Protein AF-A0A7V0U5D8-F1 (afdb_monomer)

Radius of gyration: 44.63 Å; Cα contacts (8 Å, |Δi|>4): 1004; chains: 1; bounding box: 114×101×122 Å

Mean predicted aligned error: 20.97 Å

Structure (mmCIF, N/CA/C/O backbone):
data_AF-A0A7V0U5D8-F1
#
_entry.id   AF-A0A7V0U5D8-F1
#
loop_
_atom_site.group_PDB
_atom_site.id
_atom_site.type_symbol
_atom_site.label_atom_id
_atom_site.label_alt_id
_atom_site.label_comp_id
_atom_site.label_asym_id
_atom_site.label_entity_id
_atom_site.label_seq_id
_atom_site.pdbx_PDB_ins_code
_atom_site.Cartn_x
_atom_site.Cartn_y
_atom_site.Cartn_z
_atom_site.occupancy
_atom_site.B_iso_or_equiv
_atom_site.auth_seq_id
_atom_site.auth_comp_id
_atom_site.auth_asym_id
_atom_site.auth_atom_id
_atom_site.pdbx_PDB_model_num
ATOM 1 N N . MET A 1 1 ? 9.900 -1.490 -45.254 1.00 56.00 1 MET A N 1
ATOM 2 C CA . MET A 1 1 ? 9.789 -1.718 -43.805 1.00 56.00 1 MET A CA 1
ATOM 3 C C . MET A 1 1 ? 8.366 -1.408 -43.404 1.00 56.00 1 MET A C 1
ATOM 5 O O . MET A 1 1 ? 7.928 -0.279 -43.594 1.00 56.00 1 MET A O 1
ATOM 9 N N . ASN A 1 2 ? 7.629 -2.417 -42.965 1.00 68.06 2 ASN A N 1
ATOM 10 C CA . ASN A 1 2 ? 6.234 -2.297 -42.570 1.00 68.06 2 ASN A CA 1
ATOM 11 C C . ASN A 1 2 ? 6.170 -2.057 -41.054 1.00 68.06 2 ASN A C 1
ATOM 13 O O . ASN A 1 2 ? 5.911 -2.974 -40.279 1.00 68.06 2 ASN A O 1
ATOM 17 N N . ILE A 1 3 ? 6.524 -0.835 -40.642 1.00 71.81 3 ILE A N 1
ATOM 18 C CA . ILE A 1 3 ? 6.634 -0.443 -39.225 1.00 71.81 3 ILE A CA 1
ATOM 19 C C . ILE A 1 3 ? 5.275 -0.581 -38.535 1.00 71.81 3 ILE A C 1
ATOM 21 O O . ILE A 1 3 ? 5.194 -1.201 -37.480 1.00 71.81 3 ILE A O 1
ATOM 25 N N . ASP A 1 4 ? 4.211 -0.125 -39.197 1.00 75.31 4 ASP A N 1
ATOM 26 C CA . ASP A 1 4 ? 2.831 -0.213 -38.714 1.00 75.31 4 ASP A CA 1
ATOM 27 C C . ASP A 1 4 ? 2.411 -1.662 -38.413 1.00 75.31 4 ASP A C 1
ATOM 29 O O . ASP A 1 4 ? 1.697 -1.927 -37.449 1.00 75.31 4 ASP A O 1
ATOM 33 N N . PHE A 1 5 ? 2.874 -2.626 -39.220 1.00 79.69 5 PHE A N 1
ATOM 34 C CA . PHE A 1 5 ? 2.609 -4.046 -38.987 1.00 79.69 5 PHE A CA 1
ATOM 35 C C . PHE A 1 5 ? 3.328 -4.570 -37.741 1.00 79.69 5 PHE A C 1
ATOM 37 O O . PHE A 1 5 ? 2.737 -5.327 -36.975 1.00 79.69 5 PHE A O 1
ATOM 44 N N . ILE A 1 6 ? 4.580 -4.163 -37.521 1.00 81.88 6 ILE A N 1
ATOM 45 C CA . ILE A 1 6 ? 5.348 -4.555 -36.334 1.00 81.88 6 ILE A CA 1
ATOM 46 C C . ILE A 1 6 ? 4.735 -3.942 -35.071 1.00 81.88 6 ILE A C 1
ATOM 48 O O . ILE A 1 6 ? 4.533 -4.658 -34.093 1.00 81.88 6 ILE A O 1
ATOM 52 N N . GLU A 1 7 ? 4.385 -2.657 -35.108 1.00 82.44 7 GLU A N 1
ATOM 53 C CA . GLU A 1 7 ? 3.774 -1.948 -33.980 1.00 82.44 7 GLU A CA 1
ATOM 54 C C . GLU A 1 7 ? 2.404 -2.541 -33.618 1.00 82.44 7 GLU A C 1
ATOM 56 O O . GLU A 1 7 ? 2.148 -2.845 -32.453 1.00 82.44 7 GLU A O 1
ATOM 61 N N . ALA A 1 8 ? 1.559 -2.832 -34.614 1.00 83.19 8 ALA A N 1
ATOM 62 C CA . ALA A 1 8 ? 0.272 -3.495 -34.393 1.00 83.19 8 ALA A CA 1
ATOM 63 C C . ALA A 1 8 ? 0.428 -4.908 -33.802 1.00 83.19 8 ALA A C 1
ATOM 65 O O . ALA A 1 8 ? -0.395 -5.352 -32.998 1.00 83.19 8 ALA A O 1
ATOM 66 N N . LEU A 1 9 ? 1.482 -5.630 -34.189 1.00 83.56 9 LEU A N 1
ATOM 67 C CA . LEU A 1 9 ? 1.782 -6.966 -33.676 1.00 83.56 9 LEU A CA 1
ATOM 68 C C . LEU A 1 9 ? 2.294 -6.903 -32.230 1.00 83.56 9 LEU A C 1
ATOM 70 O O . LEU A 1 9 ? 1.923 -7.748 -31.417 1.00 83.56 9 LEU A O 1
ATOM 74 N N . GLU A 1 10 ? 3.079 -5.883 -31.880 1.00 82.94 10 GLU A N 1
ATOM 75 C CA . GLU A 1 10 ? 3.510 -5.616 -30.502 1.00 82.94 10 GLU A CA 1
ATOM 76 C C . GLU A 1 10 ? 2.342 -5.205 -29.600 1.00 82.94 10 GLU A C 1
ATOM 78 O O . GLU A 1 10 ? 2.212 -5.719 -28.484 1.00 82.94 10 GLU A O 1
ATOM 83 N N . GLU A 1 11 ? 1.448 -4.346 -30.090 1.00 85.44 11 GLU A N 1
ATOM 84 C CA . GLU A 1 11 ? 0.231 -3.972 -29.373 1.00 85.44 11 GLU A CA 1
ATOM 85 C C . GLU A 1 11 ? -0.665 -5.196 -29.145 1.00 85.44 11 GLU A C 1
ATOM 87 O O . GLU A 1 11 ? -1.105 -5.445 -28.021 1.00 85.44 11 GLU A O 1
ATOM 92 N N . MET A 1 12 ? -0.852 -6.030 -30.173 1.00 83.56 12 MET A N 1
ATOM 93 C CA . MET A 1 12 ? -1.642 -7.258 -30.079 1.00 83.56 12 MET A CA 1
ATOM 94 C C . MET A 1 12 ? -1.013 -8.290 -29.135 1.00 83.56 12 MET A C 1
ATOM 96 O O . MET A 1 12 ? -1.730 -8.913 -28.348 1.00 83.56 12 MET A O 1
ATOM 100 N N . ALA A 1 13 ? 0.312 -8.459 -29.165 1.00 82.62 13 ALA A N 1
ATOM 101 C CA . ALA A 1 13 ? 1.030 -9.338 -28.243 1.00 82.62 13 ALA A CA 1
ATOM 102 C C . ALA A 1 13 ? 0.815 -8.899 -26.785 1.00 82.62 13 ALA A C 1
ATOM 104 O O . ALA A 1 13 ? 0.510 -9.724 -25.919 1.00 82.62 13 ALA A O 1
ATOM 105 N N . LYS A 1 14 ? 0.884 -7.587 -26.528 1.00 81.38 14 LYS A N 1
ATOM 106 C CA . LYS A 1 14 ? 0.659 -6.995 -25.205 1.00 81.38 14 LYS A CA 1
ATOM 107 C C . LYS A 1 14 ? -0.798 -7.093 -24.752 1.00 81.38 14 LYS A C 1
ATOM 109 O O . LYS A 1 14 ? -1.047 -7.410 -23.593 1.00 81.38 14 LYS A O 1
ATOM 114 N N . GLU A 1 15 ? -1.759 -6.847 -25.641 1.00 83.81 15 GLU A N 1
ATOM 115 C CA . GLU A 1 15 ? -3.190 -6.905 -25.321 1.00 83.81 15 GLU A CA 1
ATOM 116 C C . GLU A 1 15 ? -3.657 -8.341 -25.039 1.00 83.81 15 GLU A C 1
ATOM 118 O O . GLU A 1 15 ? -4.488 -8.570 -24.159 1.00 83.81 15 GLU A O 1
ATOM 123 N N . LYS A 1 16 ? -3.142 -9.323 -25.791 1.00 78.38 16 LYS A N 1
ATOM 124 C CA . LYS A 1 16 ? -3.556 -10.730 -25.672 1.00 78.38 16 LYS A CA 1
ATOM 125 C C . LYS A 1 16 ? -2.720 -11.544 -24.686 1.00 78.38 16 LYS A C 1
ATOM 127 O O . LYS A 1 16 ? -3.141 -12.653 -24.354 1.00 78.38 16 LYS A O 1
ATOM 132 N N . GLY A 1 17 ? -1.586 -11.014 -24.219 1.00 78.31 17 GLY A N 1
ATOM 133 C CA . GLY A 1 17 ? -0.679 -11.699 -23.294 1.00 78.31 17 GLY A CA 1
ATOM 134 C C . GLY A 1 17 ? 0.011 -12.913 -23.925 1.00 78.31 17 GLY A C 1
ATOM 135 O O . GLY A 1 17 ? 0.164 -13.941 -23.271 1.00 78.31 17 GLY A O 1
ATOM 136 N N . ILE A 1 18 ? 0.365 -12.827 -25.212 1.00 84.69 18 ILE A N 1
ATOM 137 C CA . ILE A 1 18 ? 0.967 -13.926 -25.984 1.00 84.69 18 ILE A CA 1
ATOM 138 C C . ILE A 1 18 ? 2.369 -13.498 -26.444 1.00 84.69 18 ILE A C 1
ATOM 140 O O . ILE A 1 18 ? 2.518 -12.369 -26.920 1.00 84.69 18 ILE A O 1
ATOM 144 N N . PRO A 1 19 ? 3.397 -14.363 -26.332 1.00 86.38 19 PRO A N 1
ATOM 145 C CA . PRO A 1 19 ? 4.724 -14.095 -26.871 1.00 86.38 19 PRO A CA 1
ATOM 146 C C . PRO A 1 19 ? 4.687 -13.739 -28.359 1.00 86.38 19 PRO A C 1
ATOM 148 O O . PRO A 1 19 ? 3.928 -14.305 -29.145 1.00 86.38 19 PRO A O 1
ATOM 151 N N . ARG A 1 20 ? 5.560 -12.815 -28.762 1.00 85.94 20 ARG A N 1
ATOM 152 C CA . ARG A 1 20 ? 5.641 -12.320 -30.144 1.00 85.94 20 ARG A CA 1
ATOM 153 C C . ARG A 1 20 ? 5.863 -13.445 -31.164 1.00 85.94 20 ARG A C 1
ATOM 155 O O . ARG A 1 20 ? 5.303 -13.404 -32.254 1.00 85.94 20 ARG A O 1
ATOM 162 N N . GLU A 1 21 ? 6.659 -14.448 -30.805 1.00 87.00 21 GLU A N 1
ATOM 163 C CA . GLU A 1 21 ? 6.970 -15.599 -31.662 1.00 87.00 21 GLU A CA 1
ATOM 164 C C . GLU A 1 21 ? 5.727 -16.443 -31.979 1.00 87.00 21 GLU A C 1
ATOM 166 O O . GLU A 1 21 ? 5.470 -16.741 -33.145 1.00 87.00 21 GLU A O 1
ATOM 171 N N . ASP A 1 22 ? 4.894 -16.727 -30.974 1.00 86.44 22 ASP A N 1
ATOM 172 C CA . ASP A 1 22 ? 3.644 -17.476 -31.150 1.00 86.44 22 ASP A CA 1
ATOM 173 C C . ASP A 1 22 ? 2.643 -16.727 -32.042 1.00 86.44 22 ASP A C 1
ATOM 175 O O . ASP A 1 22 ? 1.885 -17.337 -32.803 1.00 86.44 22 ASP A O 1
ATOM 179 N N . LEU A 1 23 ? 2.645 -15.391 -31.972 1.00 87.75 23 LEU A N 1
ATOM 180 C CA . LEU A 1 23 ? 1.801 -14.550 -32.815 1.00 87.75 23 LEU A CA 1
ATOM 181 C C . LEU A 1 23 ? 2.280 -14.546 -34.274 1.00 87.75 23 LEU A C 1
ATOM 183 O O . LEU A 1 23 ? 1.456 -14.617 -35.187 1.00 87.75 23 LEU A O 1
ATOM 187 N N . TYR A 1 24 ? 3.596 -14.539 -34.509 1.00 89.00 24 TYR A N 1
ATOM 188 C CA . TYR A 1 24 ? 4.146 -14.717 -35.855 1.00 89.00 24 TYR A CA 1
ATOM 189 C C . TYR A 1 24 ? 3.769 -16.071 -36.451 1.00 89.00 24 TYR A C 1
ATOM 191 O O . TYR A 1 24 ? 3.377 -16.124 -37.615 1.00 89.00 24 TYR A O 1
ATOM 199 N N . ASP A 1 25 ? 3.828 -17.151 -35.673 1.00 88.94 25 ASP A N 1
ATOM 200 C CA . ASP A 1 25 ? 3.404 -18.478 -36.127 1.00 88.94 25 ASP A CA 1
ATOM 201 C C . ASP A 1 25 ? 1.917 -18.506 -36.515 1.00 88.94 25 ASP A C 1
ATOM 203 O O . ASP A 1 25 ? 1.556 -19.053 -37.562 1.00 88.94 25 ASP A O 1
ATOM 207 N N . ALA A 1 26 ? 1.050 -17.879 -35.711 1.00 89.69 26 ALA A N 1
ATOM 208 C CA . ALA A 1 26 ? -0.376 -17.763 -36.016 1.00 89.69 26 ALA A CA 1
ATOM 209 C C . ALA A 1 26 ? -0.618 -16.988 -37.323 1.00 89.69 26 ALA A C 1
ATOM 211 O O . ALA A 1 26 ? -1.431 -17.401 -38.154 1.00 89.69 26 ALA A O 1
ATOM 212 N N . ILE A 1 27 ? 0.119 -15.893 -37.534 1.00 90.12 27 ILE A N 1
ATOM 213 C CA . ILE A 1 27 ? 0.034 -15.084 -38.754 1.00 90.12 27 ILE A CA 1
ATOM 214 C C . ILE A 1 27 ? 0.556 -15.860 -39.967 1.00 90.12 27 ILE A C 1
ATOM 216 O O . ILE A 1 27 ? -0.118 -15.861 -40.995 1.00 90.12 27 ILE A O 1
ATOM 220 N N . ARG A 1 28 ? 1.682 -16.581 -39.861 1.00 91.50 28 ARG A N 1
ATOM 221 C CA . ARG A 1 28 ? 2.192 -17.443 -40.946 1.00 91.50 28 ARG A CA 1
ATOM 222 C C . ARG A 1 28 ? 1.139 -18.455 -41.391 1.00 91.50 28 ARG A C 1
ATOM 224 O O . ARG A 1 28 ? 0.859 -18.556 -42.582 1.00 91.50 28 ARG A O 1
ATOM 231 N N . LYS A 1 29 ? 0.504 -19.149 -40.440 1.00 90.00 29 LYS A N 1
ATOM 232 C CA . LYS A 1 29 ? -0.574 -20.110 -40.728 1.00 90.00 29 LYS A CA 1
ATOM 233 C C . LYS A 1 29 ? -1.784 -19.446 -41.386 1.00 90.00 29 LYS A C 1
ATOM 235 O O . LYS A 1 29 ? -2.317 -19.969 -42.360 1.00 90.00 29 LYS A O 1
ATOM 240 N N . GLY A 1 30 ? -2.205 -18.283 -40.891 1.00 90.75 30 GLY A N 1
ATOM 241 C CA . GLY A 1 30 ? -3.299 -17.521 -41.494 1.00 90.75 30 GLY A CA 1
ATOM 242 C C . GLY A 1 30 ? -3.014 -17.100 -42.933 1.00 90.75 30 GLY A C 1
ATOM 243 O O . GLY A 1 30 ? -3.877 -17.231 -43.800 1.00 90.75 30 GLY A O 1
ATOM 244 N N . LEU A 1 31 ? -1.795 -16.631 -43.196 1.00 90.00 31 LEU A N 1
ATOM 245 C CA . LEU A 1 31 ? -1.349 -16.214 -44.524 1.00 90.00 31 LEU A CA 1
ATOM 246 C C . LEU A 1 31 ? -1.226 -17.389 -45.492 1.00 90.00 31 LEU A C 1
ATOM 248 O O . LEU A 1 31 ? -1.631 -17.247 -46.642 1.00 90.00 31 LEU A O 1
ATOM 252 N N . ALA A 1 32 ? -0.756 -18.549 -45.027 1.00 89.81 32 ALA A N 1
ATOM 253 C CA . ALA A 1 32 ? -0.743 -19.772 -45.826 1.00 89.81 32 ALA A CA 1
ATOM 254 C C . ALA A 1 32 ? -2.163 -20.138 -46.291 1.00 89.81 32 ALA A C 1
ATOM 256 O O . ALA A 1 32 ? -2.402 -20.340 -47.479 1.00 89.81 32 ALA A O 1
ATOM 257 N N . VAL A 1 33 ? -3.139 -20.092 -45.376 1.00 89.12 33 VAL A N 1
ATOM 258 C CA . VAL A 1 33 ? -4.551 -20.367 -45.689 1.00 89.12 33 VAL A CA 1
ATOM 259 C C . VAL A 1 33 ? -5.153 -19.331 -46.646 1.00 89.12 33 VAL A C 1
ATOM 261 O O . VAL A 1 33 ? -5.948 -19.696 -47.514 1.00 89.12 33 VAL A O 1
ATOM 264 N N . ALA A 1 34 ? -4.806 -18.046 -46.511 1.00 89.38 34 ALA A N 1
ATOM 265 C CA . ALA A 1 34 ? -5.228 -17.022 -47.473 1.00 89.38 34 ALA A CA 1
ATOM 266 C C . ALA A 1 34 ? -4.639 -17.267 -48.865 1.00 89.38 34 ALA A C 1
ATOM 268 O O . ALA A 1 34 ? -5.347 -17.125 -49.861 1.00 89.38 34 ALA A O 1
ATOM 269 N N . TYR A 1 35 ? -3.366 -17.650 -48.933 1.00 87.69 35 TYR A N 1
ATOM 270 C CA . TYR A 1 35 ? -2.677 -17.912 -50.188 1.00 87.69 35 TYR A CA 1
ATOM 271 C C . TYR A 1 35 ? -3.266 -19.113 -50.933 1.00 87.69 35 TYR A C 1
ATOM 273 O O . TYR A 1 35 ? -3.569 -19.001 -52.123 1.00 87.69 35 TYR A O 1
ATOM 281 N N . GLU A 1 36 ? -3.531 -20.210 -50.224 1.00 87.56 36 GLU A N 1
ATOM 282 C CA . GLU A 1 36 ? -4.184 -21.410 -50.767 1.00 87.56 36 GLU A CA 1
ATOM 283 C C . GLU A 1 36 ? -5.621 -21.150 -51.235 1.00 87.56 36 GLU A C 1
ATOM 285 O O . GLU A 1 36 ? -6.076 -21.736 -52.218 1.00 87.56 36 GLU A O 1
ATOM 290 N N . GLU A 1 37 ? -6.352 -20.258 -50.562 1.00 86.75 37 GLU A N 1
ATOM 291 C CA . GLU A 1 37 ? -7.708 -19.883 -50.976 1.00 86.75 37 GLU A CA 1
ATOM 292 C C . GLU A 1 37 ? -7.715 -19.115 -52.309 1.00 86.75 37 GLU A C 1
ATOM 294 O O . GLU A 1 37 ? -8.671 -19.218 -53.076 1.00 86.75 37 GLU A O 1
ATOM 299 N N . GLU A 1 38 ? -6.659 -18.352 -52.599 1.00 84.38 38 GLU A N 1
ATOM 300 C CA . GLU A 1 38 ? -6.561 -17.525 -53.805 1.00 84.38 38 GLU A CA 1
ATOM 301 C C . GLU A 1 38 ? -5.903 -18.254 -54.988 1.00 84.38 38 GLU A C 1
ATOM 303 O O . GLU A 1 38 ? -6.324 -18.072 -56.131 1.00 84.38 38 GLU A O 1
ATOM 308 N N . HIS A 1 39 ? -4.918 -19.119 -54.725 1.00 83.75 39 HIS A N 1
ATOM 309 C CA . HIS A 1 39 ? -4.123 -19.804 -55.756 1.00 83.75 39 HIS A CA 1
ATOM 310 C C . HIS A 1 39 ? -4.467 -21.296 -55.912 1.00 83.75 39 HIS A C 1
ATOM 312 O O . HIS A 1 39 ? -3.958 -21.956 -56.821 1.00 83.75 39 HIS A O 1
ATOM 318 N N . GLY A 1 40 ? -5.368 -21.820 -55.075 1.00 79.12 40 GLY A N 1
ATOM 319 C CA . GLY A 1 40 ? -5.719 -23.237 -55.010 1.00 79.12 40 GLY A CA 1
ATOM 320 C C . GLY A 1 40 ? -4.793 -24.037 -54.079 1.00 79.12 40 GLY A C 1
ATOM 321 O O . GLY A 1 40 ? -3.744 -23.545 -53.665 1.00 79.12 40 GLY A O 1
ATOM 322 N N . PRO A 1 41 ? -5.173 -25.279 -53.729 1.00 77.25 41 PRO A N 1
ATOM 323 C CA . PRO A 1 41 ? -4.410 -26.105 -52.795 1.00 77.25 41 PRO A CA 1
ATOM 324 C C . PRO A 1 41 ? -3.017 -26.452 -53.350 1.00 77.25 41 PRO A C 1
ATOM 326 O O . PRO A 1 41 ? -2.908 -26.985 -54.456 1.00 77.25 41 PRO A O 1
ATOM 329 N N . GLN A 1 42 ? -1.970 -26.178 -52.566 1.00 74.81 42 GLN A N 1
ATOM 330 C CA . GLN A 1 42 ? -0.574 -26.558 -52.831 1.00 74.81 42 GLN A CA 1
ATOM 331 C C . GLN A 1 42 ? -0.108 -27.633 -51.830 1.00 74.81 42 GLN A C 1
ATOM 333 O O . GLN A 1 42 ? -0.726 -27.806 -50.782 1.00 74.81 42 GLN A O 1
ATOM 338 N N . GLU A 1 43 ? 0.948 -28.390 -52.160 1.00 67.00 43 GLU A N 1
ATOM 339 C CA . GLU A 1 43 ? 1.470 -29.453 -51.276 1.00 67.00 43 GLU A CA 1
ATOM 340 C C . GLU A 1 43 ? 2.156 -28.901 -50.016 1.00 67.00 43 GLU A C 1
ATOM 342 O O . GLU A 1 43 ? 2.042 -29.513 -48.956 1.00 67.00 43 GLU A O 1
ATOM 347 N N . GLU A 1 44 ? 2.825 -27.747 -50.104 1.00 77.19 44 GLU A N 1
ATOM 348 C CA . GLU A 1 44 ? 3.462 -27.090 -48.960 1.00 77.19 44 GLU A CA 1
ATOM 349 C C . GLU A 1 44 ? 3.567 -25.576 -49.210 1.00 77.19 44 GLU A C 1
ATOM 351 O O . GLU A 1 44 ? 4.194 -25.143 -50.177 1.00 77.19 44 GLU A O 1
ATOM 356 N N . THR A 1 45 ? 2.932 -24.769 -48.354 1.00 84.69 45 THR A N 1
ATOM 357 C CA . THR A 1 45 ? 2.978 -23.300 -48.424 1.00 84.69 45 THR A CA 1
ATOM 358 C C . THR A 1 45 ? 3.937 -22.781 -47.353 1.00 84.69 45 THR A C 1
ATOM 360 O O . THR A 1 45 ? 3.589 -22.738 -46.170 1.00 84.69 45 THR A O 1
ATOM 363 N N . LEU A 1 46 ? 5.150 -22.380 -47.744 1.00 87.12 46 LEU A N 1
ATOM 364 C CA . LEU A 1 46 ? 6.142 -21.830 -46.818 1.00 87.12 46 LEU A CA 1
ATOM 365 C C . LEU A 1 46 ? 5.956 -20.316 -46.698 1.00 87.12 46 LEU A C 1
ATOM 367 O O . LEU A 1 46 ? 6.165 -19.586 -47.665 1.00 87.12 46 LEU A O 1
ATOM 371 N N . VAL A 1 47 ? 5.589 -19.845 -45.507 1.00 89.25 47 VAL A N 1
ATOM 372 C CA . VAL A 1 47 ? 5.457 -18.413 -45.206 1.00 89.25 47 VAL A CA 1
ATOM 373 C C . VAL A 1 47 ? 6.590 -17.984 -44.286 1.00 89.25 47 VAL A C 1
ATOM 375 O O . VAL A 1 47 ? 6.697 -18.472 -43.163 1.00 89.25 47 VAL A O 1
ATOM 378 N N . GLU A 1 48 ? 7.397 -17.029 -44.732 1.00 88.44 48 GLU A N 1
ATOM 379 C CA . GLU A 1 48 ? 8.462 -16.402 -43.954 1.00 88.44 48 GLU A CA 1
ATOM 380 C C . GLU A 1 48 ? 8.115 -14.935 -43.693 1.00 88.44 48 GLU A C 1
ATOM 382 O O . GLU A 1 48 ? 7.657 -14.211 -44.578 1.00 88.44 48 GLU A O 1
ATOM 387 N N . ILE A 1 49 ? 8.318 -14.495 -42.453 1.00 88.06 49 ILE A N 1
ATOM 388 C CA . ILE A 1 49 ? 8.092 -13.111 -42.035 1.00 88.06 49 ILE A CA 1
ATOM 389 C C . ILE A 1 49 ? 9.413 -12.606 -41.474 1.00 88.06 49 ILE A C 1
ATOM 391 O O . ILE A 1 49 ? 9.913 -13.156 -40.491 1.00 88.06 49 ILE A O 1
ATOM 395 N N . ASP A 1 50 ? 9.969 -11.570 -42.089 1.00 85.00 50 ASP A N 1
ATOM 396 C CA . ASP A 1 50 ? 11.154 -10.897 -41.570 1.00 85.00 50 ASP A CA 1
ATOM 397 C C . ASP A 1 50 ? 10.767 -10.085 -40.325 1.00 85.00 50 ASP A C 1
ATOM 399 O O . ASP A 1 50 ? 9.932 -9.179 -40.374 1.00 85.00 50 ASP A O 1
ATOM 403 N N . THR A 1 51 ? 11.368 -10.430 -39.188 1.00 78.94 51 THR A N 1
ATOM 404 C CA . THR A 1 51 ? 11.059 -9.855 -37.875 1.00 78.94 51 THR A CA 1
ATOM 405 C C . THR A 1 51 ? 11.521 -8.408 -37.711 1.00 78.94 51 THR A C 1
ATOM 407 O O . THR A 1 51 ? 11.012 -7.722 -36.822 1.00 78.94 51 THR A O 1
ATOM 410 N N . HIS A 1 52 ? 12.450 -7.941 -38.550 1.00 78.56 52 HIS A N 1
ATOM 411 C CA . HIS A 1 52 ? 12.991 -6.584 -38.529 1.00 78.56 52 HIS A CA 1
ATOM 412 C C . HIS A 1 52 ? 12.318 -5.689 -39.565 1.00 78.56 52 HIS A C 1
ATOM 414 O O . HIS A 1 52 ? 11.976 -4.547 -39.265 1.00 78.56 52 HIS A O 1
ATOM 420 N N . SER A 1 53 ? 12.124 -6.192 -40.787 1.00 79.62 53 SER A N 1
ATOM 421 C CA . SER A 1 53 ? 11.550 -5.391 -41.870 1.00 79.62 53 SER A CA 1
ATOM 422 C C . SER A 1 53 ? 10.022 -5.470 -41.949 1.00 79.62 53 SER A C 1
ATOM 424 O O . SER A 1 53 ? 9.404 -4.565 -42.519 1.00 79.62 53 SER A O 1
ATOM 426 N N . GLY A 1 54 ? 9.407 -6.512 -41.376 1.00 77.44 54 GLY A N 1
ATOM 427 C CA . GLY A 1 54 ? 7.973 -6.796 -41.485 1.00 77.44 54 GLY A CA 1
ATOM 428 C C . GLY A 1 54 ? 7.553 -7.287 -42.875 1.00 77.44 54 GLY A C 1
ATOM 429 O O . GLY A 1 54 ? 6.358 -7.339 -43.170 1.00 77.44 54 GLY A O 1
ATOM 430 N N . ASP A 1 55 ? 8.518 -7.604 -43.745 1.00 84.62 55 ASP A N 1
ATOM 431 C CA . ASP A 1 55 ? 8.257 -8.084 -45.097 1.00 84.62 55 ASP A CA 1
ATOM 432 C C . ASP A 1 55 ? 7.887 -9.574 -45.083 1.00 84.62 55 ASP A C 1
ATOM 434 O O . ASP A 1 55 ? 8.509 -10.395 -44.406 1.00 84.62 55 ASP A O 1
ATOM 438 N N . ILE A 1 56 ? 6.851 -9.915 -45.850 1.00 87.06 56 ILE A N 1
ATOM 439 C CA . ILE A 1 56 ? 6.265 -11.255 -45.904 1.00 87.06 56 ILE A CA 1
ATOM 440 C C . ILE A 1 56 ? 6.642 -11.902 -47.235 1.00 87.06 56 ILE A C 1
ATOM 442 O O . ILE A 1 56 ? 6.375 -11.344 -48.306 1.00 87.06 56 ILE A O 1
ATOM 446 N N . HIS A 1 57 ? 7.221 -13.094 -47.156 1.00 88.19 57 HIS A N 1
ATOM 447 C CA . HIS A 1 57 ? 7.563 -13.929 -48.298 1.00 88.19 57 HIS A CA 1
ATOM 448 C C . HIS A 1 57 ? 6.747 -15.220 -48.244 1.00 88.19 57 HIS A C 1
ATOM 450 O O . HIS A 1 57 ? 6.677 -15.868 -47.203 1.00 88.19 57 HIS A O 1
ATOM 456 N N . ILE A 1 58 ? 6.126 -15.599 -49.358 1.00 87.44 58 ILE A N 1
ATOM 457 C CA . ILE A 1 58 ? 5.450 -16.893 -49.500 1.00 87.44 58 ILE A CA 1
ATOM 458 C C . ILE A 1 58 ? 6.131 -17.635 -50.645 1.00 87.44 58 ILE A C 1
ATOM 460 O O . ILE A 1 58 ? 6.248 -17.099 -51.745 1.00 87.44 58 ILE A O 1
ATOM 464 N N . ASN A 1 59 ? 6.636 -18.840 -50.376 1.00 86.19 59 ASN A N 1
ATOM 465 C CA . ASN A 1 59 ? 7.416 -19.652 -51.318 1.00 86.19 59 ASN A CA 1
ATOM 466 C C . ASN A 1 59 ? 8.607 -18.892 -51.948 1.00 86.19 59 ASN A C 1
ATOM 468 O O . ASN A 1 59 ? 8.949 -19.097 -53.111 1.00 86.19 59 ASN A O 1
ATOM 472 N N . GLY A 1 60 ? 9.235 -17.997 -51.175 1.00 80.88 60 GLY A N 1
ATOM 473 C CA . GLY A 1 60 ? 10.376 -17.180 -51.606 1.00 80.88 60 GLY A CA 1
ATOM 474 C C . GLY A 1 60 ? 10.019 -15.910 -52.390 1.00 80.88 60 GLY A C 1
ATOM 475 O O . GLY A 1 60 ? 10.907 -15.105 -52.666 1.00 80.88 60 GLY A O 1
ATOM 476 N N . GLU A 1 61 ? 8.743 -15.675 -52.711 1.00 83.06 61 GLU A N 1
ATOM 477 C CA . GLU A 1 61 ? 8.289 -14.446 -53.367 1.00 83.06 61 GLU A CA 1
ATOM 478 C C . GLU A 1 61 ? 7.725 -13.448 -52.354 1.00 83.06 61 GLU A C 1
ATOM 480 O O . GLU A 1 61 ? 6.925 -13.797 -51.486 1.00 83.06 61 GLU A O 1
ATOM 485 N N . ARG A 1 62 ? 8.119 -12.175 -52.475 1.00 84.06 62 ARG A N 1
ATOM 486 C CA . ARG A 1 62 ? 7.584 -11.096 -51.636 1.00 84.06 62 ARG A CA 1
ATOM 487 C C . ARG A 1 62 ? 6.147 -10.777 -52.041 1.00 84.06 62 ARG A C 1
ATOM 489 O O . ARG A 1 62 ? 5.898 -10.396 -53.187 1.00 84.06 62 ARG A O 1
ATOM 496 N N . ILE A 1 63 ? 5.218 -10.844 -51.089 1.00 82.25 63 ILE A N 1
ATOM 497 C CA . ILE A 1 63 ? 3.791 -10.585 -51.328 1.00 82.25 63 ILE A CA 1
ATOM 498 C C . ILE A 1 63 ? 3.330 -9.333 -50.581 1.00 82.25 63 ILE A C 1
ATOM 500 O O . ILE A 1 63 ? 3.692 -9.084 -49.434 1.00 82.25 63 ILE A O 1
ATOM 504 N N . GLU A 1 64 ? 2.487 -8.538 -51.242 1.00 81.38 64 GLU A N 1
ATOM 505 C CA . GLU A 1 64 ? 1.787 -7.411 -50.625 1.00 81.38 64 GLU A CA 1
ATOM 506 C C . GLU A 1 64 ? 0.412 -7.860 -50.126 1.00 81.38 64 GLU A C 1
ATOM 508 O O . GLU A 1 64 ? -0.427 -8.291 -50.918 1.00 81.38 64 GLU A O 1
ATOM 513 N N . LEU A 1 65 ? 0.147 -7.687 -48.827 1.00 77.50 65 LEU A N 1
ATOM 514 C CA . LEU A 1 65 ? -1.114 -8.096 -48.191 1.00 77.50 65 LEU A CA 1
ATOM 515 C C . LEU A 1 65 ? -2.365 -7.482 -48.842 1.00 77.50 65 LEU A C 1
ATOM 517 O O . LEU A 1 65 ? -3.431 -8.091 -48.833 1.00 77.50 65 LEU A O 1
ATOM 521 N N . ALA A 1 66 ? -2.234 -6.293 -49.436 1.00 78.12 66 ALA A N 1
ATOM 522 C CA . ALA A 1 66 ? -3.323 -5.596 -50.120 1.00 78.12 66 ALA A CA 1
ATOM 523 C C . ALA A 1 66 ? -3.839 -6.328 -51.375 1.00 78.12 66 ALA A C 1
ATOM 525 O O . ALA A 1 66 ? -4.912 -5.987 -51.874 1.00 78.12 66 ALA A O 1
ATOM 526 N N . LYS A 1 67 ? -3.087 -7.307 -51.898 1.00 78.69 67 LYS A N 1
ATOM 527 C CA . LYS A 1 67 ? -3.469 -8.081 -53.086 1.00 78.69 67 LYS A CA 1
ATOM 528 C C . LYS A 1 67 ? -4.427 -9.231 -52.777 1.00 78.69 67 LYS A C 1
ATOM 530 O O . LYS A 1 67 ? -5.099 -9.671 -53.701 1.00 78.69 67 LYS A O 1
ATOM 535 N N . PHE A 1 68 ? -4.540 -9.655 -51.514 1.00 81.12 68 PHE A N 1
ATOM 536 C CA . PHE A 1 68 ? -5.454 -10.729 -51.129 1.00 81.12 68 PHE A CA 1
ATOM 537 C C . PHE A 1 68 ? -6.920 -10.305 -51.267 1.00 81.12 68 PHE A C 1
ATOM 539 O O . PHE A 1 68 ? -7.356 -9.280 -50.732 1.00 81.12 68 PHE A O 1
ATOM 546 N N . GLY A 1 69 ? -7.721 -11.130 -51.942 1.00 84.38 69 GLY A N 1
ATOM 547 C CA . GLY A 1 69 ? -9.167 -10.939 -52.025 1.00 84.38 69 GLY A CA 1
ATOM 548 C C . GLY A 1 69 ? -9.891 -11.035 -50.669 1.00 84.38 69 GLY A C 1
ATOM 549 O O . GLY A 1 69 ? -9.494 -11.762 -49.762 1.00 84.38 69 GLY A O 1
ATOM 550 N N . ARG A 1 70 ? -11.057 -10.376 -50.552 1.00 86.50 70 ARG A N 1
ATOM 551 C CA . ARG A 1 70 ? -11.862 -10.299 -49.305 1.00 86.50 70 ARG A CA 1
ATOM 552 C C . ARG A 1 70 ? -12.184 -11.659 -48.664 1.00 86.50 70 ARG A C 1
ATOM 554 O O . ARG A 1 70 ? -12.364 -11.736 -47.451 1.00 86.50 70 ARG A O 1
ATOM 561 N N . ILE A 1 71 ? -12.354 -12.704 -49.474 1.00 85.81 71 ILE A N 1
ATOM 562 C CA . ILE A 1 71 ? -12.683 -14.057 -48.996 1.00 85.81 71 ILE A CA 1
ATOM 563 C C . ILE A 1 71 ? -11.455 -14.683 -48.324 1.00 85.81 71 ILE A C 1
ATOM 565 O O . ILE A 1 71 ? -11.566 -15.138 -47.186 1.00 85.81 71 ILE A O 1
ATOM 569 N N . ALA A 1 72 ? -10.292 -14.607 -48.978 1.00 85.81 72 ALA A N 1
ATOM 570 C CA . ALA A 1 72 ? -9.012 -15.053 -48.436 1.00 85.81 72 ALA A CA 1
ATOM 571 C C . ALA A 1 72 ? -8.661 -14.303 -47.141 1.00 85.81 72 ALA A C 1
ATOM 573 O O . ALA A 1 72 ? -8.355 -14.939 -46.135 1.00 85.81 72 ALA A O 1
ATOM 574 N N . THR A 1 73 ? -8.831 -12.974 -47.105 1.00 87.69 73 THR A N 1
ATOM 575 C CA . THR A 1 73 ? -8.592 -12.167 -45.893 1.00 87.69 73 THR A CA 1
ATOM 576 C C . THR A 1 73 ? -9.458 -12.615 -44.716 1.00 87.69 73 THR A C 1
ATOM 578 O O . THR A 1 73 ? -8.945 -12.801 -43.618 1.00 87.69 73 THR A O 1
ATOM 581 N N . LYS A 1 74 ? -10.763 -12.843 -44.929 1.00 88.69 74 LYS A N 1
ATOM 582 C CA . LYS A 1 74 ? -11.661 -13.318 -43.860 1.00 88.69 74 LYS A CA 1
ATOM 583 C C . LYS A 1 74 ? -11.276 -14.700 -43.339 1.00 88.69 74 LYS A C 1
ATOM 585 O O . LYS A 1 74 ? -11.428 -14.972 -42.151 1.00 88.69 74 LYS A O 1
ATOM 590 N N . LYS A 1 75 ? -10.818 -15.583 -44.226 1.00 88.81 75 LYS A N 1
ATOM 591 C CA . LYS A 1 75 ? -10.388 -16.934 -43.861 1.00 88.81 75 LYS A CA 1
ATOM 592 C C . LYS A 1 75 ? -9.076 -16.904 -43.072 1.00 88.81 75 LYS A C 1
ATOM 594 O O . LYS A 1 75 ? -8.964 -17.604 -42.067 1.00 88.81 75 LYS A O 1
ATOM 599 N N . ALA A 1 76 ? -8.132 -16.051 -43.473 1.00 88.62 76 ALA A N 1
ATOM 600 C CA . ALA A 1 76 ? -6.915 -15.785 -42.711 1.00 88.62 76 ALA A CA 1
ATOM 601 C C . ALA A 1 76 ? -7.229 -15.211 -41.329 1.00 88.62 76 ALA A C 1
ATOM 603 O O . ALA A 1 76 ? -6.739 -15.741 -40.341 1.00 88.62 76 ALA A O 1
ATOM 604 N N . GLU A 1 77 ? -8.088 -14.193 -41.238 1.00 89.31 77 GLU A N 1
ATOM 605 C CA . GLU A 1 77 ? -8.500 -13.590 -39.964 1.00 89.31 77 GLU A CA 1
ATOM 606 C C . GLU A 1 77 ? -9.087 -14.635 -39.004 1.00 89.31 77 GLU A C 1
ATOM 608 O O . GLU A 1 77 ? -8.690 -14.709 -37.842 1.00 89.31 77 GLU A O 1
ATOM 613 N N . GLU A 1 78 ? -9.987 -15.492 -39.495 1.00 90.94 78 GLU A N 1
ATOM 614 C CA . GLU A 1 78 ? -10.576 -16.564 -38.690 1.00 90.94 78 GLU A CA 1
ATOM 615 C C . GLU A 1 78 ? -9.525 -17.581 -38.224 1.00 90.94 78 GLU A C 1
ATOM 617 O O . GLU A 1 78 ? -9.546 -17.989 -37.063 1.00 90.94 78 GLU A O 1
ATOM 622 N N . THR A 1 79 ? -8.586 -17.947 -39.099 1.00 92.69 79 THR A N 1
ATOM 623 C CA . THR A 1 79 ? -7.497 -18.887 -38.785 1.00 92.69 79 THR A CA 1
ATOM 624 C C . THR A 1 79 ? -6.546 -18.302 -37.742 1.00 92.69 79 THR A C 1
ATOM 626 O O . THR A 1 79 ? -6.258 -18.954 -36.741 1.00 92.69 79 THR A O 1
ATOM 629 N N . ILE A 1 80 ? -6.119 -17.046 -37.919 1.00 90.31 80 ILE A N 1
ATOM 630 C CA . ILE A 1 80 ? -5.265 -16.325 -36.964 1.00 90.31 80 ILE A CA 1
ATOM 631 C C . ILE A 1 80 ? -5.962 -16.260 -35.611 1.00 90.31 80 ILE A C 1
ATOM 633 O O . ILE A 1 80 ? -5.365 -16.590 -34.591 1.00 90.31 80 ILE A O 1
ATOM 637 N N . ARG A 1 81 ? -7.248 -15.894 -35.588 1.00 89.31 81 ARG A N 1
ATOM 638 C CA . ARG A 1 81 ? -8.038 -15.830 -34.356 1.00 89.31 81 ARG A CA 1
ATOM 639 C C . ARG A 1 81 ? -8.086 -17.178 -33.636 1.00 89.31 81 ARG A C 1
ATOM 641 O O . ARG A 1 81 ? -7.958 -17.208 -32.414 1.00 89.31 81 ARG A O 1
ATOM 648 N N . GLN A 1 82 ? -8.270 -18.278 -34.364 1.00 89.94 82 GLN A N 1
ATOM 649 C CA . GLN A 1 82 ? -8.292 -19.626 -33.789 1.00 89.94 82 GLN A CA 1
ATOM 650 C C . GLN A 1 82 ? -6.926 -20.032 -33.220 1.00 89.94 82 GLN A C 1
ATOM 652 O O . GLN A 1 82 ? -6.867 -20.501 -32.084 1.00 89.94 82 GLN A O 1
ATOM 657 N N . GLU A 1 83 ? -5.842 -19.783 -33.954 1.00 90.56 83 GLU A N 1
ATOM 658 C CA . GLU A 1 83 ? -4.470 -20.074 -33.517 1.00 90.56 83 GLU A CA 1
ATOM 659 C C . GLU A 1 83 ? -4.065 -19.242 -32.297 1.00 90.56 83 GLU A C 1
ATOM 661 O O . GLU A 1 83 ? -3.561 -19.785 -31.319 1.00 90.56 83 GLU A O 1
ATOM 666 N N . VAL A 1 84 ? -4.376 -17.944 -32.286 1.00 89.06 84 VAL A N 1
ATOM 667 C CA . VAL A 1 84 ? -4.159 -17.050 -31.135 1.00 89.06 84 VAL A CA 1
ATOM 668 C C . VAL A 1 84 ? -4.878 -17.575 -29.891 1.00 89.06 84 VAL A C 1
ATOM 670 O O . VAL A 1 84 ? -4.296 -17.640 -28.807 1.00 89.06 84 VAL A O 1
ATOM 673 N N . VAL A 1 85 ? -6.139 -17.995 -30.032 1.00 88.12 85 VAL A N 1
ATOM 674 C CA . VAL A 1 85 ? -6.905 -18.587 -28.925 1.00 88.12 85 VAL A CA 1
ATOM 675 C C . VAL A 1 85 ? -6.286 -19.912 -28.472 1.00 88.12 85 VAL A C 1
ATOM 677 O O . VAL A 1 85 ? -6.206 -20.156 -27.269 1.00 88.12 85 VAL A O 1
ATOM 680 N N . GLN A 1 86 ? -5.822 -20.757 -29.394 1.00 88.31 86 GLN A N 1
ATOM 681 C CA . GLN A 1 86 ? -5.174 -22.026 -29.065 1.00 88.31 86 GLN A CA 1
ATOM 682 C C . GLN A 1 86 ? -3.848 -21.821 -28.318 1.00 88.31 86 GLN A C 1
ATOM 684 O O . GLN A 1 86 ? -3.668 -22.394 -27.243 1.00 88.31 86 GLN A O 1
ATOM 689 N N . ARG A 1 87 ? -2.961 -20.957 -28.825 1.00 89.12 87 ARG A N 1
ATOM 690 C CA . ARG A 1 87 ? -1.678 -20.623 -28.186 1.00 89.12 87 ARG A CA 1
ATOM 691 C C . ARG A 1 87 ? -1.875 -20.062 -26.788 1.00 89.12 87 ARG A C 1
ATOM 693 O O . ARG A 1 87 ? -1.244 -20.525 -25.841 1.00 89.12 87 ARG A O 1
ATOM 700 N N . ARG A 1 88 ? -2.832 -19.146 -26.618 1.00 87.44 88 ARG A N 1
ATOM 701 C CA . ARG A 1 88 ? -3.177 -18.605 -25.298 1.00 87.44 88 ARG A CA 1
ATOM 702 C C . ARG A 1 88 ? -3.580 -19.703 -24.307 1.00 87.44 88 ARG A C 1
ATOM 704 O O . ARG A 1 88 ? -3.162 -19.662 -23.153 1.00 87.44 88 ARG A O 1
ATOM 711 N N . ARG A 1 89 ? -4.358 -20.702 -24.739 1.00 88.44 89 ARG A N 1
ATOM 712 C CA . ARG A 1 89 ? -4.756 -21.837 -23.882 1.00 88.44 89 ARG A CA 1
ATOM 713 C C . ARG A 1 89 ? -3.565 -22.698 -23.474 1.00 88.44 89 ARG A C 1
ATOM 715 O O . ARG A 1 89 ? -3.488 -23.086 -22.310 1.00 88.44 89 ARG A O 1
ATOM 722 N N . GLU A 1 90 ? -2.652 -22.976 -24.403 1.00 88.12 90 GLU A N 1
ATOM 723 C CA . GLU A 1 90 ? -1.416 -23.727 -24.142 1.00 88.12 90 GLU A CA 1
ATOM 724 C C . GLU A 1 90 ? -0.534 -22.995 -23.119 1.00 88.12 90 GLU A C 1
ATOM 726 O O . GLU A 1 90 ? -0.082 -23.602 -22.148 1.00 88.12 90 GLU A O 1
ATOM 731 N N . ILE A 1 91 ? -0.370 -21.678 -23.276 1.00 88.19 91 ILE A N 1
ATOM 732 C CA . ILE A 1 91 ? 0.395 -20.828 -22.353 1.00 88.19 91 ILE A CA 1
ATOM 733 C C . ILE A 1 91 ? -0.214 -20.858 -20.950 1.00 88.19 91 ILE A C 1
ATOM 735 O O . ILE A 1 91 ? 0.491 -21.151 -19.984 1.00 88.19 91 ILE A O 1
ATOM 739 N N . ILE A 1 92 ? -1.524 -20.611 -20.822 1.00 89.62 92 ILE A N 1
ATOM 740 C CA . ILE A 1 92 ? -2.204 -20.624 -19.518 1.00 89.62 92 ILE A CA 1
ATOM 741 C C . ILE A 1 92 ? -2.097 -22.011 -18.872 1.00 89.62 92 ILE A C 1
ATOM 743 O O . ILE A 1 92 ? -1.815 -22.116 -17.679 1.00 89.62 92 ILE A O 1
ATOM 747 N N . TYR A 1 93 ? -2.287 -23.088 -19.636 1.00 91.31 93 TYR A N 1
ATOM 748 C CA . TYR A 1 93 ? -2.153 -24.447 -19.113 1.00 91.31 93 TYR A CA 1
ATOM 749 C C . TYR A 1 93 ? -0.743 -24.697 -18.559 1.00 91.31 93 TYR A C 1
ATOM 751 O O . TYR A 1 93 ? -0.602 -25.128 -17.413 1.00 91.31 93 TYR A O 1
ATOM 759 N N . ASN A 1 94 ? 0.294 -24.358 -19.329 1.00 90.25 94 ASN A N 1
ATOM 760 C CA . ASN A 1 94 ? 1.692 -24.544 -18.938 1.00 90.25 94 ASN A CA 1
ATOM 761 C C . ASN A 1 94 ? 2.098 -23.675 -17.737 1.00 90.25 94 ASN A C 1
ATOM 763 O O . ASN A 1 94 ? 2.906 -24.108 -16.912 1.00 90.25 94 ASN A O 1
ATOM 767 N N . LEU A 1 95 ? 1.505 -22.484 -17.602 1.00 89.25 95 LEU A N 1
ATOM 768 C CA . LEU A 1 95 ? 1.746 -21.580 -16.478 1.00 89.25 95 LEU A CA 1
ATOM 769 C C . LEU A 1 95 ? 1.297 -22.183 -15.140 1.00 89.25 95 LEU A C 1
ATOM 771 O O . LEU A 1 95 ? 1.964 -21.987 -14.125 1.00 89.25 95 LEU A O 1
ATOM 775 N N . TYR A 1 96 ? 0.177 -22.912 -15.124 1.00 93.25 96 TYR A N 1
ATOM 776 C CA . TYR A 1 96 ? -0.410 -23.431 -13.885 1.00 93.25 96 TYR A CA 1
ATOM 777 C C . TYR A 1 96 ? -0.148 -24.919 -13.642 1.00 93.25 96 TYR A C 1
ATOM 779 O O . TYR A 1 96 ? -0.091 -25.325 -12.485 1.00 93.25 96 TYR A O 1
ATOM 787 N N . VAL A 1 97 ? 0.043 -25.747 -14.674 1.00 93.94 97 VAL A N 1
ATOM 788 C CA . VAL A 1 97 ? 0.251 -27.198 -14.493 1.00 93.94 97 VAL A CA 1
ATOM 789 C C . VAL A 1 97 ? 1.494 -27.506 -13.649 1.00 93.94 97 VAL A C 1
ATOM 791 O O . VAL A 1 97 ? 1.457 -28.397 -12.806 1.00 93.94 97 VAL A O 1
ATOM 794 N N . ASN A 1 98 ? 2.557 -26.712 -13.804 1.00 91.25 98 ASN A N 1
ATOM 795 C CA . ASN A 1 98 ? 3.806 -26.862 -13.050 1.00 91.25 98 ASN A CA 1
ATOM 796 C C . ASN A 1 98 ? 3.726 -26.311 -11.619 1.00 91.25 98 ASN A C 1
ATOM 798 O O . ASN A 1 98 ? 4.654 -26.498 -10.842 1.00 91.25 98 ASN A O 1
ATOM 802 N N . ARG A 1 99 ? 2.624 -25.636 -11.283 1.00 93.88 99 ARG A N 1
ATOM 803 C CA . ARG A 1 99 ? 2.378 -25.000 -9.983 1.00 93.88 99 ARG A CA 1
ATOM 804 C C . ARG A 1 99 ? 1.320 -25.737 -9.165 1.00 93.88 99 ARG A C 1
ATOM 806 O O . ARG A 1 99 ? 0.893 -25.256 -8.116 1.00 93.88 99 ARG A O 1
ATOM 813 N N . VAL A 1 100 ? 0.834 -26.879 -9.661 1.00 95.31 100 VAL A N 1
ATOM 814 C CA . VAL A 1 100 ? -0.107 -27.727 -8.922 1.00 95.31 100 VAL A CA 1
ATOM 815 C C . VAL A 1 100 ? 0.544 -28.128 -7.605 1.00 95.31 100 VAL A C 1
ATOM 817 O O . VAL A 1 100 ? 1.659 -28.642 -7.587 1.00 95.31 100 VAL A O 1
ATOM 820 N N . GLY A 1 101 ? -0.158 -27.876 -6.505 1.00 93.81 101 GLY A N 1
ATOM 821 C CA . GLY A 1 101 ? 0.385 -28.044 -5.165 1.00 93.81 101 GLY A CA 1
ATOM 822 C C . GLY A 1 101 ? 0.817 -26.757 -4.465 1.00 93.81 101 GLY A C 1
ATOM 823 O O . GLY A 1 101 ? 1.124 -26.804 -3.280 1.00 93.81 101 GLY A O 1
ATOM 824 N N . GLU A 1 102 ? 0.798 -25.611 -5.144 1.00 95.06 102 GLU A N 1
ATOM 825 C CA . GLU A 1 102 ? 1.112 -24.314 -4.540 1.00 95.06 102 GLU A CA 1
ATOM 826 C C . GLU A 1 102 ? -0.134 -23.575 -4.029 1.00 95.06 102 GLU A C 1
ATOM 828 O O . GLU A 1 102 ? -1.273 -23.831 -4.438 1.00 95.06 102 GLU A O 1
ATOM 833 N N . ILE A 1 103 ? 0.092 -22.574 -3.172 1.00 96.31 103 ILE A N 1
ATOM 834 C CA . ILE A 1 103 ? -0.928 -21.588 -2.808 1.00 96.31 103 ILE A CA 1
ATOM 835 C C . ILE A 1 103 ? -0.949 -20.463 -3.843 1.00 96.31 103 ILE A C 1
ATOM 837 O O . ILE A 1 103 ? 0.033 -19.750 -4.043 1.00 96.31 103 ILE A O 1
ATOM 841 N N . ILE A 1 104 ? -2.117 -20.239 -4.438 1.00 95.38 104 ILE A N 1
ATOM 842 C CA . ILE A 1 104 ? -2.365 -19.153 -5.383 1.00 95.38 104 ILE A CA 1
ATOM 843 C C . ILE A 1 104 ? -3.341 -18.155 -4.763 1.00 95.38 104 ILE A C 1
ATOM 845 O O . ILE A 1 104 ? -4.303 -18.520 -4.087 1.00 95.38 104 ILE A O 1
ATOM 849 N N . SER A 1 105 ? -3.083 -16.868 -4.985 1.00 94.44 105 SER A N 1
ATOM 850 C CA . SER A 1 105 ? -3.956 -15.778 -4.545 1.00 94.44 105 SER A CA 1
ATOM 851 C C . SER A 1 105 ? -4.704 -15.183 -5.733 1.00 94.44 105 SER A C 1
ATOM 853 O O . SER A 1 105 ? -4.087 -14.859 -6.743 1.00 94.44 105 SER A O 1
ATOM 855 N N . GLY A 1 106 ? -6.005 -14.954 -5.585 1.00 95.12 106 GLY A N 1
ATOM 856 C CA . GLY A 1 106 ? -6.829 -14.283 -6.593 1.00 95.12 106 GLY A CA 1
ATOM 857 C C . GLY A 1 106 ? -7.959 -13.481 -5.961 1.00 95.12 106 GLY A C 1
ATOM 858 O O . GLY A 1 106 ? -8.096 -13.475 -4.739 1.00 95.12 106 GLY A O 1
ATOM 859 N N . SER A 1 107 ? -8.752 -12.775 -6.763 1.00 96.19 107 SER A N 1
ATOM 860 C CA . SER A 1 107 ? -9.954 -12.072 -6.297 1.00 96.19 107 SER A CA 1
ATOM 861 C C . SER A 1 107 ? -11.214 -12.814 -6.723 1.00 96.19 107 SER A C 1
ATOM 863 O O . SER A 1 107 ? -11.313 -13.311 -7.841 1.00 96.19 107 SER A O 1
ATOM 865 N N . ILE A 1 108 ? -12.200 -12.912 -5.838 1.00 96.12 108 ILE A N 1
ATOM 866 C CA . ILE A 1 108 ? -13.473 -13.560 -6.164 1.00 96.12 108 ILE A CA 1
ATOM 867 C C . ILE A 1 108 ? -14.188 -12.711 -7.218 1.00 96.12 108 ILE A C 1
ATOM 869 O O . ILE A 1 108 ? -14.519 -11.553 -6.969 1.00 96.12 108 ILE A O 1
ATOM 873 N N . HIS A 1 109 ? -14.430 -13.279 -8.394 1.00 93.06 109 HIS A N 1
ATOM 874 C CA . HIS A 1 109 ? -15.019 -12.568 -9.522 1.00 93.06 109 HIS A CA 1
ATOM 875 C C . HIS A 1 109 ? -16.537 -12.744 -9.562 1.00 93.06 109 HIS A C 1
ATOM 877 O O . HIS A 1 109 ? -17.283 -11.767 -9.480 1.00 93.06 109 HIS A O 1
ATOM 883 N N . ARG A 1 110 ? -17.004 -13.995 -9.655 1.00 94.00 110 ARG A N 1
ATOM 884 C CA . ARG A 1 110 ? -18.429 -14.324 -9.791 1.00 94.00 110 ARG A CA 1
ATOM 885 C C . ARG A 1 110 ? -18.794 -15.632 -9.097 1.00 94.00 110 ARG A C 1
ATOM 887 O O . ARG A 1 110 ? -17.936 -16.442 -8.765 1.00 94.00 110 ARG A O 1
ATOM 894 N N . PHE A 1 111 ? -20.094 -15.838 -8.923 1.00 93.94 111 PHE A N 1
ATOM 895 C CA . PHE A 1 111 ? -20.674 -17.075 -8.406 1.00 93.94 111 PHE A CA 1
ATOM 896 C C . PHE A 1 111 ? -21.508 -17.726 -9.504 1.00 93.94 111 PHE A C 1
ATOM 898 O O . PHE A 1 111 ? -22.329 -17.052 -10.128 1.00 93.94 111 PHE A O 1
ATOM 905 N N . GLU A 1 112 ? -21.320 -19.023 -9.729 1.00 91.94 112 GLU A N 1
ATOM 906 C CA . GLU A 1 112 ? -22.105 -19.796 -10.691 1.00 91.94 112 GLU A CA 1
ATOM 907 C C . GLU A 1 112 ? -22.713 -21.008 -9.985 1.00 91.94 112 GLU A C 1
ATOM 909 O O . GLU A 1 112 ? -22.036 -21.970 -9.624 1.00 91.94 112 GLU A O 1
ATOM 914 N N . GLY A 1 113 ? -24.014 -20.929 -9.700 1.00 90.69 113 GLY A N 1
ATOM 915 C CA . GLY A 1 113 ? -24.666 -21.893 -8.818 1.00 90.69 113 GLY A CA 1
ATOM 916 C C . GLY A 1 113 ? -24.059 -21.853 -7.412 1.00 90.69 113 GLY A C 1
ATOM 917 O O . GLY A 1 113 ? -24.276 -20.895 -6.672 1.00 90.69 113 GLY A O 1
ATOM 918 N N . LYS A 1 114 ? -23.333 -22.912 -7.038 1.00 90.25 114 LYS A N 1
ATOM 919 C CA . LYS A 1 114 ? -22.621 -23.016 -5.752 1.00 90.25 114 LYS A CA 1
ATOM 920 C C . LYS A 1 114 ? -21.103 -22.869 -5.875 1.00 90.25 114 LYS A C 1
ATOM 922 O O . LYS A 1 114 ? -20.422 -22.763 -4.851 1.00 90.25 114 LYS A O 1
ATOM 927 N N . ASP A 1 115 ? -20.592 -22.851 -7.099 1.00 95.19 115 ASP A N 1
ATOM 928 C CA . ASP A 1 115 ? -19.168 -22.744 -7.365 1.00 95.19 115 ASP A CA 1
ATOM 929 C C . ASP A 1 115 ? -18.749 -21.271 -7.358 1.00 95.19 115 ASP A C 1
ATOM 931 O O . ASP A 1 115 ? -19.512 -20.370 -7.733 1.00 95.19 115 ASP A O 1
ATOM 935 N N . VAL A 1 116 ? -17.527 -21.021 -6.892 1.00 95.88 116 VAL A N 1
ATOM 936 C CA . VAL A 1 116 ? -16.950 -19.678 -6.799 1.00 95.88 116 VAL A CA 1
ATOM 937 C C . VAL A 1 116 ? -15.879 -19.541 -7.868 1.00 95.88 116 VAL A C 1
ATOM 939 O O . VAL A 1 116 ? -14.945 -20.334 -7.914 1.00 95.88 116 VAL A O 1
ATOM 942 N N . TRP A 1 117 ? -15.991 -18.528 -8.717 1.00 96.44 117 TRP A N 1
ATOM 943 C CA . TRP A 1 117 ? -14.981 -18.221 -9.723 1.00 96.44 117 TRP A CA 1
ATOM 944 C C . TRP A 1 117 ? -14.040 -17.140 -9.201 1.00 96.44 117 TRP A C 1
ATOM 946 O O . TRP A 1 117 ? -14.477 -16.070 -8.769 1.00 96.44 117 TRP A O 1
ATOM 956 N N . VAL A 1 118 ? -12.746 -17.426 -9.252 1.00 96.81 118 VAL A N 1
ATOM 957 C CA . VAL A 1 118 ? -11.661 -16.587 -8.748 1.00 96.81 118 VAL A CA 1
ATOM 958 C C . VAL A 1 118 ? -10.819 -16.119 -9.932 1.00 96.81 118 VAL A C 1
ATOM 960 O O . VAL A 1 118 ? -10.335 -16.927 -10.720 1.00 96.81 118 VAL A O 1
ATOM 963 N N . ASN A 1 119 ? -10.644 -14.809 -10.059 1.00 95.38 119 ASN A N 1
ATOM 964 C CA . ASN A 1 119 ? -9.766 -14.198 -11.043 1.00 95.38 119 ASN A CA 1
ATOM 965 C C . ASN A 1 119 ? -8.318 -14.213 -10.526 1.00 95.38 119 ASN A C 1
ATOM 967 O O . ASN A 1 119 ? -8.029 -13.676 -9.451 1.00 95.38 119 ASN A O 1
ATOM 971 N N . LEU A 1 120 ? -7.419 -14.831 -11.292 1.00 93.19 120 LEU A N 1
ATOM 972 C CA . LEU A 1 120 ? -5.988 -14.937 -10.997 1.00 93.19 120 LEU A CA 1
ATOM 973 C C . LEU A 1 120 ? -5.137 -13.887 -11.740 1.00 93.19 120 LEU A C 1
ATOM 975 O O . LEU A 1 120 ? -3.914 -13.918 -11.640 1.00 93.19 120 LEU A O 1
ATOM 979 N N . GLY A 1 121 ? -5.765 -12.966 -12.476 1.00 87.38 121 GLY A N 1
ATOM 980 C CA . GLY A 1 121 ? -5.121 -12.006 -13.374 1.00 87.38 121 GLY A CA 1
ATOM 981 C C . GLY A 1 121 ? -5.186 -12.493 -14.818 1.00 87.38 121 GLY A C 1
ATOM 982 O O . GLY A 1 121 ? -6.025 -12.030 -15.584 1.00 87.38 121 GLY A O 1
ATOM 983 N N . GLU A 1 122 ? -4.343 -13.471 -15.155 1.00 82.31 122 GLU A N 1
ATOM 984 C CA . GLU A 1 122 ? -4.204 -14.004 -16.523 1.00 82.31 122 GLU A CA 1
ATOM 985 C C . GLU A 1 122 ? -5.267 -15.059 -16.890 1.00 82.31 122 GLU A C 1
ATOM 987 O O . GLU A 1 122 ? -5.518 -15.323 -18.069 1.00 82.31 122 GLU A O 1
ATOM 992 N N . ALA A 1 123 ? -5.905 -15.671 -15.884 1.00 89.31 123 ALA A N 1
ATOM 993 C CA . ALA A 1 123 ? -6.896 -16.734 -16.050 1.00 89.31 123 ALA A CA 1
ATOM 994 C C . ALA A 1 123 ? -7.980 -16.714 -14.958 1.00 89.31 123 ALA A C 1
ATOM 996 O O . ALA A 1 123 ? -7.784 -16.181 -13.861 1.00 89.31 123 ALA A O 1
ATOM 997 N N . GLU A 1 124 ? -9.122 -17.344 -15.245 1.00 91.88 124 GLU A N 1
ATOM 998 C CA . GLU A 1 124 ? -10.163 -17.628 -14.254 1.00 91.88 124 GLU A CA 1
ATOM 999 C C . GLU A 1 124 ? -10.016 -19.058 -13.723 1.00 91.88 124 GLU A C 1
ATOM 1001 O O . GLU A 1 124 ? -9.845 -20.012 -14.483 1.00 91.88 124 GLU A O 1
ATOM 1006 N N . ALA A 1 125 ? -10.128 -19.213 -12.409 1.00 96.38 125 ALA A N 1
ATOM 1007 C CA . ALA A 1 125 ? -10.106 -20.499 -11.736 1.00 96.38 125 ALA A CA 1
ATOM 1008 C C . ALA A 1 125 ? -11.417 -20.742 -10.989 1.00 96.38 125 ALA A C 1
ATOM 1010 O O . ALA A 1 125 ? -12.078 -19.806 -10.537 1.00 96.38 125 ALA A O 1
ATOM 1011 N N . VAL A 1 126 ? -11.797 -22.006 -10.842 1.00 96.69 126 VAL A N 1
ATOM 1012 C CA . VAL A 1 126 ? -13.011 -22.407 -10.132 1.00 96.69 126 VAL A CA 1
ATOM 1013 C C . VAL A 1 126 ? -12.649 -23.010 -8.782 1.00 96.69 126 VAL A C 1
ATOM 1015 O O . VAL A 1 126 ? -11.767 -23.857 -8.688 1.00 96.69 126 VAL A O 1
ATOM 1018 N N . LEU A 1 127 ? -13.355 -22.591 -7.738 1.00 97.69 127 LEU A N 1
ATOM 1019 C CA . LEU A 1 127 ? -13.385 -23.198 -6.413 1.00 97.69 127 LEU A CA 1
ATOM 1020 C C . LEU A 1 127 ? -14.743 -23.916 -6.262 1.00 97.69 127 LEU A C 1
ATOM 1022 O O . LEU A 1 127 ? -15.754 -23.257 -5.979 1.00 97.69 127 LEU A O 1
ATOM 1026 N N . PRO A 1 128 ? -14.796 -25.240 -6.512 1.00 96.94 128 PRO A N 1
ATOM 1027 C CA . PRO A 1 128 ? -16.034 -26.015 -6.468 1.00 96.94 128 PRO A CA 1
ATOM 1028 C C . PRO A 1 128 ? -16.650 -26.081 -5.070 1.00 96.94 128 PRO A C 1
ATOM 1030 O O . PRO A 1 128 ? -15.929 -26.026 -4.075 1.00 96.94 128 PRO A O 1
ATOM 1033 N N . ASP A 1 129 ? -17.965 -26.306 -4.976 1.00 95.31 129 ASP A N 1
ATOM 1034 C CA . ASP A 1 129 ? -18.662 -26.380 -3.679 1.00 95.31 129 ASP A CA 1
ATOM 1035 C C . ASP A 1 129 ? -18.061 -27.410 -2.707 1.00 95.31 129 ASP A C 1
ATOM 1037 O O . ASP A 1 129 ? -17.933 -27.143 -1.514 1.00 95.31 129 ASP A O 1
ATOM 1041 N N . ALA A 1 130 ? -17.638 -28.563 -3.232 1.00 94.38 130 ALA A N 1
ATOM 1042 C CA . ALA A 1 130 ? -17.022 -29.640 -2.454 1.00 94.38 130 ALA A CA 1
ATOM 1043 C C . ALA A 1 130 ? -15.639 -29.279 -1.880 1.00 94.38 130 ALA A C 1
ATOM 1045 O O . ALA A 1 130 ? -15.220 -29.864 -0.886 1.00 94.38 130 ALA A O 1
ATOM 1046 N N . GLU A 1 131 ? -14.953 -28.310 -2.486 1.00 96.88 131 GLU A N 1
ATOM 1047 C CA . GLU A 1 131 ? -13.592 -27.901 -2.132 1.00 96.88 131 GLU A CA 1
ATOM 1048 C C . GLU A 1 131 ? -13.559 -26.609 -1.297 1.00 96.88 131 GLU A C 1
ATOM 1050 O O . GLU A 1 131 ? -12.491 -26.075 -0.982 1.00 96.88 131 GLU A O 1
ATOM 1055 N N . ARG A 1 132 ? -14.732 -26.089 -0.916 1.00 95.19 132 ARG A N 1
ATOM 1056 C CA . ARG A 1 132 ? -14.887 -24.915 -0.048 1.00 95.19 132 ARG A CA 1
ATOM 1057 C C . ARG A 1 132 ? -14.860 -25.309 1.419 1.00 95.19 132 ARG A C 1
ATOM 1059 O O . ARG A 1 132 ? -15.267 -26.403 1.801 1.00 95.19 132 ARG A O 1
ATOM 1066 N N . ILE A 1 133 ? -14.468 -24.361 2.264 1.00 95.19 133 ILE A N 1
ATOM 1067 C CA . ILE A 1 133 ? -14.615 -24.515 3.709 1.00 95.19 133 ILE A CA 1
ATOM 1068 C C . ILE A 1 133 ? -16.102 -24.328 4.071 1.00 95.19 133 ILE A C 1
ATOM 1070 O O . ILE A 1 133 ? -16.671 -23.264 3.799 1.00 95.19 133 ILE A O 1
ATOM 1074 N N . PRO A 1 134 ? -16.768 -25.320 4.693 1.00 90.19 134 PRO A N 1
ATOM 1075 C CA . PRO A 1 134 ? -18.170 -25.187 5.076 1.00 90.19 134 PRO A CA 1
ATOM 1076 C C . PRO A 1 134 ? -18.391 -24.021 6.049 1.00 90.19 134 PRO A C 1
ATOM 1078 O O . PRO A 1 134 ? -17.778 -23.957 7.110 1.00 90.19 134 PRO A O 1
ATOM 1081 N N . GLY A 1 135 ? -19.305 -23.109 5.708 1.00 85.19 135 GLY A N 1
ATOM 1082 C CA . GLY A 1 135 ? -19.643 -21.947 6.542 1.00 85.19 135 GLY A CA 1
ATOM 1083 C C . GLY A 1 135 ? -18.755 -20.713 6.339 1.00 85.19 135 GLY A C 1
ATOM 1084 O O . GLY A 1 135 ? -19.092 -19.650 6.866 1.00 85.19 135 GLY A O 1
ATOM 1085 N N . GLU A 1 136 ? -17.687 -20.812 5.542 1.00 91.44 136 GLU A N 1
ATOM 1086 C CA . GLU A 1 136 ? -16.898 -19.659 5.103 1.00 91.44 136 GLU A CA 1
ATOM 1087 C C . GLU A 1 136 ? -17.727 -18.758 4.173 1.00 91.44 136 GLU A C 1
ATOM 1089 O O . GLU A 1 136 ? -18.477 -19.229 3.309 1.00 91.44 136 GLU A O 1
ATOM 1094 N N . ARG A 1 137 ? -17.630 -17.440 4.379 1.00 89.75 137 ARG A N 1
ATOM 1095 C CA . ARG A 1 137 ? -18.349 -16.443 3.579 1.00 89.75 137 ARG A CA 1
ATOM 1096 C C . ARG A 1 137 ? -17.424 -15.890 2.508 1.00 89.75 137 ARG A C 1
ATOM 1098 O O . ARG A 1 137 ? -16.332 -15.445 2.822 1.00 89.75 137 ARG A O 1
ATOM 1105 N N . TYR A 1 138 ? -17.912 -15.874 1.276 1.00 91.69 138 TYR A N 1
ATOM 1106 C CA . TYR A 1 138 ? -17.185 -15.389 0.109 1.00 91.69 138 TYR A CA 1
ATOM 1107 C C . TYR A 1 138 ? -17.896 -14.145 -0.426 1.00 91.69 138 TYR A C 1
ATOM 1109 O O . TYR A 1 138 ? -19.108 -14.194 -0.656 1.00 91.69 138 TYR A O 1
ATOM 1117 N N . HIS A 1 139 ? -17.167 -13.049 -0.640 1.00 91.81 139 HIS A N 1
ATOM 1118 C CA . HIS A 1 139 ? -17.709 -11.820 -1.224 1.00 91.81 139 HIS A CA 1
ATOM 1119 C C . HIS A 1 139 ? -17.013 -11.498 -2.544 1.00 91.81 139 HIS A C 1
ATOM 1121 O O . HIS A 1 139 ? -15.805 -11.664 -2.678 1.00 91.81 139 HIS A O 1
ATOM 1127 N N . ALA A 1 140 ? -17.771 -11.011 -3.527 1.00 92.31 140 ALA A N 1
ATOM 1128 C CA . ALA A 1 140 ? -17.188 -10.558 -4.786 1.00 92.31 140 ALA A CA 1
ATOM 1129 C C . ALA A 1 140 ? -16.194 -9.404 -4.544 1.00 92.31 140 ALA A C 1
ATOM 1131 O O . ALA A 1 140 ? -16.464 -8.498 -3.756 1.00 92.31 140 ALA A O 1
ATOM 1132 N N . GLY A 1 141 ? -15.049 -9.450 -5.223 1.00 89.81 141 GLY A N 1
ATOM 1133 C CA . GLY A 1 141 ? -13.939 -8.503 -5.099 1.00 89.81 141 GLY A CA 1
ATOM 1134 C C . GLY A 1 141 ? -12.954 -8.799 -3.963 1.00 89.81 141 GLY A C 1
ATOM 1135 O O . GLY A 1 141 ? -11.860 -8.237 -3.954 1.00 89.81 141 GLY A O 1
ATOM 1136 N N . GLU A 1 142 ? -13.290 -9.687 -3.025 1.00 93.56 142 GLU A N 1
ATOM 1137 C CA . GLU A 1 142 ? -12.402 -10.063 -1.922 1.00 93.56 142 GLU A CA 1
ATOM 1138 C C . GLU A 1 142 ? -11.244 -10.938 -2.427 1.00 93.56 142 GLU A C 1
ATOM 1140 O O . GLU A 1 142 ? -11.435 -11.800 -3.291 1.00 93.56 142 GLU A O 1
ATOM 1145 N N . ARG A 1 143 ? -10.027 -10.709 -1.909 1.00 93.81 143 ARG A N 1
ATOM 1146 C CA . ARG A 1 143 ? -8.874 -11.563 -2.222 1.00 93.81 143 ARG A CA 1
ATOM 1147 C C . ARG A 1 143 ? -8.927 -12.836 -1.390 1.00 93.81 143 ARG A C 1
ATOM 1149 O O . ARG A 1 143 ? -9.135 -12.785 -0.185 1.00 93.81 143 ARG A O 1
ATOM 1156 N N . LEU A 1 144 ? -8.672 -13.959 -2.044 1.00 93.62 144 LEU A N 1
ATOM 1157 C CA . LEU A 1 144 ? -8.747 -15.290 -1.472 1.00 93.62 144 LEU A CA 1
ATOM 1158 C C . LEU A 1 144 ? -7.485 -16.076 -1.838 1.00 93.62 144 LEU A C 1
ATOM 1160 O O . LEU A 1 144 ? -7.099 -16.126 -3.009 1.00 93.62 144 LEU A O 1
ATOM 1164 N N . ARG A 1 145 ? -6.853 -16.702 -0.842 1.00 96.12 145 ARG A N 1
ATOM 1165 C CA . ARG A 1 145 ? -5.781 -17.685 -1.053 1.00 96.12 145 ARG A CA 1
ATOM 1166 C C . ARG A 1 145 ? -6.394 -19.067 -1.206 1.00 96.12 145 ARG A C 1
ATOM 1168 O O . ARG A 1 145 ? -7.271 -19.433 -0.435 1.00 96.12 145 ARG A O 1
ATOM 1175 N N . CYS A 1 146 ? -5.962 -19.844 -2.181 1.00 96.44 146 CYS A N 1
ATOM 1176 C CA . CYS A 1 146 ? -6.424 -21.216 -2.349 1.00 96.44 146 CYS A CA 1
ATOM 1177 C C . CYS A 1 146 ? -5.249 -22.115 -2.700 1.00 96.44 146 CYS A C 1
ATOM 1179 O O . CYS A 1 146 ? -4.282 -21.671 -3.311 1.00 96.44 146 CYS A O 1
ATOM 1181 N N . TYR A 1 147 ? -5.370 -23.388 -2.360 1.00 97.81 147 TYR A N 1
ATOM 1182 C CA . TYR A 1 147 ? -4.497 -24.429 -2.869 1.00 97.81 147 TYR A CA 1
ATOM 1183 C C . TYR A 1 147 ? -4.861 -24.744 -4.323 1.00 97.81 147 TYR A C 1
ATOM 1185 O O . TYR A 1 147 ? -6.043 -24.932 -4.635 1.00 97.81 147 TYR A O 1
ATOM 1193 N N . LEU A 1 148 ? -3.875 -24.796 -5.217 1.00 97.56 148 LEU A N 1
ATOM 1194 C CA . LEU A 1 148 ? -4.088 -25.241 -6.590 1.00 97.56 148 LEU A CA 1
ATOM 1195 C C . LEU A 1 148 ? -4.185 -26.769 -6.621 1.00 97.56 148 LEU A C 1
ATOM 1197 O O . LEU A 1 148 ? -3.172 -27.465 -6.592 1.00 97.56 148 LEU A O 1
ATOM 1201 N N . LEU A 1 149 ? -5.418 -27.276 -6.690 1.00 96.81 149 LEU A N 1
ATOM 1202 C CA . LEU A 1 149 ? -5.716 -28.704 -6.598 1.00 96.81 149 LEU A CA 1
ATOM 1203 C C . LEU A 1 149 ? -5.403 -29.445 -7.901 1.00 96.81 149 LEU A C 1
ATOM 1205 O O . LEU A 1 149 ? -4.819 -30.524 -7.875 1.00 96.81 149 LEU A O 1
ATOM 1209 N N . ALA A 1 150 ? -5.830 -28.898 -9.040 1.00 96.25 150 ALA A N 1
ATOM 1210 C CA . ALA A 1 150 ? -5.621 -29.524 -10.340 1.00 96.25 150 ALA A CA 1
ATOM 1211 C C . ALA A 1 150 ? -5.764 -28.521 -11.488 1.00 96.25 150 ALA A C 1
ATOM 1213 O O . ALA A 1 150 ? -6.505 -27.543 -11.392 1.00 96.25 150 ALA A O 1
ATOM 1214 N N . VAL A 1 151 ? -5.124 -28.825 -12.616 1.00 95.94 151 VAL A N 1
ATOM 1215 C CA . VAL A 1 151 ? -5.323 -28.131 -13.893 1.00 95.94 151 VAL A CA 1
ATOM 1216 C C . VAL A 1 151 ? -5.724 -29.170 -14.934 1.00 95.94 151 VAL A C 1
ATOM 1218 O O . VAL A 1 151 ? -5.017 -30.155 -15.135 1.00 95.94 151 VAL A O 1
ATOM 1221 N N . GLN A 1 152 ? -6.879 -28.986 -15.571 1.00 93.62 152 GLN A N 1
ATOM 1222 C CA . GLN A 1 152 ? -7.415 -29.917 -16.567 1.00 93.62 152 GLN A CA 1
ATOM 1223 C C . GLN A 1 152 ? -7.463 -29.252 -17.942 1.00 93.62 152 GLN A C 1
ATOM 1225 O O . GLN A 1 152 ? -8.033 -28.170 -18.095 1.00 93.62 152 GLN A O 1
ATOM 1230 N N . ALA A 1 153 ? -6.917 -29.920 -18.957 1.00 88.75 153 ALA A N 1
ATOM 1231 C CA . ALA A 1 153 ? -7.100 -29.502 -20.341 1.00 88.75 153 ALA A CA 1
ATOM 1232 C C . ALA A 1 153 ? -8.571 -29.694 -20.750 1.00 88.75 153 ALA A C 1
ATOM 1234 O O . ALA A 1 153 ? -9.155 -30.755 -20.516 1.00 88.75 153 ALA A O 1
ATOM 1235 N N . THR A 1 154 ? -9.183 -28.674 -21.352 1.00 88.50 154 THR A N 1
ATOM 1236 C CA . THR A 1 154 ? -10.551 -28.753 -21.887 1.00 88.50 154 THR A CA 1
ATOM 1237 C C . THR A 1 154 ? -10.580 -28.322 -23.355 1.00 88.50 154 THR A C 1
ATOM 1239 O O . THR A 1 154 ? -9.575 -27.871 -23.895 1.00 88.50 154 THR A O 1
ATOM 1242 N N . GLN A 1 155 ? -11.733 -28.465 -24.022 1.00 78.44 155 GLN A N 1
ATOM 1243 C CA . GLN A 1 155 ? -11.926 -27.926 -25.379 1.00 78.44 155 GLN A CA 1
ATOM 1244 C C . GLN A 1 155 ? -11.948 -26.384 -25.413 1.00 78.44 155 GLN A C 1
ATOM 1246 O O . GLN A 1 155 ? -11.831 -25.788 -26.487 1.00 78.44 155 GLN A O 1
ATOM 1251 N N . GLY A 1 156 ? -12.128 -25.743 -24.256 1.00 83.56 156 GLY A N 1
ATOM 1252 C CA . GLY A 1 156 ? -12.072 -24.298 -24.063 1.00 83.56 156 GLY A CA 1
ATOM 1253 C C . GLY A 1 156 ? -10.815 -23.893 -23.298 1.00 83.56 156 GLY A C 1
ATOM 1254 O O . GLY A 1 156 ? -9.745 -24.464 -23.495 1.00 83.56 156 GLY A O 1
ATOM 1255 N N . ASP A 1 157 ? -10.957 -22.910 -22.415 1.00 84.38 157 ASP A N 1
ATOM 1256 C CA . ASP A 1 157 ? -9.880 -22.526 -21.505 1.00 84.38 157 ASP A CA 1
ATOM 1257 C C . ASP A 1 157 ? -9.560 -23.668 -20.521 1.00 84.38 157 ASP A C 1
ATOM 1259 O O . ASP A 1 157 ? -10.458 -24.434 -20.134 1.00 84.38 157 ASP A O 1
ATOM 1263 N N . PRO A 1 158 ? -8.286 -23.840 -20.124 1.00 90.69 158 PRO A N 1
ATOM 1264 C CA . PRO A 1 158 ? -7.914 -24.870 -19.164 1.00 90.69 158 PRO A CA 1
ATOM 1265 C C . PRO A 1 158 ? -8.666 -24.653 -17.849 1.00 90.69 158 PRO A C 1
ATOM 1267 O O . PRO A 1 158 ? -8.745 -23.544 -17.321 1.00 90.69 158 PRO A O 1
ATOM 1270 N N . ARG A 1 159 ? -9.234 -25.729 -17.304 1.00 94.19 159 ARG A N 1
ATOM 1271 C CA . ARG A 1 159 ? -9.996 -25.665 -16.059 1.00 94.19 159 ARG A CA 1
ATOM 1272 C C . ARG A 1 159 ? -9.035 -25.748 -14.881 1.00 94.19 159 ARG A C 1
ATOM 1274 O O . ARG A 1 159 ? -8.546 -26.827 -14.549 1.00 94.19 159 ARG A O 1
ATOM 1281 N N . ILE A 1 160 ? -8.794 -24.604 -14.252 1.00 96.56 160 ILE A N 1
ATOM 1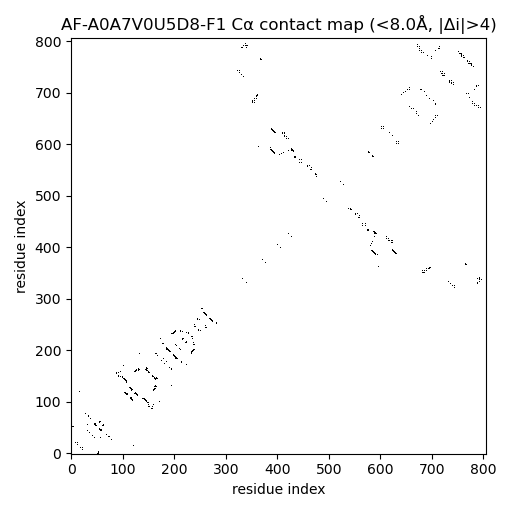282 C CA . ILE A 1 160 ? -7.976 -24.472 -13.045 1.00 96.56 160 ILE A CA 1
ATOM 1283 C C . ILE A 1 160 ? -8.886 -24.685 -11.833 1.00 96.56 160 ILE A C 1
ATOM 1285 O O . ILE A 1 160 ? -9.820 -23.913 -11.614 1.00 96.56 160 ILE A O 1
ATOM 1289 N N . VAL A 1 161 ? -8.644 -25.747 -11.068 1.00 97.50 161 VAL A N 1
ATOM 1290 C CA . VAL A 1 161 ? -9.446 -26.128 -9.900 1.00 97.50 161 VAL A CA 1
ATOM 1291 C C . VAL A 1 161 ? -8.693 -25.770 -8.628 1.00 97.50 161 VAL A C 1
ATOM 1293 O O . VAL A 1 161 ? -7.586 -26.246 -8.383 1.00 97.50 161 VAL A O 1
ATOM 1296 N N . LEU A 1 162 ? -9.323 -24.942 -7.806 1.00 97.94 162 LEU A N 1
ATOM 1297 C CA . LEU A 1 162 ? -8.822 -24.498 -6.515 1.00 97.94 162 LEU A CA 1
ATOM 1298 C C . LEU A 1 162 ? -9.490 -25.272 -5.380 1.00 97.94 162 LEU A C 1
ATOM 1300 O O . LEU A 1 162 ? -10.630 -25.721 -5.507 1.00 97.94 162 LEU A O 1
ATOM 1304 N N . SER A 1 163 ? -8.802 -25.358 -4.246 1.00 97.62 163 SER A N 1
ATOM 1305 C CA . SER A 1 163 ? -9.353 -25.887 -3.006 1.00 97.62 163 SER A CA 1
ATOM 1306 C C . SER A 1 163 ? -8.953 -25.057 -1.796 1.00 97.62 163 SER A C 1
ATOM 1308 O O . SER A 1 163 ? -7.833 -24.565 -1.683 1.00 97.62 163 SER A O 1
ATOM 1310 N N . ARG A 1 164 ? -9.888 -24.918 -0.859 1.00 96.19 164 ARG A N 1
ATOM 1311 C CA . ARG A 1 164 ? -9.620 -24.470 0.513 1.00 96.19 164 ARG A CA 1
ATOM 1312 C C . ARG A 1 164 ? -9.884 -25.575 1.536 1.00 96.19 164 ARG A C 1
ATOM 1314 O O . ARG A 1 164 ? -9.477 -25.434 2.690 1.00 96.19 164 ARG A O 1
ATOM 1321 N N . ALA A 1 165 ? -10.515 -26.679 1.135 1.00 95.94 165 ALA A N 1
ATOM 1322 C CA . ALA A 1 165 ? -10.821 -27.831 1.983 1.00 95.94 165 ALA A CA 1
ATOM 1323 C C . ALA A 1 165 ? -9.719 -28.910 1.995 1.00 95.94 165 ALA A C 1
ATOM 1325 O O . ALA A 1 165 ? -9.643 -29.678 2.956 1.00 95.94 165 ALA A O 1
ATOM 1326 N N . ALA A 1 166 ? -8.842 -28.941 0.987 1.00 96.12 166 ALA A N 1
ATOM 1327 C CA . ALA A 1 166 ? -7.765 -29.923 0.853 1.00 96.12 166 ALA A CA 1
ATOM 1328 C C . ALA A 1 166 ? -6.808 -29.924 2.069 1.00 96.12 166 ALA A C 1
ATOM 1330 O O . ALA A 1 166 ? -6.387 -28.848 2.506 1.00 96.12 166 ALA A O 1
ATOM 1331 N N . PRO A 1 167 ? -6.444 -31.083 2.653 1.00 96.25 167 PRO A N 1
ATOM 1332 C CA . PRO A 1 167 ? -5.469 -31.165 3.749 1.00 96.25 167 PRO A CA 1
ATOM 1333 C C . PRO A 1 167 ? -4.127 -30.490 3.437 1.00 96.25 167 PRO A C 1
ATOM 1335 O O . PRO A 1 167 ? -3.532 -29.860 4.310 1.00 96.25 167 PRO A O 1
ATOM 1338 N N . GLU A 1 168 ? -3.690 -30.568 2.184 1.00 96.50 168 GLU A N 1
ATOM 1339 C CA . GLU A 1 168 ? -2.453 -29.994 1.659 1.00 96.50 168 GLU A CA 1
ATOM 1340 C C . GLU A 1 168 ? -2.435 -28.466 1.776 1.00 96.50 168 GLU A C 1
ATOM 1342 O O . GLU A 1 168 ? -1.380 -27.880 1.996 1.00 96.50 168 GLU A O 1
ATOM 1347 N N . PHE A 1 169 ? -3.602 -27.812 1.753 1.00 97.06 169 PHE A N 1
ATOM 1348 C CA . PHE A 1 169 ? -3.682 -26.369 1.980 1.00 97.06 169 PHE A CA 1
ATOM 1349 C C . PHE A 1 169 ? -3.172 -25.978 3.373 1.00 97.06 169 PHE A C 1
ATOM 1351 O O . PHE A 1 169 ? -2.503 -24.961 3.528 1.00 97.06 169 PHE A O 1
ATOM 1358 N N . VAL A 1 170 ? -3.442 -26.804 4.391 1.00 96.44 170 VAL A N 1
ATOM 1359 C CA . VAL A 1 170 ? -2.930 -26.580 5.753 1.00 96.44 170 VAL A CA 1
ATOM 1360 C C . VAL A 1 170 ? -1.418 -26.785 5.799 1.00 96.44 170 VAL A C 1
ATOM 1362 O O . VAL A 1 170 ? -0.733 -26.034 6.488 1.00 96.44 170 VAL A O 1
ATOM 1365 N N . ALA A 1 171 ? -0.899 -27.772 5.061 1.00 95.38 171 ALA A N 1
ATOM 1366 C CA . ALA A 1 171 ? 0.536 -28.034 4.978 1.00 95.38 171 ALA A CA 1
ATOM 1367 C C . ALA A 1 171 ? 1.290 -26.833 4.396 1.00 95.38 171 ALA A C 1
ATOM 1369 O O . ALA A 1 171 ? 2.235 -26.348 5.013 1.00 95.38 171 ALA A O 1
ATOM 1370 N N . GLU A 1 172 ? 0.825 -26.311 3.261 1.00 96.25 172 GLU A N 1
ATOM 1371 C CA . GLU A 1 172 ? 1.470 -25.181 2.588 1.00 96.25 172 GLU A CA 1
ATOM 1372 C C . GLU A 1 172 ? 1.330 -23.875 3.381 1.00 96.25 172 GLU A C 1
ATOM 1374 O O . GLU A 1 172 ? 2.273 -23.092 3.458 1.00 96.25 172 GLU A O 1
ATOM 1379 N N . LEU A 1 173 ? 0.198 -23.648 4.061 1.00 96.06 173 LEU A N 1
ATOM 1380 C CA . LEU A 1 173 ? 0.070 -22.495 4.958 1.00 96.06 173 LEU A CA 1
ATOM 1381 C C . LEU A 1 173 ? 1.023 -22.581 6.156 1.00 96.06 173 LEU A C 1
ATOM 1383 O O . LEU A 1 173 ? 1.559 -21.560 6.579 1.00 96.06 173 LEU A O 1
ATOM 1387 N N . LEU A 1 174 ? 1.235 -23.780 6.707 1.00 95.19 174 LEU A N 1
ATOM 1388 C CA . LEU A 1 174 ? 2.214 -23.988 7.774 1.00 95.19 174 LEU A CA 1
ATOM 1389 C C . LEU A 1 174 ? 3.645 -23.815 7.269 1.00 95.19 174 LEU A C 1
ATOM 1391 O O . LEU A 1 174 ? 4.442 -23.219 7.984 1.00 95.19 174 LEU A O 1
ATOM 1395 N N . ARG A 1 175 ? 3.963 -24.275 6.054 1.00 94.81 175 ARG A N 1
ATOM 1396 C CA . ARG A 1 175 ? 5.274 -24.059 5.427 1.00 94.81 175 ARG A CA 1
ATOM 1397 C C . ARG A 1 175 ? 5.584 -22.570 5.258 1.00 94.81 175 ARG A C 1
ATOM 1399 O O . ARG A 1 175 ? 6.673 -22.143 5.614 1.00 94.81 175 ARG A O 1
ATOM 1406 N N . LEU A 1 176 ? 4.614 -21.770 4.807 1.00 94.12 176 LEU A N 1
ATOM 1407 C CA . LEU A 1 176 ? 4.778 -20.314 4.685 1.00 94.12 176 LEU A CA 1
ATOM 1408 C C . LEU A 1 176 ? 4.990 -19.603 6.034 1.00 94.12 176 LEU A C 1
ATOM 1410 O O . LEU A 1 176 ? 5.624 -18.553 6.077 1.00 94.12 176 LEU A O 1
ATOM 1414 N N . GLU A 1 177 ? 4.430 -20.134 7.122 1.00 94.88 177 GLU A N 1
ATOM 1415 C CA . GLU A 1 177 ? 4.458 -19.500 8.448 1.00 94.88 177 GLU A CA 1
ATOM 1416 C C . GLU A 1 177 ? 5.610 -20.003 9.344 1.00 94.88 177 GLU A C 1
ATOM 1418 O O . GLU A 1 177 ? 6.027 -19.316 10.281 1.00 94.88 177 GLU A O 1
ATOM 1423 N N . VAL A 1 178 ? 6.119 -21.211 9.092 1.00 95.12 178 VAL A N 1
ATOM 1424 C CA . VAL A 1 178 ? 7.144 -21.890 9.897 1.00 95.12 178 VAL A CA 1
ATOM 1425 C C . VAL A 1 178 ? 8.380 -22.133 9.016 1.00 95.12 178 VAL A C 1
ATOM 1427 O O . VAL A 1 178 ? 8.403 -23.127 8.288 1.00 95.12 178 VAL A O 1
ATOM 1430 N N . PRO A 1 179 ? 9.419 -21.276 9.095 1.00 92.44 179 PRO A N 1
ATOM 1431 C CA . PRO A 1 179 ? 10.630 -21.391 8.272 1.00 92.44 179 PRO A CA 1
ATOM 1432 C C . PRO A 1 179 ? 11.305 -22.761 8.360 1.00 92.44 179 PRO A C 1
ATOM 1434 O O . PRO A 1 179 ? 11.826 -23.267 7.376 1.00 92.44 179 PRO A O 1
ATOM 1437 N N . GLU A 1 180 ? 11.232 -23.397 9.527 1.00 94.81 180 GLU A N 1
ATOM 1438 C CA . GLU A 1 180 ? 11.830 -24.704 9.772 1.00 94.81 180 GLU A CA 1
ATOM 1439 C C . GLU A 1 180 ? 11.127 -25.841 8.997 1.00 94.81 180 GLU A C 1
ATOM 1441 O O . GLU A 1 180 ? 11.697 -26.912 8.812 1.00 94.81 180 GLU A O 1
ATOM 1446 N N . ILE A 1 181 ? 9.876 -25.649 8.553 1.00 94.31 181 ILE A N 1
ATOM 1447 C CA . ILE A 1 181 ? 9.190 -26.583 7.637 1.00 94.31 181 ILE A CA 1
ATOM 1448 C C . ILE A 1 181 ? 9.630 -26.340 6.186 1.00 94.31 181 ILE A C 1
ATOM 1450 O O . ILE A 1 181 ? 9.644 -27.270 5.375 1.00 94.31 181 ILE A O 1
ATOM 1454 N N . ASP A 1 182 ? 9.977 -25.099 5.850 1.00 92.00 182 ASP A N 1
ATOM 1455 C CA . ASP A 1 182 ? 10.437 -24.708 4.518 1.00 92.00 182 ASP A CA 1
ATOM 1456 C C . ASP A 1 182 ? 11.877 -25.174 4.252 1.00 92.00 182 ASP A C 1
ATOM 1458 O O . ASP A 1 182 ? 12.145 -25.791 3.222 1.00 92.00 182 ASP A O 1
ATOM 1462 N N . ASP A 1 183 ? 12.781 -24.999 5.224 1.00 91.44 183 ASP A N 1
ATOM 1463 C CA . ASP A 1 183 ? 14.182 -25.442 5.132 1.00 91.44 183 ASP A CA 1
ATOM 1464 C C . ASP A 1 183 ? 14.382 -26.963 5.311 1.00 91.44 183 ASP A C 1
ATOM 1466 O O . ASP A 1 183 ? 15.475 -27.490 5.085 1.00 91.44 183 ASP A O 1
ATOM 1470 N N . GLY A 1 184 ? 13.316 -27.683 5.676 1.00 91.00 184 GLY A N 1
ATOM 1471 C CA . GLY A 1 184 ? 13.297 -29.136 5.826 1.00 91.00 184 GLY A CA 1
ATOM 1472 C C . GLY A 1 184 ? 13.775 -29.663 7.183 1.00 91.00 184 GLY A C 1
ATOM 1473 O O . GLY A 1 184 ? 13.849 -30.881 7.355 1.00 91.00 184 GLY A O 1
ATOM 1474 N N . THR A 1 185 ? 14.064 -28.801 8.162 1.00 92.62 185 THR A N 1
ATOM 1475 C CA . THR A 1 185 ? 14.399 -29.207 9.542 1.00 92.62 185 THR A CA 1
ATOM 1476 C C . THR A 1 185 ? 13.219 -29.906 10.223 1.00 92.62 185 THR A C 1
ATOM 1478 O O . THR A 1 185 ? 13.392 -30.882 10.961 1.00 92.62 185 THR A O 1
ATOM 1481 N N . LEU A 1 186 ? 12.007 -29.423 9.952 1.00 94.69 186 LEU A N 1
ATOM 1482 C CA . LEU A 1 186 ? 10.728 -29.964 10.390 1.00 94.69 186 LEU A CA 1
ATOM 1483 C C . LEU A 1 186 ? 9.967 -30.557 9.207 1.00 94.69 186 LEU A C 1
ATOM 1485 O O . LEU A 1 186 ? 9.816 -29.943 8.157 1.00 94.69 186 LEU A O 1
ATOM 1489 N N . VAL A 1 187 ? 9.420 -31.755 9.397 1.00 95.19 187 VAL A N 1
ATOM 1490 C CA . VAL A 1 187 ? 8.672 -32.474 8.364 1.00 95.19 187 VAL A CA 1
ATOM 1491 C C . VAL A 1 187 ? 7.256 -32.748 8.853 1.00 95.19 187 VAL A C 1
ATOM 1493 O O . VAL A 1 187 ? 7.039 -33.341 9.914 1.00 95.19 187 VAL A O 1
ATOM 1496 N N . ILE A 1 188 ? 6.265 -32.354 8.051 1.00 96.19 188 ILE A N 1
ATOM 1497 C CA . ILE A 1 188 ? 4.870 -32.748 8.261 1.00 96.19 188 ILE A CA 1
ATOM 1498 C C . ILE A 1 188 ? 4.706 -34.189 7.771 1.00 96.19 188 ILE A C 1
ATOM 1500 O O . ILE A 1 188 ? 4.840 -34.475 6.583 1.00 96.19 188 ILE A O 1
ATOM 1504 N N . ARG A 1 189 ? 4.395 -35.112 8.682 1.00 94.81 189 ARG A N 1
ATOM 1505 C CA . ARG A 1 189 ? 4.238 -36.540 8.363 1.00 94.81 189 ARG A CA 1
ATOM 1506 C C . ARG A 1 189 ? 2.826 -36.896 7.936 1.00 94.81 189 ARG A C 1
ATOM 1508 O O . ARG A 1 189 ? 2.638 -37.737 7.058 1.00 94.81 189 ARG A O 1
ATOM 1515 N N . ARG A 1 190 ? 1.820 -36.301 8.583 1.00 93.62 190 ARG A N 1
ATOM 1516 C CA . ARG A 1 190 ? 0.414 -36.611 8.307 1.00 93.62 190 ARG A CA 1
ATOM 1517 C C . ARG A 1 190 ? -0.517 -35.489 8.739 1.00 93.62 190 ARG A C 1
ATOM 1519 O O . ARG A 1 190 ? -0.306 -34.877 9.782 1.00 93.62 190 ARG A O 1
ATOM 1526 N N . ILE A 1 191 ? -1.589 -35.296 7.977 1.00 95.06 191 ILE A N 1
ATOM 1527 C CA . ILE A 1 191 ? -2.678 -34.374 8.303 1.00 95.06 191 ILE A CA 1
ATOM 1528 C C . ILE A 1 191 ? -3.996 -35.146 8.299 1.00 95.06 191 ILE A C 1
ATOM 1530 O O . ILE A 1 191 ? -4.280 -35.908 7.375 1.00 95.06 191 ILE A O 1
ATOM 1534 N N . ALA A 1 192 ? -4.797 -34.953 9.342 1.00 93.25 192 ALA A N 1
ATOM 1535 C CA . ALA A 1 192 ? -6.188 -35.380 9.403 1.00 93.25 192 ALA A CA 1
ATOM 1536 C C . ALA A 1 192 ? -7.058 -34.132 9.575 1.00 93.25 192 ALA A C 1
ATOM 1538 O O . ALA A 1 192 ? -6.975 -33.460 10.605 1.00 93.25 192 ALA A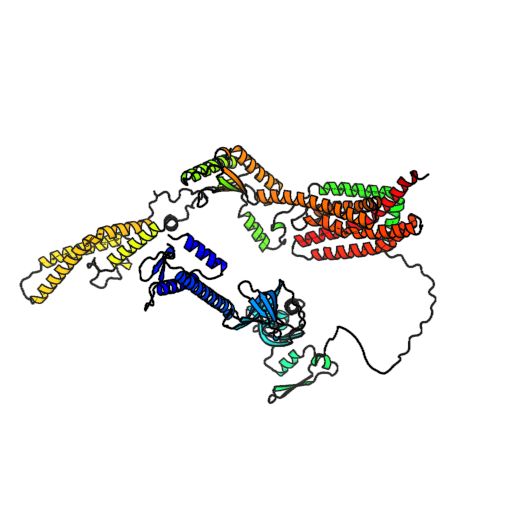 O 1
ATOM 1539 N N . ARG A 1 193 ? -7.860 -33.807 8.557 1.00 94.31 193 ARG A N 1
ATOM 1540 C CA . ARG A 1 193 ? -8.572 -32.530 8.454 1.00 94.31 193 ARG A CA 1
ATOM 1541 C C . ARG A 1 193 ? -10.079 -32.717 8.336 1.00 94.31 193 ARG A C 1
ATOM 1543 O O . ARG A 1 193 ? -10.557 -33.433 7.463 1.00 94.31 193 ARG A O 1
ATOM 1550 N N . GLU A 1 194 ? -10.811 -31.987 9.168 1.00 92.56 194 GLU A N 1
ATOM 1551 C CA . GLU A 1 194 ? -12.212 -31.624 8.971 1.00 92.56 194 GLU A CA 1
ATOM 1552 C C . GLU A 1 194 ? -12.271 -30.124 8.654 1.00 92.56 194 GLU A C 1
ATOM 1554 O O . GLU A 1 194 ? -12.208 -29.285 9.561 1.00 92.56 194 GLU A O 1
ATOM 1559 N N . ALA A 1 195 ? -12.362 -29.785 7.366 1.00 93.06 195 ALA A N 1
ATOM 1560 C CA . ALA A 1 195 ? -12.271 -28.405 6.892 1.00 93.06 195 ALA A CA 1
ATOM 1561 C C . ALA A 1 195 ? -13.259 -27.467 7.615 1.00 93.06 195 ALA A C 1
ATOM 1563 O O . ALA A 1 195 ? -14.442 -27.779 7.772 1.00 93.06 195 ALA A O 1
ATOM 1564 N N . GLY A 1 196 ? -12.765 -26.315 8.076 1.00 89.75 196 GLY A N 1
ATOM 1565 C CA . GLY A 1 196 ? -13.534 -25.300 8.810 1.00 89.75 196 GLY A CA 1
ATOM 1566 C C . GLY A 1 196 ? -13.842 -25.644 10.264 1.00 89.75 196 GLY A C 1
ATOM 1567 O O . GLY A 1 196 ? -14.450 -24.840 10.968 1.00 89.75 196 GLY A O 1
ATOM 1568 N N . ARG A 1 197 ? -13.445 -26.830 10.736 1.00 90.56 197 ARG A N 1
ATOM 1569 C CA . ARG A 1 197 ? -13.681 -27.281 12.111 1.00 90.56 197 ARG A CA 1
ATOM 1570 C C . ARG A 1 197 ? -12.371 -27.521 12.838 1.00 90.56 197 ARG A C 1
ATOM 1572 O O . ARG A 1 197 ? -12.048 -26.782 13.772 1.00 90.56 197 ARG A O 1
ATOM 1579 N N . ARG A 1 198 ? -11.641 -28.566 12.443 1.00 90.88 198 ARG A N 1
ATOM 1580 C CA . ARG A 1 198 ? -10.442 -29.014 13.149 1.00 90.88 198 ARG A CA 1
ATOM 1581 C C . ARG A 1 198 ? -9.485 -29.765 12.230 1.00 90.88 198 ARG A C 1
ATOM 1583 O O . ARG A 1 198 ? -9.903 -30.662 11.505 1.00 90.88 198 ARG A O 1
ATOM 1590 N N . SER A 1 199 ? -8.200 -29.463 12.351 1.00 94.94 199 SER A N 1
ATOM 1591 C CA . SER A 1 199 ? -7.109 -30.201 11.721 1.00 94.94 199 SER A CA 1
ATOM 1592 C C . SER A 1 199 ? -6.128 -30.693 12.769 1.00 94.94 199 SER A C 1
ATOM 1594 O O . SER A 1 199 ? -5.673 -29.916 13.605 1.00 94.94 199 SER A O 1
ATOM 1596 N N . LYS A 1 200 ? -5.779 -31.978 12.712 1.00 93.44 200 LYS A N 1
ATOM 1597 C CA . LYS A 1 200 ? -4.657 -32.550 13.459 1.00 93.44 200 LYS A CA 1
ATOM 1598 C C . LYS A 1 200 ? -3.481 -32.747 12.514 1.00 93.44 200 LYS A C 1
ATOM 1600 O O . LYS A 1 200 ? -3.609 -33.439 11.503 1.00 93.44 200 LYS A O 1
ATOM 1605 N N . VAL A 1 201 ? -2.350 -32.143 12.854 1.00 95.69 201 VAL A N 1
ATOM 1606 C CA . VAL A 1 201 ? -1.135 -32.133 12.036 1.00 95.69 201 VAL A CA 1
ATOM 1607 C C . VAL A 1 201 ? -0.011 -32.783 12.831 1.00 95.69 201 VAL A C 1
ATOM 1609 O O . VAL A 1 201 ? 0.362 -32.299 13.898 1.00 95.69 201 VAL A O 1
ATOM 1612 N N . ALA A 1 202 ? 0.513 -33.897 12.326 1.00 95.25 202 ALA A N 1
ATOM 1613 C CA . ALA A 1 202 ? 1.613 -34.615 12.951 1.00 95.25 202 ALA A CA 1
ATOM 1614 C C . ALA A 1 202 ? 2.953 -34.174 12.358 1.00 95.25 202 ALA A C 1
ATOM 1616 O O . ALA A 1 202 ? 3.178 -34.321 11.153 1.00 95.25 202 ALA A O 1
ATOM 1617 N N . VAL A 1 203 ? 3.831 -33.657 13.215 1.00 95.69 203 VAL A N 1
ATOM 1618 C CA . VAL A 1 203 ? 5.127 -33.071 12.844 1.00 95.69 203 VAL A CA 1
ATOM 1619 C C . VAL A 1 203 ? 6.287 -33.808 13.507 1.00 95.69 203 VAL A C 1
ATOM 1621 O O . VAL A 1 203 ? 6.196 -34.235 14.662 1.00 95.69 203 VAL A O 1
ATOM 1624 N N . GLU A 1 204 ? 7.385 -33.947 12.773 1.00 95.12 204 GLU A N 1
ATOM 1625 C CA . GLU A 1 204 ? 8.642 -34.541 13.231 1.00 95.12 204 GLU A CA 1
ATOM 1626 C C . GLU A 1 204 ? 9.800 -33.582 12.969 1.00 95.12 204 GLU A C 1
ATOM 1628 O O . GLU A 1 204 ? 9.871 -32.993 11.895 1.00 95.12 204 GLU A O 1
ATOM 1633 N N . SER A 1 205 ? 10.716 -33.455 13.927 1.00 94.94 205 SER A N 1
ATOM 1634 C CA . SER A 1 205 ? 11.971 -32.729 13.732 1.00 94.94 205 SER A CA 1
ATOM 1635 C C . SER A 1 205 ? 13.084 -33.702 13.354 1.00 94.94 205 SER A C 1
ATOM 1637 O O . SER A 1 205 ? 13.268 -34.710 14.041 1.00 94.94 205 SER A O 1
ATOM 1639 N N . LEU A 1 206 ? 13.851 -33.388 12.308 1.00 91.81 206 LEU A N 1
ATOM 1640 C CA . LEU A 1 206 ? 15.073 -34.120 11.960 1.00 91.81 206 LEU A CA 1
ATOM 1641 C C . LEU A 1 206 ? 16.244 -33.753 12.887 1.00 91.81 206 LEU A C 1
ATOM 1643 O O . LEU A 1 206 ? 17.148 -34.566 13.089 1.00 91.81 206 LEU A O 1
ATOM 1647 N N . ASP A 1 207 ? 16.207 -32.564 13.498 1.00 90.81 207 ASP A N 1
ATOM 1648 C CA . ASP A 1 207 ? 17.150 -32.155 14.540 1.00 90.81 207 ASP A CA 1
ATOM 1649 C C . ASP A 1 207 ? 16.595 -32.477 15.936 1.00 90.81 207 ASP A C 1
ATOM 1651 O O . ASP A 1 207 ? 15.500 -32.056 16.320 1.00 90.81 207 ASP A O 1
ATOM 1655 N N . ARG A 1 208 ? 17.389 -33.195 16.736 1.00 87.88 208 ARG A N 1
ATOM 1656 C CA . ARG A 1 208 ? 17.056 -33.561 18.121 1.00 87.88 208 ARG A CA 1
ATOM 1657 C C . ARG A 1 208 ? 17.001 -32.362 19.068 1.00 87.88 208 ARG A C 1
ATOM 1659 O O . ARG A 1 208 ? 16.406 -32.483 20.136 1.00 87.88 208 ARG A O 1
ATOM 1666 N N . ASN A 1 209 ? 17.629 -31.244 18.710 1.00 90.12 209 ASN A N 1
ATOM 1667 C CA . ASN A 1 209 ? 17.648 -30.026 19.519 1.00 90.12 209 ASN A CA 1
ATOM 1668 C C . ASN A 1 209 ? 16.440 -29.113 19.264 1.00 90.12 209 ASN A C 1
ATOM 1670 O O . ASN A 1 209 ? 16.258 -28.137 19.990 1.00 90.12 209 ASN A O 1
ATOM 1674 N N . VAL A 1 210 ? 15.613 -29.421 18.262 1.00 90.31 210 VAL A N 1
ATOM 1675 C CA . VAL A 1 210 ? 14.449 -28.617 17.878 1.00 90.31 210 VAL A CA 1
ATOM 1676 C C . VAL A 1 210 ? 13.172 -29.325 18.326 1.00 90.31 210 VAL A C 1
ATOM 1678 O O . VAL A 1 210 ? 12.938 -30.489 18.003 1.00 90.31 210 VAL A O 1
ATOM 1681 N N . ASP A 1 211 ? 12.328 -28.625 19.089 1.00 92.62 211 ASP A N 1
ATOM 1682 C CA . ASP A 1 211 ? 11.022 -29.153 19.485 1.00 92.62 211 ASP A CA 1
ATOM 1683 C C . ASP A 1 211 ? 10.000 -28.972 18.351 1.00 92.62 211 ASP A C 1
ATOM 1685 O O . ASP A 1 211 ? 9.641 -27.835 18.038 1.00 92.62 211 ASP A O 1
ATOM 1689 N N . PRO A 1 212 ? 9.466 -30.056 17.759 1.00 92.62 212 PRO A N 1
ATOM 1690 C CA . PRO A 1 212 ? 8.602 -29.941 16.592 1.00 92.62 212 PRO A CA 1
ATOM 1691 C C . PRO A 1 212 ? 7.287 -29.210 16.863 1.00 92.62 212 PRO A C 1
ATOM 1693 O O . PRO A 1 212 ? 6.788 -28.495 16.001 1.00 92.62 212 PRO A O 1
ATOM 1696 N N . VAL A 1 213 ? 6.716 -29.358 18.060 1.00 92.69 213 VAL A N 1
ATOM 1697 C CA . VAL A 1 213 ? 5.428 -28.729 18.378 1.00 92.69 213 VAL A CA 1
ATOM 1698 C C . VAL A 1 213 ? 5.635 -27.266 18.764 1.00 92.69 213 VAL A C 1
ATOM 1700 O O . VAL A 1 213 ? 4.986 -26.390 18.194 1.00 92.69 213 VAL A O 1
ATOM 1703 N N . GLY A 1 214 ? 6.556 -26.977 19.687 1.00 91.31 214 GLY A N 1
ATOM 1704 C CA . GLY A 1 214 ? 6.836 -25.620 20.153 1.00 91.31 214 GLY A CA 1
ATOM 1705 C C . GLY A 1 214 ? 7.255 -24.670 19.032 1.00 91.31 214 GLY A C 1
ATOM 1706 O O . GLY A 1 214 ? 6.760 -23.542 18.976 1.00 91.31 214 GLY A O 1
ATOM 1707 N N . THR A 1 215 ? 8.084 -25.138 18.099 1.00 92.62 215 THR A N 1
ATOM 1708 C CA . THR A 1 215 ? 8.541 -24.347 16.947 1.00 92.62 215 THR A CA 1
ATOM 1709 C C . THR A 1 215 ? 7.400 -23.999 15.990 1.00 92.62 215 THR A C 1
ATOM 1711 O O . THR A 1 215 ? 7.274 -22.850 15.559 1.00 92.62 215 THR A O 1
ATOM 1714 N N . CYS A 1 216 ? 6.504 -24.950 15.710 1.00 92.31 216 CYS A N 1
ATOM 1715 C CA . CYS A 1 216 ? 5.333 -24.695 14.873 1.00 92.31 216 CYS A CA 1
ATOM 1716 C C . CYS A 1 216 ? 4.301 -23.786 15.567 1.00 92.31 216 CYS A C 1
ATOM 1718 O O . CYS A 1 216 ? 3.661 -22.970 14.909 1.00 92.31 216 CYS A O 1
ATOM 1720 N N . VAL A 1 217 ? 4.144 -23.879 16.894 1.00 91.69 217 VAL A N 1
ATOM 1721 C CA . VAL A 1 217 ? 3.230 -23.027 17.682 1.00 91.69 217 VAL A CA 1
ATOM 1722 C C . VAL A 1 217 ? 3.740 -21.580 17.754 1.00 91.69 217 VAL A C 1
ATOM 1724 O O . VAL A 1 217 ? 2.958 -20.633 17.601 1.00 91.69 217 VAL A O 1
ATOM 1727 N N . GLY A 1 218 ? 5.047 -21.395 17.952 1.00 87.38 218 GLY A N 1
ATOM 1728 C CA . GLY A 1 218 ? 5.679 -20.091 18.142 1.00 87.38 218 GLY A CA 1
ATOM 1729 C C . GLY A 1 218 ? 5.311 -19.425 19.476 1.00 87.38 218 GLY A C 1
ATOM 1730 O O . GLY A 1 218 ? 4.513 -19.938 20.268 1.00 87.38 218 GLY A O 1
ATOM 1731 N N . ALA A 1 219 ? 5.876 -18.243 19.737 1.00 84.62 219 ALA A N 1
ATOM 1732 C CA . ALA A 1 219 ? 5.664 -17.519 20.992 1.00 84.62 219 ALA A CA 1
ATOM 1733 C C . ALA A 1 219 ? 4.166 -17.269 21.260 1.00 84.62 219 ALA A C 1
ATOM 1735 O O . ALA A 1 219 ? 3.476 -16.560 20.523 1.00 84.62 219 ALA A O 1
ATOM 1736 N N . GLY A 1 220 ? 3.644 -17.907 22.311 1.00 84.94 220 GLY A N 1
ATOM 1737 C CA . GLY A 1 220 ? 2.241 -17.818 22.705 1.00 84.94 220 GLY A CA 1
ATOM 1738 C C . GLY A 1 220 ? 1.243 -18.297 21.645 1.00 84.94 220 GLY A C 1
ATOM 1739 O O . GLY A 1 220 ? 0.099 -17.861 21.707 1.00 84.94 220 GLY A O 1
ATOM 1740 N N . GLY A 1 221 ? 1.634 -19.122 20.667 1.00 88.12 221 GLY A N 1
ATOM 1741 C CA . GLY A 1 221 ? 0.744 -19.599 19.598 1.00 88.12 221 GLY A CA 1
ATOM 1742 C C . GLY A 1 221 ? 0.585 -18.650 18.411 1.00 88.12 221 GLY A C 1
ATOM 1743 O O . GLY A 1 221 ? -0.423 -18.728 17.712 1.00 88.12 221 GLY A O 1
ATOM 1744 N N . ALA A 1 222 ? 1.509 -17.703 18.217 1.00 91.31 222 ALA A N 1
ATOM 1745 C CA . ALA A 1 222 ? 1.414 -16.697 17.159 1.00 91.31 222 ALA A CA 1
ATOM 1746 C C . ALA A 1 222 ? 1.291 -17.303 15.755 1.00 91.31 222 ALA A C 1
ATOM 1748 O O . ALA A 1 222 ? 0.341 -16.952 15.057 1.00 91.31 222 ALA A O 1
ATOM 1749 N N . ARG A 1 223 ? 2.163 -18.255 15.405 1.00 92.56 223 ARG A N 1
ATOM 1750 C CA . ARG A 1 223 ? 2.247 -18.855 14.065 1.00 92.56 223 ARG A CA 1
ATOM 1751 C C . ARG A 1 223 ? 0.971 -19.626 13.707 1.00 92.56 223 ARG A C 1
ATOM 1753 O O . ARG A 1 223 ? 0.261 -19.304 12.759 1.00 92.56 223 ARG A O 1
ATOM 1760 N N . VAL A 1 224 ? 0.556 -20.556 14.569 1.00 92.38 224 VAL A N 1
ATOM 1761 C CA . VAL A 1 224 ? -0.670 -21.356 14.355 1.00 92.38 224 VAL A CA 1
ATOM 1762 C C . VAL A 1 224 ? -1.936 -20.499 14.283 1.00 92.38 224 VAL A C 1
ATOM 1764 O O . VAL A 1 224 ? -2.872 -20.833 13.552 1.00 92.38 224 VAL A O 1
ATOM 1767 N N . ARG A 1 225 ? -1.994 -19.375 15.009 1.00 93.31 225 ARG A N 1
ATOM 1768 C CA . ARG A 1 225 ? -3.137 -18.453 14.929 1.00 93.31 225 ARG A CA 1
ATOM 1769 C C . ARG A 1 225 ? -3.252 -17.760 13.576 1.00 93.31 225 ARG A C 1
ATOM 1771 O O . ARG A 1 225 ? -4.379 -17.435 13.201 1.00 93.31 225 ARG A O 1
ATOM 1778 N N . VAL A 1 226 ? -2.145 -17.506 12.876 1.00 93.88 226 VAL A N 1
ATOM 1779 C CA . VAL A 1 226 ? -2.176 -16.934 11.521 1.00 93.88 226 VAL A CA 1
ATOM 1780 C C . VAL A 1 226 ? -2.853 -17.923 10.578 1.00 93.88 226 VAL A C 1
ATOM 1782 O O . VAL A 1 226 ? -3.846 -17.570 9.945 1.00 93.88 226 VAL A O 1
ATOM 1785 N N . VAL A 1 227 ? -2.426 -19.188 10.602 1.00 94.88 227 VAL A N 1
ATOM 1786 C CA . VAL A 1 227 ? -3.037 -20.256 9.793 1.00 94.88 227 VAL A CA 1
ATOM 1787 C C . VAL A 1 227 ? -4.502 -20.494 10.183 1.00 94.88 227 VAL A C 1
ATOM 1789 O O . VAL A 1 227 ? -5.373 -20.569 9.323 1.00 94.88 227 VAL A O 1
ATOM 1792 N N . THR A 1 228 ? -4.819 -20.517 11.482 1.00 94.69 228 THR A N 1
ATOM 1793 C CA . THR A 1 228 ? -6.205 -20.637 11.983 1.00 94.69 228 THR A CA 1
ATOM 1794 C C . THR A 1 228 ? -7.099 -19.509 11.460 1.00 94.69 228 THR A C 1
ATOM 1796 O O . THR A 1 228 ? -8.257 -19.735 11.110 1.00 94.69 228 THR A O 1
ATOM 1799 N N . ARG A 1 229 ? -6.580 -18.275 11.412 1.00 92.56 229 ARG A N 1
ATOM 1800 C CA . ARG A 1 229 ? -7.313 -17.111 10.898 1.00 92.56 229 ARG A CA 1
ATOM 1801 C C . ARG A 1 229 ? -7.535 -17.213 9.394 1.00 92.56 229 ARG A C 1
ATOM 1803 O O . ARG A 1 229 ? -8.638 -16.916 8.947 1.00 92.56 229 ARG A O 1
ATOM 1810 N N . GLU A 1 230 ? -6.521 -17.649 8.650 1.00 94.44 230 GLU A N 1
ATOM 1811 C CA . GLU A 1 230 ? -6.627 -17.880 7.207 1.00 94.44 230 GLU A CA 1
ATOM 1812 C C . GLU A 1 230 ? -7.679 -18.948 6.887 1.00 94.44 230 GLU A C 1
ATOM 1814 O O . GLU A 1 230 ? -8.411 -18.803 5.918 1.00 94.44 230 GLU A O 1
ATOM 1819 N N . LEU A 1 231 ? -7.831 -19.972 7.730 1.00 94.06 231 LEU A N 1
ATOM 1820 C CA . LEU A 1 231 ? -8.821 -21.048 7.580 1.00 94.06 231 LEU A CA 1
ATOM 1821 C C . LEU A 1 231 ? -10.178 -20.740 8.239 1.00 94.06 231 LEU A C 1
ATOM 1823 O O . LEU A 1 231 ? -10.890 -21.652 8.665 1.00 94.06 231 LEU A O 1
ATOM 1827 N N . SER A 1 232 ? -10.544 -19.461 8.367 1.00 90.25 232 SER A N 1
ATOM 1828 C CA . SER A 1 232 ? -11.837 -19.027 8.921 1.00 90.25 232 SER A CA 1
ATOM 1829 C C . SER A 1 232 ? -12.149 -19.571 10.330 1.00 90.25 232 SER A C 1
ATOM 1831 O O . SER A 1 232 ? -13.307 -19.781 10.694 1.00 90.25 232 SER A O 1
ATOM 1833 N N . GLY A 1 233 ? -11.120 -19.765 11.163 1.00 89.62 233 GLY A N 1
ATOM 1834 C CA . GLY A 1 233 ? -11.256 -20.204 12.556 1.00 89.62 233 GLY A CA 1
ATOM 1835 C C . GLY A 1 233 ? -11.154 -21.716 12.780 1.00 89.62 233 GLY A C 1
ATOM 1836 O O . GLY A 1 233 ? -11.434 -22.173 13.890 1.00 89.62 233 GLY A O 1
ATOM 1837 N N . GLU A 1 234 ? -10.743 -22.488 11.771 1.00 93.75 234 GLU A N 1
ATOM 1838 C CA . GLU A 1 234 ? -10.438 -23.917 11.908 1.00 93.75 234 GLU A CA 1
ATOM 1839 C C . GLU A 1 234 ? -9.367 -24.159 12.987 1.00 93.75 234 GLU A C 1
ATOM 1841 O O . GLU A 1 234 ? -8.265 -23.618 12.915 1.00 93.75 234 GLU A O 1
ATOM 1846 N N . LYS A 1 235 ? -9.668 -24.987 13.996 1.00 91.81 235 LYS A N 1
ATOM 1847 C CA . LYS A 1 235 ? -8.718 -25.273 15.084 1.00 91.81 235 LYS A CA 1
ATOM 1848 C C . LYS A 1 235 ? -7.615 -26.215 14.609 1.00 91.81 235 LYS A C 1
ATOM 1850 O O . LYS A 1 235 ? -7.904 -27.344 14.223 1.00 91.81 235 LYS A O 1
ATOM 1855 N N . ILE A 1 236 ? -6.361 -25.791 14.710 1.00 94.12 236 ILE A N 1
ATOM 1856 C CA . ILE A 1 236 ? -5.205 -26.612 14.336 1.00 94.12 236 ILE A CA 1
ATOM 1857 C C . ILE A 1 236 ? -4.546 -27.152 15.604 1.00 94.12 236 ILE A C 1
ATOM 1859 O O . ILE A 1 236 ? -4.028 -26.378 16.409 1.00 94.12 236 ILE A O 1
ATOM 1863 N N . ASP A 1 237 ? -4.552 -28.474 15.773 1.00 92.12 237 ASP A N 1
ATOM 1864 C CA . ASP A 1 237 ? -3.746 -29.143 16.790 1.00 92.12 237 ASP A CA 1
ATOM 1865 C C . ASP A 1 237 ? -2.480 -29.707 16.142 1.00 92.12 237 ASP A C 1
ATOM 1867 O O . ASP A 1 237 ? -2.547 -30.514 15.210 1.00 92.12 237 ASP A O 1
ATOM 1871 N N . LEU A 1 238 ? -1.327 -29.327 16.678 1.00 93.88 238 LEU A N 1
ATOM 1872 C CA . LEU A 1 238 ? -0.043 -29.911 16.314 1.00 93.88 238 LEU A CA 1
ATOM 1873 C C . LEU A 1 238 ? 0.290 -31.026 17.297 1.00 93.88 238 LEU A C 1
ATOM 1875 O O . LEU A 1 238 ? 0.256 -30.813 18.507 1.00 93.88 238 LEU A O 1
ATOM 1879 N N . ILE A 1 239 ? 0.622 -32.201 16.773 1.00 94.12 239 ILE A N 1
ATOM 1880 C CA . ILE A 1 239 ? 1.007 -33.365 17.570 1.00 94.12 239 ILE A CA 1
ATOM 1881 C C . ILE A 1 239 ? 2.389 -33.847 17.148 1.00 94.12 239 ILE A C 1
ATOM 1883 O O . ILE A 1 239 ? 2.769 -33.768 15.978 1.00 94.12 239 ILE A O 1
ATOM 1887 N N . ARG A 1 240 ? 3.150 -34.377 18.103 1.00 94.12 240 ARG A N 1
ATOM 1888 C CA . ARG A 1 240 ? 4.456 -34.966 17.808 1.00 94.12 240 ARG A CA 1
ATOM 1889 C C . ARG A 1 240 ? 4.268 -36.307 17.098 1.00 94.12 240 ARG A C 1
ATOM 1891 O O . ARG A 1 240 ? 3.566 -37.182 17.612 1.00 94.12 240 ARG A O 1
ATOM 1898 N N . TRP A 1 241 ? 4.900 -36.471 15.939 1.00 94.94 241 TRP A N 1
ATOM 1899 C CA . TRP A 1 241 ? 4.947 -37.754 15.242 1.00 94.94 241 TRP A CA 1
ATOM 1900 C C . TRP A 1 241 ? 5.731 -38.793 16.053 1.00 94.94 241 TRP A C 1
ATOM 1902 O O . TRP A 1 241 ? 6.687 -38.469 16.758 1.00 94.94 241 TRP A O 1
ATOM 1912 N N . SER A 1 242 ? 5.318 -40.051 15.946 1.00 92.88 242 SER A N 1
ATOM 1913 C CA . SER A 1 242 ? 6.057 -41.201 16.450 1.00 92.88 242 SER A CA 1
ATOM 1914 C C . SER A 1 242 ? 5.826 -42.375 15.512 1.00 92.88 242 SER A C 1
ATOM 1916 O O . SER A 1 242 ? 4.697 -42.596 15.073 1.00 92.88 242 SER A O 1
ATOM 1918 N N . ASP A 1 243 ? 6.884 -43.134 15.234 1.00 91.19 243 ASP A N 1
ATOM 1919 C CA . ASP A 1 243 ? 6.776 -44.378 14.467 1.00 91.19 243 ASP A CA 1
ATOM 1920 C C . ASP A 1 243 ? 6.088 -45.494 15.272 1.00 91.19 243 ASP A C 1
ATOM 1922 O O . ASP A 1 243 ? 5.571 -46.453 14.697 1.00 91.19 243 ASP A O 1
ATOM 1926 N N . ASP A 1 244 ? 6.033 -45.357 16.602 1.00 91.81 244 ASP A N 1
ATOM 1927 C CA . ASP A 1 244 ? 5.212 -46.209 17.455 1.00 91.81 244 ASP A CA 1
ATOM 1928 C C . ASP A 1 244 ? 3.746 -45.755 17.398 1.00 91.81 244 ASP A C 1
ATOM 1930 O O . ASP A 1 244 ? 3.375 -44.680 17.878 1.00 91.81 244 ASP A O 1
ATOM 1934 N N . VAL A 1 245 ? 2.897 -46.609 16.822 1.00 88.31 245 VAL A N 1
ATOM 1935 C CA . VAL A 1 245 ? 1.460 -46.366 16.644 1.00 88.31 245 VAL A CA 1
ATOM 1936 C C . VAL A 1 245 ? 0.754 -46.135 17.979 1.00 88.31 245 VAL A C 1
ATOM 1938 O O . VAL A 1 245 ? -0.152 -45.302 18.044 1.00 88.31 245 VAL A O 1
ATOM 1941 N N . GLU A 1 246 ? 1.149 -46.833 19.048 1.00 87.94 246 GLU A N 1
ATOM 1942 C CA . GLU A 1 246 ? 0.558 -46.619 20.371 1.00 87.94 246 GLU A CA 1
ATOM 1943 C C . GLU A 1 246 ? 0.862 -45.201 20.868 1.00 87.94 246 GLU A C 1
ATOM 1945 O O . GLU A 1 246 ? -0.047 -44.480 21.288 1.00 87.94 246 GLU A O 1
ATOM 1950 N N . GLN A 1 247 ? 2.123 -44.775 20.773 1.00 89.94 247 GLN A N 1
ATOM 1951 C CA . GLN A 1 247 ? 2.539 -43.438 21.186 1.00 89.94 247 GLN A CA 1
ATOM 1952 C C . GLN A 1 247 ? 1.915 -42.345 20.308 1.00 89.94 247 GLN A C 1
ATOM 1954 O O . GLN A 1 247 ? 1.469 -41.321 20.826 1.00 89.94 247 GLN A O 1
ATOM 1959 N N . LEU A 1 248 ? 1.818 -42.564 18.995 1.00 90.31 248 LEU A N 1
ATOM 1960 C CA . LEU A 1 248 ? 1.166 -41.637 18.072 1.00 90.31 248 LEU A CA 1
ATOM 1961 C C . LEU A 1 248 ? -0.321 -41.449 18.407 1.00 90.31 248 LEU A C 1
ATOM 1963 O O . LEU A 1 248 ? -0.821 -40.325 18.366 1.00 90.31 248 LEU A O 1
ATOM 1967 N N . LEU A 1 249 ? -1.030 -42.523 18.774 1.00 88.38 249 LEU A N 1
ATOM 1968 C CA . LEU A 1 249 ? -2.431 -42.448 19.203 1.00 88.38 249 LEU A CA 1
ATOM 1969 C C . LEU A 1 249 ? -2.589 -41.694 20.526 1.00 88.38 249 LEU A C 1
ATOM 1971 O O . LEU A 1 249 ? -3.526 -40.905 20.654 1.00 88.38 249 LEU A O 1
ATOM 1975 N N . LYS A 1 250 ? -1.669 -41.892 21.481 1.00 88.25 250 LYS A N 1
ATOM 1976 C CA . LYS A 1 250 ? -1.636 -41.118 22.733 1.00 88.25 250 LYS A CA 1
ATOM 1977 C C . LYS A 1 250 ? -1.474 -39.625 22.447 1.00 88.25 250 LYS A C 1
ATOM 1979 O O . LYS A 1 250 ? -2.318 -38.844 22.872 1.00 88.25 250 LYS A O 1
ATOM 1984 N N . ASN A 1 251 ? -0.475 -39.251 21.643 1.00 90.25 251 ASN A N 1
ATOM 1985 C CA . ASN A 1 251 ? -0.239 -37.859 21.243 1.00 90.25 251 ASN A CA 1
ATOM 1986 C C . ASN A 1 251 ? -1.445 -37.277 20.474 1.00 90.25 251 ASN A C 1
ATOM 1988 O O . ASN A 1 251 ? -1.812 -36.120 20.647 1.00 90.25 251 ASN A O 1
ATOM 1992 N N . GLY A 1 252 ? -2.092 -38.078 19.621 1.00 87.69 252 GLY A N 1
ATOM 1993 C CA . GLY A 1 252 ? -3.237 -37.656 18.812 1.00 87.69 252 GLY A CA 1
ATOM 1994 C C . GLY A 1 252 ? -4.498 -37.323 19.614 1.00 87.69 252 GLY A C 1
ATOM 1995 O O . GLY A 1 252 ? -5.294 -36.487 19.174 1.00 87.69 252 GLY A O 1
ATOM 1996 N N . LEU A 1 253 ? -4.679 -37.955 20.776 1.00 87.56 253 LEU A N 1
ATOM 1997 C CA . LEU A 1 253 ? -5.835 -37.763 21.655 1.00 87.56 253 LEU A CA 1
ATOM 1998 C C . LEU A 1 253 ? -5.651 -36.636 22.674 1.00 87.56 253 LEU A C 1
ATOM 2000 O O . LEU A 1 253 ? -6.625 -36.275 23.339 1.00 87.56 253 LEU A O 1
ATOM 2004 N N . GLU A 1 254 ? -4.467 -36.021 22.746 1.00 82.19 254 GLU A N 1
ATOM 2005 C CA . GLU A 1 254 ? -4.259 -34.825 23.560 1.00 82.19 254 GLU A CA 1
ATOM 2006 C C . GLU A 1 254 ? -5.295 -33.737 23.190 1.00 82.19 254 GLU A C 1
ATOM 2008 O O . GLU A 1 254 ? -5.568 -33.490 22.002 1.00 82.19 254 GLU A O 1
ATOM 2013 N N . PRO A 1 255 ? -5.945 -33.111 24.194 1.00 78.75 255 PRO A N 1
ATOM 2014 C CA . PRO A 1 255 ? -5.574 -33.067 25.617 1.00 78.75 255 PRO A CA 1
ATOM 2015 C C . PRO A 1 255 ? -6.134 -34.192 26.518 1.00 78.75 255 PRO A C 1
ATOM 2017 O O . PRO A 1 255 ? -5.952 -34.111 27.728 1.00 78.75 255 PRO A O 1
ATOM 2020 N N . ALA A 1 256 ? -6.842 -35.199 25.993 1.00 85.12 256 ALA A N 1
ATOM 2021 C CA . ALA A 1 256 ? -7.367 -36.297 26.812 1.00 85.12 256 ALA A CA 1
ATOM 2022 C C . ALA A 1 256 ? -6.262 -37.300 27.195 1.00 85.12 256 ALA A C 1
ATOM 2024 O O . ALA A 1 256 ? -5.473 -37.730 26.353 1.00 85.12 256 ALA A O 1
ATOM 2025 N N . SER A 1 257 ? -6.237 -37.713 28.460 1.00 84.44 257 SER A N 1
ATOM 2026 C CA . SER A 1 257 ? -5.261 -38.641 29.028 1.00 84.44 257 SER A CA 1
ATOM 2027 C C . SER A 1 257 ? -5.615 -40.085 28.685 1.00 84.44 257 SER A C 1
ATOM 2029 O O . SER A 1 257 ? -6.656 -40.602 29.088 1.00 84.44 257 SER A O 1
ATOM 2031 N N . VAL A 1 258 ? -4.727 -40.777 27.978 1.00 86.31 258 VAL A N 1
ATOM 2032 C CA . VAL A 1 258 ? -4.935 -42.172 27.568 1.00 86.31 258 VAL A CA 1
ATOM 2033 C C . VAL A 1 258 ? -4.374 -43.143 28.614 1.00 86.31 258 VAL A C 1
ATOM 2035 O O . VAL A 1 258 ? -3.183 -43.104 28.916 1.00 86.31 258 VAL A O 1
ATOM 2038 N N . LEU A 1 259 ? -5.215 -44.046 29.139 1.00 86.31 259 LEU A N 1
ATOM 2039 C CA . LEU A 1 259 ? -4.826 -45.070 30.122 1.00 86.31 259 LEU A CA 1
ATOM 2040 C C . LEU A 1 259 ? -4.164 -46.286 29.463 1.00 86.31 259 LEU A C 1
ATOM 2042 O O . LEU A 1 259 ? -3.131 -46.759 29.931 1.00 86.31 259 LEU A O 1
ATOM 2046 N N . SER A 1 260 ? -4.756 -46.801 28.385 1.00 86.00 260 SER A N 1
ATOM 2047 C CA . SER A 1 260 ? -4.207 -47.917 27.609 1.00 86.00 260 SER A CA 1
ATOM 2048 C C . SER A 1 260 ? -4.705 -47.888 26.166 1.00 86.00 260 SER A C 1
ATOM 2050 O O . SER A 1 260 ? -5.782 -47.360 25.876 1.00 86.00 260 SER A O 1
ATOM 2052 N N . VAL A 1 261 ? -3.915 -48.462 25.259 1.00 87.00 261 VAL A N 1
ATOM 2053 C CA . VAL A 1 261 ? -4.264 -48.645 23.848 1.00 87.00 261 VAL A CA 1
ATOM 2054 C C . VAL A 1 261 ? -4.097 -50.123 23.509 1.00 87.00 261 VAL A C 1
ATOM 2056 O O . VAL A 1 261 ? -3.020 -50.681 23.679 1.00 87.00 261 VAL A O 1
ATOM 2059 N N . GLU A 1 262 ? -5.154 -50.761 23.020 1.00 87.19 262 GLU A N 1
ATOM 2060 C CA . GLU A 1 262 ? -5.109 -52.114 22.466 1.00 87.19 262 GLU A CA 1
ATOM 2061 C C . GLU A 1 262 ? -5.237 -52.026 20.944 1.00 87.19 262 GLU A C 1
ATOM 2063 O O . GLU A 1 262 ? -6.258 -51.574 20.416 1.00 87.19 262 GLU A O 1
ATOM 2068 N N . LEU A 1 263 ? -4.190 -52.442 20.233 1.00 87.06 263 LEU A N 1
ATOM 2069 C CA . LEU A 1 263 ? -4.140 -52.410 18.774 1.00 87.06 263 LEU A CA 1
ATOM 2070 C C . LEU A 1 263 ? -4.615 -53.743 18.191 1.00 87.06 263 LEU A C 1
ATOM 2072 O O . LEU A 1 263 ? -4.060 -54.795 18.499 1.00 87.06 263 LEU A O 1
ATOM 2076 N N . ASP A 1 264 ? -5.590 -53.691 17.286 1.00 86.81 264 ASP A N 1
ATOM 2077 C CA . ASP A 1 264 ? -5.932 -54.804 16.403 1.00 86.81 264 ASP A CA 1
ATOM 2078 C C . ASP A 1 264 ? -5.352 -54.533 15.010 1.00 86.81 264 ASP A C 1
ATOM 2080 O O . ASP A 1 264 ? -5.913 -53.799 14.187 1.00 86.81 264 ASP A O 1
ATOM 2084 N N . THR A 1 265 ? -4.192 -55.134 14.745 1.00 80.38 265 THR A N 1
ATOM 2085 C CA . THR A 1 265 ? -3.459 -54.971 13.483 1.00 80.38 265 THR A CA 1
ATOM 2086 C C . THR A 1 265 ? -4.185 -55.610 12.297 1.00 80.38 265 THR A C 1
ATOM 2088 O O . THR A 1 265 ? -3.955 -55.203 11.158 1.00 80.38 265 THR A O 1
ATOM 2091 N N . SER A 1 266 ? -5.076 -56.579 12.539 1.00 81.44 266 SER A N 1
ATOM 2092 C CA . SER A 1 266 ? -5.819 -57.271 11.482 1.00 81.44 266 SER A CA 1
ATOM 2093 C C . SER A 1 266 ? -6.956 -56.413 10.925 1.00 81.44 266 SER A C 1
ATOM 2095 O O . SER A 1 266 ? -7.158 -56.375 9.712 1.00 81.44 266 SER A O 1
ATOM 2097 N N . GLN A 1 267 ? -7.645 -55.663 11.792 1.00 83.00 267 GLN A N 1
ATOM 2098 C CA . GLN A 1 267 ? -8.747 -54.773 11.407 1.00 83.00 267 GLN A CA 1
ATOM 2099 C C . GLN A 1 267 ? -8.336 -53.302 11.253 1.00 83.00 267 GLN A C 1
ATOM 2101 O O . GLN A 1 267 ? -9.152 -52.486 10.831 1.00 83.00 267 GLN A O 1
ATOM 2106 N N . ARG A 1 268 ? -7.076 -52.952 11.558 1.00 82.31 268 ARG A N 1
ATOM 2107 C CA . ARG A 1 268 ? -6.577 -51.561 11.611 1.00 82.31 268 ARG A CA 1
ATOM 2108 C C . ARG A 1 268 ? -7.415 -50.678 12.543 1.00 82.31 268 ARG A C 1
ATOM 2110 O O . ARG A 1 268 ? -7.677 -49.513 12.247 1.00 82.31 268 ARG A O 1
ATOM 2117 N N . THR A 1 269 ? -7.821 -51.235 13.680 1.00 83.88 269 THR A N 1
ATOM 2118 C CA . THR A 1 269 ? -8.601 -50.540 14.711 1.00 83.88 269 THR A CA 1
ATOM 2119 C C . THR A 1 269 ? -7.837 -50.508 16.026 1.00 83.88 269 THR A C 1
ATOM 2121 O O . THR A 1 269 ? -7.125 -51.454 16.351 1.00 83.88 269 THR A O 1
ATOM 2124 N N . ALA A 1 270 ? -8.018 -49.447 16.807 1.00 85.56 270 ALA A N 1
ATOM 2125 C CA . ALA A 1 270 ? -7.456 -49.330 18.147 1.00 85.56 270 ALA A CA 1
ATOM 2126 C C . ALA A 1 270 ? -8.582 -49.138 19.169 1.00 85.56 270 ALA A C 1
ATOM 2128 O O . ALA A 1 270 ? -9.477 -48.318 18.957 1.00 85.56 270 ALA A O 1
ATOM 2129 N N . LYS A 1 271 ? -8.538 -49.876 20.280 1.00 87.81 271 LYS A N 1
ATOM 2130 C CA . LYS A 1 271 ? -9.372 -49.607 21.456 1.00 87.81 271 LYS A CA 1
ATOM 2131 C C . LYS A 1 271 ? -8.562 -48.777 22.431 1.00 87.81 271 LYS A C 1
ATOM 2133 O O . LYS A 1 271 ? -7.497 -49.200 22.864 1.00 87.81 271 LYS A O 1
ATOM 2138 N N . VAL A 1 272 ? -9.077 -47.604 22.773 1.00 87.19 272 VAL A N 1
ATOM 2139 C CA . VAL A 1 272 ? -8.405 -46.687 23.690 1.00 87.19 272 VAL A CA 1
ATOM 2140 C C . VAL A 1 272 ? -9.225 -46.559 24.963 1.00 87.19 272 VAL A C 1
ATOM 2142 O O . VAL A 1 272 ? -10.410 -46.228 24.910 1.00 87.19 272 VAL A O 1
ATOM 2145 N N . LEU A 1 273 ? -8.597 -46.832 26.105 1.00 87.94 273 LEU A N 1
ATOM 2146 C CA . LEU A 1 273 ? -9.191 -46.624 27.417 1.00 87.94 273 LEU A CA 1
ATOM 2147 C C . LEU A 1 273 ? -8.860 -45.208 27.894 1.00 87.94 273 LEU A C 1
ATOM 2149 O O . LEU A 1 273 ? -7.694 -44.844 28.035 1.00 87.94 273 LEU A O 1
ATOM 2153 N N . VAL A 1 274 ? -9.898 -44.425 28.159 1.00 89.38 274 VAL A N 1
ATOM 2154 C CA . VAL A 1 274 ? -9.819 -43.049 28.668 1.00 89.38 274 VAL A CA 1
ATOM 2155 C C . VAL A 1 274 ? -10.654 -42.932 29.946 1.00 89.38 274 VAL A C 1
ATOM 2157 O O . VAL A 1 274 ? -11.663 -43.637 30.073 1.00 89.38 274 VAL A O 1
ATOM 2160 N N . PRO A 1 275 ? -10.268 -42.067 30.901 1.00 88.12 275 PRO A N 1
ATOM 2161 C CA . PRO A 1 275 ? -11.085 -41.756 32.067 1.00 88.12 275 PRO A CA 1
ATOM 2162 C C . PRO A 1 275 ? -12.490 -41.289 31.660 1.00 88.12 275 PRO A C 1
ATOM 2164 O O . PRO A 1 275 ? -12.671 -40.591 30.662 1.00 88.12 275 PRO A O 1
ATOM 2167 N N . HIS A 1 276 ? -13.511 -41.684 32.423 1.00 84.62 276 HIS A N 1
ATOM 2168 C CA . HIS A 1 276 ? -14.911 -41.411 32.068 1.00 84.62 276 HIS A CA 1
ATOM 2169 C C . HIS A 1 276 ? -15.231 -39.903 32.030 1.00 84.62 276 HIS A C 1
ATOM 2171 O O . HIS A 1 276 ? -16.084 -39.459 31.263 1.00 84.62 276 HIS A O 1
ATOM 2177 N N . ASP A 1 277 ? -14.562 -39.114 32.862 1.00 86.25 277 ASP A N 1
ATOM 2178 C CA . ASP A 1 277 ? -14.641 -37.655 32.926 1.00 86.25 277 ASP A CA 1
ATOM 2179 C C . ASP A 1 277 ? -13.975 -36.954 31.732 1.00 86.25 277 ASP A C 1
ATOM 2181 O O . ASP A 1 277 ? -14.406 -35.867 31.350 1.00 86.25 277 ASP A O 1
ATOM 2185 N N . GLU A 1 278 ? -13.006 -37.600 31.082 1.00 84.50 278 GLU A N 1
ATOM 2186 C CA . GLU A 1 278 ? -12.320 -37.084 29.890 1.00 84.50 278 GLU A CA 1
ATOM 2187 C C . GLU A 1 278 ? -12.850 -37.686 28.578 1.00 84.50 278 GLU A C 1
ATOM 2189 O O . GLU A 1 278 ? -12.452 -37.272 27.487 1.00 84.50 278 GLU A O 1
ATOM 2194 N N . LEU A 1 279 ? -13.818 -38.609 28.646 1.00 78.25 279 LEU A N 1
ATOM 2195 C CA . LEU A 1 279 ? -14.411 -39.251 27.470 1.00 78.25 279 LEU A CA 1
ATOM 2196 C C . LEU A 1 279 ? -14.968 -38.224 26.472 1.00 78.25 279 LEU A C 1
ATOM 2198 O O . LEU A 1 279 ? -14.837 -38.407 25.262 1.00 78.25 279 LEU A O 1
ATOM 2202 N N . SER A 1 280 ? -15.548 -37.119 26.952 1.00 79.69 280 SER A N 1
ATOM 2203 C CA . SER A 1 280 ? -16.045 -36.034 26.093 1.00 79.69 280 SER A CA 1
ATOM 2204 C C . SER A 1 280 ? -14.935 -35.265 25.373 1.00 79.69 280 SER A C 1
ATOM 2206 O O . SER A 1 280 ? -15.167 -34.775 24.269 1.00 79.69 280 SER A O 1
ATOM 2208 N N . LEU A 1 281 ? -13.741 -35.170 25.971 1.00 77.44 281 LEU A N 1
ATOM 2209 C CA . LEU A 1 281 ? -12.562 -34.574 25.334 1.00 77.44 281 LEU A CA 1
ATOM 2210 C C . LEU A 1 281 ? -12.022 -35.497 24.235 1.00 77.44 281 LEU A C 1
ATOM 2212 O O . LEU A 1 281 ? -11.648 -35.016 23.169 1.00 77.44 281 LEU A O 1
ATOM 2216 N N . ALA A 1 282 ? -12.061 -36.812 24.471 1.00 72.56 282 ALA A N 1
ATOM 2217 C CA . ALA A 1 282 ? -11.601 -37.829 23.529 1.00 72.56 282 ALA A CA 1
ATOM 2218 C C . ALA A 1 282 ? -12.569 -38.088 22.352 1.00 72.56 282 ALA A C 1
ATOM 2220 O O . ALA A 1 282 ? -12.120 -38.465 21.274 1.00 72.56 282 ALA A O 1
ATOM 2221 N N . THR A 1 283 ? -13.886 -37.899 22.531 1.00 68.25 283 THR A N 1
ATOM 2222 C CA . THR A 1 283 ? -14.915 -38.273 21.528 1.00 68.25 283 THR A CA 1
ATOM 2223 C C . THR A 1 283 ? -15.598 -37.109 20.797 1.00 68.25 283 THR A C 1
ATOM 2225 O O . THR A 1 283 ? -16.405 -37.379 19.916 1.00 68.25 283 THR A O 1
ATOM 2228 N N . ALA A 1 284 ? -15.279 -35.848 21.122 1.00 54.09 284 ALA A N 1
ATOM 2229 C CA . ALA A 1 284 ? -15.725 -34.607 20.458 1.00 54.09 284 ALA A CA 1
ATOM 2230 C C . ALA A 1 284 ? -17.211 -34.560 19.992 1.00 54.09 284 ALA A C 1
ATOM 2232 O O . ALA A 1 284 ? -17.564 -35.050 18.921 1.00 54.09 284 ALA A O 1
ATOM 2233 N N . ARG A 1 285 ? -18.096 -33.865 20.735 1.00 40.97 285 ARG A N 1
ATOM 2234 C CA . ARG A 1 285 ? -19.507 -33.619 20.342 1.00 40.97 285 ARG A CA 1
ATOM 2235 C C . ARG A 1 285 ? -19.821 -32.117 20.184 1.00 40.97 285 ARG A C 1
ATOM 2237 O O . ARG A 1 285 ? -19.385 -31.314 20.995 1.00 40.97 285 ARG A O 1
ATOM 2244 N N . GLU A 1 286 ? -20.574 -31.802 19.123 1.00 39.25 286 GLU A N 1
ATOM 2245 C CA . GLU A 1 286 ? -21.011 -30.502 18.560 1.00 39.25 286 GLU A CA 1
ATOM 2246 C C . GLU A 1 286 ? -21.146 -29.274 19.493 1.00 39.25 286 GLU A C 1
ATOM 2248 O O . GLU A 1 286 ? -22.025 -29.239 20.354 1.00 39.25 286 GLU A O 1
ATOM 2253 N N . ASP A 1 287 ? -20.434 -28.185 19.165 1.00 31.59 287 ASP A N 1
ATOM 2254 C CA . ASP A 1 287 ? -20.833 -26.821 19.540 1.00 31.59 287 ASP A CA 1
ATOM 2255 C C . ASP A 1 287 ? -21.892 -26.299 18.548 1.00 31.59 287 ASP A C 1
ATOM 2257 O O . ASP A 1 287 ? -21.618 -26.067 17.368 1.00 31.59 287 ASP A O 1
ATOM 2261 N N . ARG A 1 288 ? -23.129 -26.126 19.031 1.00 30.22 288 ARG A N 1
ATOM 2262 C CA . ARG A 1 288 ? -24.240 -25.455 18.337 1.00 30.22 288 ARG A CA 1
ATOM 2263 C C . ARG A 1 288 ? -24.475 -24.074 18.938 1.00 30.22 288 ARG A C 1
ATOM 2265 O O . ARG A 1 288 ? -24.837 -23.989 20.107 1.00 30.22 288 ARG A O 1
ATOM 2272 N N . THR A 1 289 ? -24.479 -23.031 18.111 1.00 26.20 289 THR A N 1
ATOM 2273 C CA . THR A 1 289 ? -25.231 -21.793 18.385 1.00 26.20 289 THR A CA 1
ATOM 2274 C C . THR A 1 289 ? -25.598 -21.079 17.084 1.00 26.20 289 THR A C 1
ATOM 2276 O O . THR A 1 289 ? -24.756 -20.414 16.511 1.00 26.20 289 THR A O 1
ATOM 2279 N N . PHE A 1 290 ? -26.862 -21.191 16.645 1.00 24.50 290 PHE A N 1
ATOM 2280 C CA . PHE A 1 290 ? -27.675 -20.130 16.011 1.00 24.50 290 PHE A CA 1
ATOM 2281 C C . PHE A 1 290 ? -29.141 -20.616 15.853 1.00 24.50 290 PHE A C 1
ATOM 2283 O O . PHE A 1 290 ? -29.387 -21.616 15.191 1.00 24.50 290 PHE A O 1
ATOM 2290 N N . GLY A 1 291 ? -30.107 -19.885 16.441 1.00 25.05 291 GLY A N 1
ATOM 2291 C CA . GLY A 1 291 ? -31.519 -19.802 15.993 1.00 25.05 291 GLY A CA 1
ATOM 2292 C C . GLY A 1 291 ? -32.563 -20.836 16.485 1.00 25.05 291 GLY A C 1
ATOM 2293 O O . GLY A 1 291 ? -32.536 -21.993 16.104 1.00 25.05 291 GLY A O 1
ATOM 2294 N N . CYS A 1 292 ? -33.544 -20.369 17.273 1.00 25.23 292 CYS A N 1
ATOM 2295 C CA . CYS A 1 292 ? -34.782 -21.028 17.785 1.00 25.23 292 CYS A CA 1
ATOM 2296 C C . CYS A 1 292 ? -35.847 -21.298 16.661 1.00 25.23 292 CYS A C 1
ATOM 2298 O O . CYS A 1 292 ? -35.598 -20.796 15.566 1.00 25.23 292 CYS A O 1
ATOM 2300 N N . PRO A 1 293 ? -37.070 -21.899 16.861 1.00 39.56 293 PRO A N 1
ATOM 2301 C CA . PRO A 1 293 ? -37.737 -22.378 18.096 1.00 39.56 293 PRO A CA 1
ATOM 2302 C C . PRO A 1 293 ? -38.584 -23.697 18.044 1.00 39.56 293 PRO A C 1
ATOM 2304 O O . PRO A 1 293 ? -39.009 -24.143 16.986 1.00 39.56 293 PRO A O 1
ATOM 2307 N N . ARG A 1 294 ? -38.990 -24.172 19.249 1.00 26.45 294 ARG A N 1
ATOM 2308 C CA . ARG A 1 294 ? -40.085 -25.142 19.593 1.00 26.45 294 ARG A CA 1
ATOM 2309 C C . ARG A 1 294 ? -39.857 -26.610 19.143 1.00 26.45 294 ARG A C 1
ATOM 2311 O O . ARG A 1 294 ? -39.280 -26.853 18.105 1.00 26.45 294 ARG A O 1
ATOM 2318 N N . SER A 1 295 ? -40.263 -27.668 19.856 1.00 25.56 295 SER A N 1
ATOM 2319 C CA . SER A 1 295 ? -41.379 -27.882 20.789 1.00 25.56 295 SER A CA 1
ATOM 2320 C C . SER A 1 295 ? -41.152 -29.119 21.698 1.00 25.56 295 SER A C 1
ATOM 2322 O O . SER A 1 295 ? -40.191 -29.852 21.513 1.00 25.56 295 SER A O 1
ATOM 2324 N N . SER A 1 296 ? -42.109 -29.325 22.616 1.00 25.08 296 SER A N 1
ATOM 2325 C CA . SER A 1 296 ? -42.506 -30.559 23.327 1.00 25.08 296 SER A CA 1
ATOM 2326 C C . SER A 1 296 ? -41.754 -31.032 24.592 1.00 25.08 296 SER A C 1
ATOM 2328 O O . SER A 1 296 ? -40.715 -31.676 24.538 1.00 25.08 296 SER A O 1
ATOM 2330 N N . SER A 1 297 ? -42.453 -30.793 25.716 1.00 26.17 297 SER A N 1
ATOM 2331 C CA . SER A 1 297 ? -42.881 -31.754 26.762 1.00 26.17 297 SER A CA 1
ATOM 2332 C C . SER A 1 297 ? -41.928 -32.255 27.865 1.00 26.17 297 SER A C 1
ATOM 2334 O O . SER A 1 297 ? -41.080 -33.099 27.617 1.00 26.17 297 SER A O 1
ATOM 2336 N N . GLY A 1 298 ? -42.272 -31.855 29.109 1.00 25.53 298 GLY A N 1
ATOM 2337 C CA . GLY A 1 298 ? -42.114 -32.591 30.387 1.00 25.53 298 GLY A CA 1
ATOM 2338 C C . GLY A 1 298 ? -40.698 -32.610 30.984 1.00 25.53 298 GLY A C 1
ATOM 2339 O O . GLY A 1 298 ? -39.749 -32.909 30.290 1.00 25.53 298 GLY A O 1
ATOM 2340 N N . THR A 1 299 ? -40.414 -32.344 32.262 1.00 27.17 299 THR A N 1
ATOM 2341 C CA . THR A 1 299 ? -41.219 -32.358 33.491 1.00 27.17 299 THR A CA 1
ATOM 2342 C C . THR A 1 299 ? -40.492 -31.506 34.547 1.00 27.17 299 THR A C 1
ATOM 2344 O O . THR A 1 299 ? -39.265 -31.455 34.579 1.00 27.17 299 THR A O 1
ATOM 2347 N N . MET A 1 300 ? -41.254 -30.810 35.396 1.00 25.33 300 MET A N 1
ATOM 2348 C CA . MET A 1 300 ? -40.769 -29.930 36.467 1.00 25.33 300 MET A CA 1
ATOM 2349 C C . MET A 1 300 ? -39.908 -30.652 37.516 1.00 25.33 300 MET A C 1
ATOM 2351 O O . MET A 1 300 ? -40.358 -31.622 38.117 1.00 25.33 300 MET A O 1
ATOM 2355 N N . LEU A 1 301 ? -38.769 -30.052 37.871 1.00 26.88 301 LEU A N 1
ATOM 2356 C CA . LEU A 1 301 ? -38.111 -30.223 39.170 1.00 26.88 301 LEU A CA 1
ATOM 2357 C C . LEU A 1 301 ? -37.874 -28.835 39.784 1.00 26.88 301 LEU A C 1
ATOM 2359 O O . LEU A 1 301 ? -37.032 -28.058 39.339 1.00 26.88 301 LEU A O 1
ATOM 2363 N N . ARG A 1 302 ? -38.697 -28.502 40.787 1.00 25.03 302 ARG A N 1
ATOM 2364 C CA . ARG A 1 302 ? -38.580 -27.300 41.627 1.00 25.03 302 ARG A CA 1
ATOM 2365 C C . ARG A 1 302 ? -37.448 -27.499 42.638 1.00 25.03 302 ARG A C 1
ATOM 2367 O O . ARG A 1 302 ? -37.539 -28.386 43.478 1.00 25.03 302 ARG A O 1
ATOM 2374 N N . SER A 1 303 ? -36.454 -26.614 42.612 1.00 26.02 303 SER A N 1
ATOM 2375 C CA . SER A 1 303 ? -35.507 -26.392 43.714 1.00 26.02 303 SER A CA 1
ATOM 2376 C C . SER A 1 303 ? -35.925 -25.133 44.498 1.00 26.02 303 SER A C 1
ATOM 2378 O O . SER A 1 303 ? -36.420 -24.181 43.882 1.00 26.02 303 SER A O 1
ATOM 2380 N N . PRO A 1 304 ? -35.830 -25.113 45.842 1.00 31.05 304 PRO A N 1
ATOM 2381 C CA . PRO A 1 304 ? -36.432 -24.069 46.661 1.00 31.05 304 PRO A CA 1
ATOM 2382 C C . PRO A 1 304 ? -35.660 -22.746 46.590 1.00 31.05 304 PRO A C 1
ATOM 2384 O O . PRO A 1 304 ? -34.438 -22.686 46.697 1.00 31.05 304 PRO A O 1
ATOM 2387 N N . ALA A 1 305 ? -36.421 -21.660 46.460 1.00 26.78 305 ALA A N 1
ATOM 2388 C CA . ALA A 1 305 ? -35.933 -20.289 46.487 1.00 26.78 305 ALA A CA 1
ATOM 2389 C C . ALA A 1 305 ? -35.328 -19.918 47.858 1.00 26.78 305 ALA A C 1
ATOM 2391 O O . ALA A 1 305 ? -35.925 -20.234 48.895 1.00 26.78 305 ALA A O 1
ATOM 2392 N N . PRO A 1 306 ? -34.213 -19.164 47.912 1.00 29.83 306 PRO A N 1
ATOM 2393 C CA . PRO A 1 306 ? -33.737 -18.611 49.166 1.00 29.83 306 PRO A CA 1
ATOM 2394 C C . PRO A 1 306 ? -34.614 -17.418 49.569 1.00 29.83 306 PRO A C 1
ATOM 2396 O O . PRO A 1 306 ? -34.822 -16.464 48.815 1.00 29.83 306 PRO A O 1
ATOM 2399 N N . ARG A 1 307 ? -35.133 -17.481 50.799 1.00 27.88 307 ARG A N 1
ATOM 2400 C CA . ARG A 1 307 ? -35.875 -16.411 51.477 1.00 27.88 307 ARG A CA 1
ATOM 2401 C C . ARG A 1 307 ? -35.082 -15.096 51.447 1.00 27.88 307 ARG A C 1
ATOM 2403 O O . ARG A 1 307 ? -34.060 -14.970 52.120 1.00 27.88 307 ARG A O 1
ATOM 2410 N N . LYS A 1 308 ? -35.604 -14.080 50.751 1.00 29.28 308 LYS A N 1
ATOM 2411 C CA . LYS A 1 308 ? -35.198 -12.681 50.946 1.00 29.28 308 LYS A CA 1
ATOM 2412 C C . LYS A 1 308 ? -35.639 -12.233 52.342 1.00 29.28 308 LYS A C 1
ATOM 2414 O O . LYS A 1 308 ? -36.810 -11.948 52.566 1.00 29.28 308 LYS A O 1
ATOM 2419 N N . LYS A 1 309 ? -34.690 -12.172 53.280 1.00 31.59 309 LYS A N 1
ATOM 2420 C CA . LYS A 1 309 ? -34.826 -11.369 54.500 1.00 31.59 309 LYS A CA 1
ATOM 2421 C C . LYS A 1 309 ? -34.825 -9.896 54.096 1.00 31.59 309 LYS A C 1
ATOM 2423 O O . LYS A 1 309 ? -33.823 -9.390 53.593 1.00 31.59 309 LYS A O 1
ATOM 2428 N N . THR A 1 310 ? -35.943 -9.225 54.332 1.00 35.31 310 THR A N 1
ATOM 2429 C CA . THR A 1 310 ? -36.024 -7.775 54.483 1.00 35.31 310 THR A CA 1
ATOM 2430 C C . THR A 1 310 ? -35.054 -7.355 55.584 1.00 35.31 310 THR A C 1
ATOM 2432 O O . THR A 1 310 ? -35.230 -7.672 56.759 1.00 35.31 310 THR A O 1
ATOM 2435 N N . ARG A 1 311 ? -33.967 -6.698 55.184 1.00 33.25 311 ARG A N 1
ATOM 2436 C CA . ARG A 1 311 ? -33.094 -5.951 56.084 1.00 33.25 311 ARG A CA 1
ATOM 2437 C C . ARG A 1 311 ? -33.216 -4.501 55.653 1.00 33.25 311 ARG A C 1
ATOM 2439 O O . ARG A 1 311 ? -32.685 -4.136 54.605 1.00 33.25 311 ARG A O 1
ATOM 2446 N N . ASP A 1 312 ? -33.935 -3.719 56.450 1.00 35.75 312 ASP A N 1
ATOM 2447 C CA . ASP A 1 312 ? -33.854 -2.266 56.425 1.00 35.75 312 ASP A CA 1
ATOM 2448 C C . ASP A 1 312 ? -32.382 -1.876 56.557 1.00 35.75 312 ASP A C 1
ATOM 2450 O O . ASP A 1 312 ? -31.752 -2.056 57.602 1.00 35.75 312 ASP A O 1
ATOM 2454 N N . LYS A 1 313 ? -31.795 -1.409 55.453 1.00 34.16 313 LYS A N 1
ATOM 2455 C CA . LYS A 1 313 ? -30.510 -0.723 55.480 1.00 34.16 313 LYS A CA 1
ATOM 2456 C C . LYS A 1 313 ? -30.806 0.752 55.673 1.00 34.16 313 LYS A C 1
ATOM 2458 O O . LYS A 1 313 ? -31.222 1.439 54.745 1.00 34.16 313 LYS A O 1
ATOM 2463 N N . ALA A 1 314 ? -30.551 1.209 56.893 1.00 36.00 314 ALA A N 1
ATOM 2464 C CA . ALA A 1 314 ? -30.275 2.601 57.181 1.00 36.00 314 ALA A CA 1
ATOM 2465 C C . ALA A 1 314 ? -29.300 3.170 56.132 1.00 36.00 314 ALA A C 1
ATOM 2467 O O . ALA A 1 314 ? -28.284 2.555 55.792 1.00 36.00 314 ALA A O 1
ATOM 2468 N N . SER A 1 315 ? -29.650 4.335 55.598 1.00 36.47 315 SER A N 1
ATOM 2469 C CA . SER A 1 315 ? -28.882 5.106 54.630 1.00 36.47 315 SER A CA 1
ATOM 2470 C C . SER A 1 315 ? -27.546 5.555 55.225 1.00 36.47 315 SER A C 1
ATOM 2472 O O . SER A 1 315 ? -27.490 6.529 55.974 1.00 36.47 315 SER A O 1
ATOM 2474 N N . PHE A 1 316 ? -26.461 4.871 54.864 1.00 36.19 316 PHE A N 1
ATOM 2475 C CA . PHE A 1 316 ? -25.118 5.440 54.955 1.00 36.19 316 PHE A CA 1
ATOM 2476 C C . PHE A 1 316 ? -24.902 6.399 53.772 1.00 36.19 316 PHE A C 1
ATOM 2478 O O . PHE A 1 316 ? -25.330 6.077 52.659 1.00 36.19 316 PHE A O 1
ATOM 2485 N N . PRO A 1 317 ? -24.252 7.563 53.960 1.00 44.38 317 PRO A N 1
ATOM 2486 C CA . PRO A 1 317 ? -23.953 8.468 52.859 1.00 44.38 317 PRO A CA 1
ATOM 2487 C C . PRO A 1 317 ? -22.969 7.781 51.905 1.00 44.38 317 PRO A C 1
ATOM 2489 O O . PRO A 1 317 ? -21.807 7.555 52.238 1.00 44.38 317 PRO A O 1
ATOM 2492 N N . THR A 1 318 ? -23.433 7.423 50.710 1.00 48.38 318 THR A N 1
ATOM 2493 C CA . THR A 1 318 ? -22.576 6.909 49.640 1.00 48.38 318 THR A CA 1
ATOM 2494 C C . THR A 1 318 ? -21.560 7.982 49.266 1.00 48.38 318 THR A C 1
ATOM 2496 O O . THR A 1 318 ? -21.936 9.064 48.809 1.00 48.38 318 THR A O 1
ATOM 2499 N N . MET A 1 319 ? -20.269 7.704 49.474 1.00 56.34 319 MET A N 1
ATOM 2500 C CA . MET A 1 319 ? -19.202 8.583 49.003 1.00 56.34 319 MET A CA 1
ATOM 2501 C C . MET A 1 319 ? -19.341 8.773 47.488 1.00 56.34 319 MET A C 1
ATOM 2503 O O . MET A 1 319 ? -19.314 7.800 46.740 1.00 56.34 319 MET A O 1
ATOM 2507 N N . LYS A 1 320 ? -19.497 10.030 47.047 1.00 68.94 320 LYS A N 1
ATOM 2508 C CA . LYS A 1 320 ? -19.565 10.399 45.623 1.00 68.94 320 LYS A CA 1
ATOM 2509 C C . LYS A 1 320 ? -18.371 9.826 44.864 1.00 68.94 320 LYS A C 1
ATOM 2511 O O . LYS A 1 320 ? -17.236 9.973 45.340 1.00 68.94 320 LYS A O 1
ATOM 2516 N N . SER A 1 321 ? -18.625 9.236 43.695 1.00 81.88 321 SER A N 1
ATOM 2517 C CA . SER A 1 321 ? -17.568 8.682 42.842 1.00 81.88 321 SER A CA 1
ATOM 2518 C C . SER A 1 321 ? -16.600 9.782 42.382 1.00 81.88 321 SER A C 1
ATOM 2520 O O . SER A 1 321 ? -16.961 10.959 42.322 1.00 81.88 321 SER A O 1
ATOM 2522 N N . LEU A 1 322 ? -15.354 9.425 42.054 1.00 82.69 322 LEU A N 1
ATOM 2523 C CA . LEU A 1 322 ? -14.340 10.404 41.632 1.00 82.69 322 LEU A CA 1
ATOM 2524 C C . LEU A 1 322 ? -14.799 11.200 40.393 1.00 82.69 322 LEU A C 1
ATOM 2526 O O . LEU A 1 322 ? -14.643 12.420 40.353 1.00 82.69 322 LEU A O 1
ATOM 2530 N N . SER A 1 323 ? -15.484 10.531 39.456 1.00 84.94 323 SER A N 1
ATOM 2531 C CA . SER A 1 323 ? -16.121 11.166 38.292 1.00 84.94 323 SER A CA 1
ATOM 2532 C C . SER A 1 323 ? -17.198 12.193 38.673 1.00 84.94 323 SER A C 1
ATOM 2534 O O . SER A 1 323 ? -17.228 13.288 38.118 1.00 84.94 323 SER A O 1
ATOM 2536 N N . GLU A 1 324 ? -18.035 11.906 39.675 1.00 85.75 324 GLU A N 1
ATOM 2537 C CA . GLU A 1 324 ? -19.076 12.833 40.144 1.00 85.75 324 GLU A CA 1
ATOM 2538 C C . GLU A 1 324 ? -18.482 14.071 40.813 1.00 85.75 324 GLU A C 1
ATOM 2540 O O . GLU A 1 324 ? -19.000 15.173 40.628 1.00 85.75 324 GLU A O 1
ATOM 2545 N N . ARG A 1 325 ? -17.384 13.910 41.566 1.00 88.50 325 ARG A N 1
ATOM 2546 C CA . ARG A 1 325 ? -16.662 15.035 42.182 1.00 88.50 325 ARG A CA 1
ATOM 2547 C C . ARG A 1 325 ? -16.043 15.943 41.123 1.00 88.50 325 ARG A C 1
ATOM 2549 O O . ARG A 1 325 ? -16.141 17.163 41.250 1.00 88.50 325 ARG A O 1
ATOM 2556 N N . PHE A 1 326 ? -15.442 15.357 40.087 1.00 91.81 326 PHE A N 1
ATOM 2557 C CA . PHE A 1 326 ? -14.870 16.095 38.962 1.00 91.81 326 PHE A CA 1
ATOM 2558 C C . PHE A 1 326 ? -15.945 16.879 38.196 1.00 91.81 326 PHE A C 1
ATOM 2560 O O . PHE A 1 326 ? -15.825 18.094 38.053 1.00 91.81 326 PHE A O 1
ATOM 2567 N N . LEU A 1 327 ? -17.044 16.225 37.802 1.00 92.31 327 LEU A N 1
ATOM 2568 C CA . LEU A 1 327 ? -18.160 16.863 37.089 1.00 92.31 327 LEU A CA 1
ATOM 2569 C C . LEU A 1 327 ? -18.849 17.951 37.929 1.00 92.31 327 LEU A C 1
ATOM 2571 O O . LEU A 1 327 ? -19.215 19.007 37.414 1.00 92.31 327 LEU A O 1
ATOM 2575 N N . GLU A 1 328 ? -18.988 17.742 39.240 1.00 90.62 328 GLU A N 1
ATOM 2576 C CA . GLU A 1 328 ? -19.514 18.756 40.159 1.00 90.62 328 GLU A CA 1
ATOM 2577 C C . GLU A 1 328 ? -18.550 19.939 40.337 1.00 90.62 328 GLU A C 1
ATOM 2579 O O . GLU A 1 328 ? -18.983 21.083 40.500 1.00 90.62 328 GLU A O 1
ATOM 2584 N N . GLY A 1 329 ? -17.241 19.682 40.302 1.00 90.19 329 GLY A N 1
ATOM 2585 C CA . GLY A 1 329 ? -16.204 20.709 40.235 1.00 90.19 329 GLY A CA 1
ATOM 2586 C C . GLY A 1 329 ? -16.309 21.537 38.956 1.00 90.19 329 GLY A C 1
ATOM 2587 O O . GLY A 1 329 ? -16.393 22.764 39.039 1.00 90.19 329 GLY A O 1
ATOM 2588 N N . ALA A 1 330 ? -16.400 20.873 37.801 1.00 91.19 330 ALA A N 1
ATOM 2589 C CA . ALA A 1 330 ? -16.556 21.511 36.497 1.00 91.19 330 ALA A CA 1
ATOM 2590 C C . ALA A 1 330 ? -17.823 22.377 36.435 1.00 91.19 330 ALA A C 1
ATOM 2592 O O . ALA A 1 330 ? -17.742 23.561 36.115 1.00 91.19 330 ALA A O 1
ATOM 2593 N N . PHE A 1 331 ? -18.976 21.852 36.872 1.00 93.94 331 PHE A N 1
ATOM 2594 C CA . PHE A 1 331 ? -20.213 22.633 36.972 1.00 93.94 331 PHE A CA 1
ATOM 2595 C C . PHE A 1 331 ? -20.041 23.884 37.844 1.00 93.94 331 PHE A C 1
ATOM 2597 O O . PHE A 1 331 ? -20.440 24.977 37.441 1.00 93.94 331 PHE A O 1
ATOM 2604 N N . ARG A 1 332 ? -19.448 23.749 39.041 1.00 91.19 332 ARG A N 1
ATOM 2605 C CA . ARG A 1 332 ? -19.250 24.890 39.949 1.00 91.19 332 ARG A CA 1
ATOM 2606 C C . ARG A 1 332 ? -18.332 25.945 39.337 1.00 91.19 332 ARG A C 1
ATOM 2608 O O . ARG A 1 332 ? -18.647 27.132 39.432 1.00 91.19 332 ARG A O 1
ATOM 2615 N N . ALA A 1 333 ? -17.242 25.528 38.696 1.00 90.88 333 ALA A N 1
ATOM 2616 C CA . ALA A 1 333 ? -16.318 26.424 38.012 1.00 90.88 333 ALA A CA 1
ATOM 2617 C C . ALA A 1 333 ? -17.020 27.178 36.873 1.00 90.88 333 ALA A C 1
ATOM 2619 O O . ALA A 1 333 ? -17.086 28.408 36.908 1.00 90.88 333 ALA A O 1
ATOM 2620 N N . SER A 1 334 ? -17.638 26.460 35.934 1.00 91.56 334 SER A N 1
ATOM 2621 C CA . SER A 1 334 ? -18.305 27.054 34.771 1.00 91.56 334 SER A CA 1
ATOM 2622 C C . SER A 1 334 ? -19.512 27.919 35.139 1.00 91.56 334 SER A C 1
ATOM 2624 O O . SER A 1 334 ? -19.830 28.871 34.429 1.00 91.56 334 SER A O 1
ATOM 2626 N N . ARG A 1 335 ? -20.194 27.635 36.259 1.00 89.94 335 ARG A N 1
ATOM 2627 C CA . ARG A 1 335 ? -21.383 28.390 36.682 1.00 89.94 335 ARG A CA 1
ATOM 2628 C C . ARG A 1 335 ? -21.074 29.612 37.543 1.00 89.94 335 ARG A C 1
ATOM 2630 O O . ARG A 1 335 ? -21.696 30.657 37.341 1.00 89.94 335 ARG A O 1
ATOM 2637 N N . TYR A 1 336 ? -20.206 29.475 38.545 1.00 90.56 336 TYR A N 1
ATOM 2638 C CA . TYR A 1 336 ? -19.946 30.533 39.532 1.00 90.56 336 TYR A CA 1
ATOM 2639 C C . TYR A 1 336 ? -18.695 31.353 39.213 1.00 90.56 336 TYR A C 1
ATOM 2641 O O . TYR A 1 336 ? -18.579 32.483 39.676 1.00 90.56 336 TYR A O 1
ATOM 2649 N N . ARG A 1 337 ? -17.777 30.814 38.404 1.00 93.38 337 ARG A N 1
ATOM 2650 C CA . ARG A 1 337 ? -16.542 31.479 37.967 1.00 93.38 337 ARG A CA 1
ATOM 2651 C C . ARG A 1 337 ? -16.447 31.545 36.439 1.00 93.38 337 ARG A C 1
ATOM 2653 O O . ARG A 1 337 ? -15.357 31.490 35.886 1.00 93.38 337 ARG A O 1
ATOM 2660 N N . ALA A 1 338 ? -17.591 31.698 35.768 1.00 91.75 338 ALA A N 1
ATOM 2661 C CA . ALA A 1 338 ? -17.720 31.675 34.310 1.00 91.75 338 ALA A CA 1
ATOM 2662 C C . ALA A 1 338 ? -16.715 32.599 33.586 1.00 91.75 338 ALA A C 1
ATOM 2664 O O . ALA A 1 338 ? -16.029 32.164 32.668 1.00 91.75 338 ALA A O 1
ATOM 2665 N N . TRP A 1 339 ? -16.564 33.849 34.040 1.00 92.50 339 TRP A N 1
ATOM 2666 C CA . TRP A 1 339 ? -15.602 34.799 33.464 1.00 92.50 339 TRP A CA 1
ATOM 2667 C C . TRP A 1 339 ? -14.144 34.336 33.577 1.00 92.50 339 TRP A C 1
ATOM 2669 O O . TRP A 1 339 ? -13.387 34.484 32.624 1.00 92.50 339 TRP A O 1
ATOM 2679 N N . TRP A 1 340 ? -13.761 33.727 34.703 1.00 94.81 340 TRP A N 1
ATOM 2680 C CA . TRP A 1 340 ? -12.414 33.179 34.887 1.00 94.81 340 TRP A CA 1
ATOM 2681 C C . TRP A 1 340 ? -12.175 31.948 34.017 1.00 94.81 340 TRP A C 1
ATOM 2683 O O . TRP A 1 340 ? -11.105 31.824 33.434 1.00 94.81 340 TRP A O 1
ATOM 2693 N N . VAL A 1 341 ? -13.169 31.063 33.888 1.00 94.44 341 VAL A N 1
ATOM 2694 C CA . VAL A 1 341 ? -13.077 29.906 32.985 1.00 94.44 341 VAL A CA 1
ATOM 2695 C C . VAL A 1 341 ? -12.906 30.375 31.540 1.00 94.44 341 VAL A C 1
ATOM 2697 O O . VAL A 1 341 ? -12.026 29.875 30.846 1.00 94.44 341 VAL A O 1
ATOM 2700 N N . LEU A 1 342 ? -13.686 31.370 31.103 1.00 95.19 342 LEU A N 1
ATOM 2701 C CA . LEU A 1 342 ? -13.554 31.944 29.764 1.00 95.19 342 LEU A CA 1
ATOM 2702 C C . LEU A 1 342 ? -12.171 32.576 29.547 1.00 95.19 342 LEU A C 1
ATOM 2704 O O . LEU A 1 342 ? -11.554 32.320 28.520 1.00 95.19 342 LEU A O 1
ATOM 2708 N N . LEU A 1 343 ? -11.669 33.353 30.514 1.00 95.62 343 LEU A N 1
ATOM 2709 C CA . LEU A 1 343 ? -10.346 33.981 30.436 1.00 95.62 343 LEU A CA 1
ATOM 2710 C C . LEU A 1 343 ? -9.225 32.941 30.317 1.00 95.62 343 LEU A C 1
ATOM 2712 O O . LEU A 1 343 ? -8.363 33.076 29.455 1.00 95.62 343 LEU A O 1
ATOM 2716 N N . VAL A 1 344 ? -9.253 31.891 31.146 1.00 95.88 344 VAL A N 1
ATOM 2717 C CA . VAL A 1 344 ? -8.259 30.805 31.101 1.00 95.88 344 VAL A CA 1
ATOM 2718 C C . VAL A 1 344 ? -8.255 30.140 29.731 1.00 95.88 344 VAL A C 1
ATOM 2720 O O . VAL A 1 344 ? -7.196 29.988 29.132 1.00 95.88 344 VAL A O 1
ATOM 2723 N N . TRP A 1 345 ? -9.426 29.792 29.200 1.00 96.06 345 TRP A N 1
ATOM 2724 C CA . TRP A 1 345 ? -9.517 29.162 27.886 1.00 96.06 345 TRP A CA 1
ATOM 2725 C C . TRP A 1 345 ? -9.146 30.102 26.737 1.00 96.06 345 TRP A C 1
ATOM 2727 O O . TRP A 1 345 ? -8.611 29.631 25.739 1.00 96.06 345 TRP A O 1
ATOM 2737 N N . LEU A 1 346 ? -9.361 31.413 26.869 1.00 95.50 346 LEU A N 1
ATOM 2738 C CA . LEU A 1 346 ? -8.908 32.401 25.888 1.00 95.50 346 LEU A CA 1
ATOM 2739 C C . LEU A 1 346 ? -7.378 32.512 25.874 1.00 95.50 346 LEU A C 1
ATOM 2741 O O . LEU A 1 346 ? -6.787 32.517 24.800 1.00 95.50 346 LEU A O 1
ATOM 2745 N N . ILE A 1 347 ? -6.734 32.513 27.047 1.00 95.75 347 ILE A N 1
ATOM 2746 C CA . ILE A 1 347 ? -5.266 32.472 27.167 1.00 95.75 347 ILE A CA 1
ATOM 2747 C C . ILE A 1 347 ? -4.722 31.169 26.575 1.00 95.75 347 ILE A C 1
ATOM 2749 O O . ILE A 1 347 ? -3.824 31.202 25.742 1.00 95.75 347 ILE A O 1
ATOM 2753 N N . VAL A 1 348 ? -5.297 30.028 26.962 1.00 94.75 348 VAL A N 1
ATOM 2754 C CA . VAL A 1 348 ? -4.896 28.701 26.473 1.00 94.75 348 VAL A CA 1
ATOM 2755 C C . VAL A 1 348 ? -5.067 28.594 24.954 1.00 94.75 348 VAL A C 1
ATOM 2757 O O . VAL A 1 348 ? -4.176 28.091 24.278 1.00 94.75 348 VAL A O 1
ATOM 2760 N N . SER A 1 349 ? -6.151 29.142 24.398 1.00 94.56 349 SER A N 1
ATOM 2761 C CA . SER A 1 349 ? -6.353 29.205 22.944 1.00 94.56 349 SER A CA 1
ATOM 2762 C C . SER A 1 349 ? -5.357 30.146 22.268 1.00 94.56 349 SER A C 1
ATOM 2764 O O . SER A 1 349 ? -4.847 29.810 21.210 1.00 94.56 349 SER A O 1
ATOM 2766 N N . GLY A 1 350 ? -5.040 31.299 22.868 1.00 93.69 350 GLY A N 1
ATOM 2767 C CA . GLY A 1 350 ? -4.041 32.233 22.338 1.00 93.69 350 GLY A CA 1
ATOM 2768 C C . GLY A 1 350 ? -2.639 31.622 22.280 1.00 93.69 350 GLY A C 1
ATOM 2769 O O . GLY A 1 350 ? -1.968 31.720 21.256 1.00 93.69 350 GLY A O 1
ATOM 2770 N N . VAL A 1 351 ? -2.233 30.917 23.340 1.00 92.75 351 VAL A N 1
ATOM 2771 C CA . VAL A 1 351 ? -0.988 30.131 23.361 1.00 92.75 351 VAL A CA 1
ATOM 2772 C C . VAL A 1 351 ? -1.046 29.009 22.321 1.00 92.75 351 VAL A C 1
ATOM 2774 O O . VAL A 1 351 ? -0.087 28.810 21.583 1.00 92.75 351 VAL A O 1
ATOM 2777 N N . GLY A 1 352 ? -2.180 28.315 22.205 1.00 92.12 352 GLY A N 1
ATOM 2778 C CA . GLY A 1 352 ? -2.374 27.279 21.192 1.00 92.12 352 GLY A CA 1
ATOM 2779 C C . GLY A 1 352 ? -2.242 27.806 19.759 1.00 92.12 352 GLY A C 1
ATOM 2780 O O . GLY A 1 352 ? -1.573 27.179 18.943 1.00 92.12 352 GLY A O 1
ATOM 2781 N N . ILE A 1 353 ? -2.804 28.983 19.460 1.00 91.69 353 ILE A N 1
ATOM 2782 C CA . ILE A 1 353 ? -2.658 29.650 18.156 1.00 91.69 353 ILE A CA 1
ATOM 2783 C C . ILE A 1 353 ? -1.190 29.972 17.893 1.00 91.69 353 ILE A C 1
ATOM 2785 O O . ILE A 1 353 ? -0.707 29.657 16.814 1.00 91.69 353 ILE A O 1
ATOM 2789 N N . TYR A 1 354 ? -0.471 30.529 18.873 1.00 90.94 354 TYR A N 1
ATOM 2790 C CA . TYR A 1 354 ? 0.954 30.837 18.729 1.00 90.94 354 TYR A CA 1
ATOM 2791 C C . TYR A 1 354 ? 1.771 29.606 18.308 1.00 90.94 354 TYR A C 1
ATOM 2793 O O . TYR A 1 354 ? 2.529 29.672 17.345 1.00 90.94 354 TYR A O 1
ATOM 2801 N N . PHE A 1 355 ? 1.552 28.455 18.951 1.00 86.62 355 PHE A N 1
ATOM 2802 C CA . PHE A 1 355 ? 2.210 27.204 18.556 1.00 86.62 355 PHE A CA 1
ATOM 2803 C C . PHE A 1 355 ? 1.684 26.614 17.240 1.00 86.62 355 PHE A C 1
ATOM 2805 O O . PHE A 1 355 ? 2.368 25.797 16.631 1.00 86.62 355 PHE A O 1
ATOM 2812 N N . SER A 1 356 ? 0.500 27.017 16.778 1.00 84.94 356 SER A N 1
ATOM 2813 C CA . SER A 1 356 ? -0.107 26.490 15.552 1.00 84.94 356 SER A CA 1
ATOM 2814 C C . SER A 1 356 ? 0.264 27.262 14.280 1.00 84.94 356 SER A C 1
ATOM 2816 O O . SER A 1 356 ? -0.084 26.803 13.196 1.00 84.94 356 SER A O 1
ATOM 2818 N N . LEU A 1 357 ? 0.932 28.418 14.380 1.00 77.81 357 LEU A N 1
ATOM 2819 C CA . LEU A 1 357 ? 1.229 29.266 13.215 1.00 77.81 357 LEU A CA 1
ATOM 2820 C C . LEU A 1 357 ? 2.305 28.678 12.288 1.00 77.81 357 LEU A C 1
ATOM 2822 O O . LEU A 1 357 ? 2.128 28.728 11.078 1.00 77.81 357 LEU A O 1
ATOM 2826 N N . ASP A 1 358 ? 3.356 28.063 12.840 1.00 70.31 358 ASP A N 1
ATOM 2827 C CA . ASP A 1 358 ? 4.515 27.592 12.060 1.00 70.31 358 ASP A CA 1
ATOM 2828 C C . ASP A 1 358 ? 4.716 26.075 12.141 1.00 70.31 358 ASP A C 1
ATOM 2830 O O . ASP A 1 358 ? 5.836 25.608 12.352 1.00 70.31 358 ASP A O 1
ATOM 2834 N N . ILE A 1 359 ? 3.648 25.276 12.089 1.00 73.75 359 ILE A N 1
ATOM 2835 C CA . ILE A 1 359 ? 3.782 23.824 12.281 1.00 73.75 359 ILE A CA 1
ATOM 2836 C C . ILE A 1 359 ? 4.641 23.222 11.154 1.00 73.75 359 ILE A C 1
ATOM 2838 O O . ILE A 1 359 ? 4.242 23.309 9.990 1.00 73.75 359 ILE A O 1
ATOM 2842 N N . PRO A 1 360 ? 5.794 22.601 11.475 1.00 71.94 360 PRO A N 1
ATOM 2843 C CA . PRO A 1 360 ? 6.607 21.944 10.465 1.00 71.94 360 PRO A CA 1
ATOM 2844 C C . PRO A 1 360 ? 5.848 20.754 9.868 1.00 71.94 360 PRO A C 1
ATOM 2846 O O . PRO A 1 360 ? 5.153 20.010 10.567 1.00 71.94 360 PRO A O 1
ATOM 2849 N N . PHE A 1 361 ? 5.974 20.594 8.552 1.00 74.69 361 PHE A N 1
ATOM 2850 C CA . PHE A 1 361 ? 5.452 19.440 7.834 1.00 74.69 361 PHE A CA 1
ATOM 2851 C C . PHE A 1 361 ? 6.602 18.501 7.483 1.00 74.69 361 PHE A C 1
ATOM 2853 O O . PHE A 1 361 ? 7.545 18.893 6.793 1.00 74.69 361 PHE A O 1
ATOM 2860 N N . ARG A 1 362 ? 6.507 17.257 7.952 1.00 74.12 362 ARG A N 1
ATOM 2861 C CA . ARG A 1 362 ? 7.448 16.180 7.642 1.00 74.12 362 ARG A CA 1
ATOM 2862 C C . ARG A 1 362 ? 6.938 15.416 6.427 1.00 74.12 362 ARG A C 1
ATOM 2864 O O . ARG A 1 362 ? 6.085 14.534 6.533 1.00 74.12 362 ARG A O 1
ATOM 2871 N N . GLY A 1 363 ? 7.410 15.851 5.259 1.00 65.81 363 GLY A N 1
ATOM 2872 C CA . GLY A 1 363 ? 7.027 15.307 3.955 1.00 65.81 363 GLY A CA 1
ATOM 2873 C C . GLY A 1 363 ? 7.900 14.154 3.462 1.00 65.81 363 GLY A C 1
ATOM 2874 O O . GLY A 1 363 ? 7.545 13.533 2.465 1.00 65.81 363 GLY A O 1
ATOM 2875 N N . SER A 1 364 ? 9.017 13.860 4.136 1.00 67.19 364 SER A N 1
ATOM 2876 C CA . SER A 1 364 ? 9.910 12.777 3.724 1.00 67.19 364 SER A CA 1
ATOM 2877 C C . SER A 1 364 ? 9.284 11.418 4.018 1.00 67.19 364 SER A C 1
ATOM 2879 O O . SER A 1 364 ? 8.797 11.169 5.121 1.00 67.19 364 SER A O 1
ATOM 2881 N N . PHE A 1 365 ? 9.346 10.498 3.056 1.00 66.75 365 PHE A N 1
ATOM 2882 C CA . PHE A 1 365 ? 8.941 9.111 3.286 1.00 66.75 365 PHE A CA 1
ATOM 2883 C C . PHE A 1 365 ? 9.795 8.444 4.379 1.00 66.75 365 PHE A C 1
ATOM 2885 O O . PHE A 1 365 ? 9.278 7.657 5.168 1.00 66.75 365 PHE A O 1
ATOM 2892 N N . LEU A 1 366 ? 11.070 8.835 4.507 1.00 68.50 366 LEU A N 1
ATOM 2893 C CA . LEU A 1 366 ? 11.981 8.349 5.552 1.00 68.50 366 LEU A CA 1
ATOM 2894 C C . LEU A 1 366 ? 11.511 8.696 6.971 1.00 68.50 366 LEU A C 1
ATOM 2896 O O . LEU A 1 366 ? 11.852 7.984 7.919 1.00 68.50 366 LEU A O 1
ATOM 2900 N N . ASP A 1 367 ? 10.722 9.767 7.121 1.00 68.75 367 ASP A N 1
ATOM 2901 C CA . ASP A 1 367 ? 10.130 10.155 8.404 1.00 68.75 367 ASP A CA 1
ATOM 2902 C C . ASP A 1 367 ? 8.974 9.235 8.816 1.00 68.75 367 ASP A C 1
ATOM 2904 O O . ASP A 1 367 ? 8.600 9.224 9.989 1.00 68.75 367 ASP A O 1
ATOM 2908 N N . LEU A 1 368 ? 8.411 8.468 7.875 1.00 71.56 368 LEU A N 1
ATOM 2909 C CA . LEU A 1 368 ? 7.339 7.499 8.120 1.00 71.56 368 LEU A CA 1
ATOM 2910 C C . LEU A 1 368 ? 7.877 6.117 8.508 1.00 71.56 368 LEU A C 1
ATOM 2912 O O . LEU A 1 368 ? 7.128 5.309 9.068 1.00 71.56 368 LEU A O 1
ATOM 2916 N N . LEU A 1 369 ? 9.149 5.854 8.205 1.00 74.75 369 LEU A N 1
ATOM 2917 C CA . LEU A 1 369 ? 9.817 4.601 8.521 1.00 74.75 369 LEU A CA 1
ATOM 2918 C C . LEU A 1 369 ? 10.121 4.492 10.028 1.00 74.75 369 LEU A C 1
ATOM 2920 O O . LEU A 1 369 ? 10.284 5.521 10.699 1.00 74.75 369 LEU A O 1
ATOM 2924 N N . PRO A 1 370 ? 10.203 3.260 10.564 1.00 75.19 370 PRO A N 1
ATOM 2925 C CA . PRO A 1 370 ? 10.682 2.999 11.917 1.00 75.19 370 PRO A CA 1
ATOM 2926 C C . PRO A 1 370 ? 11.977 3.753 12.276 1.00 75.19 370 PRO A C 1
ATOM 2928 O O . PRO A 1 370 ? 12.812 4.083 11.427 1.00 75.19 370 PRO A O 1
ATOM 2931 N N . GLN A 1 371 ? 12.114 4.069 13.562 1.00 67.88 371 GLN A N 1
ATOM 2932 C CA . GLN A 1 371 ? 13.359 4.553 14.161 1.00 67.88 371 GLN A CA 1
ATOM 2933 C C . GLN A 1 371 ? 14.048 3.369 14.847 1.00 67.88 371 GLN A C 1
ATOM 2935 O O . GLN A 1 371 ? 13.355 2.456 15.290 1.00 67.88 371 GLN A O 1
ATOM 2940 N N . ASP A 1 372 ? 15.380 3.388 14.917 1.00 72.88 372 ASP A N 1
ATOM 2941 C CA . ASP A 1 372 ? 16.202 2.334 15.531 1.00 72.88 372 ASP A CA 1
ATOM 2942 C C . ASP A 1 372 ? 16.196 0.982 14.785 1.00 72.88 372 ASP A C 1
ATOM 2944 O O . ASP A 1 372 ? 16.457 -0.066 15.379 1.00 72.88 372 ASP A O 1
ATOM 2948 N N . ASP A 1 373 ? 15.919 0.999 13.476 1.00 78.12 373 ASP A N 1
ATOM 2949 C CA . ASP A 1 373 ? 16.093 -0.165 12.604 1.00 78.12 373 ASP A CA 1
ATOM 2950 C C . ASP A 1 373 ? 17.404 -0.014 11.809 1.00 78.12 373 ASP A C 1
ATOM 2952 O O . ASP A 1 373 ? 17.528 0.929 11.016 1.00 78.12 373 ASP A O 1
ATOM 2956 N N . PRO A 1 374 ? 18.375 -0.930 11.984 1.00 84.12 374 PRO A N 1
ATOM 2957 C CA . PRO A 1 374 ? 19.688 -0.817 11.360 1.00 84.12 374 PRO A CA 1
ATOM 2958 C C . PRO A 1 374 ? 19.630 -0.809 9.827 1.00 84.12 374 PRO A C 1
ATOM 2960 O O . PRO A 1 374 ? 20.449 -0.138 9.208 1.00 84.12 374 PRO A O 1
ATOM 2963 N N . LEU A 1 375 ? 18.655 -1.486 9.206 1.00 82.75 375 LEU A N 1
ATOM 2964 C CA . LEU A 1 375 ? 18.501 -1.489 7.746 1.00 82.75 375 LEU A CA 1
ATOM 2965 C C . LEU A 1 375 ? 17.970 -0.151 7.234 1.00 82.75 375 LEU A C 1
ATOM 2967 O O . LEU A 1 375 ? 18.351 0.311 6.160 1.00 82.75 375 LEU A O 1
ATOM 2971 N N . ILE A 1 376 ? 17.082 0.485 7.998 1.00 78.25 376 ILE A N 1
ATOM 2972 C CA . ILE A 1 376 ? 16.549 1.804 7.650 1.00 78.25 376 ILE A CA 1
ATOM 2973 C C . ILE A 1 376 ? 17.617 2.873 7.861 1.00 78.25 376 ILE A C 1
ATOM 2975 O O . ILE A 1 376 ? 17.697 3.808 7.066 1.00 78.25 376 ILE A O 1
ATOM 2979 N N . ASP A 1 377 ? 18.441 2.748 8.896 1.00 78.81 377 ASP A N 1
ATOM 2980 C CA . ASP A 1 377 ? 19.547 3.672 9.129 1.00 78.81 377 ASP A CA 1
ATOM 2981 C C . ASP A 1 377 ? 20.643 3.523 8.064 1.00 78.81 377 ASP A C 1
ATOM 2983 O O . ASP A 1 377 ? 21.104 4.534 7.537 1.00 78.81 377 ASP A O 1
ATOM 2987 N N . GLU A 1 378 ? 20.958 2.297 7.637 1.00 81.25 378 GLU A N 1
ATOM 2988 C CA . GLU A 1 378 ? 21.823 2.044 6.477 1.00 81.25 378 GLU A CA 1
ATOM 2989 C C . GLU A 1 378 ? 21.218 2.618 5.184 1.00 81.25 378 GLU A C 1
ATOM 2991 O O . GLU A 1 378 ? 21.906 3.292 4.418 1.00 81.25 378 GLU A O 1
ATOM 2996 N N . TYR A 1 379 ? 19.912 2.442 4.954 1.00 76.50 379 TYR A N 1
ATOM 2997 C CA . TYR A 1 379 ? 19.224 3.051 3.812 1.00 76.50 379 TYR A CA 1
ATOM 2998 C C . TYR A 1 379 ? 19.268 4.585 3.864 1.00 76.50 379 TYR A C 1
ATOM 3000 O O . TYR A 1 379 ? 19.526 5.221 2.845 1.00 76.50 379 TYR A O 1
ATOM 3008 N N . ARG A 1 380 ? 19.087 5.197 5.043 1.00 71.81 380 ARG A N 1
ATOM 3009 C CA . ARG A 1 380 ? 19.219 6.651 5.242 1.00 71.81 380 ARG A CA 1
ATOM 3010 C C . ARG A 1 380 ? 20.637 7.138 4.957 1.00 71.81 380 ARG A C 1
ATOM 3012 O O . ARG A 1 380 ? 20.796 8.230 4.416 1.00 71.81 380 ARG A O 1
ATOM 3019 N N . GLU A 1 381 ? 21.660 6.377 5.334 1.00 71.88 381 GLU A N 1
ATOM 3020 C CA . GLU A 1 381 ? 23.054 6.708 5.022 1.00 71.88 381 GLU A CA 1
ATOM 3021 C C . GLU A 1 381 ? 23.357 6.565 3.528 1.00 71.88 381 GLU A C 1
ATOM 3023 O O . GLU A 1 381 ? 23.967 7.465 2.950 1.00 71.88 381 GLU A O 1
ATOM 3028 N N . ASN A 1 382 ? 22.853 5.514 2.880 1.00 69.94 382 ASN A N 1
ATOM 3029 C CA . ASN A 1 382 ? 22.991 5.318 1.438 1.00 69.94 382 ASN A CA 1
ATOM 3030 C C . ASN A 1 382 ? 22.270 6.414 0.640 1.00 69.94 382 ASN A C 1
ATOM 3032 O O . ASN A 1 382 ? 22.858 6.992 -0.269 1.00 69.94 382 ASN A O 1
ATOM 3036 N N . GLU A 1 383 ? 21.044 6.779 1.015 1.00 65.19 383 GLU A N 1
ATOM 3037 C CA . GLU A 1 383 ? 20.307 7.911 0.427 1.00 65.19 383 GLU A CA 1
ATOM 3038 C C . GLU A 1 383 ? 21.035 9.249 0.607 1.00 65.19 383 GLU A C 1
ATOM 3040 O O . GLU A 1 383 ? 20.994 10.101 -0.272 1.00 65.19 383 GLU A O 1
ATOM 3045 N N . ARG A 1 384 ? 21.757 9.459 1.716 1.00 62.06 384 ARG A N 1
ATOM 3046 C CA . ARG A 1 384 ? 22.611 10.653 1.863 1.00 62.06 384 ARG A CA 1
ATOM 3047 C C . ARG A 1 384 ? 23.796 10.650 0.898 1.00 62.06 384 ARG A C 1
ATOM 3049 O O . ARG A 1 384 ? 24.310 11.725 0.590 1.00 62.06 384 ARG A O 1
ATOM 3056 N N . TYR A 1 385 ? 24.245 9.470 0.473 1.00 52.38 385 TYR A N 1
ATOM 3057 C CA . TYR A 1 385 ? 25.374 9.286 -0.437 1.00 52.38 385 TYR A CA 1
ATOM 3058 C C . TYR A 1 385 ? 24.958 9.448 -1.906 1.00 52.38 385 TYR A C 1
ATOM 3060 O O . TYR A 1 385 ? 25.662 10.096 -2.683 1.00 52.38 385 TYR A O 1
ATOM 3068 N N . PHE A 1 386 ? 23.782 8.935 -2.277 1.00 55.25 386 PHE A N 1
ATOM 3069 C CA . PHE A 1 386 ? 23.131 9.202 -3.561 1.00 55.25 386 PHE A CA 1
ATOM 3070 C C . PHE A 1 386 ? 22.458 10.579 -3.511 1.00 55.25 386 PHE A C 1
ATOM 3072 O O . PHE A 1 386 ? 21.255 10.696 -3.315 1.00 55.25 386 PHE A O 1
ATOM 3079 N N . GLY A 1 387 ? 23.268 11.636 -3.611 1.00 57.81 387 GLY A N 1
ATOM 3080 C CA . GLY A 1 387 ? 22.827 13.015 -3.413 1.00 57.81 387 GLY A CA 1
ATOM 3081 C C . GLY A 1 387 ? 21.559 13.391 -4.190 1.00 57.81 387 GLY A C 1
ATOM 3082 O O . GLY A 1 387 ? 21.425 13.107 -5.379 1.00 57.81 387 GLY A O 1
ATOM 3083 N N . ASP A 1 388 ? 20.657 14.092 -3.504 1.00 77.50 388 ASP A N 1
ATOM 3084 C CA . ASP A 1 388 ? 19.495 14.737 -4.107 1.00 77.50 388 ASP A CA 1
ATOM 3085 C C . ASP A 1 388 ? 19.926 15.736 -5.194 1.00 77.50 388 ASP A C 1
ATOM 3087 O O . ASP A 1 388 ? 20.875 16.505 -5.015 1.00 77.50 388 ASP A O 1
ATOM 3091 N N . ALA A 1 389 ? 19.184 15.794 -6.300 1.00 86.75 389 ALA A N 1
ATOM 3092 C CA . ALA A 1 389 ? 19.427 16.756 -7.368 1.00 86.75 389 ALA A CA 1
ATOM 3093 C C . ALA A 1 389 ? 18.137 17.434 -7.839 1.00 86.75 389 ALA A C 1
ATOM 3095 O O . ALA A 1 389 ? 17.022 16.935 -7.648 1.00 86.75 389 ALA A O 1
ATOM 3096 N N . VAL A 1 390 ? 18.300 18.593 -8.471 1.00 92.12 390 VAL A N 1
ATOM 3097 C CA . VAL A 1 390 ? 17.233 19.290 -9.188 1.00 92.12 390 VAL A CA 1
ATOM 3098 C C . VAL A 1 390 ? 17.343 18.922 -10.661 1.00 92.12 390 VAL A C 1
ATOM 3100 O O . VAL A 1 390 ? 18.338 19.226 -11.315 1.00 92.12 390 VAL A O 1
ATOM 3103 N N . GLY A 1 391 ? 16.317 18.256 -11.181 1.00 92.69 391 GLY A N 1
ATOM 3104 C CA . GLY A 1 391 ? 16.193 17.973 -12.604 1.00 92.69 391 GLY A CA 1
ATOM 3105 C C . GLY A 1 391 ? 15.560 19.156 -13.329 1.00 92.69 391 GLY A C 1
ATOM 3106 O O . GLY A 1 391 ? 14.551 19.702 -12.887 1.00 92.69 391 GLY A O 1
ATOM 3107 N N . LEU A 1 392 ? 16.133 19.529 -14.461 1.00 95.69 392 LEU A N 1
ATOM 3108 C CA . LEU A 1 392 ? 15.672 20.572 -15.361 1.00 95.69 392 LEU A CA 1
ATOM 3109 C C . LEU A 1 392 ? 15.395 19.938 -16.717 1.00 95.69 392 LEU A C 1
ATOM 3111 O O . LEU A 1 392 ? 16.296 19.433 -17.380 1.00 95.69 392 LEU A O 1
ATOM 3115 N N . LEU A 1 393 ? 14.131 19.951 -17.117 1.00 95.69 393 LEU A N 1
ATOM 3116 C CA . LEU A 1 393 ? 13.688 19.441 -18.403 1.00 95.69 393 LEU A CA 1
ATOM 3117 C C . LEU A 1 393 ? 13.464 20.617 -19.345 1.00 95.69 393 LEU A C 1
ATOM 3119 O O . LEU A 1 393 ? 12.562 21.429 -19.119 1.00 95.69 393 LEU A O 1
ATOM 3123 N N . LEU A 1 394 ? 14.308 20.719 -20.364 1.00 96.88 394 LEU A N 1
ATOM 3124 C CA . LEU A 1 394 ? 14.239 21.740 -21.398 1.00 96.88 394 LEU A CA 1
ATOM 3125 C C . LEU A 1 394 ? 13.442 21.174 -22.574 1.00 96.88 394 LEU A C 1
ATOM 3127 O O . LEU A 1 394 ? 13.817 20.147 -23.125 1.00 96.88 394 LEU A O 1
ATOM 3131 N N . GLU A 1 395 ? 12.354 21.841 -22.942 1.00 96.44 395 GLU A N 1
ATOM 3132 C CA . GLU A 1 395 ? 11.405 21.451 -23.989 1.00 96.44 395 GLU A CA 1
ATOM 3133 C C . GLU A 1 395 ? 11.378 22.528 -25.081 1.00 96.44 395 GLU A C 1
ATOM 3135 O O . GLU A 1 395 ? 11.239 23.717 -24.774 1.00 96.44 395 GLU A O 1
ATOM 3140 N N . LEU A 1 396 ? 11.468 22.135 -26.354 1.00 95.06 396 LE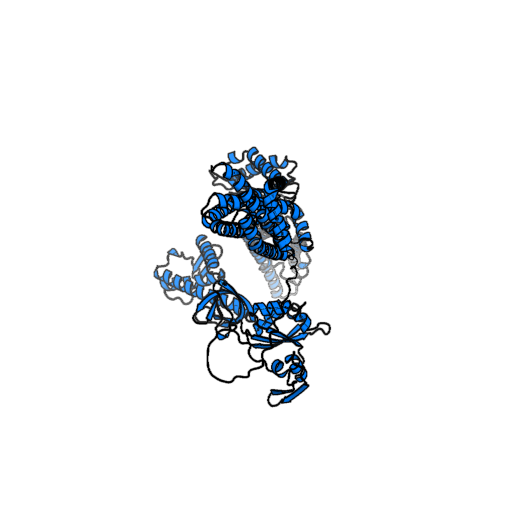U A N 1
ATOM 3141 C CA . LEU A 1 396 ? 11.243 23.053 -27.475 1.00 95.06 396 LEU A CA 1
ATOM 3142 C C . LEU A 1 396 ? 9.755 23.402 -27.608 1.00 95.06 396 LEU A C 1
ATOM 3144 O O . LEU A 1 396 ? 8.889 22.532 -27.632 1.00 95.06 396 LEU A O 1
ATOM 3148 N N . VAL A 1 397 ? 9.448 24.692 -27.740 1.00 92.00 397 VAL A N 1
ATOM 3149 C CA . VAL A 1 397 ? 8.081 25.215 -27.840 1.00 92.00 397 VAL A CA 1
ATOM 3150 C C . VAL A 1 397 ? 7.988 26.244 -28.968 1.00 92.00 397 VAL A C 1
ATOM 3152 O O . VAL A 1 397 ? 8.855 27.100 -29.121 1.00 92.00 397 VAL A O 1
ATOM 3155 N N . GLY A 1 398 ? 6.888 26.209 -29.727 1.00 87.00 398 GLY A N 1
ATOM 3156 C CA . GLY A 1 398 ? 6.646 27.117 -30.853 1.00 87.00 398 GLY A CA 1
ATOM 3157 C C . GLY A 1 398 ? 7.016 26.473 -32.188 1.00 87.00 398 GLY A C 1
ATOM 3158 O O . GLY A 1 398 ? 6.599 25.349 -32.455 1.00 87.00 398 GLY A O 1
ATOM 3159 N N . GLU A 1 399 ? 7.770 27.182 -33.032 1.00 85.50 399 GLU A N 1
ATOM 3160 C CA . GLU A 1 399 ? 8.273 26.645 -34.304 1.00 85.50 399 GLU A CA 1
ATOM 3161 C C . GLU A 1 399 ? 9.495 25.746 -34.067 1.00 85.50 399 GLU A C 1
ATOM 3163 O O . GLU A 1 399 ? 10.624 26.215 -33.866 1.00 85.50 399 GLU A O 1
ATOM 3168 N N . ILE A 1 400 ? 9.247 24.435 -34.079 1.00 88.94 400 ILE A N 1
ATOM 3169 C CA . ILE A 1 400 ? 10.264 23.395 -33.914 1.00 88.94 400 ILE A CA 1
ATOM 3170 C C . ILE A 1 400 ? 10.951 23.164 -35.273 1.00 88.94 400 ILE A C 1
ATOM 3172 O O . ILE A 1 400 ? 10.254 22.858 -36.242 1.00 88.94 400 ILE A O 1
ATOM 3176 N N . PRO A 1 401 ? 12.289 23.297 -35.378 1.00 89.56 401 PRO A N 1
ATOM 3177 C CA . PRO A 1 401 ? 13.021 23.016 -36.615 1.00 89.56 401 PRO A CA 1
ATOM 3178 C C . PRO A 1 401 ? 12.774 21.587 -37.111 1.00 89.56 401 PRO A C 1
ATOM 3180 O O . PRO A 1 401 ? 12.669 20.668 -36.303 1.00 89.56 401 PRO A O 1
ATOM 3183 N N . GLU A 1 402 ? 12.705 21.362 -38.422 1.00 87.81 402 GLU A N 1
ATOM 3184 C CA . GLU A 1 402 ? 12.614 19.996 -38.969 1.00 87.81 402 GLU A CA 1
ATOM 3185 C C . GLU A 1 402 ? 13.924 19.219 -38.783 1.00 87.81 402 GLU A C 1
ATOM 3187 O O . GLU A 1 402 ? 13.893 18.016 -38.538 1.00 87.81 402 GLU A O 1
ATOM 3192 N N . ASP A 1 403 ? 15.051 19.931 -38.822 1.00 91.94 403 ASP A N 1
ATOM 3193 C CA . ASP A 1 403 ? 16.397 19.390 -38.666 1.00 91.94 403 ASP A CA 1
ATOM 3194 C C . ASP A 1 403 ? 16.736 19.090 -37.185 1.00 91.94 403 ASP A C 1
ATOM 3196 O O . ASP A 1 403 ? 16.728 20.014 -36.359 1.00 91.94 403 ASP A O 1
ATOM 3200 N N . PRO A 1 404 ? 17.043 17.826 -36.830 1.00 87.81 404 PRO A N 1
ATOM 3201 C CA . PRO A 1 404 ? 17.445 17.432 -35.481 1.00 87.81 404 PRO A CA 1
ATOM 3202 C C . PRO A 1 404 ? 18.703 18.134 -34.957 1.00 87.81 404 PRO A C 1
ATOM 3204 O O . PRO A 1 404 ? 18.811 18.322 -33.744 1.00 87.81 404 PRO A O 1
ATOM 3207 N N . GLU A 1 405 ? 19.639 18.545 -35.818 1.00 89.31 405 GLU A N 1
ATOM 3208 C CA . GLU A 1 405 ? 20.864 19.236 -35.381 1.00 89.31 405 GLU A CA 1
ATOM 3209 C C . GLU A 1 405 ? 20.548 20.646 -34.870 1.00 89.31 405 GLU A C 1
ATOM 3211 O O . GLU A 1 405 ? 20.962 21.030 -33.774 1.00 89.31 405 GLU A O 1
ATOM 3216 N N . LEU A 1 406 ? 19.701 21.378 -35.601 1.00 91.19 406 LEU A N 1
ATOM 3217 C CA . LEU A 1 406 ? 19.196 22.693 -35.194 1.00 91.19 406 LEU A CA 1
ATOM 3218 C C . LEU A 1 406 ? 18.356 22.630 -33.907 1.00 91.19 406 LEU A C 1
ATOM 3220 O O . LEU A 1 406 ? 18.328 23.594 -33.135 1.00 91.19 406 LEU A O 1
ATOM 3224 N N . ARG A 1 407 ? 17.662 21.511 -33.650 1.00 93.19 407 ARG A N 1
ATOM 3225 C CA . ARG A 1 407 ? 16.965 21.286 -32.370 1.00 93.19 407 ARG A CA 1
ATOM 3226 C C . ARG A 1 407 ? 17.956 21.137 -31.218 1.00 93.19 407 ARG A C 1
ATOM 3228 O O . ARG A 1 407 ? 17.805 21.819 -30.201 1.00 93.19 407 ARG A O 1
ATOM 3235 N N . SER A 1 408 ? 18.976 20.296 -31.401 1.00 92.56 408 SER A N 1
ATOM 3236 C CA . SER A 1 408 ? 20.040 20.083 -30.417 1.00 92.56 408 SER A CA 1
ATOM 3237 C C . SER A 1 408 ? 20.774 21.375 -30.090 1.00 92.56 408 SER A C 1
ATOM 3239 O O . SER A 1 408 ? 20.964 21.679 -28.916 1.00 92.56 408 SER A O 1
ATOM 3241 N N . GLU A 1 409 ? 21.130 22.171 -31.100 1.00 93.06 409 GLU A N 1
ATOM 3242 C CA . GLU A 1 409 ? 21.839 23.442 -30.921 1.00 93.06 409 GLU A CA 1
ATOM 3243 C C . GLU A 1 409 ? 21.035 24.423 -30.052 1.00 93.06 409 GLU A C 1
ATOM 3245 O O . GLU A 1 409 ? 21.573 25.008 -29.110 1.00 93.06 409 GLU A O 1
ATOM 3250 N N . ARG A 1 410 ? 19.722 24.556 -30.296 1.00 93.75 410 ARG A N 1
ATOM 3251 C CA . ARG A 1 410 ? 18.844 25.418 -29.483 1.00 93.75 410 ARG A CA 1
ATOM 3252 C C . ARG A 1 410 ? 18.758 24.960 -28.028 1.00 93.75 410 ARG A C 1
ATOM 3254 O O . ARG A 1 410 ? 18.832 25.792 -27.122 1.00 93.75 410 ARG A O 1
ATOM 3261 N N . LEU A 1 411 ? 18.592 23.656 -27.802 1.00 95.50 411 LEU A N 1
ATOM 3262 C CA . LEU A 1 411 ? 18.504 23.079 -26.458 1.00 95.50 411 LEU A CA 1
ATOM 3263 C C . LEU A 1 411 ? 19.829 23.204 -25.697 1.00 95.50 411 LEU A C 1
ATOM 3265 O O . LEU A 1 411 ? 19.822 23.576 -24.525 1.00 95.50 411 LEU A O 1
ATOM 3269 N N . LEU A 1 412 ? 20.956 22.959 -26.368 1.00 94.88 412 LEU A N 1
ATOM 3270 C CA . LEU A 1 412 ? 22.299 23.114 -25.810 1.00 94.88 412 LEU A CA 1
ATOM 3271 C C . LEU A 1 412 ? 22.603 24.570 -25.457 1.00 94.88 412 LEU A C 1
ATOM 3273 O O . LEU A 1 412 ? 23.055 24.838 -24.348 1.00 94.88 412 LEU A O 1
ATOM 3277 N N . ALA A 1 413 ? 22.276 25.518 -26.338 1.00 94.88 413 ALA A N 1
ATOM 3278 C CA . ALA A 1 413 ? 22.451 26.942 -26.061 1.00 94.88 413 ALA A CA 1
ATOM 3279 C C . ALA A 1 413 ? 21.623 27.397 -24.846 1.00 94.88 413 ALA A C 1
ATOM 3281 O O . ALA A 1 413 ? 22.086 28.198 -24.031 1.00 94.88 413 ALA A O 1
ATOM 3282 N N . ALA A 1 414 ? 20.402 26.876 -24.693 1.00 95.69 414 ALA A N 1
ATOM 3283 C CA . ALA A 1 414 ? 19.573 27.149 -23.524 1.00 95.69 414 ALA A CA 1
ATOM 3284 C C . ALA A 1 414 ? 20.153 26.524 -22.243 1.00 95.69 414 ALA A C 1
ATOM 3286 O O . ALA A 1 414 ? 20.231 27.200 -21.215 1.00 95.69 414 ALA A O 1
ATOM 3287 N N . ALA A 1 415 ? 20.605 25.268 -22.311 1.00 95.81 415 ALA A N 1
ATOM 3288 C CA . ALA A 1 415 ? 21.265 24.582 -21.204 1.00 95.81 415 ALA A CA 1
ATOM 3289 C C . ALA A 1 415 ? 22.532 25.328 -20.761 1.00 95.81 415 ALA A C 1
ATOM 3291 O O . ALA A 1 415 ? 22.727 25.559 -19.571 1.00 95.81 415 ALA A O 1
ATOM 3292 N N . GLU A 1 416 ? 23.361 25.782 -21.698 1.00 95.19 416 GLU A N 1
ATOM 3293 C CA . GLU A 1 416 ? 24.597 26.500 -21.396 1.00 95.19 416 GLU A CA 1
ATOM 3294 C C . GLU A 1 416 ? 24.331 27.840 -20.696 1.00 95.19 416 GLU A C 1
ATOM 3296 O O . GLU A 1 416 ? 24.961 28.133 -19.678 1.00 95.19 416 GLU A O 1
ATOM 3301 N N . ARG A 1 417 ? 23.336 28.618 -21.153 1.00 96.19 417 ARG A N 1
ATOM 3302 C CA . ARG A 1 417 ? 22.934 29.871 -20.483 1.00 96.19 417 ARG A CA 1
ATOM 3303 C C . ARG A 1 417 ? 22.522 29.646 -19.031 1.00 96.19 417 ARG A C 1
ATOM 3305 O O . ARG A 1 417 ? 22.928 30.409 -18.157 1.00 96.19 417 ARG A O 1
ATOM 3312 N N . ILE A 1 418 ? 21.738 28.600 -18.768 1.00 96.19 418 ILE A N 1
ATOM 3313 C CA . ILE A 1 418 ? 21.317 28.241 -17.408 1.00 96.19 418 ILE A CA 1
ATOM 3314 C C . ILE A 1 418 ? 22.522 27.760 -16.587 1.00 96.19 418 ILE A C 1
ATOM 3316 O O . ILE A 1 418 ? 22.688 28.174 -15.440 1.00 96.19 418 ILE A O 1
ATOM 3320 N N . ALA A 1 419 ? 23.392 26.928 -17.171 1.00 95.19 419 ALA A N 1
ATOM 3321 C CA . ALA A 1 419 ? 24.561 26.372 -16.495 1.00 95.19 419 ALA A CA 1
ATOM 3322 C C . ALA A 1 419 ? 25.535 27.456 -16.028 1.00 95.19 419 ALA A C 1
ATOM 3324 O O . ALA A 1 419 ? 26.067 27.348 -14.927 1.00 95.19 419 ALA A O 1
ATOM 3325 N N . VAL A 1 420 ? 25.767 28.495 -16.837 1.00 95.88 420 VAL A N 1
ATOM 3326 C CA . VAL A 1 420 ? 26.653 29.614 -16.477 1.00 95.88 420 VAL A CA 1
ATOM 3327 C C . VAL A 1 420 ? 26.160 30.327 -15.219 1.00 95.88 420 VAL A C 1
ATOM 3329 O O . VAL A 1 420 ? 26.966 30.627 -14.341 1.00 95.88 420 VAL A O 1
ATOM 3332 N N . ILE A 1 421 ? 24.851 30.562 -15.112 1.00 96.00 421 ILE A N 1
ATOM 3333 C CA . ILE A 1 421 ? 24.255 31.235 -13.952 1.00 96.00 421 ILE A CA 1
ATOM 3334 C C . ILE A 1 421 ? 24.289 30.308 -12.734 1.00 96.00 421 ILE A C 1
ATOM 3336 O O . ILE A 1 421 ? 24.813 30.689 -11.693 1.00 96.00 421 ILE A O 1
ATOM 3340 N N . LEU A 1 422 ? 23.827 29.061 -12.875 1.00 95.31 422 LEU A N 1
ATOM 3341 C CA . LEU A 1 422 ? 23.786 28.106 -11.763 1.00 95.31 422 LEU A CA 1
ATOM 3342 C C . LEU A 1 422 ? 25.175 27.763 -11.212 1.00 95.31 422 LEU A C 1
ATOM 3344 O O . LEU A 1 422 ? 25.317 27.591 -10.009 1.00 95.31 422 LEU A O 1
ATOM 3348 N N . ARG A 1 423 ? 26.213 27.682 -12.054 1.00 94.44 423 ARG A N 1
ATOM 3349 C CA . ARG A 1 423 ? 27.595 27.428 -11.602 1.00 94.44 423 ARG A CA 1
ATOM 3350 C C . ARG A 1 423 ? 28.203 28.602 -10.827 1.00 94.44 423 ARG A C 1
ATOM 3352 O O . ARG A 1 423 ? 29.220 28.409 -10.169 1.00 94.44 423 ARG A O 1
ATOM 3359 N N . ALA A 1 424 ? 27.625 29.801 -10.919 1.00 94.31 424 ALA A N 1
ATOM 3360 C CA . ALA A 1 424 ? 28.065 30.961 -10.146 1.00 94.31 424 ALA A CA 1
ATOM 3361 C C . ALA A 1 424 ? 27.483 30.987 -8.719 1.00 94.31 424 ALA A C 1
ATOM 3363 O O . ALA A 1 424 ? 27.973 31.739 -7.878 1.00 94.31 424 ALA A O 1
ATOM 3364 N N . GLU A 1 425 ? 26.461 30.175 -8.441 1.00 94.56 425 GLU A N 1
ATOM 3365 C CA . GLU A 1 425 ? 25.768 30.132 -7.155 1.00 94.56 425 GLU A CA 1
ATOM 3366 C C . GLU A 1 425 ? 26.505 29.247 -6.138 1.00 94.56 425 GLU A C 1
ATOM 3368 O O . GLU A 1 425 ? 26.777 28.077 -6.398 1.00 94.56 425 GLU A O 1
ATOM 3373 N N . GLU A 1 426 ? 26.771 29.762 -4.930 1.00 92.00 426 GLU A N 1
ATOM 3374 C CA . GLU A 1 426 ? 27.523 29.034 -3.883 1.00 92.00 426 GLU A CA 1
ATOM 3375 C C . GLU A 1 426 ? 26.819 27.759 -3.379 1.00 92.00 426 GLU A C 1
ATOM 3377 O O . GLU A 1 426 ? 27.440 26.875 -2.779 1.00 92.00 426 GLU A O 1
ATOM 3382 N N . GLU A 1 427 ? 25.505 27.680 -3.582 1.00 92.25 427 GLU A N 1
ATOM 3383 C CA . GLU A 1 427 ? 24.668 26.562 -3.154 1.00 92.25 427 GLU A CA 1
ATOM 3384 C C . GLU A 1 427 ? 24.592 25.432 -4.191 1.00 92.25 427 GLU A C 1
ATOM 3386 O O . GLU A 1 427 ? 24.069 24.366 -3.867 1.00 92.25 427 GLU A O 1
ATOM 3391 N N . ILE A 1 428 ? 25.125 25.617 -5.405 1.00 93.25 428 ILE A N 1
ATOM 3392 C CA . ILE A 1 428 ? 25.166 24.602 -6.466 1.00 93.25 428 ILE A CA 1
ATOM 3393 C C . ILE A 1 428 ? 26.609 24.130 -6.658 1.00 93.25 428 ILE A C 1
ATOM 3395 O O . ILE A 1 428 ? 27.527 24.920 -6.837 1.00 93.25 428 ILE A O 1
ATOM 3399 N N . THR A 1 429 ? 26.821 22.816 -6.620 1.00 90.69 429 THR A N 1
ATOM 3400 C CA . THR A 1 429 ? 28.162 22.217 -6.738 1.00 90.69 429 THR A CA 1
ATOM 3401 C C . THR A 1 429 ? 28.478 21.784 -8.162 1.00 90.69 429 THR A C 1
ATOM 3403 O O . THR A 1 429 ? 29.572 22.038 -8.656 1.00 90.69 429 THR A O 1
ATOM 3406 N N . HIS A 1 430 ? 27.513 21.154 -8.832 1.00 89.75 430 HIS A N 1
ATOM 3407 C CA . HIS A 1 430 ? 27.678 20.608 -10.174 1.00 89.75 430 HIS A CA 1
ATOM 3408 C C . HIS A 1 430 ? 26.430 20.879 -11.005 1.00 89.75 430 HIS A C 1
ATOM 3410 O O . HIS A 1 430 ? 25.309 20.872 -10.496 1.00 89.75 430 HIS A O 1
ATOM 3416 N N . VAL A 1 431 ? 26.634 21.097 -12.302 1.00 92.88 431 VAL A N 1
ATOM 3417 C CA . VAL A 1 431 ? 25.558 21.189 -13.291 1.00 92.88 431 VAL A CA 1
ATOM 3418 C C . VAL A 1 431 ? 25.938 20.306 -14.468 1.00 92.88 431 VAL A C 1
ATOM 3420 O O . VAL A 1 431 ? 26.922 20.589 -15.161 1.00 92.88 431 VAL A O 1
ATOM 3423 N N . ILE A 1 432 ? 25.155 19.251 -14.663 1.00 91.31 432 ILE A N 1
ATOM 3424 C CA . ILE A 1 432 ? 25.409 18.145 -15.579 1.00 91.31 432 ILE A CA 1
ATOM 3425 C C . ILE A 1 432 ? 24.299 18.129 -16.626 1.00 91.31 432 ILE A C 1
ATOM 3427 O O . ILE A 1 432 ? 23.124 18.005 -16.303 1.00 91.31 432 ILE A O 1
ATOM 3431 N N . TYR A 1 433 ? 24.670 18.263 -17.889 1.00 92.50 433 TYR A N 1
ATOM 3432 C CA . TYR A 1 433 ? 23.762 18.108 -19.034 1.00 92.50 433 TYR A CA 1
ATOM 3433 C C . TYR A 1 433 ? 24.442 17.405 -20.217 1.00 92.50 433 TYR A C 1
ATOM 3435 O O . TYR A 1 433 ? 23.804 17.144 -21.235 1.00 92.50 433 TYR A O 1
ATOM 3443 N N . LEU A 1 434 ? 25.725 17.075 -20.045 1.00 90.31 434 LEU A N 1
ATOM 3444 C CA . LEU A 1 434 ? 26.535 16.262 -20.934 1.00 90.31 434 LEU A CA 1
ATOM 3445 C C . LEU A 1 434 ? 26.958 15.008 -20.160 1.00 90.31 434 LEU A C 1
ATOM 3447 O O . LEU A 1 434 ? 27.260 15.073 -18.966 1.00 90.31 434 LEU A O 1
ATOM 3451 N N . GLN A 1 435 ? 26.935 13.874 -20.837 1.00 81.31 435 GLN A N 1
ATOM 3452 C CA . GLN A 1 435 ? 27.395 12.585 -20.373 1.00 81.31 435 GLN A CA 1
ATOM 3453 C C . GLN A 1 435 ? 28.882 12.468 -20.691 1.00 81.31 435 GLN A C 1
ATOM 3455 O O . GLN A 1 435 ? 29.275 12.373 -21.852 1.00 81.31 435 GLN A O 1
ATOM 3460 N N . GLU A 1 436 ? 29.699 12.467 -19.645 1.00 78.81 436 GLU A N 1
ATOM 3461 C CA . GLU A 1 436 ? 31.129 12.192 -19.739 1.00 78.81 436 GLU A CA 1
ATOM 3462 C C . GLU A 1 436 ? 31.364 10.691 -19.533 1.00 78.81 436 GLU A C 1
ATOM 3464 O O . GLU A 1 436 ? 30.779 10.076 -18.639 1.00 78.81 436 GLU A O 1
ATOM 3469 N N . ILE A 1 437 ? 32.200 10.085 -20.377 1.00 76.00 437 ILE A N 1
ATOM 3470 C CA . ILE A 1 437 ? 32.575 8.672 -20.256 1.00 76.00 437 ILE A CA 1
ATOM 3471 C C . ILE A 1 437 ? 33.843 8.593 -19.392 1.00 76.00 437 ILE A C 1
ATOM 3473 O O . ILE A 1 437 ? 34.875 9.116 -19.825 1.00 76.00 437 ILE A O 1
ATOM 3477 N N . PRO A 1 438 ? 33.810 7.933 -18.213 1.00 77.25 438 PRO A N 1
ATOM 3478 C CA . PRO A 1 438 ? 34.973 7.824 -17.335 1.00 77.25 438 PRO A CA 1
ATOM 3479 C C . PRO A 1 438 ? 36.210 7.276 -18.056 1.00 77.25 438 PRO A C 1
ATOM 3481 O O . PRO A 1 438 ? 36.114 6.349 -18.867 1.00 77.25 438 PRO A O 1
ATOM 3484 N N . GLU A 1 439 ? 37.390 7.815 -17.734 1.00 77.56 439 GLU A N 1
ATOM 3485 C CA . GLU A 1 439 ? 38.674 7.358 -18.299 1.00 77.56 439 GLU A CA 1
ATOM 3486 C C . GLU A 1 439 ? 38.955 5.877 -18.000 1.00 77.56 439 GLU A C 1
ATOM 3488 O O . GLU A 1 439 ? 39.643 5.204 -18.763 1.00 77.56 439 GLU A O 1
ATOM 3493 N N . GLU A 1 440 ? 38.366 5.344 -16.928 1.00 80.75 440 GLU A N 1
ATOM 3494 C CA . GLU A 1 440 ? 38.511 3.949 -16.505 1.00 80.75 440 GLU A CA 1
ATOM 3495 C C . GLU A 1 440 ? 37.885 2.948 -17.482 1.00 80.75 440 GLU A C 1
ATOM 3497 O O . GLU A 1 440 ? 38.293 1.787 -17.493 1.00 80.75 440 GLU A O 1
ATOM 3502 N N . ILE A 1 441 ? 36.902 3.367 -18.291 1.00 78.00 441 ILE A N 1
ATOM 3503 C CA . ILE A 1 441 ? 36.270 2.510 -19.300 1.00 78.00 441 ILE A CA 1
ATOM 3504 C C . ILE A 1 441 ? 37.188 2.468 -20.525 1.00 78.00 441 ILE A C 1
ATOM 3506 O O . ILE A 1 441 ? 37.350 3.505 -21.160 1.00 78.00 441 ILE A O 1
ATOM 3510 N N . PRO A 1 442 ? 37.768 1.318 -20.915 1.00 79.94 442 PRO A N 1
ATOM 3511 C CA . PRO A 1 442 ? 38.643 1.258 -22.086 1.00 79.94 442 PRO A CA 1
ATOM 3512 C C . PRO A 1 442 ? 37.906 1.600 -23.391 1.00 79.94 442 PRO A C 1
ATOM 3514 O O . PRO A 1 442 ? 36.769 1.169 -23.594 1.00 79.94 442 PRO A O 1
ATOM 3517 N N . ASP A 1 443 ? 38.576 2.300 -24.314 1.00 75.56 443 ASP A N 1
ATOM 3518 C CA . ASP A 1 443 ? 37.987 2.795 -25.577 1.00 75.56 443 ASP A CA 1
ATOM 3519 C C . ASP A 1 443 ? 37.376 1.688 -26.448 1.00 75.56 443 ASP A C 1
ATOM 3521 O O . ASP A 1 443 ? 36.376 1.902 -27.130 1.00 75.56 443 ASP A O 1
ATOM 3525 N N . GLN A 1 444 ? 37.936 0.479 -26.370 1.00 74.19 444 GLN A N 1
ATOM 3526 C CA . GLN A 1 444 ? 37.427 -0.715 -27.050 1.00 74.19 444 GLN A CA 1
ATOM 3527 C C . GLN A 1 444 ? 35.961 -0.992 -26.690 1.00 74.19 444 GLN A C 1
ATOM 3529 O O . GLN A 1 444 ? 35.147 -1.287 -27.563 1.00 74.19 444 GLN A O 1
ATOM 3534 N N . TYR A 1 445 ? 35.597 -0.858 -25.409 1.00 75.75 445 TYR A N 1
ATOM 3535 C CA . TYR A 1 445 ? 34.223 -1.075 -24.964 1.00 75.75 445 TYR A CA 1
ATOM 3536 C C . TYR A 1 445 ? 33.301 0.033 -25.467 1.00 75.75 445 TYR A C 1
ATOM 3538 O O . TYR A 1 445 ? 32.217 -0.265 -25.960 1.00 75.75 445 TYR A O 1
ATOM 3546 N N . VAL A 1 446 ? 33.743 1.293 -25.422 1.00 75.62 446 VAL A N 1
ATOM 3547 C CA . VAL A 1 446 ? 32.981 2.434 -25.959 1.00 75.62 446 VAL A CA 1
ATOM 3548 C C . VAL A 1 446 ? 32.687 2.239 -27.450 1.00 75.62 446 VAL A C 1
ATOM 3550 O O . VAL A 1 446 ? 31.567 2.466 -27.906 1.00 75.62 446 VAL A O 1
ATOM 3553 N N . GLN A 1 447 ? 33.667 1.753 -28.210 1.00 73.75 447 GLN A N 1
ATOM 3554 C CA . GLN A 1 447 ? 33.514 1.472 -29.632 1.00 73.75 447 GLN A CA 1
ATOM 3555 C C . GLN A 1 447 ? 32.566 0.298 -29.909 1.00 73.75 447 GLN A C 1
ATOM 3557 O O . GLN A 1 447 ? 31.779 0.361 -30.846 1.00 73.75 447 GLN A O 1
ATOM 3562 N N . LEU A 1 448 ? 32.605 -0.753 -29.087 1.00 72.81 448 LEU A N 1
ATOM 3563 C CA . LEU A 1 448 ? 31.673 -1.884 -29.160 1.00 72.81 448 LEU A CA 1
ATOM 3564 C C . LEU A 1 448 ? 30.223 -1.453 -28.900 1.00 72.81 448 LEU A C 1
ATOM 3566 O O . LEU A 1 448 ? 29.322 -1.885 -29.617 1.00 72.81 448 LEU A O 1
ATOM 3570 N N . PHE A 1 449 ? 30.003 -0.580 -27.914 1.00 71.00 449 PHE A N 1
ATOM 3571 C CA . PHE A 1 449 ? 28.677 -0.043 -27.596 1.00 71.00 449 PHE A CA 1
ATOM 3572 C C . PHE A 1 449 ? 28.180 1.008 -28.604 1.00 71.00 449 PHE A C 1
ATOM 3574 O O . PHE A 1 449 ? 26.983 1.279 -28.633 1.00 71.00 449 PHE A O 1
ATOM 3581 N N . SER A 1 450 ? 29.057 1.565 -29.449 1.00 68.12 450 SER A N 1
ATOM 3582 C CA . SER A 1 450 ? 28.693 2.513 -30.515 1.00 68.12 450 SER A CA 1
ATOM 3583 C C . SER A 1 450 ? 28.503 1.868 -31.896 1.00 68.12 450 SER A C 1
ATOM 3585 O O . SER A 1 450 ? 28.289 2.574 -32.884 1.00 68.12 450 SER A O 1
ATOM 3587 N N . LEU A 1 451 ? 28.561 0.534 -32.000 1.00 72.62 451 LEU A N 1
ATOM 3588 C CA . LEU A 1 451 ? 28.328 -0.167 -33.262 1.00 72.62 451 LEU A CA 1
ATOM 3589 C C . LEU A 1 451 ? 26.849 -0.103 -33.671 1.00 72.62 451 LEU A C 1
ATOM 3591 O O . LEU A 1 451 ? 25.978 -0.660 -33.006 1.00 72.62 451 LEU A O 1
ATOM 3595 N N . ASP A 1 452 ? 26.576 0.517 -34.818 1.00 75.31 452 ASP A N 1
ATOM 3596 C CA . ASP A 1 452 ? 25.260 0.485 -35.454 1.00 75.31 452 ASP A CA 1
ATOM 3597 C C . ASP A 1 452 ? 25.042 -0.806 -36.271 1.00 75.31 452 ASP A C 1
ATOM 3599 O O . ASP A 1 452 ? 25.966 -1.582 -36.544 1.00 75.31 452 ASP A O 1
ATOM 3603 N N . ALA A 1 453 ? 23.795 -1.049 -36.687 1.00 73.50 453 ALA A N 1
ATOM 3604 C CA . ALA A 1 453 ? 23.429 -2.244 -37.450 1.00 73.50 453 ALA A CA 1
ATOM 3605 C C . ALA A 1 453 ? 24.215 -2.369 -38.772 1.00 73.50 453 ALA A C 1
ATOM 3607 O O . ALA A 1 453 ? 24.606 -3.470 -39.161 1.00 73.50 453 ALA A O 1
ATOM 3608 N N . ALA A 1 454 ? 24.505 -1.246 -39.437 1.00 73.06 454 ALA A N 1
ATOM 3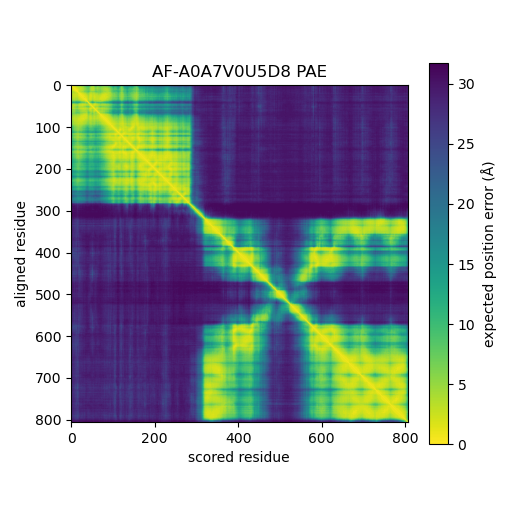609 C CA . ALA A 1 454 ? 25.248 -1.222 -40.696 1.00 73.06 454 ALA A CA 1
ATOM 3610 C C . ALA A 1 454 ? 26.732 -1.583 -40.507 1.00 73.06 454 ALA A C 1
ATOM 3612 O O . ALA A 1 454 ? 27.344 -2.242 -41.354 1.00 73.06 454 ALA A O 1
ATOM 3613 N N . ARG A 1 455 ? 27.346 -1.155 -39.404 1.00 73.25 455 ARG A N 1
ATOM 3614 C CA . ARG A 1 455 ? 28.728 -1.476 -39.038 1.00 73.25 455 ARG A CA 1
ATOM 3615 C C . ARG A 1 455 ? 28.833 -2.908 -38.526 1.00 73.25 455 ARG A C 1
ATOM 3617 O O . ARG A 1 455 ? 29.748 -3.606 -38.948 1.00 73.25 455 ARG A O 1
ATOM 3624 N N . LEU A 1 456 ? 27.863 -3.390 -37.746 1.00 75.88 456 LEU A N 1
ATOM 3625 C CA . LEU A 1 456 ? 27.762 -4.803 -37.354 1.00 75.88 456 LEU A CA 1
ATOM 3626 C C . LEU A 1 456 ? 27.646 -5.732 -38.566 1.00 75.88 456 LEU A C 1
ATOM 3628 O O . LEU A 1 456 ? 28.366 -6.725 -38.645 1.00 75.88 456 LEU A O 1
ATOM 3632 N N . GLN A 1 457 ? 26.798 -5.390 -39.538 1.00 76.19 457 GLN A N 1
ATOM 3633 C CA . GLN A 1 457 ? 26.640 -6.176 -40.761 1.00 76.19 457 GLN A CA 1
ATOM 3634 C C . GLN A 1 457 ? 27.932 -6.202 -41.591 1.00 76.19 457 GLN A C 1
ATOM 3636 O O . GLN A 1 457 ? 28.322 -7.260 -42.090 1.00 76.19 457 GLN A O 1
ATOM 3641 N N . ARG A 1 458 ? 28.642 -5.067 -41.684 1.00 75.81 458 ARG A N 1
ATOM 3642 C CA . ARG A 1 458 ? 29.975 -5.005 -42.307 1.00 75.81 458 ARG A CA 1
ATOM 3643 C C . ARG A 1 458 ? 30.968 -5.920 -41.597 1.00 75.81 458 ARG A C 1
ATOM 3645 O O . ARG A 1 458 ? 31.560 -6.771 -42.248 1.00 75.81 458 ARG A O 1
ATOM 3652 N N . ILE A 1 459 ? 31.065 -5.838 -40.272 1.00 73.31 459 ILE A N 1
ATOM 3653 C CA . ILE A 1 459 ? 31.949 -6.685 -39.457 1.00 73.31 459 ILE A CA 1
ATOM 3654 C C . ILE A 1 459 ? 31.634 -8.176 -39.651 1.00 73.31 459 ILE A C 1
ATOM 3656 O O . ILE A 1 459 ? 32.546 -8.981 -39.834 1.00 73.31 459 ILE A O 1
ATOM 3660 N N . GLN A 1 460 ? 30.354 -8.557 -39.670 1.00 72.94 460 GLN A N 1
ATOM 3661 C CA . GLN A 1 460 ? 29.932 -9.935 -39.938 1.00 72.94 460 GLN A CA 1
ATOM 3662 C C . GLN A 1 460 ? 30.332 -10.396 -41.342 1.00 72.94 460 GLN A C 1
ATOM 3664 O O . GLN A 1 460 ? 30.849 -11.502 -41.498 1.00 72.94 460 GLN A O 1
ATOM 3669 N N . SER A 1 461 ? 30.145 -9.550 -42.358 1.00 70.31 461 SER A N 1
ATOM 3670 C CA . SER A 1 461 ? 30.567 -9.864 -43.726 1.00 70.31 461 SER A CA 1
ATOM 3671 C C . SER A 1 461 ? 32.089 -10.020 -43.837 1.00 70.31 461 SER A C 1
ATOM 3673 O O . SER A 1 461 ? 32.561 -10.985 -44.438 1.00 70.31 461 SER A O 1
ATOM 3675 N N . SER A 1 462 ? 32.853 -9.162 -43.156 1.00 70.44 462 SER A N 1
ATOM 3676 C CA . SER A 1 462 ? 34.313 -9.228 -43.062 1.00 70.44 462 SER A CA 1
ATOM 3677 C C . SER A 1 462 ? 34.783 -10.497 -42.337 1.00 70.44 462 SER A C 1
ATOM 3679 O O . SER A 1 462 ? 35.727 -11.144 -42.788 1.00 70.44 462 SER A O 1
ATOM 3681 N N . LEU A 1 463 ? 34.085 -10.937 -41.280 1.00 63.34 463 LEU A N 1
ATOM 3682 C CA . LEU A 1 463 ? 34.347 -12.213 -40.595 1.00 63.34 463 LEU A CA 1
ATOM 3683 C C . LEU A 1 463 ? 34.083 -13.425 -41.489 1.00 63.34 463 LEU A C 1
ATOM 3685 O O . LEU A 1 463 ? 34.870 -14.371 -41.482 1.00 63.34 463 LEU A O 1
ATOM 3689 N N . VAL A 1 464 ? 32.990 -13.416 -42.256 1.00 66.12 464 VAL A N 1
ATOM 3690 C CA . VAL A 1 464 ? 32.669 -14.490 -43.208 1.00 66.12 464 VAL A CA 1
ATOM 3691 C C . VAL A 1 464 ? 33.732 -14.561 -44.302 1.00 66.12 464 VAL A C 1
ATOM 3693 O O . VAL A 1 464 ? 34.224 -15.651 -44.593 1.00 66.12 464 VAL A O 1
ATOM 3696 N N . LEU A 1 465 ? 34.147 -13.415 -44.848 1.00 65.31 465 LEU A N 1
ATOM 3697 C CA . LEU A 1 465 ? 35.211 -13.330 -45.848 1.00 65.31 465 LEU A CA 1
ATOM 3698 C C . LEU A 1 465 ? 36.547 -13.839 -45.295 1.00 65.31 465 LEU A C 1
ATOM 3700 O O . LEU A 1 465 ? 37.134 -14.747 -45.884 1.00 65.31 465 LEU A O 1
ATOM 3704 N N . ALA A 1 466 ? 36.979 -13.358 -44.127 1.00 61.53 466 ALA A N 1
ATOM 3705 C CA . ALA A 1 466 ? 38.211 -13.808 -43.481 1.00 61.53 466 ALA A CA 1
ATOM 3706 C C . ALA A 1 466 ? 38.180 -15.314 -43.162 1.00 61.53 466 ALA A C 1
ATOM 3708 O O . ALA A 1 466 ? 39.125 -16.040 -43.469 1.00 61.53 466 ALA A O 1
ATOM 3709 N N . ARG A 1 467 ? 37.067 -15.824 -42.618 1.00 55.84 467 ARG A N 1
ATOM 3710 C CA . ARG A 1 467 ? 36.896 -17.253 -42.313 1.00 55.84 467 ARG A CA 1
ATOM 3711 C C . ARG A 1 467 ? 36.863 -18.113 -43.571 1.00 55.84 467 ARG A C 1
ATOM 3713 O O . ARG A 1 467 ? 37.395 -19.217 -43.546 1.00 55.84 467 ARG A O 1
ATOM 3720 N N . SER A 1 468 ? 36.260 -17.632 -44.655 1.00 56.31 468 SER A N 1
ATOM 3721 C CA . SER A 1 468 ? 36.245 -18.344 -45.934 1.00 56.31 468 SER A CA 1
ATOM 3722 C C . SER A 1 468 ? 37.638 -18.408 -46.563 1.00 56.31 468 SER A C 1
ATOM 3724 O O . SER A 1 468 ? 38.034 -19.470 -47.029 1.00 56.31 468 SER A O 1
ATOM 3726 N N . ALA A 1 469 ? 38.432 -17.338 -46.473 1.00 56.59 469 ALA A N 1
ATOM 3727 C CA . ALA A 1 469 ? 39.809 -17.318 -46.964 1.00 56.59 469 ALA A CA 1
ATOM 3728 C C . ALA A 1 469 ? 40.751 -18.215 -46.141 1.00 56.59 469 ALA A C 1
ATOM 3730 O O . ALA A 1 469 ? 41.620 -18.878 -46.702 1.00 56.59 469 ALA A O 1
ATOM 3731 N N . ILE A 1 470 ? 40.555 -18.277 -44.819 1.00 53.03 470 ILE A N 1
ATOM 3732 C CA . ILE A 1 470 ? 41.336 -19.139 -43.915 1.00 53.03 470 ILE A CA 1
ATOM 3733 C C . ILE A 1 470 ? 40.872 -20.607 -43.998 1.00 53.03 470 ILE A C 1
ATOM 3735 O O . ILE A 1 470 ? 41.689 -21.521 -43.942 1.00 53.03 470 ILE A O 1
ATOM 3739 N N . GLY A 1 471 ? 39.565 -20.852 -44.131 1.00 44.28 471 GLY A N 1
ATOM 3740 C CA . GLY A 1 471 ? 38.955 -22.184 -44.071 1.00 44.28 471 GLY A CA 1
ATOM 3741 C C . GLY A 1 471 ? 38.840 -22.927 -45.406 1.00 44.28 471 GLY A C 1
ATOM 3742 O O . GLY A 1 471 ? 38.742 -24.151 -45.389 1.00 44.28 471 GLY A O 1
ATOM 3743 N N . ALA A 1 472 ? 38.854 -22.236 -46.552 1.00 42.59 472 ALA A N 1
ATOM 3744 C CA . ALA A 1 472 ? 38.642 -22.850 -47.870 1.00 42.59 472 ALA A CA 1
ATOM 3745 C C . ALA A 1 472 ? 39.932 -23.198 -48.637 1.00 42.59 472 ALA A C 1
ATOM 3747 O O . ALA A 1 472 ? 39.873 -23.468 -49.833 1.00 42.59 472 ALA A O 1
ATOM 3748 N N . GLY A 1 473 ? 41.100 -23.213 -47.989 1.00 47.28 473 GLY A N 1
ATOM 3749 C CA . GLY A 1 473 ? 42.322 -23.746 -48.607 1.00 47.28 473 GLY A CA 1
ATOM 3750 C C . GLY A 1 473 ? 42.870 -22.954 -49.805 1.00 47.28 473 GLY A C 1
ATOM 3751 O O . GLY A 1 473 ? 43.788 -23.431 -50.462 1.00 47.28 473 GLY A O 1
ATOM 3752 N N . SER A 1 474 ? 42.394 -21.731 -50.079 1.00 42.56 474 SER A N 1
ATOM 3753 C CA . SER A 1 474 ? 42.931 -20.873 -51.155 1.00 42.56 474 SER A CA 1
ATOM 3754 C C . SER A 1 474 ? 44.308 -20.264 -50.839 1.00 42.56 474 SER A C 1
ATOM 3756 O O . SER A 1 474 ? 44.886 -19.559 -51.663 1.00 42.56 474 SER A O 1
ATOM 3758 N N . LEU A 1 475 ? 44.847 -20.560 -49.656 1.00 46.31 475 LEU A N 1
ATOM 3759 C CA . LEU A 1 475 ? 46.254 -20.432 -49.283 1.00 46.31 475 LEU A CA 1
ATOM 3760 C C . LEU A 1 475 ? 46.769 -21.830 -48.900 1.00 46.31 475 LEU A C 1
ATOM 3762 O O . LEU A 1 475 ? 47.090 -22.097 -47.744 1.00 46.31 475 LEU A O 1
ATOM 3766 N N . GLY A 1 476 ? 46.832 -22.746 -49.872 1.00 45.09 476 GLY A N 1
ATOM 3767 C CA . GLY A 1 476 ? 47.318 -24.131 -49.720 1.00 45.09 476 GLY A CA 1
ATOM 3768 C C . GLY A 1 476 ? 48.776 -24.285 -49.247 1.00 45.09 476 GLY A C 1
ATOM 3769 O O . GLY A 1 476 ? 49.301 -25.391 -49.214 1.00 45.09 476 GLY A O 1
ATOM 3770 N N . LEU A 1 477 ? 49.432 -23.195 -48.842 1.00 42.06 477 LEU A N 1
ATOM 3771 C CA . LEU A 1 477 ? 50.736 -23.184 -48.175 1.00 42.06 477 LEU A CA 1
ATOM 3772 C C . LEU A 1 477 ? 50.687 -23.687 -46.721 1.00 42.06 477 LEU A C 1
ATOM 3774 O O . LEU A 1 477 ? 51.734 -23.979 -46.158 1.00 42.06 477 LEU A O 1
ATOM 3778 N N . PHE A 1 478 ? 49.501 -23.818 -46.115 1.00 44.03 478 PHE A N 1
ATOM 3779 C CA . PHE A 1 478 ? 49.361 -24.143 -44.686 1.00 44.03 478 PHE A CA 1
ATOM 3780 C C . PHE A 1 478 ? 48.751 -25.522 -44.391 1.00 44.03 478 PHE A C 1
ATOM 3782 O O . PHE A 1 478 ? 48.525 -25.851 -43.227 1.00 44.03 478 PHE A O 1
ATOM 3789 N N . SER A 1 479 ? 48.464 -26.340 -45.411 1.00 40.75 479 SER A N 1
ATOM 3790 C CA . SER A 1 479 ? 47.730 -27.605 -45.234 1.00 40.75 479 SER A CA 1
ATOM 3791 C C . SER A 1 479 ? 48.589 -28.871 -45.221 1.00 40.75 479 SER A C 1
ATOM 3793 O O . SER A 1 479 ? 48.052 -29.944 -44.948 1.00 40.75 479 SER A O 1
ATOM 3795 N N . SER A 1 480 ? 49.900 -28.801 -45.478 1.00 39.44 480 SER A N 1
ATOM 3796 C CA . SER A 1 480 ? 50.762 -29.989 -45.410 1.00 39.44 480 SER A CA 1
ATOM 3797 C C . SER A 1 480 ? 51.632 -30.009 -44.149 1.00 39.44 480 SER A C 1
ATOM 3799 O O . SER A 1 480 ? 52.569 -29.225 -44.031 1.00 39.44 480 SER A O 1
ATOM 3801 N N . LEU A 1 481 ? 51.354 -31.007 -43.298 1.00 35.84 481 LEU A N 1
ATOM 3802 C CA . LEU A 1 481 ? 52.165 -31.554 -42.195 1.00 35.84 481 LEU A CA 1
ATOM 3803 C C . LEU A 1 481 ? 52.039 -30.864 -40.817 1.00 35.84 481 LEU A C 1
ATOM 3805 O O . LEU A 1 481 ? 52.801 -29.979 -40.449 1.00 35.84 481 LEU A O 1
ATOM 3809 N N . ASP A 1 482 ? 51.097 -31.383 -40.023 1.00 41.56 482 ASP A N 1
ATOM 3810 C CA . ASP A 1 482 ? 51.251 -31.715 -38.591 1.00 41.56 482 ASP A CA 1
ATOM 3811 C C . ASP A 1 482 ? 51.819 -30.639 -37.634 1.00 41.56 482 ASP A C 1
ATOM 3813 O O . ASP A 1 482 ? 52.551 -30.942 -36.691 1.00 41.56 482 ASP A O 1
ATOM 3817 N N . ARG A 1 483 ? 51.479 -29.360 -37.846 1.00 47.53 483 ARG A N 1
ATOM 3818 C CA . ARG A 1 483 ? 51.903 -28.238 -36.978 1.00 47.53 483 ARG A CA 1
ATOM 3819 C C . ARG A 1 483 ? 50.775 -27.289 -36.567 1.00 47.53 483 ARG A C 1
ATOM 3821 O O . ARG A 1 483 ? 50.985 -26.092 -36.411 1.00 47.53 483 ARG A O 1
ATOM 3828 N N . GLN A 1 484 ? 49.573 -27.806 -36.305 1.00 46.59 484 GLN A N 1
ATOM 3829 C CA . GLN A 1 484 ? 48.496 -27.002 -35.692 1.00 46.59 484 GLN A CA 1
ATOM 3830 C C . GLN A 1 484 ? 48.862 -26.443 -34.298 1.00 46.59 484 GLN A C 1
ATOM 3832 O O . GLN A 1 484 ? 48.243 -25.491 -33.832 1.00 46.59 484 GLN A O 1
ATOM 3837 N N . THR A 1 485 ? 49.883 -26.992 -33.638 1.00 43.12 485 THR A N 1
ATOM 3838 C CA . THR A 1 485 ? 50.316 -26.606 -32.288 1.00 43.12 485 THR A CA 1
ATOM 3839 C C . THR A 1 485 ? 51.284 -25.418 -32.231 1.00 43.12 485 THR A C 1
ATOM 3841 O O . THR A 1 485 ? 51.336 -24.762 -31.195 1.00 43.12 485 THR A O 1
ATOM 3844 N N . GLU A 1 486 ? 52.008 -25.081 -33.305 1.00 43.50 486 GLU A N 1
ATOM 3845 C CA . GLU A 1 486 ? 52.941 -23.932 -33.311 1.00 43.50 486 GLU A CA 1
ATOM 3846 C C . GLU A 1 486 ? 52.236 -22.594 -33.591 1.00 43.50 486 GLU A C 1
ATOM 3848 O O . GLU A 1 486 ? 52.605 -21.569 -33.020 1.00 43.50 486 GLU A O 1
ATOM 3853 N N . TYR A 1 487 ? 51.161 -22.594 -34.385 1.00 46.56 487 TYR A N 1
ATOM 3854 C CA . TYR A 1 487 ? 50.405 -21.373 -34.701 1.00 46.56 487 TYR A CA 1
ATOM 3855 C C . TYR A 1 487 ? 49.570 -20.854 -33.524 1.00 46.56 487 TYR A C 1
ATOM 3857 O O . TYR A 1 487 ? 49.361 -19.651 -33.402 1.00 46.56 487 TYR A O 1
ATOM 3865 N N . ALA A 1 488 ? 49.158 -21.738 -32.610 1.00 40.84 488 ALA A N 1
ATOM 3866 C CA . ALA A 1 488 ? 48.475 -21.357 -31.374 1.00 40.84 488 ALA A CA 1
ATOM 3867 C C . ALA A 1 488 ? 49.390 -20.615 -30.372 1.00 40.84 488 ALA A C 1
ATOM 3869 O O . ALA A 1 488 ? 48.891 -20.020 -29.420 1.00 40.84 488 ALA A O 1
ATOM 3870 N N . ALA A 1 489 ? 50.715 -20.638 -30.574 1.00 41.19 489 ALA A N 1
ATOM 3871 C CA . ALA A 1 489 ? 51.700 -19.989 -29.707 1.00 41.19 489 ALA A CA 1
ATOM 3872 C C . ALA A 1 489 ? 52.155 -18.599 -30.201 1.00 41.19 489 ALA A C 1
ATOM 3874 O O . ALA A 1 489 ? 52.856 -17.896 -29.470 1.00 41.19 489 ALA A O 1
ATOM 3875 N N . ALA A 1 490 ? 51.764 -18.179 -31.411 1.00 45.19 490 ALA A N 1
ATOM 3876 C CA . ALA A 1 490 ? 52.071 -16.851 -31.941 1.00 45.19 490 ALA A CA 1
ATOM 3877 C C . ALA A 1 490 ? 51.124 -15.812 -31.317 1.00 45.19 490 ALA A C 1
ATOM 3879 O O . ALA A 1 490 ? 50.016 -15.574 -31.792 1.00 45.19 490 ALA A O 1
ATOM 3880 N N . GLY A 1 491 ? 51.554 -15.213 -30.207 1.00 40.06 491 GLY A N 1
ATOM 3881 C CA . GLY A 1 491 ? 50.748 -14.300 -29.392 1.00 40.06 491 GLY A CA 1
ATOM 3882 C C . GLY A 1 491 ? 50.535 -12.899 -29.981 1.00 40.06 491 GLY A C 1
ATOM 3883 O O . GLY A 1 491 ? 49.933 -12.062 -29.313 1.00 40.06 491 GLY A O 1
ATOM 3884 N N . SER A 1 492 ? 51.028 -12.604 -31.190 1.00 46.19 492 SER A N 1
ATOM 3885 C CA . SER A 1 492 ? 50.808 -11.316 -31.860 1.00 46.19 492 SER A CA 1
ATOM 3886 C C . SER A 1 492 ? 50.705 -11.431 -33.385 1.00 46.19 492 SER A C 1
ATOM 3888 O O . SER A 1 492 ? 51.264 -12.334 -34.011 1.00 46.19 492 SER A O 1
ATOM 3890 N N . LEU A 1 493 ? 49.988 -10.480 -33.992 1.00 43.47 493 LEU A N 1
ATOM 3891 C CA . LEU A 1 493 ? 49.723 -10.424 -35.435 1.00 43.47 493 LEU A CA 1
ATOM 3892 C C . LEU A 1 493 ? 51.018 -10.266 -36.260 1.00 43.47 493 LEU A C 1
ATOM 3894 O O . LEU A 1 493 ? 51.152 -10.877 -37.319 1.00 43.47 493 LEU A O 1
ATOM 3898 N N . ASP A 1 494 ? 52.011 -9.551 -35.721 1.00 44.25 494 ASP A N 1
ATOM 3899 C CA . ASP A 1 494 ? 53.352 -9.417 -36.311 1.00 44.25 494 ASP A CA 1
ATOM 3900 C C . ASP A 1 494 ? 54.116 -10.748 -36.363 1.00 44.25 494 ASP A C 1
ATOM 3902 O O . ASP A 1 494 ? 54.820 -11.028 -37.334 1.00 44.25 494 ASP A O 1
ATOM 3906 N N . GLN A 1 495 ? 53.967 -11.602 -35.343 1.00 47.62 495 GLN A N 1
ATOM 3907 C CA . GLN A 1 495 ? 54.608 -12.923 -35.317 1.00 47.62 495 GLN A CA 1
ATOM 3908 C C . GLN A 1 495 ? 53.986 -13.863 -36.351 1.00 47.62 495 GLN A C 1
ATOM 3910 O O . GLN A 1 495 ? 54.709 -14.618 -37.000 1.00 47.62 495 GLN A O 1
ATOM 3915 N N . MET A 1 496 ? 52.668 -13.775 -36.558 1.00 45.88 496 MET A N 1
ATOM 3916 C CA . MET A 1 496 ? 51.992 -14.486 -37.645 1.00 45.88 496 MET A CA 1
ATOM 3917 C C . MET A 1 496 ? 52.458 -13.997 -39.020 1.00 45.88 496 MET A C 1
ATOM 3919 O O . MET A 1 496 ? 52.799 -14.824 -39.862 1.00 45.88 496 MET A O 1
ATOM 3923 N N . TYR A 1 497 ? 52.558 -12.682 -39.241 1.00 48.94 497 TYR A N 1
ATOM 3924 C CA . TYR A 1 497 ? 53.096 -12.131 -40.492 1.00 48.94 497 TYR A CA 1
ATOM 3925 C C . TYR A 1 497 ? 54.538 -12.584 -40.761 1.00 48.94 497 TYR A C 1
ATOM 3927 O O . TYR A 1 497 ? 54.868 -12.950 -41.890 1.00 48.94 497 TYR A O 1
ATOM 3935 N N . ALA A 1 498 ? 55.390 -12.612 -39.732 1.00 52.84 498 ALA A N 1
ATOM 3936 C CA . ALA A 1 498 ? 56.766 -13.089 -39.848 1.00 52.84 498 ALA A CA 1
ATOM 3937 C C . ALA A 1 498 ? 56.839 -14.588 -40.194 1.00 52.84 498 ALA A C 1
ATOM 3939 O O . ALA A 1 498 ? 57.604 -14.968 -41.076 1.00 52.84 498 ALA A O 1
ATOM 3940 N N . LEU A 1 499 ? 56.007 -15.424 -39.563 1.00 49.41 499 LEU A N 1
ATOM 3941 C CA . LEU A 1 499 ? 55.895 -16.861 -39.855 1.00 49.41 499 LEU A CA 1
ATOM 3942 C C . LEU A 1 499 ? 55.405 -17.132 -41.284 1.00 49.41 499 LEU A C 1
ATOM 3944 O O . LEU A 1 499 ? 55.942 -18.002 -41.967 1.00 49.41 499 LEU A O 1
ATOM 3948 N N . ILE A 1 500 ? 54.413 -16.369 -41.749 1.00 48.91 500 ILE A N 1
ATOM 3949 C CA . ILE A 1 500 ? 53.886 -16.450 -43.120 1.00 48.91 500 ILE A CA 1
ATOM 3950 C C . ILE A 1 500 ? 54.968 -16.047 -44.131 1.00 48.91 500 ILE A C 1
ATOM 3952 O O . ILE A 1 500 ? 55.167 -16.735 -45.133 1.00 48.91 500 ILE A O 1
ATOM 3956 N N . SER A 1 501 ? 55.698 -14.964 -43.854 1.00 50.44 501 SER A N 1
ATOM 3957 C CA . SER A 1 501 ? 56.795 -14.480 -44.698 1.00 50.44 501 SER A CA 1
ATOM 3958 C C . SER A 1 501 ? 57.954 -15.482 -44.777 1.00 50.44 501 SER A C 1
ATOM 3960 O O . SER A 1 501 ? 58.476 -15.746 -45.863 1.00 50.44 501 SER A O 1
ATOM 3962 N N . ASP A 1 502 ? 58.323 -16.106 -43.655 1.00 51.75 502 ASP A N 1
ATOM 3963 C CA . ASP A 1 502 ? 59.393 -17.109 -43.598 1.00 51.75 502 ASP A CA 1
ATOM 3964 C C . ASP A 1 502 ? 59.019 -18.392 -44.359 1.00 51.75 502 ASP A C 1
ATOM 3966 O O . ASP A 1 502 ? 59.805 -18.895 -45.164 1.00 51.75 502 ASP A O 1
ATOM 3970 N N . GLN A 1 503 ? 57.778 -18.867 -44.211 1.00 49.72 503 GLN A N 1
ATOM 3971 C CA . GLN A 1 503 ? 57.267 -20.019 -44.960 1.00 49.72 503 GLN A CA 1
ATOM 3972 C C . GLN A 1 503 ? 57.157 -19.751 -46.461 1.00 49.72 503 GLN A C 1
ATOM 3974 O O . GLN A 1 503 ? 57.544 -20.597 -47.266 1.00 49.72 503 GLN A O 1
ATOM 3979 N N . PHE A 1 504 ? 56.696 -18.564 -46.856 1.00 48.66 504 PHE A N 1
ATOM 3980 C CA . PHE A 1 504 ? 56.674 -18.158 -48.260 1.00 48.66 504 PHE A CA 1
ATOM 3981 C C . PHE A 1 504 ? 58.092 -18.107 -48.850 1.00 48.66 504 PHE A C 1
ATOM 3983 O O . PHE A 1 504 ? 58.337 -18.583 -49.962 1.00 48.66 504 PHE A O 1
ATOM 3990 N N . THR A 1 505 ? 59.055 -17.601 -48.077 1.00 52.78 505 THR A N 1
ATOM 3991 C CA . THR A 1 505 ? 60.468 -17.546 -48.471 1.00 52.78 505 THR A CA 1
ATOM 3992 C C . THR A 1 505 ? 61.070 -18.950 -48.592 1.00 52.78 505 THR A C 1
ATOM 3994 O O . THR A 1 505 ? 61.774 -19.231 -49.563 1.00 52.78 505 THR A O 1
ATOM 3997 N N . GLN A 1 506 ? 60.747 -19.874 -47.681 1.00 50.81 506 GLN A N 1
ATOM 3998 C CA . GLN A 1 506 ? 61.157 -21.282 -47.762 1.00 50.81 506 GLN A CA 1
ATOM 3999 C C . GLN A 1 506 ? 60.493 -22.041 -48.919 1.00 50.81 506 GLN A C 1
ATOM 4001 O O . GLN A 1 506 ? 61.151 -22.851 -49.574 1.00 50.81 506 GLN A O 1
ATOM 4006 N N . ALA A 1 507 ? 59.223 -21.774 -49.222 1.00 48.09 507 ALA A N 1
ATOM 4007 C CA . ALA A 1 507 ? 58.531 -22.348 -50.376 1.00 48.09 507 ALA A CA 1
ATOM 4008 C C . ALA A 1 507 ? 59.163 -21.877 -51.700 1.00 48.09 507 ALA A C 1
ATOM 4010 O O . ALA A 1 507 ? 59.412 -22.676 -52.600 1.00 48.09 507 ALA A O 1
ATOM 4011 N N . MET A 1 508 ? 59.538 -20.599 -51.788 1.00 49.09 508 MET A N 1
ATOM 4012 C CA . MET A 1 508 ? 60.281 -20.057 -52.932 1.00 49.09 508 MET A CA 1
ATOM 4013 C C . MET A 1 508 ? 61.710 -20.618 -53.036 1.00 49.09 508 MET A C 1
ATOM 4015 O O . MET A 1 508 ? 62.174 -20.938 -54.133 1.00 49.09 508 MET A O 1
ATOM 4019 N N . LEU A 1 509 ? 62.411 -20.791 -51.911 1.00 51.09 509 LEU A N 1
ATOM 4020 C CA . LEU A 1 509 ? 63.758 -21.377 -51.874 1.00 51.09 509 LEU A CA 1
ATOM 4021 C C . LEU A 1 509 ? 63.760 -22.879 -52.200 1.00 51.09 509 LEU A C 1
ATOM 4023 O O . LEU A 1 509 ? 64.665 -23.354 -52.884 1.00 51.09 509 LEU A O 1
ATOM 4027 N N . SER A 1 510 ? 62.747 -23.632 -51.767 1.00 49.56 510 SER A N 1
ATOM 4028 C CA . SER A 1 510 ? 62.580 -25.052 -52.113 1.00 49.56 510 SER A CA 1
ATOM 4029 C C . SER A 1 510 ? 62.185 -25.249 -53.582 1.00 49.56 510 SER A C 1
ATOM 4031 O O . SER A 1 510 ? 62.696 -26.168 -54.226 1.00 49.56 510 SER A O 1
ATOM 4033 N N . ALA A 1 511 ? 61.405 -24.328 -54.160 1.00 44.09 511 ALA A N 1
ATOM 4034 C CA . ALA A 1 511 ? 61.165 -24.269 -55.602 1.00 44.09 511 ALA A CA 1
ATOM 4035 C C . ALA A 1 511 ? 62.459 -24.004 -56.406 1.00 44.09 511 ALA A C 1
ATOM 4037 O O . ALA A 1 511 ? 62.653 -24.595 -57.468 1.00 44.09 511 ALA A O 1
ATOM 4038 N N . GLN A 1 512 ? 63.394 -23.194 -55.888 1.00 45.41 512 GLN A N 1
ATOM 4039 C CA . GLN A 1 512 ? 64.734 -23.021 -56.478 1.00 45.41 512 GLN A CA 1
ATOM 4040 C C . GLN A 1 512 ? 65.663 -24.228 -56.262 1.00 45.41 512 GLN A C 1
ATOM 4042 O O . GLN A 1 512 ? 66.439 -24.567 -57.155 1.00 45.41 512 GLN A O 1
ATOM 4047 N N . GLY A 1 513 ? 65.590 -24.897 -55.108 1.00 45.47 513 GLY A N 1
ATOM 4048 C CA . GLY A 1 513 ? 66.394 -26.086 -54.798 1.00 45.47 513 GLY A CA 1
ATOM 4049 C C . GLY A 1 513 ? 66.042 -27.301 -55.665 1.00 45.47 513 GLY A C 1
ATOM 4050 O O . GLY A 1 513 ? 66.935 -28.046 -56.066 1.00 45.47 513 GLY A O 1
ATOM 4051 N N . SER A 1 514 ? 64.764 -27.449 -56.028 1.00 45.25 514 SER A N 1
ATOM 4052 C CA . SER A 1 514 ? 64.254 -28.500 -5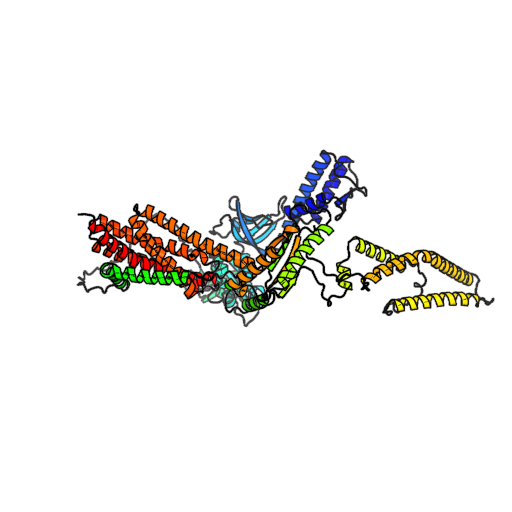6.925 1.00 45.25 514 SER A CA 1
ATOM 4053 C C . SER A 1 514 ? 64.761 -28.369 -58.374 1.00 45.25 514 SER A C 1
ATOM 4055 O O . SER A 1 514 ? 64.964 -29.364 -59.065 1.00 45.25 514 SER A O 1
ATOM 4057 N N . LEU A 1 515 ? 65.089 -27.151 -58.823 1.00 43.25 515 LEU A N 1
ATOM 4058 C CA . LEU A 1 515 ? 65.754 -26.923 -60.116 1.00 43.25 515 LEU A CA 1
ATOM 4059 C C . LEU A 1 515 ? 67.227 -27.379 -60.121 1.00 43.25 515 LEU A C 1
ATOM 4061 O O . LEU A 1 515 ? 67.779 -27.655 -61.185 1.00 43.25 515 LEU A O 1
ATOM 4065 N N . GLY A 1 516 ? 67.868 -27.470 -58.949 1.00 45.75 516 GLY A N 1
ATOM 4066 C CA . GLY A 1 516 ? 69.273 -27.865 -58.800 1.00 45.75 516 GLY A CA 1
ATOM 4067 C C . GLY A 1 516 ? 69.513 -29.371 -58.636 1.00 45.75 516 GLY A C 1
ATOM 4068 O O . GLY A 1 516 ? 70.642 -29.822 -58.823 1.00 45.75 516 GLY A O 1
ATOM 4069 N N . SER A 1 517 ? 68.481 -30.157 -58.308 1.00 45.78 517 SER A N 1
ATOM 4070 C CA . SER A 1 517 ? 68.584 -31.596 -58.014 1.00 45.78 517 SER A CA 1
ATOM 4071 C C . SER A 1 517 ? 68.112 -32.516 -59.147 1.00 45.78 517 SER A C 1
ATOM 4073 O O . SER A 1 517 ? 67.946 -33.717 -58.929 1.00 45.78 517 SER A O 1
ATOM 4075 N N . ILE A 1 518 ? 67.981 -32.012 -60.381 1.00 45.12 518 ILE A N 1
ATOM 4076 C CA . ILE A 1 518 ? 67.847 -32.862 -61.577 1.00 45.12 518 ILE A CA 1
ATOM 4077 C C . ILE A 1 518 ? 69.217 -33.491 -61.888 1.00 45.12 518 ILE A C 1
ATOM 4079 O O . ILE A 1 518 ? 69.904 -33.140 -62.847 1.00 45.12 518 ILE A O 1
ATOM 4083 N N . GLN A 1 519 ? 69.652 -34.430 -61.048 1.00 46.41 519 GLN A N 1
ATOM 4084 C CA . GLN A 1 519 ? 70.676 -35.393 -61.425 1.00 46.41 519 GLN A CA 1
ATOM 4085 C C . GLN A 1 519 ? 70.005 -36.500 -62.238 1.00 46.41 519 GLN A C 1
ATOM 4087 O O . GLN A 1 519 ? 69.199 -37.280 -61.735 1.00 46.41 519 GLN A O 1
ATOM 4092 N N . LEU A 1 520 ? 70.350 -36.549 -63.527 1.00 49.59 520 LEU A N 1
ATOM 4093 C CA . LEU A 1 520 ? 70.045 -37.656 -64.428 1.00 49.59 520 LEU A CA 1
ATOM 4094 C C . LEU A 1 520 ? 70.641 -38.958 -63.871 1.00 49.59 520 LEU A C 1
ATOM 4096 O O . LEU A 1 520 ? 71.814 -39.254 -64.091 1.00 49.59 520 LEU A O 1
ATOM 4100 N N . GLY A 1 521 ? 69.827 -39.743 -63.169 1.00 47.59 521 GLY A N 1
ATOM 4101 C CA . GLY A 1 521 ? 70.178 -41.111 -62.810 1.00 47.59 521 GLY A CA 1
ATOM 4102 C C . GLY A 1 521 ? 69.356 -41.694 -61.668 1.00 47.59 521 GLY A C 1
ATOM 4103 O O . GLY A 1 521 ? 69.780 -41.626 -60.521 1.00 47.59 521 GLY A O 1
ATOM 4104 N N . GLY A 1 522 ? 68.242 -42.361 -61.993 1.00 53.44 522 GLY A N 1
ATOM 4105 C CA . GLY A 1 522 ? 67.809 -43.537 -61.225 1.00 53.44 522 GLY A CA 1
ATOM 4106 C C . GLY A 1 522 ? 66.356 -43.623 -60.751 1.00 53.44 522 GLY A C 1
ATOM 4107 O O . GLY A 1 522 ? 65.939 -44.731 -60.432 1.00 53.44 522 GLY A O 1
ATOM 4108 N N . ALA A 1 523 ? 65.575 -42.540 -60.724 1.00 52.50 523 ALA A N 1
ATOM 4109 C CA . ALA A 1 523 ? 64.158 -42.618 -60.339 1.00 52.50 523 ALA A CA 1
ATOM 4110 C C . ALA A 1 523 ? 63.254 -42.893 -61.564 1.00 52.50 523 ALA A C 1
ATOM 4112 O O . ALA A 1 523 ? 63.525 -42.345 -62.639 1.00 52.50 523 ALA A O 1
ATOM 4113 N N . PRO A 1 524 ? 62.210 -43.739 -61.450 1.00 56.88 524 PRO A N 1
ATOM 4114 C CA . PRO A 1 524 ? 61.258 -43.974 -62.534 1.00 56.88 524 PRO A CA 1
ATOM 4115 C C . PRO A 1 524 ? 60.535 -42.670 -62.910 1.00 56.88 524 PRO A C 1
ATOM 4117 O O . PRO A 1 524 ? 60.178 -41.869 -62.051 1.00 56.88 524 PRO A O 1
ATOM 4120 N N . ALA A 1 525 ? 60.324 -42.451 -64.211 1.00 54.97 525 ALA A N 1
ATOM 4121 C CA . ALA A 1 525 ? 59.818 -41.190 -64.764 1.00 54.97 525 ALA A CA 1
ATOM 4122 C C . ALA A 1 525 ? 58.439 -40.756 -64.222 1.00 54.97 525 ALA A C 1
ATOM 4124 O O . ALA A 1 525 ? 58.132 -39.569 -64.254 1.00 54.97 525 ALA A O 1
ATOM 4125 N N . GLU A 1 526 ? 57.631 -41.690 -63.710 1.00 54.22 526 GLU A N 1
ATOM 4126 C CA . GLU A 1 526 ? 56.328 -41.406 -63.086 1.00 54.22 526 GLU A CA 1
ATOM 4127 C C . GLU A 1 526 ? 56.471 -40.594 -61.791 1.00 54.22 526 GLU A C 1
ATOM 4129 O O . GLU A 1 526 ? 55.758 -39.616 -61.601 1.00 54.22 526 GLU A O 1
ATOM 4134 N N . GLU A 1 527 ? 57.466 -40.902 -60.957 1.00 51.38 527 GLU A N 1
ATOM 4135 C CA . GLU A 1 527 ? 57.668 -40.231 -59.665 1.00 51.38 527 GLU A CA 1
ATOM 4136 C C . GLU A 1 527 ? 58.172 -38.788 -59.849 1.00 51.38 527 GLU A C 1
ATOM 4138 O O . GLU A 1 527 ? 57.813 -37.878 -59.106 1.00 51.38 527 GLU A O 1
ATOM 4143 N N . GLN A 1 528 ? 58.954 -38.545 -60.906 1.00 51.38 528 GLN A N 1
ATOM 4144 C CA . GLN A 1 528 ? 59.368 -37.194 -61.296 1.00 51.38 528 GLN A CA 1
ATOM 4145 C C . GLN A 1 528 ? 58.210 -36.385 -61.902 1.00 51.38 528 GLN A C 1
ATOM 4147 O O . GLN A 1 528 ? 58.163 -35.166 -61.734 1.00 51.38 528 GLN A O 1
ATOM 4152 N N . LEU A 1 529 ? 57.275 -37.045 -62.593 1.00 53.81 529 LEU A N 1
ATOM 4153 C CA . LEU A 1 529 ? 56.113 -36.399 -63.200 1.00 53.81 529 LEU A CA 1
ATOM 4154 C C . LEU A 1 529 ? 55.077 -35.993 -62.143 1.00 53.81 529 LEU A C 1
ATOM 4156 O O . LEU A 1 529 ? 54.541 -34.890 -62.228 1.00 53.81 529 LEU A O 1
ATOM 4160 N N . ASP A 1 530 ? 54.863 -36.824 -61.122 1.00 53.12 530 ASP A N 1
ATOM 4161 C CA . ASP A 1 530 ? 53.964 -36.524 -60.001 1.00 53.12 530 ASP A CA 1
ATOM 4162 C C . ASP A 1 530 ? 54.446 -35.319 -59.185 1.00 53.12 530 ASP A C 1
ATOM 4164 O O . ASP A 1 530 ? 53.652 -34.448 -58.829 1.00 53.12 530 ASP A O 1
ATOM 4168 N N . VAL A 1 531 ? 55.760 -35.196 -58.963 1.00 51.16 531 VAL A N 1
ATOM 4169 C CA . VAL A 1 531 ? 56.347 -34.024 -58.290 1.00 51.16 531 VAL A CA 1
ATOM 4170 C C . VAL A 1 531 ? 56.156 -32.750 -59.119 1.00 51.16 531 VAL A C 1
ATOM 4172 O O . VAL A 1 531 ? 55.847 -31.694 -58.567 1.00 51.16 531 VAL A O 1
ATOM 4175 N N . ILE A 1 532 ? 56.294 -32.831 -60.445 1.00 54.75 532 ILE A N 1
ATOM 4176 C CA . ILE A 1 532 ? 56.068 -31.687 -61.341 1.00 54.75 532 ILE A CA 1
ATOM 4177 C C . ILE A 1 532 ? 54.581 -31.309 -61.389 1.00 54.75 532 ILE A C 1
ATOM 4179 O O . ILE A 1 532 ? 54.263 -30.121 -61.384 1.00 54.75 532 ILE A O 1
ATOM 4183 N N . LEU A 1 533 ? 53.668 -32.284 -61.408 1.00 57.34 533 LEU A N 1
ATOM 4184 C CA . LEU A 1 533 ? 52.223 -32.043 -61.387 1.00 57.34 533 LEU A CA 1
ATOM 4185 C C . LEU A 1 533 ? 51.776 -31.399 -60.071 1.00 57.34 533 LEU A C 1
ATOM 4187 O O . LEU A 1 533 ? 51.058 -30.401 -60.110 1.00 57.34 533 LEU A O 1
ATOM 4191 N N . ALA A 1 534 ? 52.272 -31.891 -58.934 1.00 50.00 534 ALA A N 1
ATOM 4192 C CA . ALA A 1 534 ? 52.004 -31.307 -57.622 1.00 50.00 534 ALA A CA 1
ATOM 4193 C C . ALA A 1 534 ? 52.536 -29.867 -57.508 1.00 50.00 534 ALA A C 1
ATOM 4195 O O . ALA A 1 534 ? 51.852 -28.990 -56.983 1.00 50.00 534 ALA A O 1
ATOM 4196 N N . LEU A 1 535 ? 53.727 -29.591 -58.056 1.00 48.97 535 LEU A N 1
ATOM 4197 C CA . LEU A 1 535 ? 54.283 -28.235 -58.112 1.00 48.97 535 LEU A CA 1
ATOM 4198 C C . LEU A 1 535 ? 53.411 -27.305 -58.971 1.00 48.97 535 LEU A C 1
ATOM 4200 O O . LEU A 1 535 ? 53.184 -26.151 -58.612 1.00 48.97 535 LEU A O 1
ATOM 4204 N N . ASN A 1 536 ? 52.913 -27.801 -60.103 1.00 56.16 536 ASN A N 1
ATOM 4205 C CA . ASN A 1 536 ? 52.111 -27.011 -61.031 1.00 56.16 536 ASN A CA 1
ATOM 4206 C C . ASN A 1 536 ? 50.714 -26.707 -60.462 1.00 56.16 536 ASN A C 1
ATOM 4208 O O . ASN A 1 536 ? 50.235 -25.583 -60.603 1.00 56.16 536 ASN A O 1
ATOM 4212 N N . GLU A 1 537 ? 50.085 -27.662 -59.767 1.00 52.66 537 GLU A N 1
ATOM 4213 C CA . GLU A 1 537 ? 48.845 -27.410 -59.021 1.00 52.66 537 GLU A CA 1
ATOM 4214 C C . GLU A 1 537 ? 49.054 -26.399 -57.893 1.00 52.66 537 GLU A C 1
ATOM 4216 O O . GLU A 1 537 ? 48.300 -25.432 -57.806 1.00 52.66 537 GLU A O 1
ATOM 4221 N N . ALA A 1 538 ? 50.122 -26.540 -57.101 1.00 49.28 538 ALA A N 1
ATOM 4222 C CA . ALA A 1 538 ? 50.424 -25.604 -56.019 1.00 49.28 538 ALA A CA 1
ATOM 4223 C C . ALA A 1 538 ? 50.626 -24.165 -56.533 1.00 49.28 538 ALA A C 1
ATOM 4225 O O . ALA A 1 538 ? 50.115 -23.205 -55.949 1.00 49.28 538 ALA A O 1
ATOM 4226 N N . VAL A 1 539 ? 51.324 -23.992 -57.661 1.00 52.12 539 VAL A N 1
ATOM 4227 C CA . VAL A 1 539 ? 51.517 -22.677 -58.298 1.00 52.12 539 VAL A CA 1
ATOM 4228 C C . VAL A 1 539 ? 50.197 -22.116 -58.835 1.00 52.12 539 VAL A C 1
ATOM 4230 O O . VAL A 1 539 ? 49.918 -20.929 -58.651 1.00 52.12 539 VAL A O 1
ATOM 4233 N N . LEU A 1 540 ? 49.363 -22.945 -59.468 1.00 54.56 540 LEU A N 1
ATOM 4234 C CA . LEU A 1 540 ? 48.062 -22.523 -59.993 1.00 54.56 540 LEU A CA 1
ATOM 4235 C C . LEU A 1 540 ? 47.083 -22.127 -58.883 1.00 54.56 540 LEU A C 1
ATOM 4237 O O . LEU A 1 540 ? 46.374 -21.133 -59.039 1.00 54.56 540 LEU A O 1
ATOM 4241 N N . ASP A 1 541 ? 47.070 -22.836 -57.759 1.00 53.06 541 ASP A N 1
ATOM 4242 C CA . ASP A 1 541 ? 46.222 -22.493 -56.615 1.00 53.06 541 ASP A CA 1
ATOM 4243 C C . ASP A 1 541 ? 46.694 -21.223 -55.907 1.00 53.06 541 ASP A C 1
ATOM 4245 O O . ASP A 1 541 ? 45.875 -20.367 -55.566 1.00 53.06 541 ASP A O 1
ATOM 4249 N N . THR A 1 542 ? 48.008 -21.014 -55.807 1.00 50.78 542 THR A N 1
ATOM 4250 C CA . THR A 1 542 ? 48.563 -19.752 -55.294 1.00 50.78 542 THR A CA 1
ATOM 4251 C C . THR A 1 542 ? 48.169 -18.572 -56.194 1.00 50.78 542 THR A C 1
ATOM 4253 O O . THR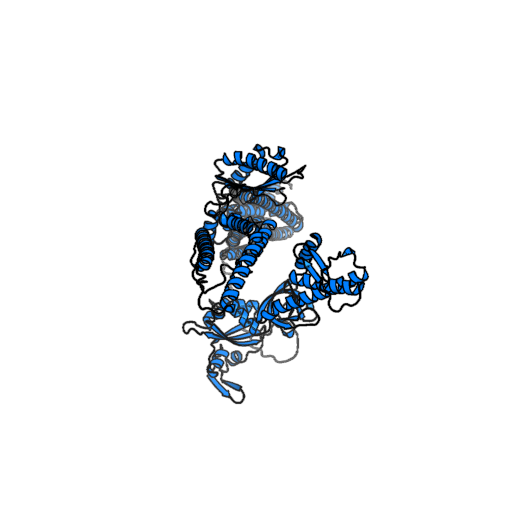 A 1 542 ? 47.745 -17.526 -55.703 1.00 50.78 542 THR A O 1
ATOM 4256 N N . LEU A 1 543 ? 48.226 -18.741 -57.522 1.00 52.88 543 LEU A N 1
ATOM 4257 C CA . LEU A 1 543 ? 47.800 -17.722 -58.490 1.00 52.88 543 LEU A CA 1
ATOM 4258 C C . LEU A 1 543 ? 46.292 -17.433 -58.429 1.00 52.88 543 LEU A C 1
ATOM 4260 O O . LEU A 1 543 ? 45.889 -16.279 -58.585 1.00 52.88 543 LEU A O 1
ATOM 4264 N N . ARG A 1 544 ? 45.457 -18.449 -58.175 1.00 57.06 544 ARG A N 1
ATOM 4265 C CA . ARG A 1 544 ? 44.007 -18.286 -57.966 1.00 57.06 544 ARG A CA 1
ATOM 4266 C C . ARG A 1 544 ? 43.693 -17.545 -56.659 1.00 57.06 544 ARG A C 1
ATOM 4268 O O . ARG A 1 544 ? 42.750 -16.758 -56.630 1.00 57.06 544 ARG A O 1
ATOM 4275 N N . GLY A 1 545 ? 44.495 -17.746 -55.611 1.00 54.56 545 GLY A N 1
ATOM 4276 C CA . GLY A 1 545 ? 44.340 -17.102 -54.301 1.00 54.56 545 GLY A CA 1
ATOM 4277 C C . GLY A 1 545 ? 44.704 -15.611 -54.266 1.00 54.56 545 GLY A C 1
ATOM 4278 O O . GLY A 1 545 ? 44.122 -14.859 -53.481 1.00 54.56 545 GLY A O 1
ATOM 4279 N N . LEU A 1 546 ? 45.597 -15.141 -55.149 1.00 56.19 546 LEU A N 1
ATOM 4280 C CA . LEU A 1 546 ? 46.072 -13.746 -55.175 1.00 56.19 546 LEU A CA 1
ATOM 4281 C C . LEU A 1 546 ? 44.947 -12.702 -55.309 1.00 56.19 546 LEU A C 1
ATOM 4283 O O . LEU A 1 546 ? 45.039 -11.628 -54.718 1.00 56.19 546 LEU A O 1
ATOM 4287 N N . GLY A 1 547 ? 43.868 -13.011 -56.038 1.00 57.78 547 GLY A N 1
ATOM 4288 C CA . GLY A 1 547 ? 42.726 -12.100 -56.218 1.00 57.78 547 GLY A CA 1
ATOM 4289 C C . GLY A 1 547 ? 41.881 -11.882 -54.956 1.00 57.78 547 GLY A C 1
ATOM 4290 O O . GLY A 1 547 ? 41.120 -10.921 -54.886 1.00 57.78 547 GLY A O 1
ATOM 4291 N N . SER A 1 548 ? 42.033 -12.747 -53.950 1.00 57.84 548 SER A N 1
ATOM 4292 C CA . SER A 1 548 ? 41.301 -12.682 -52.678 1.00 57.84 548 SER A CA 1
ATOM 4293 C C . SER A 1 548 ? 42.059 -11.947 -51.565 1.00 57.84 548 SER A C 1
ATOM 4295 O O . SER A 1 548 ? 41.477 -11.633 -50.532 1.00 57.84 548 SER A O 1
ATOM 4297 N N . LEU A 1 549 ? 43.339 -11.613 -51.771 1.00 58.00 549 LEU A N 1
ATOM 4298 C CA . LEU A 1 549 ? 44.192 -11.019 -50.733 1.00 58.00 549 LEU A CA 1
ATOM 4299 C C . LEU A 1 549 ? 43.784 -9.594 -50.348 1.00 58.00 549 LEU A C 1
ATOM 4301 O O . LEU A 1 549 ? 43.751 -9.278 -49.163 1.00 58.00 549 LEU A O 1
ATOM 4305 N N . ALA A 1 550 ? 43.451 -8.742 -51.320 1.00 62.91 550 ALA A N 1
ATOM 4306 C CA . ALA A 1 550 ? 43.021 -7.368 -51.051 1.00 62.91 550 ALA A CA 1
ATOM 4307 C C . ALA A 1 550 ? 41.757 -7.311 -50.161 1.00 62.91 550 ALA A C 1
ATOM 4309 O O . ALA A 1 550 ? 41.842 -6.749 -49.071 1.00 62.91 550 ALA A O 1
ATOM 4310 N N . PRO A 1 551 ? 40.636 -7.977 -50.515 1.00 62.44 551 PRO A N 1
ATOM 4311 C CA . PRO A 1 551 ? 39.428 -7.944 -49.686 1.00 62.44 551 PRO A CA 1
ATOM 4312 C C . PRO A 1 551 ? 39.597 -8.612 -48.312 1.00 62.44 551 PRO A C 1
ATOM 4314 O O . PRO A 1 551 ? 38.924 -8.227 -47.363 1.00 62.44 551 PRO A O 1
ATOM 4317 N N . VAL A 1 552 ? 40.501 -9.588 -48.170 1.00 63.94 552 VAL A N 1
ATOM 4318 C CA . VAL A 1 552 ? 40.825 -10.200 -46.866 1.00 63.94 552 VAL A CA 1
ATOM 4319 C C . VAL A 1 552 ? 41.651 -9.254 -45.995 1.00 63.94 552 VAL A C 1
ATOM 4321 O O . VAL A 1 552 ? 41.448 -9.201 -44.785 1.00 63.94 552 VAL A O 1
ATOM 4324 N N . THR A 1 553 ? 42.556 -8.485 -46.600 1.00 64.94 553 THR A N 1
ATOM 4325 C CA . THR A 1 553 ? 43.363 -7.485 -45.887 1.00 64.94 553 THR A CA 1
ATOM 4326 C C . THR A 1 553 ? 42.481 -6.339 -45.391 1.00 64.94 553 THR A C 1
ATOM 4328 O O . THR A 1 553 ? 42.591 -5.954 -44.229 1.00 64.94 553 THR A O 1
ATOM 4331 N N . ASP A 1 554 ? 41.548 -5.870 -46.223 1.00 65.00 554 ASP A N 1
ATOM 4332 C CA . ASP A 1 554 ? 40.561 -4.854 -45.840 1.00 65.00 554 ASP A CA 1
ATOM 4333 C C . ASP A 1 554 ? 39.632 -5.369 -44.724 1.00 65.00 554 ASP A C 1
ATOM 4335 O O . ASP A 1 554 ? 39.433 -4.696 -43.713 1.00 65.00 554 ASP A O 1
ATOM 4339 N N . ALA A 1 555 ? 39.145 -6.612 -44.837 1.00 65.25 555 ALA A N 1
ATOM 4340 C CA . ALA A 1 555 ? 38.315 -7.254 -43.816 1.00 65.25 555 ALA A CA 1
ATOM 4341 C C . ALA A 1 555 ? 39.033 -7.422 -42.462 1.00 65.25 555 ALA A C 1
ATOM 4343 O O . ALA A 1 555 ? 38.423 -7.251 -41.404 1.00 65.25 555 ALA A O 1
ATOM 4344 N N . LEU A 1 556 ? 40.329 -7.751 -42.475 1.00 64.06 556 LEU A N 1
ATOM 4345 C CA . LEU A 1 556 ? 41.160 -7.819 -41.268 1.00 64.06 556 LEU A CA 1
ATOM 4346 C C . LEU A 1 556 ? 41.443 -6.427 -40.688 1.00 64.06 556 LEU A C 1
ATOM 4348 O O . LEU A 1 556 ? 41.464 -6.279 -39.466 1.00 64.06 556 LEU A O 1
ATOM 4352 N N . GLY A 1 557 ? 41.606 -5.412 -41.539 1.00 67.62 557 GLY A N 1
ATOM 4353 C CA . GLY A 1 557 ? 41.711 -4.009 -41.136 1.00 67.62 557 GLY A CA 1
ATOM 4354 C C . GLY A 1 557 ? 40.469 -3.538 -40.376 1.00 67.62 557 GLY A C 1
ATOM 4355 O O . GLY A 1 557 ? 40.585 -3.043 -39.252 1.00 67.62 557 GLY A O 1
ATOM 4356 N N . ASP A 1 558 ? 39.281 -3.797 -40.921 1.00 66.31 558 ASP A N 1
ATOM 4357 C CA . ASP A 1 558 ? 38.002 -3.473 -40.279 1.00 66.31 558 ASP A CA 1
ATOM 4358 C C . ASP A 1 558 ? 37.861 -4.134 -38.901 1.00 66.31 558 ASP A C 1
ATOM 4360 O O . ASP A 1 558 ? 37.453 -3.485 -37.936 1.00 66.31 558 ASP A O 1
ATOM 4364 N N . LEU A 1 559 ? 38.249 -5.406 -38.775 1.00 67.50 559 LEU A N 1
ATOM 4365 C CA . LEU A 1 559 ? 38.221 -6.128 -37.500 1.00 67.50 559 LEU A CA 1
ATOM 4366 C C . LEU A 1 559 ? 39.252 -5.594 -36.504 1.00 67.50 559 LEU A C 1
ATOM 4368 O O . LEU A 1 559 ? 38.952 -5.475 -35.317 1.00 67.50 559 LEU A O 1
ATOM 4372 N N . SER A 1 560 ? 40.449 -5.236 -36.975 1.00 68.56 560 SER A N 1
ATOM 4373 C CA . SER A 1 560 ? 41.500 -4.661 -36.131 1.00 68.56 560 SER A CA 1
ATOM 4374 C C . SER A 1 560 ? 41.079 -3.324 -35.522 1.00 68.56 560 SER A C 1
ATOM 4376 O O . SER A 1 560 ? 41.399 -3.062 -34.365 1.00 68.56 560 SER A O 1
ATOM 4378 N N . SER A 1 561 ? 40.266 -2.540 -36.242 1.00 66.81 561 SER A N 1
ATOM 4379 C CA . SER A 1 561 ? 39.778 -1.241 -35.775 1.00 66.81 561 SER A CA 1
ATOM 4380 C C . SER A 1 561 ? 38.913 -1.318 -34.515 1.00 66.81 561 SER A C 1
ATOM 4382 O O . SER A 1 561 ? 38.786 -0.307 -33.841 1.00 66.81 561 SER A O 1
ATOM 4384 N N . ILE A 1 562 ? 38.337 -2.483 -34.188 1.00 68.06 562 ILE A N 1
ATOM 4385 C CA . ILE A 1 562 ? 37.516 -2.718 -32.982 1.00 68.06 562 ILE A CA 1
ATOM 4386 C C . ILE A 1 562 ? 38.398 -2.975 -31.753 1.00 68.06 562 ILE A C 1
ATOM 4388 O O . ILE A 1 562 ? 38.073 -2.581 -30.635 1.00 68.06 562 ILE A O 1
ATOM 4392 N N . PHE A 1 563 ? 39.519 -3.672 -31.952 1.00 67.25 563 PHE A N 1
ATOM 4393 C CA . PHE A 1 563 ? 40.432 -4.058 -30.873 1.00 67.25 563 PHE A CA 1
ATOM 4394 C C . PHE A 1 563 ? 41.557 -3.033 -30.667 1.00 67.25 563 PHE A C 1
ATOM 4396 O O . PHE A 1 563 ? 42.137 -2.960 -29.583 1.00 67.25 563 PHE A O 1
ATOM 4403 N N . MET A 1 564 ? 41.835 -2.215 -31.682 1.00 68.06 564 MET A N 1
ATOM 4404 C CA . MET A 1 564 ? 42.730 -1.061 -31.633 1.00 68.06 564 MET A CA 1
ATOM 4405 C C . MET A 1 564 ? 42.016 0.176 -32.207 1.00 68.06 564 MET A C 1
ATOM 4407 O O . MET A 1 564 ? 42.272 0.544 -33.355 1.00 68.06 564 MET A O 1
ATOM 4411 N N . PRO A 1 565 ? 41.096 0.795 -31.436 1.00 63.34 565 PRO A N 1
ATOM 4412 C CA . PRO A 1 565 ? 40.414 2.017 -31.846 1.00 63.34 565 PRO A CA 1
ATOM 4413 C C . PRO A 1 565 ? 41.398 3.127 -32.208 1.00 63.34 565 PRO A C 1
ATOM 4415 O O . PRO A 1 565 ? 42.405 3.330 -31.527 1.00 63.34 565 PRO A O 1
ATOM 4418 N N . ASP A 1 566 ? 41.063 3.897 -33.242 1.00 63.09 566 ASP A N 1
ATOM 4419 C CA . ASP A 1 566 ? 41.743 5.158 -33.515 1.00 63.09 566 ASP A CA 1
ATOM 4420 C C . ASP A 1 566 ? 41.401 6.173 -32.412 1.00 63.09 566 ASP A C 1
ATOM 4422 O O . ASP A 1 566 ? 40.257 6.615 -32.281 1.00 63.09 566 ASP A O 1
ATOM 4426 N N . LEU A 1 567 ? 42.408 6.544 -31.619 1.00 56.94 567 LEU A N 1
ATOM 4427 C CA . LEU A 1 567 ? 42.295 7.515 -30.527 1.00 56.94 567 LEU A CA 1
ATOM 4428 C C . LEU A 1 567 ? 41.869 8.913 -31.017 1.00 56.94 567 LEU A C 1
ATOM 4430 O O . LEU A 1 567 ? 41.413 9.725 -30.216 1.00 56.94 567 LEU A O 1
ATOM 4434 N N . ALA A 1 568 ? 41.991 9.209 -32.317 1.00 55.91 568 ALA A N 1
ATOM 4435 C CA . ALA A 1 568 ? 41.596 10.489 -32.905 1.00 55.91 568 ALA A CA 1
ATOM 4436 C C . ALA A 1 568 ? 40.091 10.607 -33.223 1.00 55.91 568 ALA A C 1
ATOM 4438 O O . ALA A 1 568 ? 39.637 11.676 -33.625 1.00 55.91 568 ALA A O 1
ATOM 4439 N N . ALA A 1 569 ? 39.304 9.540 -33.058 1.00 61.19 569 ALA A N 1
ATOM 4440 C CA . ALA A 1 569 ? 37.922 9.475 -33.539 1.00 61.19 569 ALA A CA 1
ATOM 4441 C C . ALA A 1 569 ? 36.853 10.090 -32.602 1.00 61.19 569 ALA A C 1
ATOM 4443 O O . ALA A 1 569 ? 35.664 9.948 -32.872 1.00 61.19 569 ALA A O 1
ATOM 4444 N N . GLY A 1 570 ? 37.242 10.777 -31.520 1.00 61.25 570 GLY A N 1
ATOM 4445 C CA . GLY A 1 570 ? 36.321 11.612 -30.725 1.00 61.25 570 GLY A CA 1
ATOM 4446 C C . GLY A 1 570 ? 35.252 10.863 -29.912 1.00 61.25 570 GLY A C 1
ATOM 4447 O O . GLY A 1 570 ? 34.319 11.477 -29.410 1.00 61.25 570 GLY A O 1
ATOM 4448 N N . TYR A 1 571 ? 35.367 9.543 -29.722 1.00 63.88 571 TYR A N 1
ATOM 4449 C CA . TYR A 1 571 ? 34.347 8.726 -29.032 1.00 63.88 571 TYR A CA 1
ATOM 4450 C C . TYR A 1 571 ? 34.106 9.081 -27.551 1.00 63.88 571 TYR A C 1
ATOM 4452 O O . TYR A 1 571 ? 33.175 8.559 -26.942 1.00 63.88 571 TYR A O 1
ATOM 4460 N N . ARG A 1 572 ? 34.943 9.942 -26.961 1.00 70.50 572 ARG A N 1
ATOM 4461 C CA . ARG A 1 572 ? 34.807 10.440 -25.584 1.00 70.50 572 ARG A CA 1
ATOM 4462 C C . ARG A 1 572 ? 34.224 11.848 -25.494 1.00 70.50 572 ARG A C 1
ATOM 4464 O O . ARG A 1 572 ? 34.124 12.372 -24.386 1.00 70.50 572 ARG A O 1
ATOM 4471 N N . ASP A 1 573 ? 33.850 12.454 -26.619 1.00 75.81 573 ASP A N 1
ATOM 4472 C CA . ASP A 1 573 ? 33.246 13.781 -26.611 1.00 75.81 573 ASP A CA 1
ATOM 4473 C C . ASP A 1 573 ? 31.933 13.747 -25.808 1.00 75.81 573 ASP A C 1
ATOM 4475 O O . ASP A 1 573 ? 31.082 12.888 -26.081 1.00 75.81 573 ASP A O 1
ATOM 4479 N N . PRO A 1 574 ? 31.752 14.640 -24.815 1.00 79.31 574 PRO A N 1
ATOM 4480 C CA . PRO A 1 574 ? 30.600 14.596 -23.926 1.00 79.31 574 PRO A CA 1
ATOM 4481 C C . PRO A 1 574 ? 29.282 14.706 -24.700 1.00 79.31 574 PRO A C 1
ATOM 4483 O O . PRO A 1 574 ? 29.048 15.685 -25.409 1.00 79.31 574 PRO A O 1
ATOM 4486 N N . GLN A 1 575 ? 28.405 13.715 -24.549 1.00 83.12 575 GLN A N 1
ATOM 4487 C CA . GLN A 1 575 ? 27.143 13.651 -25.295 1.00 83.12 575 GLN A CA 1
ATOM 4488 C C . GLN A 1 575 ? 25.990 14.241 -24.480 1.00 83.12 575 GLN A C 1
ATOM 4490 O O . GLN A 1 575 ? 25.862 13.917 -23.304 1.00 83.12 575 GLN A O 1
ATOM 4495 N N . PRO A 1 576 ? 25.113 15.086 -25.037 1.00 88.06 576 PRO A N 1
ATOM 4496 C CA . PRO A 1 576 ? 23.998 15.635 -24.274 1.00 88.06 576 PRO A CA 1
ATOM 4497 C C . PRO A 1 576 ? 22.920 14.597 -23.954 1.00 88.06 576 PRO A C 1
ATOM 4499 O O . PRO A 1 576 ? 22.647 13.697 -24.746 1.00 88.06 576 PRO A O 1
ATOM 4502 N N . TYR A 1 577 ? 22.228 14.776 -22.825 1.00 89.00 577 TYR A N 1
ATOM 4503 C CA . TYR A 1 577 ? 21.062 13.959 -22.463 1.00 89.00 577 TYR A CA 1
ATOM 4504 C C . TYR A 1 577 ? 19.816 14.378 -23.258 1.00 89.00 577 TYR A C 1
ATOM 4506 O O . TYR A 1 577 ? 18.891 14.997 -22.722 1.00 89.00 577 TYR A O 1
ATOM 4514 N N . LEU A 1 578 ? 19.806 14.068 -24.553 1.00 91.06 578 LEU A N 1
ATOM 4515 C CA . LEU A 1 578 ? 18.700 14.354 -25.463 1.00 91.06 578 LEU A CA 1
ATOM 4516 C C . LEU A 1 578 ? 17.696 13.199 -25.535 1.00 91.06 578 LEU A C 1
ATOM 4518 O O . LEU A 1 578 ? 18.028 12.020 -25.439 1.00 91.06 578 LEU A O 1
ATOM 4522 N N . SER A 1 579 ? 16.440 13.566 -25.752 1.00 91.88 579 SER A N 1
ATOM 4523 C CA . SER A 1 579 ? 15.399 12.655 -26.246 1.00 91.88 579 SER A CA 1
ATOM 4524 C C . SER A 1 579 ? 15.707 12.166 -27.664 1.00 91.88 579 SER A C 1
ATOM 4526 O O . SER A 1 579 ? 16.354 12.866 -28.436 1.00 91.88 579 SER A O 1
ATOM 4528 N N . SER A 1 580 ? 15.194 10.987 -28.032 1.00 85.31 580 SER A N 1
ATOM 4529 C CA . SER A 1 580 ? 15.425 10.374 -29.356 1.00 85.31 580 SER A CA 1
ATOM 4530 C C . SER A 1 580 ? 15.009 11.238 -30.558 1.00 85.31 580 SER A C 1
ATOM 4532 O O . SER A 1 580 ? 15.578 11.100 -31.634 1.00 85.31 580 SER A O 1
ATOM 4534 N N . ASP A 1 581 ? 14.047 12.145 -30.383 1.00 89.19 581 ASP A N 1
ATOM 4535 C CA . ASP A 1 581 ? 13.563 13.077 -31.410 1.00 89.19 581 ASP A CA 1
ATOM 4536 C C . ASP A 1 581 ? 14.201 14.480 -31.312 1.00 89.19 581 ASP A C 1
ATOM 4538 O O . ASP A 1 581 ? 13.849 15.390 -32.075 1.00 89.19 581 ASP A O 1
ATOM 4542 N N . HIS A 1 582 ? 15.138 14.650 -30.374 1.00 92.06 582 HIS A N 1
ATOM 4543 C CA . HIS A 1 582 ? 15.850 15.885 -30.056 1.00 92.06 582 HIS A CA 1
ATOM 4544 C C . HIS A 1 582 ? 14.917 17.043 -29.658 1.00 92.06 582 HIS A C 1
ATOM 4546 O O . HIS A 1 582 ? 15.265 18.208 -29.830 1.00 92.06 582 HIS A O 1
ATOM 4552 N N . THR A 1 583 ? 13.721 16.770 -29.129 1.00 93.12 583 THR A N 1
ATOM 4553 C CA . THR A 1 583 ? 12.780 17.831 -28.706 1.00 93.12 583 THR A CA 1
ATOM 4554 C C . THR A 1 583 ? 12.960 18.262 -27.253 1.00 93.12 583 THR A C 1
ATOM 4556 O O . THR A 1 583 ? 12.514 19.341 -26.853 1.00 93.12 583 THR A O 1
ATOM 4559 N N . MET A 1 584 ? 13.640 17.421 -26.476 1.00 95.19 584 MET A N 1
ATOM 4560 C CA . MET A 1 584 ? 13.837 17.551 -25.037 1.00 95.19 584 MET A CA 1
ATOM 4561 C C . MET A 1 584 ? 15.297 17.307 -24.653 1.00 95.19 584 MET A C 1
ATOM 4563 O O . MET A 1 584 ? 15.919 16.381 -25.182 1.00 95.19 584 MET A O 1
ATOM 4567 N N . LEU A 1 585 ? 15.797 18.080 -23.685 1.00 96.06 585 LEU A N 1
ATOM 4568 C CA . LEU A 1 585 ? 17.105 17.908 -23.046 1.00 96.06 585 LEU A CA 1
ATOM 4569 C C . LEU A 1 585 ? 16.948 17.830 -21.523 1.00 96.06 585 LEU A C 1
ATOM 4571 O O . LEU A 1 585 ? 16.245 18.647 -20.921 1.00 96.06 585 LEU A O 1
ATOM 4575 N N . LEU A 1 586 ? 17.625 16.866 -20.898 1.00 94.69 586 LEU A N 1
ATOM 4576 C CA . LEU A 1 586 ? 17.716 16.747 -19.445 1.00 94.69 586 LEU A CA 1
ATOM 4577 C C . LEU A 1 586 ? 18.997 17.414 -18.928 1.00 94.69 586 LEU A C 1
ATOM 4579 O O . LEU A 1 586 ? 20.110 17.085 -19.326 1.00 94.69 586 LEU A O 1
ATOM 4583 N N . MET A 1 587 ? 18.825 18.331 -17.988 1.00 94.88 587 MET A N 1
ATOM 4584 C CA . MET A 1 587 ? 19.890 18.946 -17.210 1.00 94.88 587 MET A CA 1
ATOM 4585 C C . MET A 1 587 ? 19.672 18.612 -15.731 1.00 94.88 587 MET A C 1
ATOM 4587 O O . MET A 1 587 ? 18.543 18.530 -15.258 1.00 94.88 587 MET A O 1
ATOM 4591 N N . VAL A 1 588 ? 20.749 18.432 -14.979 1.00 93.81 588 VAL A N 1
ATOM 4592 C CA . VAL A 1 588 ? 20.730 18.119 -13.551 1.00 93.81 588 VAL A CA 1
ATOM 4593 C C . VAL A 1 588 ? 21.626 19.113 -12.823 1.00 93.81 588 VAL A C 1
ATOM 4595 O O . VAL A 1 588 ? 22.802 19.247 -13.150 1.00 93.81 588 VAL A O 1
ATOM 4598 N N . ALA A 1 589 ? 21.082 19.814 -11.834 1.00 93.81 589 ALA A N 1
ATOM 4599 C CA . ALA A 1 589 ? 21.832 20.686 -10.938 1.00 93.81 589 ALA A CA 1
ATOM 4600 C C . ALA A 1 589 ? 21.913 20.040 -9.553 1.00 93.81 589 ALA A C 1
ATOM 4602 O O . ALA A 1 589 ? 20.891 19.627 -9.003 1.00 93.81 589 ALA A O 1
ATOM 4603 N N . GLN A 1 590 ? 23.115 19.949 -8.988 1.00 92.00 590 GLN A N 1
ATOM 4604 C CA . GLN A 1 590 ? 23.371 19.285 -7.713 1.00 92.00 590 GLN A CA 1
ATOM 4605 C C . GLN A 1 590 ? 23.631 20.313 -6.604 1.00 92.00 590 GLN A C 1
ATOM 4607 O O . GLN A 1 590 ? 24.698 20.942 -6.591 1.00 92.00 590 GLN A O 1
ATOM 4612 N N . PRO A 1 591 ? 22.691 20.497 -5.661 1.00 92.38 591 PRO A N 1
ATOM 4613 C CA . PRO A 1 591 ? 22.881 21.411 -4.544 1.00 92.38 591 PRO A CA 1
ATOM 4614 C C . PRO A 1 591 ? 23.936 20.919 -3.551 1.00 92.38 591 PRO A C 1
ATOM 4616 O O . PRO A 1 591 ? 24.258 19.734 -3.477 1.00 92.38 591 PRO A O 1
ATOM 4619 N N . ARG A 1 592 ? 24.462 21.840 -2.746 1.00 88.56 592 ARG A N 1
ATOM 4620 C CA . ARG A 1 592 ? 25.520 21.580 -1.762 1.00 88.56 592 ARG A CA 1
ATOM 4621 C C . ARG A 1 592 ? 25.078 20.686 -0.607 1.00 88.56 592 ARG A C 1
ATOM 4623 O O . ARG A 1 592 ? 25.897 19.967 -0.040 1.00 88.56 592 ARG A O 1
ATOM 4630 N N . PHE A 1 593 ? 23.808 20.762 -0.221 1.00 85.31 593 PHE A N 1
ATOM 4631 C CA . PHE A 1 593 ? 23.240 19.959 0.859 1.00 85.31 593 PHE A CA 1
ATOM 4632 C C . PHE A 1 593 ? 22.014 19.180 0.370 1.00 85.31 593 PHE A C 1
ATOM 4634 O O . PHE A 1 593 ? 21.296 19.676 -0.498 1.00 85.31 593 PHE A O 1
ATOM 4641 N N . PRO A 1 594 ? 21.714 18.003 0.947 1.00 84.00 594 PRO A N 1
ATOM 4642 C CA . PRO A 1 594 ? 20.540 17.219 0.566 1.00 84.00 594 PRO A CA 1
ATOM 4643 C C . PRO A 1 594 ? 19.231 17.948 0.905 1.00 84.00 594 PRO A C 1
ATOM 4645 O O . PRO A 1 594 ? 19.181 18.786 1.815 1.00 84.00 594 PRO A O 1
ATOM 4648 N N . SER A 1 595 ? 18.142 17.589 0.221 1.00 80.56 595 SER A N 1
ATOM 4649 C CA . SER A 1 595 ? 16.811 18.190 0.424 1.00 80.56 595 SER A CA 1
ATOM 4650 C C . SER A 1 595 ? 16.290 17.989 1.857 1.00 80.56 595 SER A C 1
ATOM 4652 O O . SER A 1 595 ? 15.557 18.819 2.403 1.00 80.56 595 SER A O 1
ATOM 4654 N N . GLN A 1 596 ? 16.778 16.937 2.516 1.00 74.00 596 GLN A N 1
ATOM 4655 C CA . GLN A 1 596 ? 16.500 16.553 3.901 1.00 74.00 596 GLN A CA 1
ATOM 4656 C C . GLN A 1 596 ? 17.000 17.570 4.944 1.00 74.00 596 GLN A C 1
ATOM 4658 O O . GLN A 1 596 ? 16.579 17.511 6.098 1.00 74.00 596 GLN A O 1
ATOM 4663 N N . LYS A 1 597 ? 17.851 18.540 4.564 1.00 76.38 597 LYS A N 1
ATOM 4664 C CA . LYS A 1 597 ? 18.259 19.657 5.443 1.00 76.38 597 LYS A CA 1
ATOM 4665 C C . LYS A 1 597 ? 17.059 20.477 5.934 1.00 76.38 597 LYS A C 1
ATOM 4667 O O . LYS A 1 597 ? 17.136 21.120 6.979 1.00 76.38 597 LYS A O 1
ATOM 4672 N N . GLY A 1 598 ? 15.952 20.444 5.194 1.00 71.88 598 GLY A N 1
ATOM 4673 C CA . GLY A 1 598 ? 14.667 20.978 5.618 1.00 71.88 598 GLY A CA 1
ATOM 4674 C C . GLY A 1 598 ? 13.937 21.715 4.503 1.00 71.88 598 GLY A C 1
ATOM 4675 O O . GLY A 1 598 ? 14.496 22.045 3.454 1.00 71.88 598 GLY A O 1
ATOM 4676 N N . LEU A 1 599 ? 12.667 22.020 4.765 1.00 77.81 599 LEU A N 1
ATOM 4677 C CA . LEU A 1 599 ? 11.796 22.712 3.817 1.00 77.81 599 LEU A CA 1
ATOM 4678 C C . LEU A 1 599 ? 12.337 24.087 3.408 1.00 77.81 599 LEU A C 1
ATOM 4680 O O . LEU A 1 599 ? 12.261 24.443 2.240 1.00 77.81 599 LEU A O 1
ATOM 4684 N N . GLU A 1 600 ? 12.882 24.859 4.349 1.00 83.38 600 GLU A N 1
ATOM 4685 C CA . GLU A 1 600 ? 13.401 26.202 4.057 1.00 83.38 600 GLU A CA 1
ATOM 4686 C C . GLU A 1 600 ? 14.592 26.156 3.099 1.00 83.38 600 GLU A C 1
ATOM 4688 O O . GLU A 1 600 ? 14.690 26.974 2.189 1.00 83.38 600 GLU A O 1
ATOM 4693 N N . TYR A 1 601 ? 15.448 25.140 3.234 1.00 86.94 601 TYR A N 1
ATOM 4694 C CA . TYR A 1 601 ? 16.528 24.915 2.283 1.00 86.94 601 TYR A CA 1
ATOM 4695 C C . TYR A 1 601 ? 15.993 24.444 0.923 1.00 86.94 601 TYR A C 1
ATOM 4697 O O . TYR A 1 601 ? 16.422 24.937 -0.115 1.00 86.94 601 TYR A O 1
ATOM 4705 N N . SER A 1 602 ? 14.991 23.559 0.915 1.00 88.06 602 SER A N 1
ATOM 4706 C CA . SER A 1 602 ? 14.334 23.132 -0.329 1.00 88.06 602 SER A CA 1
ATOM 4707 C C . SER A 1 602 ? 13.682 24.294 -1.084 1.00 88.06 602 SER A C 1
ATOM 4709 O O . SER A 1 602 ? 13.806 24.376 -2.307 1.00 88.06 602 SER A O 1
ATOM 4711 N N . LYS A 1 603 ? 13.052 25.230 -0.365 1.00 89.88 603 LYS A N 1
ATOM 4712 C CA . LYS A 1 603 ? 12.511 26.475 -0.927 1.00 89.88 603 LYS A CA 1
ATOM 4713 C C . LYS A 1 603 ? 13.612 27.365 -1.487 1.00 89.88 603 LYS A C 1
ATOM 4715 O O . LYS A 1 603 ? 13.455 27.850 -2.600 1.00 89.88 603 LYS A O 1
ATOM 4720 N N . LEU A 1 604 ? 14.701 27.559 -0.738 1.00 92.88 604 LEU A N 1
ATOM 4721 C CA . LEU A 1 604 ? 15.848 28.359 -1.174 1.00 92.88 604 LEU A CA 1
ATOM 4722 C C . LEU A 1 604 ? 16.380 27.860 -2.521 1.00 92.88 604 LEU A C 1
ATOM 4724 O O . LEU A 1 604 ? 16.468 28.644 -3.457 1.00 92.88 604 LEU A O 1
ATOM 4728 N N . ILE A 1 605 ? 16.661 26.558 -2.632 1.00 94.31 605 ILE A N 1
ATOM 4729 C CA . ILE A 1 605 ? 17.159 25.950 -3.873 1.00 94.31 605 ILE A CA 1
ATOM 4730 C C . ILE A 1 605 ? 16.142 26.082 -5.009 1.00 94.31 605 ILE A C 1
ATOM 4732 O O . ILE A 1 605 ? 16.510 26.471 -6.111 1.00 94.31 605 ILE A O 1
ATOM 4736 N N . THR A 1 606 ? 14.861 25.804 -4.747 1.00 93.06 606 THR A N 1
ATOM 4737 C CA . THR A 1 606 ? 13.811 25.909 -5.778 1.00 93.06 606 THR A CA 1
ATOM 4738 C C . THR A 1 606 ? 13.710 27.338 -6.325 1.00 93.06 606 THR A C 1
ATOM 4740 O O . THR A 1 606 ? 13.662 27.527 -7.538 1.00 93.06 606 THR A O 1
ATOM 4743 N N . HIS A 1 607 ? 13.732 28.344 -5.442 1.00 94.50 607 HIS A N 1
ATOM 4744 C CA . HIS A 1 607 ? 13.701 29.756 -5.829 1.00 94.50 607 HIS A CA 1
ATOM 4745 C C . HIS A 1 607 ? 14.957 30.182 -6.585 1.00 94.50 607 HIS A C 1
ATOM 4747 O O . HIS A 1 607 ? 14.842 30.809 -7.629 1.00 94.50 607 HIS A O 1
ATOM 4753 N N . LEU A 1 608 ? 16.137 29.784 -6.110 1.00 95.00 608 LEU A N 1
ATOM 4754 C CA . LEU A 1 608 ? 17.411 30.071 -6.769 1.00 95.00 608 LEU A CA 1
ATOM 4755 C C . LEU A 1 608 ? 17.438 29.529 -8.205 1.00 95.00 608 LEU A C 1
ATOM 4757 O O . LEU A 1 608 ? 17.863 30.222 -9.130 1.00 95.00 608 LEU A O 1
ATOM 4761 N N . VAL A 1 609 ? 16.938 28.309 -8.413 1.00 95.25 609 VAL A N 1
ATOM 4762 C CA . VAL A 1 609 ? 16.853 27.706 -9.748 1.00 95.25 609 VAL A CA 1
ATOM 4763 C C . VAL A 1 609 ? 15.805 28.410 -10.618 1.00 95.25 609 VAL A C 1
ATOM 4765 O O . VAL A 1 609 ? 16.085 28.678 -11.785 1.00 95.25 609 VAL A O 1
ATOM 4768 N N . ASP A 1 610 ? 14.635 28.763 -10.072 1.00 94.62 610 ASP A N 1
ATOM 4769 C CA . ASP A 1 610 ? 13.615 29.543 -10.796 1.00 94.62 610 ASP A CA 1
ATOM 4770 C C . ASP A 1 610 ? 14.159 30.909 -11.245 1.00 94.62 610 ASP A C 1
ATOM 4772 O O . ASP A 1 610 ? 13.988 31.294 -12.406 1.00 94.62 610 ASP A O 1
ATOM 4776 N N . ASP A 1 611 ? 14.850 31.617 -10.352 1.00 95.00 611 ASP A N 1
ATOM 4777 C CA . ASP A 1 611 ? 15.462 32.917 -10.627 1.00 95.00 611 ASP A CA 1
ATOM 4778 C C . ASP A 1 611 ? 16.561 32.788 -11.694 1.00 95.00 611 ASP A C 1
ATOM 4780 O O . ASP A 1 611 ? 16.640 33.609 -12.611 1.00 95.00 611 ASP A O 1
ATOM 4784 N N . SER A 1 612 ? 17.349 31.708 -11.649 1.00 94.69 612 SER A N 1
ATOM 4785 C CA . SER A 1 612 ? 18.378 31.406 -12.654 1.00 94.69 612 SER A CA 1
ATOM 4786 C C . SER A 1 612 ? 17.781 31.128 -14.038 1.00 94.69 612 SER A C 1
ATOM 4788 O O . SER A 1 612 ? 18.279 31.632 -15.047 1.00 94.69 612 SER A O 1
ATOM 4790 N N . ILE A 1 613 ? 16.678 30.374 -14.106 1.00 94.56 613 ILE A N 1
ATOM 4791 C CA . ILE A 1 613 ? 15.948 30.124 -15.358 1.00 94.56 613 ILE A CA 1
ATOM 4792 C C . ILE A 1 613 ? 15.404 31.441 -15.920 1.00 94.56 613 ILE A C 1
ATOM 4794 O O . ILE A 1 613 ? 15.557 31.705 -17.113 1.00 94.56 613 ILE A O 1
ATOM 4798 N N . GLN A 1 614 ? 14.808 32.294 -15.085 1.00 93.88 614 GLN A N 1
ATOM 4799 C CA . GLN A 1 614 ? 14.285 33.588 -15.532 1.00 93.88 614 GLN A CA 1
ATOM 4800 C C . GLN A 1 614 ? 15.398 34.519 -16.027 1.00 93.88 614 GLN A C 1
ATOM 4802 O O . GLN A 1 614 ? 15.248 35.143 -17.077 1.00 93.88 614 GLN A O 1
ATOM 4807 N N . ALA A 1 615 ? 16.530 34.571 -15.324 1.00 94.00 615 ALA A N 1
ATOM 4808 C CA . ALA A 1 615 ? 17.682 35.388 -15.700 1.00 94.00 615 ALA A CA 1
ATOM 4809 C C . ALA A 1 615 ? 18.361 34.922 -17.004 1.00 94.00 615 ALA A C 1
ATOM 4811 O O . ALA A 1 615 ? 18.961 35.736 -17.703 1.00 94.00 615 ALA A O 1
ATOM 4812 N N . SER A 1 616 ? 18.249 33.636 -17.354 1.00 93.25 616 SER A N 1
ATOM 4813 C CA . SER A 1 616 ? 18.856 33.057 -18.563 1.00 93.25 616 SER A CA 1
ATOM 4814 C C . SER A 1 616 ? 18.148 33.415 -19.885 1.00 93.25 616 SER A C 1
ATOM 4816 O O . SER A 1 616 ? 18.707 33.181 -20.960 1.00 93.25 616 SER A O 1
ATOM 4818 N N . ASP A 1 617 ? 16.928 33.968 -19.823 1.00 92.44 617 ASP A N 1
ATOM 4819 C CA . ASP A 1 617 ? 16.090 34.337 -20.979 1.00 92.44 617 ASP A CA 1
ATOM 4820 C C . ASP A 1 617 ? 15.991 33.235 -22.058 1.00 92.44 617 ASP A C 1
ATOM 4822 O O . ASP A 1 617 ? 16.043 33.477 -23.265 1.00 92.44 617 ASP A O 1
ATOM 4826 N N . VAL A 1 618 ? 15.863 31.975 -21.641 1.00 92.88 618 VAL A N 1
ATOM 4827 C CA . VAL A 1 618 ? 15.759 30.821 -22.560 1.00 92.88 618 VAL A CA 1
ATOM 4828 C C . VAL A 1 618 ? 14.458 30.788 -23.362 1.00 92.88 618 VAL A C 1
ATOM 4830 O O . VAL A 1 618 ? 14.398 30.160 -24.419 1.00 92.88 618 VAL A O 1
ATOM 4833 N N . ALA A 1 619 ? 13.442 31.540 -22.933 1.00 90.44 619 ALA A N 1
ATOM 4834 C CA . ALA A 1 619 ? 12.220 31.737 -23.705 1.00 90.44 619 ALA A CA 1
ATOM 4835 C C . ALA A 1 619 ? 12.498 32.410 -25.064 1.00 90.44 619 ALA A C 1
ATOM 4837 O O . ALA A 1 619 ? 11.822 32.092 -26.043 1.00 90.44 619 ALA A O 1
ATOM 4838 N N . SER A 1 620 ? 13.525 33.270 -25.156 1.00 91.62 620 SER A N 1
ATOM 4839 C CA . SER A 1 620 ? 13.979 33.870 -26.424 1.00 91.62 620 SER A CA 1
ATOM 4840 C C . SER A 1 620 ? 14.478 32.840 -27.446 1.00 91.62 620 SER A C 1
ATOM 4842 O O . SER A 1 620 ? 14.456 33.105 -28.646 1.00 91.62 620 SER A O 1
ATOM 4844 N N . LEU A 1 621 ? 14.883 31.652 -26.985 1.00 91.62 621 LEU A N 1
ATOM 4845 C CA . LEU A 1 621 ? 15.345 30.537 -27.815 1.00 91.62 621 LEU A CA 1
ATOM 4846 C C . LEU A 1 621 ? 14.213 29.565 -28.193 1.00 91.62 621 LEU A C 1
ATOM 4848 O O . LEU A 1 621 ? 14.468 28.544 -28.829 1.00 91.62 621 LEU A O 1
ATOM 4852 N N . GLY A 1 622 ? 12.967 29.856 -27.799 1.00 92.44 622 GLY A N 1
ATOM 4853 C CA . GLY A 1 622 ? 11.845 28.932 -27.968 1.00 92.44 622 GLY A CA 1
ATOM 4854 C C . GLY A 1 622 ? 11.943 27.707 -27.057 1.00 92.44 622 GLY A C 1
ATOM 4855 O O . GLY A 1 622 ? 11.430 26.649 -27.404 1.00 92.44 622 GLY A O 1
ATOM 4856 N N . VAL A 1 623 ? 12.616 27.826 -25.906 1.00 95.12 623 VAL A N 1
ATOM 4857 C CA . VAL A 1 623 ? 12.782 26.733 -24.940 1.00 95.12 623 VAL A CA 1
ATOM 4858 C C . VAL A 1 623 ? 11.992 27.035 -23.671 1.00 95.12 623 VAL A C 1
ATOM 4860 O O . VAL A 1 623 ? 12.098 28.114 -23.084 1.00 95.12 623 VAL A O 1
ATOM 4863 N N . ARG A 1 624 ? 11.199 26.064 -23.222 1.00 95.38 624 ARG A N 1
ATOM 4864 C CA . ARG A 1 624 ? 10.529 26.071 -21.921 1.00 95.38 624 ARG A CA 1
ATOM 4865 C C . ARG A 1 624 ? 11.270 25.138 -20.977 1.00 95.38 624 ARG A C 1
ATOM 4867 O O . ARG A 1 624 ? 11.557 24.005 -21.331 1.00 95.38 624 ARG A O 1
ATOM 4874 N N . VAL A 1 625 ? 11.511 25.591 -19.752 1.00 95.81 625 VAL A N 1
ATOM 4875 C CA . VAL A 1 625 ? 12.164 24.778 -18.719 1.00 95.81 625 VAL A CA 1
ATOM 4876 C C . VAL A 1 625 ? 11.144 24.366 -17.671 1.00 95.81 625 VAL A C 1
ATOM 4878 O O . VAL A 1 625 ? 10.342 25.186 -17.219 1.00 95.81 625 VAL A O 1
ATOM 4881 N N . ARG A 1 626 ? 11.166 23.096 -17.275 1.00 92.69 626 ARG A N 1
ATOM 4882 C CA . ARG A 1 626 ? 10.371 22.565 -16.164 1.00 92.69 626 ARG A CA 1
ATOM 4883 C C . ARG A 1 626 ? 11.299 21.954 -15.126 1.00 92.69 626 ARG A C 1
ATOM 4885 O O . ARG A 1 626 ? 12.215 21.220 -15.476 1.00 92.69 626 ARG A O 1
ATOM 4892 N N . GLN A 1 627 ? 11.038 22.240 -13.856 1.00 92.19 627 GLN A N 1
ATOM 4893 C CA . GLN A 1 627 ? 11.812 21.683 -12.752 1.00 92.19 627 GLN A CA 1
ATOM 4894 C C . GLN A 1 627 ? 11.182 20.391 -12.222 1.00 92.19 627 GLN A C 1
ATOM 4896 O O . GLN A 1 627 ? 9.957 20.247 -12.191 1.00 92.19 627 GLN A O 1
ATOM 4901 N N . THR A 1 628 ? 12.021 19.468 -11.770 1.00 88.06 628 THR A N 1
ATOM 4902 C CA . THR A 1 628 ? 11.654 18.216 -11.105 1.00 88.06 628 THR A CA 1
ATOM 4903 C C . THR A 1 628 ? 12.739 17.821 -10.094 1.00 88.06 628 THR A C 1
ATOM 4905 O O . THR A 1 628 ? 13.748 18.508 -9.945 1.00 88.06 628 THR A O 1
ATOM 4908 N N . GLY A 1 629 ? 12.532 16.730 -9.366 1.00 86.06 629 GLY A N 1
ATOM 4909 C CA . GLY A 1 629 ? 13.418 16.280 -8.292 1.00 86.06 629 GLY A CA 1
ATOM 4910 C C . GLY A 1 629 ? 12.878 16.600 -6.900 1.00 86.06 629 GLY A C 1
ATOM 4911 O O . GLY A 1 629 ? 11.791 17.163 -6.733 1.00 86.06 629 GLY A O 1
ATOM 4912 N N . THR A 1 630 ? 13.631 16.208 -5.879 1.00 83.12 630 THR A N 1
ATOM 4913 C CA . THR A 1 630 ? 13.156 16.164 -4.489 1.00 83.12 630 THR A CA 1
ATOM 4914 C C . THR A 1 630 ? 12.938 17.552 -3.881 1.00 83.12 630 THR A C 1
ATOM 4916 O O . THR A 1 630 ? 11.948 17.758 -3.181 1.00 83.12 630 THR A O 1
ATOM 4919 N N . TYR A 1 631 ? 13.769 18.546 -4.209 1.00 88.50 631 TYR A N 1
ATOM 4920 C CA . TYR A 1 631 ? 13.622 19.929 -3.720 1.00 88.50 631 TYR A CA 1
ATOM 4921 C C . TYR A 1 631 ? 12.310 20.610 -4.169 1.00 88.50 631 TYR A C 1
ATOM 4923 O O . TYR A 1 631 ? 11.520 21.000 -3.293 1.00 88.50 631 TYR A O 1
ATOM 4931 N N . PRO A 1 632 ? 12.011 20.738 -5.485 1.00 87.69 632 PRO A N 1
ATOM 4932 C CA . PRO A 1 632 ? 10.752 21.334 -5.928 1.00 87.69 632 PRO A CA 1
ATOM 4933 C C . PRO A 1 632 ? 9.546 20.486 -5.507 1.00 87.69 632 PRO A C 1
ATOM 4935 O O . PRO A 1 632 ? 8.508 21.044 -5.142 1.00 87.69 632 PRO A O 1
ATOM 4938 N N . PHE A 1 633 ? 9.680 19.153 -5.472 1.00 84.81 633 PHE A N 1
ATOM 4939 C CA . PHE A 1 633 ? 8.625 18.252 -5.000 1.00 84.81 633 PHE A CA 1
ATOM 4940 C C . PHE A 1 633 ? 8.265 18.488 -3.527 1.00 84.81 633 PHE A C 1
ATOM 4942 O O . PHE A 1 633 ? 7.085 18.646 -3.203 1.00 84.81 633 PHE A O 1
ATOM 4949 N N . ASN A 1 634 ? 9.256 18.568 -2.634 1.00 79.25 634 ASN A N 1
ATOM 4950 C CA . ASN A 1 634 ? 9.044 18.807 -1.204 1.00 79.25 634 ASN A CA 1
ATOM 4951 C C . ASN A 1 634 ? 8.378 20.166 -0.956 1.00 79.25 634 ASN A C 1
ATOM 4953 O O . ASN A 1 634 ? 7.437 20.275 -0.159 1.00 79.25 634 ASN A O 1
ATOM 4957 N N . THR A 1 635 ? 8.822 21.195 -1.681 1.00 83.50 635 THR A N 1
ATOM 4958 C CA . THR A 1 635 ? 8.247 22.542 -1.611 1.00 83.50 635 THR A CA 1
ATOM 4959 C C . THR A 1 635 ? 6.793 22.551 -2.089 1.00 83.50 635 THR A C 1
ATOM 4961 O O . THR A 1 635 ? 5.905 23.002 -1.357 1.00 83.50 635 THR A O 1
ATOM 4964 N N . ALA A 1 636 ? 6.519 22.002 -3.276 1.00 84.00 636 ALA A N 1
ATOM 4965 C CA . ALA A 1 636 ? 5.178 21.958 -3.856 1.00 84.00 636 ALA A CA 1
ATOM 4966 C C . ALA A 1 636 ? 4.201 21.133 -3.004 1.00 84.00 636 ALA A C 1
ATOM 4968 O O . ALA A 1 636 ? 3.090 21.590 -2.719 1.00 84.00 636 ALA A O 1
ATOM 4969 N N . THR A 1 637 ? 4.632 19.957 -2.539 1.00 80.31 637 THR A N 1
ATOM 4970 C CA . THR A 1 637 ? 3.824 19.065 -1.698 1.00 80.31 637 THR A CA 1
ATOM 4971 C C . THR A 1 637 ? 3.470 19.734 -0.378 1.00 80.31 637 THR A C 1
ATOM 4973 O O . THR A 1 637 ? 2.307 19.738 0.013 1.00 80.31 637 THR A O 1
ATOM 4976 N N . THR A 1 638 ? 4.427 20.385 0.284 1.00 77.81 638 THR A N 1
ATOM 4977 C CA . THR A 1 638 ? 4.157 21.064 1.560 1.00 77.81 638 THR A CA 1
ATOM 4978 C C . THR A 1 638 ? 3.170 22.221 1.401 1.00 77.81 638 THR A C 1
ATOM 4980 O O . THR A 1 638 ? 2.262 22.389 2.218 1.00 77.81 638 THR A O 1
ATOM 4983 N N . VAL A 1 639 ? 3.298 23.014 0.331 1.00 81.12 639 VAL A N 1
ATOM 4984 C CA . VAL A 1 639 ? 2.353 24.102 0.031 1.00 81.12 639 VAL A CA 1
ATOM 4985 C C . VAL A 1 639 ? 0.951 23.556 -0.253 1.00 81.12 639 VAL A C 1
ATOM 4987 O O . VAL A 1 639 ? -0.033 24.129 0.227 1.00 81.12 639 VAL A O 1
ATOM 4990 N N . ALA A 1 640 ? 0.844 22.461 -1.010 1.00 83.50 640 ALA A N 1
ATOM 4991 C CA . ALA A 1 640 ? -0.429 21.803 -1.295 1.00 83.50 640 ALA A CA 1
ATOM 4992 C C . ALA A 1 640 ? -1.073 21.248 -0.016 1.00 83.50 640 ALA A C 1
ATOM 4994 O O . ALA A 1 640 ? -2.218 21.577 0.289 1.00 83.50 640 ALA A O 1
ATOM 4995 N N . VAL A 1 641 ? -0.314 20.504 0.790 1.00 80.69 641 VAL A N 1
ATOM 4996 C CA . VAL A 1 641 ? -0.796 19.892 2.032 1.00 80.69 641 VAL A CA 1
ATOM 4997 C C . VAL A 1 641 ? -1.240 20.942 3.048 1.00 80.69 641 VAL A C 1
ATOM 4999 O O . VAL A 1 641 ? -2.331 20.822 3.597 1.00 80.69 641 VAL A O 1
ATOM 5002 N N . ASN A 1 642 ? -0.467 22.008 3.274 1.00 79.25 642 ASN A N 1
ATOM 5003 C CA . ASN A 1 642 ? -0.865 23.072 4.205 1.00 79.25 642 ASN A CA 1
ATOM 5004 C C . ASN A 1 642 ? -2.164 23.761 3.767 1.00 79.25 642 ASN A C 1
ATOM 5006 O O . ASN A 1 642 ? -3.047 24.040 4.585 1.00 79.25 642 ASN A O 1
ATOM 5010 N N . ARG A 1 643 ? -2.311 24.003 2.460 1.00 83.94 643 ARG A N 1
ATOM 5011 C CA . ARG A 1 643 ? -3.533 24.562 1.876 1.00 83.94 643 ARG A CA 1
ATOM 5012 C C . ARG A 1 643 ? -4.722 23.624 2.077 1.00 83.94 643 ARG A C 1
ATOM 5014 O O . ARG A 1 643 ? -5.799 24.088 2.458 1.00 83.94 643 ARG A O 1
ATOM 5021 N N . ASP A 1 644 ? -4.538 22.331 1.847 1.00 86.25 644 ASP A N 1
ATOM 5022 C CA . ASP A 1 644 ? -5.606 21.339 1.935 1.00 86.25 644 ASP A CA 1
ATOM 5023 C C . ASP A 1 644 ? -5.975 21.003 3.383 1.00 86.25 644 ASP A C 1
ATOM 5025 O O . ASP A 1 644 ? -7.160 20.892 3.695 1.00 86.25 644 ASP A O 1
ATOM 5029 N N . MET A 1 645 ? -5.016 20.969 4.308 1.00 84.12 645 MET A N 1
ATOM 5030 C CA . MET A 1 645 ? -5.261 20.842 5.749 1.00 84.12 645 MET A CA 1
ATOM 5031 C C . MET A 1 645 ? -6.131 21.997 6.268 1.00 84.12 645 MET A C 1
ATOM 5033 O O . MET A 1 645 ? -7.112 21.783 6.988 1.00 84.12 645 MET A O 1
ATOM 5037 N N . LEU A 1 646 ? -5.837 23.235 5.854 1.00 83.88 646 LEU A N 1
ATOM 5038 C CA . LEU A 1 646 ? -6.648 24.397 6.217 1.00 83.88 646 LEU A CA 1
ATOM 5039 C C . LEU A 1 646 ? -8.042 24.334 5.574 1.00 83.88 646 LEU A C 1
ATOM 5041 O O . LEU A 1 646 ? -9.048 24.544 6.256 1.00 83.88 646 LEU A O 1
ATOM 5045 N N . ARG A 1 647 ? -8.132 23.997 4.281 1.00 88.56 647 ARG A N 1
ATOM 5046 C CA . ARG A 1 647 ? -9.415 23.871 3.566 1.00 88.56 647 ARG A CA 1
ATOM 5047 C C . ARG A 1 647 ? -10.307 22.791 4.168 1.00 88.56 647 ARG A C 1
ATOM 5049 O O . ARG A 1 647 ? -11.473 23.062 4.435 1.00 88.56 647 ARG A O 1
ATOM 5056 N N . THR A 1 648 ? -9.775 21.600 4.420 1.00 89.12 648 THR A N 1
ATOM 5057 C CA . THR A 1 648 ? -10.519 20.482 5.019 1.00 89.12 648 THR A CA 1
ATOM 5058 C C . THR A 1 648 ? -10.999 20.818 6.427 1.00 89.12 648 THR A C 1
ATOM 5060 O O . THR A 1 648 ? -12.150 20.532 6.757 1.00 89.12 648 THR A O 1
ATOM 5063 N N . THR A 1 649 ? -10.184 21.508 7.230 1.00 86.81 649 THR A N 1
ATOM 5064 C CA . THR A 1 649 ? -10.580 21.970 8.570 1.00 86.81 649 THR A CA 1
ATOM 5065 C C . THR A 1 649 ? -11.706 23.006 8.504 1.00 86.81 649 THR A C 1
ATOM 5067 O O . THR A 1 649 ? -12.680 22.900 9.254 1.00 86.81 649 THR A O 1
ATOM 5070 N N . ILE A 1 650 ? -11.638 23.974 7.581 1.00 90.88 650 ILE A N 1
ATOM 5071 C CA . ILE A 1 650 ? -12.704 24.972 7.376 1.00 90.88 650 ILE A CA 1
ATOM 5072 C C . ILE A 1 650 ? -13.992 24.302 6.891 1.00 90.88 650 ILE A C 1
ATOM 5074 O O . ILE A 1 650 ? -15.054 24.530 7.469 1.00 90.88 650 ILE A O 1
ATOM 5078 N N . VAL A 1 651 ? -13.907 23.448 5.868 1.00 94.00 651 VAL A N 1
ATOM 5079 C CA . VAL A 1 651 ? -15.061 22.723 5.316 1.00 94.00 651 VAL A CA 1
ATOM 5080 C C . VAL A 1 651 ? -15.711 21.850 6.389 1.00 94.00 651 VAL A C 1
ATOM 5082 O O . VAL A 1 651 ? -16.929 21.896 6.552 1.00 94.00 651 VAL A O 1
ATOM 5085 N N . SER A 1 652 ? -14.916 21.130 7.183 1.00 92.56 652 SER A N 1
ATOM 5086 C CA . SER A 1 652 ? -15.415 20.314 8.296 1.00 92.56 652 SER A CA 1
ATOM 5087 C C . SER A 1 652 ? -16.068 21.171 9.379 1.00 92.56 652 SER A C 1
ATOM 5089 O O . SER A 1 652 ? -17.144 20.832 9.861 1.00 92.56 652 SER A O 1
ATOM 5091 N N . SER A 1 653 ? -15.482 22.324 9.716 1.00 92.56 653 SER A N 1
ATOM 5092 C CA . SER A 1 653 ? -16.055 23.264 10.690 1.00 92.56 653 SER A CA 1
ATOM 5093 C C . SER A 1 653 ? -17.409 23.814 10.233 1.00 92.56 653 SER A C 1
ATOM 5095 O O . SER A 1 653 ? -18.350 23.878 11.025 1.00 92.56 653 SER A O 1
ATOM 5097 N N . ILE A 1 654 ? -17.537 24.165 8.948 1.00 95.50 654 ILE A N 1
ATOM 5098 C CA . ILE A 1 654 ? -18.810 24.583 8.342 1.00 95.50 654 ILE A CA 1
ATOM 5099 C C . ILE A 1 654 ? -19.807 23.421 8.365 1.00 95.50 654 ILE A C 1
ATOM 5101 O O . ILE A 1 654 ? -20.952 23.610 8.772 1.00 95.50 654 ILE A O 1
ATOM 5105 N N . GLY A 1 655 ? -19.377 22.214 7.992 1.00 95.00 655 GLY A N 1
ATOM 5106 C CA . GLY A 1 655 ? -20.204 21.008 8.037 1.00 95.00 655 GLY A CA 1
ATOM 5107 C C . GLY A 1 655 ? -20.757 20.736 9.436 1.00 95.00 655 GLY A C 1
ATOM 5108 O O . GLY A 1 655 ? -21.958 20.534 9.598 1.00 95.00 655 GLY A O 1
ATOM 5109 N N . VAL A 1 656 ? -19.919 20.828 10.469 1.00 94.31 656 VAL A N 1
ATOM 5110 C CA . VAL A 1 656 ? -20.342 20.664 11.867 1.00 94.31 656 VAL A CA 1
ATOM 5111 C C . VAL A 1 656 ? -21.270 21.774 12.329 1.00 94.31 656 VAL A C 1
ATOM 5113 O O . VAL A 1 656 ? -22.258 21.499 13.010 1.00 94.31 656 VAL A O 1
ATOM 5116 N N . PHE A 1 657 ? -21.023 23.017 11.921 1.00 95.38 657 PHE A N 1
ATOM 5117 C CA . PHE A 1 657 ? -21.949 24.110 12.190 1.00 95.38 657 PHE A CA 1
ATOM 5118 C C . PHE A 1 657 ? -23.333 23.853 11.570 1.00 95.38 657 PHE A C 1
ATOM 5120 O O . PHE A 1 657 ? -24.347 24.048 12.241 1.00 95.38 657 PHE A O 1
ATOM 5127 N N . VAL A 1 658 ? -23.388 23.356 10.330 1.00 95.44 658 VAL A N 1
ATOM 5128 C CA . VAL A 1 658 ? -24.641 22.967 9.662 1.00 95.44 658 VAL A CA 1
ATOM 5129 C C . VAL A 1 658 ? -25.318 21.806 10.393 1.00 95.44 658 VAL A C 1
ATOM 5131 O O . VAL A 1 658 ? -26.520 21.877 10.646 1.00 95.44 658 VAL A O 1
ATOM 5134 N N . ILE A 1 659 ? -24.567 20.778 10.802 1.00 93.94 659 ILE A N 1
ATOM 5135 C CA . ILE A 1 659 ? -25.095 19.655 11.593 1.00 93.94 659 ILE A CA 1
ATOM 5136 C C . ILE A 1 659 ? -25.722 20.162 12.893 1.00 93.94 659 ILE A C 1
ATOM 5138 O O . ILE A 1 659 ? -26.840 19.769 13.220 1.00 93.94 659 ILE A O 1
ATOM 5142 N N . PHE A 1 660 ? -25.065 21.072 13.617 1.00 94.31 660 PHE A N 1
ATOM 5143 C CA . PHE A 1 660 ? -25.650 21.671 14.816 1.00 94.31 660 PHE A CA 1
ATOM 5144 C C . PHE A 1 660 ? -26.884 22.523 14.517 1.00 94.31 660 PHE A C 1
ATOM 5146 O O . PHE A 1 660 ? -27.853 22.473 15.278 1.00 94.31 660 PHE A O 1
ATOM 5153 N N . MET A 1 661 ? -26.888 23.260 13.405 1.00 94.94 661 MET A N 1
ATOM 5154 C CA . MET A 1 661 ? -28.042 24.056 12.990 1.00 94.94 661 MET A CA 1
ATOM 5155 C C . MET A 1 661 ? -29.262 23.171 12.728 1.00 94.94 661 MET A C 1
ATOM 5157 O O . MET A 1 661 ? -30.357 23.502 13.181 1.00 94.94 661 MET A O 1
ATOM 5161 N N . VAL A 1 662 ? -29.064 22.020 12.082 1.00 93.31 662 VAL A N 1
ATOM 5162 C CA . VAL A 1 662 ? -30.109 21.009 11.870 1.00 93.31 662 VAL A CA 1
ATOM 5163 C C . VAL A 1 662 ? -30.507 20.341 13.190 1.00 93.31 662 VAL A C 1
ATOM 5165 O O . VAL A 1 662 ? -31.695 20.214 13.474 1.00 93.31 662 VAL A O 1
ATOM 5168 N N . ALA A 1 663 ? -29.539 19.957 14.025 1.00 90.44 663 ALA A N 1
ATOM 5169 C CA . ALA A 1 663 ? -29.790 19.233 15.271 1.00 90.44 663 ALA A CA 1
ATOM 5170 C C . ALA A 1 663 ? -30.548 20.067 16.317 1.00 90.44 663 ALA A C 1
ATOM 5172 O O . ALA A 1 663 ? -31.385 19.533 17.043 1.00 90.44 663 ALA A O 1
ATOM 5173 N N . PHE A 1 664 ? -30.258 21.368 16.418 1.00 90.75 664 PHE A N 1
ATOM 5174 C CA . PHE A 1 664 ? -30.855 22.244 17.431 1.00 90.75 664 PHE A CA 1
ATOM 5175 C C . PHE A 1 664 ? -31.938 23.182 16.892 1.00 90.75 664 PHE A C 1
ATOM 5177 O O . PHE A 1 664 ? -32.666 23.769 17.695 1.00 90.75 664 PHE A O 1
ATOM 5184 N N . GLY A 1 665 ? -32.017 23.400 15.574 1.00 90.06 665 GLY A N 1
ATOM 5185 C CA . GLY A 1 665 ? -32.930 24.375 14.965 1.00 90.06 665 GLY A CA 1
ATOM 5186 C C . GLY A 1 665 ? -32.690 25.821 15.423 1.00 90.06 665 GLY A C 1
ATOM 5187 O O . GLY A 1 665 ? -33.594 26.651 15.369 1.00 90.06 665 GLY A O 1
ATOM 5188 N N . SER A 1 666 ? -31.496 26.130 15.945 1.00 90.50 666 SER A N 1
ATOM 5189 C CA . SER A 1 666 ? -31.183 27.418 16.570 1.00 90.50 666 SER A CA 1
ATOM 5190 C C . SER A 1 666 ? -29.750 27.844 16.285 1.00 90.50 666 SER A C 1
ATOM 5192 O O . SER A 1 666 ? -28.792 27.173 16.686 1.00 90.50 666 SER A O 1
ATOM 5194 N N . LEU A 1 667 ? -29.606 29.018 15.661 1.00 91.94 667 LEU A N 1
ATOM 5195 C CA . LEU A 1 667 ? -28.311 29.648 15.388 1.00 91.94 667 LEU A CA 1
ATOM 5196 C C . LEU A 1 667 ? -27.491 29.825 16.673 1.00 91.94 667 LEU A C 1
ATOM 5198 O O . LEU A 1 667 ? -26.292 29.573 16.706 1.00 91.94 667 LEU A O 1
ATOM 5202 N N . PHE A 1 668 ? -28.157 30.206 17.759 1.00 90.94 668 PHE A N 1
ATOM 5203 C CA . PHE A 1 668 ? -27.514 30.494 19.032 1.00 90.94 668 PHE A CA 1
ATOM 5204 C C . PHE A 1 668 ? -26.885 29.252 19.682 1.00 90.94 668 PHE A C 1
ATOM 5206 O O . PHE A 1 668 ? -25.721 29.293 20.081 1.00 90.94 668 PHE A O 1
ATOM 5213 N N . TYR A 1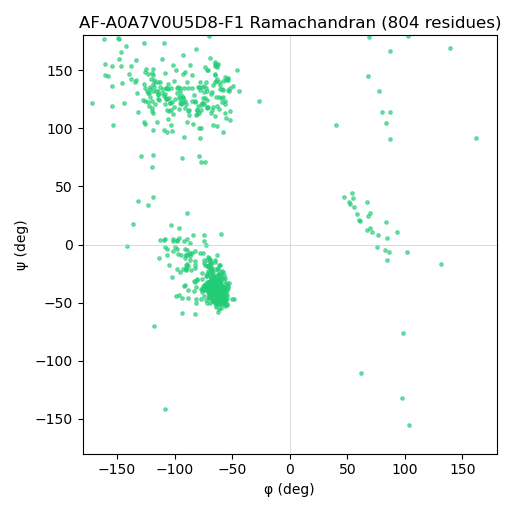 669 ? -27.626 28.139 19.764 1.00 91.00 669 TYR A N 1
ATOM 5214 C CA . TYR A 1 669 ? -27.080 26.892 20.315 1.00 91.00 669 TYR A CA 1
ATOM 5215 C C . TYR A 1 669 ? -25.975 26.318 19.427 1.00 91.00 669 TYR A C 1
ATOM 5217 O O . TYR A 1 669 ? -25.007 25.778 19.952 1.00 91.00 669 TYR A O 1
ATOM 5225 N N . SER A 1 670 ? -26.077 26.516 18.112 1.00 94.50 670 SER A N 1
ATOM 5226 C CA . SER A 1 670 ? -25.064 26.074 17.150 1.00 94.50 670 SER A CA 1
ATOM 5227 C C . SER A 1 670 ? -23.740 26.817 17.329 1.00 94.50 670 SER A C 1
ATOM 5229 O O . SER A 1 670 ? -22.699 26.182 17.458 1.00 94.50 670 SER A O 1
ATOM 5231 N N . VAL A 1 671 ? -23.762 28.150 17.443 1.00 94.31 671 VAL A N 1
ATOM 5232 C CA . VAL A 1 671 ? -22.542 28.946 17.693 1.00 94.31 671 VAL A CA 1
ATOM 5233 C C . VAL A 1 671 ? -21.888 28.555 19.021 1.00 94.31 671 VAL A C 1
ATOM 5235 O O . VAL A 1 671 ? -20.679 28.343 19.081 1.00 94.31 671 VAL A O 1
ATOM 5238 N N . ILE A 1 672 ? -22.681 28.410 20.087 1.00 94.31 672 ILE A N 1
ATOM 5239 C CA . ILE A 1 672 ? -22.171 28.015 21.407 1.00 94.31 672 ILE A CA 1
ATOM 5240 C C . ILE A 1 672 ? -21.571 26.599 21.393 1.00 94.31 672 ILE A C 1
ATOM 5242 O O . ILE A 1 672 ? -20.611 26.350 22.120 1.00 94.31 672 ILE A O 1
ATOM 5246 N N . ALA A 1 673 ? -22.106 25.690 20.574 1.00 94.31 673 ALA A N 1
ATOM 5247 C CA . ALA A 1 673 ? -21.600 24.327 20.422 1.00 94.31 673 ALA A CA 1
ATOM 5248 C C . ALA A 1 673 ? -20.284 24.252 19.628 1.00 94.31 673 ALA A C 1
ATOM 5250 O O . ALA A 1 673 ? -19.432 23.430 19.952 1.00 94.31 673 ALA A O 1
ATOM 5251 N N . VAL A 1 674 ? -20.097 25.112 18.619 1.00 95.62 674 VAL A N 1
ATOM 5252 C CA . VAL A 1 674 ? -18.890 25.113 17.771 1.00 95.62 674 VAL A CA 1
ATOM 5253 C C . VAL A 1 674 ? -17.663 25.666 18.495 1.00 95.62 674 VAL A C 1
ATOM 5255 O O . VAL A 1 674 ? -16.566 25.149 18.302 1.00 95.62 674 VAL A O 1
ATOM 5258 N N . ILE A 1 675 ? -17.820 26.688 19.344 1.00 95.69 675 ILE A N 1
ATOM 5259 C CA . ILE A 1 675 ? -16.680 27.361 19.995 1.00 95.69 675 ILE A CA 1
ATOM 5260 C C . ILE A 1 675 ? -15.760 26.376 20.754 1.00 95.69 675 ILE A C 1
ATOM 5262 O O . ILE A 1 675 ? -14.558 26.394 20.492 1.00 95.69 675 ILE A O 1
ATOM 5266 N N . PRO A 1 676 ? -16.260 25.491 21.645 1.00 95.81 676 PRO A N 1
ATOM 5267 C CA . PRO A 1 676 ? -15.410 24.514 22.328 1.00 95.81 676 PRO A CA 1
ATOM 5268 C C . PRO A 1 676 ? -14.683 23.550 21.381 1.00 95.81 676 PRO A C 1
ATOM 5270 O O . PRO A 1 676 ? -13.546 23.174 21.661 1.00 95.81 676 PRO A O 1
ATOM 5273 N N . LEU A 1 677 ? -15.308 23.177 20.258 1.00 95.00 677 LEU A N 1
ATOM 5274 C CA . LEU A 1 677 ? -14.691 22.293 19.268 1.00 95.00 677 LEU A CA 1
ATOM 5275 C C . LEU A 1 677 ? -13.545 22.985 18.533 1.00 95.00 677 LEU A C 1
ATOM 5277 O O . LEU A 1 677 ? -12.457 22.423 18.452 1.00 95.00 677 LEU A O 1
ATOM 5281 N N . LEU A 1 678 ? -13.736 24.225 18.074 1.00 95.19 678 LEU A N 1
ATOM 5282 C CA . LEU A 1 678 ? -12.658 24.993 17.438 1.00 95.19 678 LEU A CA 1
ATOM 5283 C C . LEU A 1 678 ? -11.471 25.196 18.382 1.00 95.19 678 LEU A C 1
ATOM 5285 O O . LEU A 1 678 ? -10.322 25.050 17.977 1.00 95.19 678 LEU A O 1
ATOM 5289 N N . VAL A 1 679 ? -11.749 25.464 19.659 1.00 96.12 679 VAL A N 1
ATOM 5290 C CA . VAL A 1 679 ? -10.712 25.551 20.691 1.00 96.12 679 VAL A CA 1
ATOM 5291 C C . VAL A 1 679 ? -9.952 24.228 20.820 1.00 96.12 679 VAL A C 1
ATOM 5293 O O . VAL A 1 679 ? -8.726 24.235 20.859 1.00 96.12 679 VAL A O 1
ATOM 5296 N N . SER A 1 680 ? -10.643 23.084 20.831 1.00 95.38 680 SER A N 1
ATOM 5297 C CA . SER A 1 680 ? -9.970 21.780 20.880 1.00 95.38 680 SER A CA 1
ATOM 5298 C C . SER A 1 680 ? -9.131 21.466 19.642 1.00 95.38 680 SER A C 1
ATOM 5300 O O . SER A 1 680 ? -8.064 20.875 19.778 1.00 95.38 680 SER A O 1
ATOM 5302 N N . VAL A 1 681 ? -9.543 21.915 18.452 1.00 93.88 681 VAL A N 1
ATOM 5303 C CA . VAL A 1 681 ? -8.740 21.777 17.227 1.00 93.88 681 VAL A CA 1
ATOM 5304 C C . VAL A 1 681 ? -7.432 22.552 17.349 1.00 93.88 681 VAL A C 1
ATOM 5306 O O . VAL A 1 681 ? -6.370 21.983 17.118 1.00 93.88 681 VAL A O 1
ATOM 5309 N N . VAL A 1 682 ? -7.491 23.808 17.801 1.00 94.19 682 VAL A N 1
ATOM 5310 C CA . VAL A 1 682 ? -6.293 24.625 18.054 1.00 94.19 682 VAL A CA 1
ATOM 5311 C C . VAL A 1 682 ? -5.366 23.948 19.067 1.00 94.19 682 VAL A C 1
ATOM 5313 O O . VAL A 1 682 ? -4.157 23.901 18.863 1.00 94.19 682 VAL A O 1
ATOM 5316 N N . LEU A 1 683 ? -5.912 23.381 20.147 1.00 94.56 683 LEU A N 1
ATOM 5317 C CA . LEU A 1 683 ? -5.096 22.658 21.127 1.00 94.56 683 LEU A CA 1
ATOM 5318 C C . LEU A 1 683 ? -4.511 21.359 20.586 1.00 94.56 683 LEU A C 1
ATOM 5320 O O . LEU A 1 683 ? -3.389 21.014 20.941 1.00 94.56 683 LEU A O 1
ATOM 5324 N N . THR A 1 684 ? -5.236 20.662 19.716 1.00 93.06 684 THR A N 1
ATOM 5325 C CA . THR A 1 684 ? -4.743 19.454 19.046 1.00 93.06 684 THR A CA 1
ATOM 5326 C C . THR A 1 684 ? -3.574 19.795 18.124 1.00 93.06 684 THR A C 1
ATOM 5328 O O . THR A 1 684 ? -2.559 19.107 18.146 1.00 93.06 684 THR A O 1
ATOM 5331 N N . MET A 1 685 ? -3.677 20.889 17.364 1.00 91.50 685 MET A N 1
ATOM 5332 C CA . MET A 1 685 ? -2.601 21.386 16.499 1.00 91.50 685 MET A CA 1
ATOM 5333 C C . MET A 1 685 ? -1.374 21.823 17.309 1.00 91.50 685 MET A C 1
ATOM 5335 O O . MET A 1 685 ? -0.252 21.428 16.995 1.00 91.50 685 MET A O 1
ATOM 5339 N N . ALA A 1 686 ? -1.581 22.559 18.404 1.00 92.69 686 ALA A N 1
ATOM 5340 C CA . ALA A 1 686 ? -0.505 22.943 19.313 1.00 92.69 686 ALA A CA 1
ATOM 5341 C C . ALA A 1 686 ? 0.174 21.722 19.955 1.00 92.69 686 ALA A C 1
ATOM 5343 O O . ALA A 1 686 ? 1.398 21.672 20.058 1.00 92.69 686 ALA A O 1
ATOM 5344 N N . TRP A 1 687 ? -0.608 20.716 20.357 1.00 94.25 687 TRP A N 1
ATOM 5345 C CA . TRP A 1 687 ? -0.085 19.469 20.906 1.00 94.25 687 TRP A CA 1
ATOM 5346 C C . TRP A 1 687 ? 0.717 18.673 19.874 1.00 94.25 687 TRP A C 1
ATOM 5348 O O . TRP A 1 687 ? 1.782 18.171 20.215 1.00 94.25 687 TRP A O 1
ATOM 5358 N N . ALA A 1 688 ? 0.269 18.610 18.616 1.00 91.62 688 ALA A N 1
ATOM 5359 C CA . ALA A 1 688 ? 1.006 17.938 17.544 1.00 91.62 688 ALA A CA 1
ATOM 5360 C C . ALA A 1 688 ? 2.414 18.526 17.361 1.00 91.62 688 ALA A C 1
ATOM 5362 O O . ALA A 1 688 ? 3.391 17.783 17.271 1.00 91.62 688 ALA A O 1
ATOM 5363 N N . ARG A 1 689 ? 2.548 19.857 17.417 1.00 89.19 689 ARG A N 1
ATOM 5364 C CA . ARG A 1 689 ? 3.864 20.508 17.413 1.00 89.19 689 ARG A CA 1
ATOM 5365 C C . ARG A 1 689 ? 4.723 20.104 18.614 1.00 89.19 689 ARG A C 1
ATOM 5367 O O . ARG A 1 689 ? 5.898 19.817 18.444 1.00 89.19 689 ARG A O 1
ATOM 5374 N N . LEU A 1 690 ? 4.160 20.107 19.820 1.00 89.81 690 LEU A N 1
ATOM 5375 C CA . LEU A 1 690 ? 4.921 19.849 21.049 1.00 89.81 690 LEU A CA 1
ATOM 5376 C C . LEU A 1 690 ? 5.309 18.376 21.228 1.00 89.81 690 LEU A C 1
ATOM 5378 O O . LEU A 1 690 ? 6.351 18.090 21.808 1.00 89.81 690 LEU A O 1
ATOM 5382 N N . ALA A 1 691 ? 4.455 17.455 20.785 1.00 89.00 691 ALA A N 1
ATOM 5383 C CA . ALA A 1 691 ? 4.603 16.032 21.060 1.00 89.00 691 ALA A CA 1
ATOM 5384 C C . ALA A 1 691 ? 5.383 15.287 19.975 1.00 89.00 691 ALA A C 1
ATOM 5386 O O . ALA A 1 691 ? 6.097 14.340 20.291 1.00 89.00 691 ALA A O 1
ATOM 5387 N N . VAL A 1 692 ? 5.211 15.674 18.708 1.00 85.31 692 VAL A N 1
ATOM 5388 C CA . VAL A 1 692 ? 5.753 14.929 17.560 1.00 85.31 692 VAL A CA 1
ATOM 5389 C C . VAL A 1 692 ? 6.386 15.840 16.509 1.00 85.31 692 VAL A C 1
ATOM 5391 O O . VAL A 1 692 ? 6.571 15.420 15.377 1.00 85.31 692 VAL A O 1
ATOM 5394 N N . ASP A 1 693 ? 6.714 17.085 16.857 1.00 82.75 693 ASP A N 1
ATOM 5395 C CA . ASP A 1 693 ? 7.351 18.042 15.944 1.00 82.75 693 ASP A CA 1
ATOM 5396 C C . ASP A 1 693 ? 6.571 18.231 14.626 1.00 82.75 693 ASP A C 1
ATOM 5398 O O . ASP A 1 693 ? 7.113 18.213 13.524 1.00 82.75 693 ASP A O 1
ATOM 5402 N N . GLY A 1 694 ? 5.246 18.357 14.741 1.00 83.81 694 GLY A N 1
ATOM 5403 C CA . GLY A 1 694 ? 4.360 18.759 13.649 1.00 83.81 694 GLY A CA 1
ATOM 5404 C C . GLY A 1 694 ? 3.561 17.632 12.998 1.00 83.81 694 GLY A C 1
ATOM 5405 O O . GLY A 1 694 ? 3.253 16.627 13.634 1.00 83.81 694 GLY A O 1
ATOM 5406 N N . PHE A 1 695 ? 3.153 17.831 11.744 1.00 85.25 695 PHE A N 1
ATOM 5407 C CA . PHE A 1 695 ? 2.324 16.872 11.006 1.00 85.25 695 PHE A CA 1
ATOM 5408 C C . PHE A 1 695 ? 3.136 16.168 9.920 1.00 85.25 695 PHE A C 1
ATOM 5410 O O . PHE A 1 695 ? 4.031 16.751 9.313 1.00 85.25 695 PHE A O 1
ATOM 5417 N N . ASN A 1 696 ? 2.781 14.918 9.654 1.00 83.25 696 ASN A N 1
ATOM 5418 C CA . ASN A 1 696 ? 3.266 14.140 8.522 1.00 83.25 696 ASN A CA 1
ATOM 5419 C C . ASN A 1 696 ? 2.121 13.953 7.514 1.00 83.25 696 ASN A C 1
ATOM 5421 O O . ASN A 1 696 ? 0.975 14.314 7.795 1.00 83.25 696 ASN A O 1
ATOM 5425 N N . LEU A 1 697 ? 2.402 13.373 6.345 1.00 79.69 697 LEU A N 1
ATOM 5426 C CA . LEU A 1 697 ? 1.402 13.202 5.282 1.00 79.69 697 LEU A CA 1
ATOM 5427 C C . LEU A 1 697 ? 0.123 12.489 5.765 1.00 79.69 697 LEU A C 1
ATOM 5429 O O . LEU A 1 697 ? -0.981 12.887 5.396 1.00 79.69 697 LEU A O 1
ATOM 5433 N N . VAL A 1 698 ? 0.261 11.503 6.653 1.00 84.56 698 VAL A N 1
ATOM 5434 C CA . VAL A 1 698 ? -0.841 10.687 7.182 1.00 84.56 698 VAL A CA 1
ATOM 5435 C C . VAL A 1 698 ? -1.602 11.398 8.307 1.00 84.56 698 VAL A C 1
ATOM 5437 O O . VAL A 1 698 ? -2.798 11.186 8.457 1.00 84.56 698 VAL A O 1
ATOM 5440 N N . THR A 1 699 ? -0.971 12.270 9.095 1.00 89.19 699 THR A N 1
ATOM 5441 C CA . THR A 1 699 ? -1.608 12.909 10.266 1.00 89.19 699 THR A CA 1
ATOM 5442 C C . THR A 1 699 ? -2.289 14.249 9.960 1.00 89.19 699 THR A C 1
ATOM 5444 O O . THR A 1 699 ? -2.964 14.816 10.820 1.00 89.19 699 THR A O 1
ATOM 5447 N N . THR A 1 700 ? -2.189 14.744 8.725 1.00 87.25 700 THR A N 1
ATOM 5448 C CA . THR A 1 700 ? -2.754 16.039 8.293 1.00 87.25 700 THR A CA 1
ATOM 5449 C C . THR A 1 700 ? -4.277 16.147 8.406 1.00 87.25 700 THR A C 1
ATOM 5451 O O . THR A 1 700 ? -4.799 17.243 8.605 1.00 87.25 700 THR A O 1
ATOM 5454 N N . PHE A 1 701 ? -5.017 15.036 8.338 1.00 88.62 701 PHE A N 1
ATOM 5455 C CA . PHE A 1 701 ? -6.483 15.046 8.455 1.00 88.62 701 PHE A CA 1
ATOM 5456 C C . PHE A 1 701 ? -6.993 15.010 9.910 1.00 88.62 701 PHE A C 1
ATOM 5458 O O . PHE A 1 701 ? -8.195 15.160 10.154 1.00 88.62 701 PHE A O 1
ATOM 5465 N N . LEU A 1 702 ? -6.108 14.818 10.896 1.00 91.12 702 LEU A N 1
ATOM 5466 C CA . LEU A 1 702 ? -6.497 14.632 12.299 1.00 91.12 702 LEU A CA 1
ATOM 5467 C C . LEU A 1 702 ? -7.222 15.828 12.935 1.00 91.12 702 LEU A C 1
ATOM 5469 O O . LEU A 1 702 ? -8.163 15.583 13.692 1.00 91.12 702 LEU A O 1
ATOM 5473 N N . PRO A 1 703 ? -6.888 17.101 12.640 1.00 90.12 703 PRO A N 1
ATOM 5474 C CA . PRO A 1 703 ? -7.667 18.239 13.130 1.00 90.12 703 PRO A CA 1
ATOM 5475 C C . PRO A 1 703 ? -9.158 18.147 12.765 1.00 90.12 703 PRO A C 1
ATOM 5477 O O . PRO A 1 703 ? -10.027 18.346 13.617 1.00 90.12 703 PRO A O 1
ATOM 5480 N N . ALA A 1 704 ? -9.462 17.766 11.520 1.00 91.94 704 ALA A N 1
ATOM 5481 C CA . ALA A 1 704 ? -10.831 17.552 11.056 1.00 91.94 704 ALA A CA 1
ATOM 5482 C C . ALA A 1 704 ? -11.479 16.320 11.715 1.00 91.94 704 ALA A C 1
ATOM 5484 O O . ALA A 1 704 ? -12.649 16.374 12.104 1.00 91.94 704 ALA A O 1
ATOM 5485 N N . LEU A 1 705 ? -10.718 15.236 11.905 1.00 93.62 705 LEU A N 1
ATOM 5486 C CA . LEU A 1 705 ? -11.184 14.033 12.601 1.00 93.62 705 LEU A CA 1
ATOM 5487 C C . LEU A 1 705 ? -11.588 14.332 14.051 1.00 93.62 705 LEU A C 1
ATOM 5489 O O . LEU A 1 705 ? -12.679 13.949 14.469 1.00 93.62 705 LEU A O 1
ATOM 5493 N N . VAL A 1 706 ? -10.742 15.029 14.816 1.00 93.94 706 VAL A N 1
ATOM 5494 C CA . VAL A 1 706 ? -11.020 15.387 16.219 1.00 93.94 706 VAL A CA 1
ATOM 5495 C C . VAL A 1 706 ? -12.258 16.271 16.317 1.00 93.94 706 VAL A C 1
ATOM 5497 O O . VAL A 1 706 ? -13.100 16.059 17.192 1.00 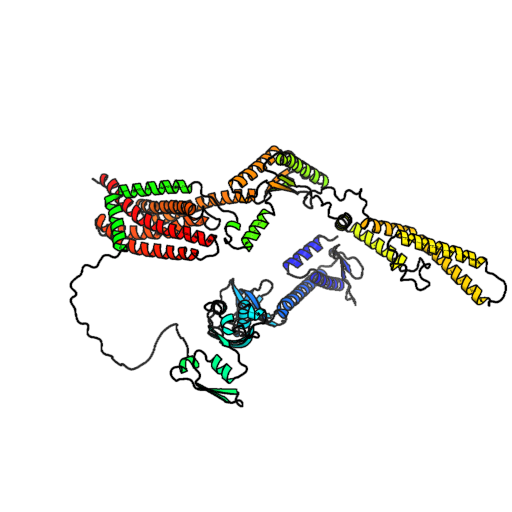93.94 706 VAL A O 1
ATOM 5500 N N . LEU A 1 707 ? -12.414 17.212 15.383 1.00 93.06 707 LEU A N 1
ATOM 5501 C CA . LEU A 1 707 ? -13.605 18.049 15.296 1.00 93.06 707 LEU A CA 1
ATOM 5502 C C . LEU A 1 707 ? -14.873 17.204 15.089 1.00 93.06 707 LEU A C 1
ATOM 5504 O O . LEU A 1 707 ? -15.879 17.475 15.739 1.00 93.06 707 LEU A O 1
ATOM 5508 N N . GLY A 1 708 ? -14.810 16.165 14.248 1.00 91.81 708 GLY A N 1
ATOM 5509 C CA . GLY A 1 708 ? -15.894 15.204 14.023 1.00 91.81 708 GLY A CA 1
ATOM 5510 C C . GLY A 1 708 ? -16.198 14.307 15.228 1.00 91.81 708 GLY A C 1
ATOM 5511 O O . GLY A 1 708 ? -17.360 14.110 15.583 1.00 91.81 708 GLY A O 1
ATOM 5512 N N . LEU A 1 709 ? -15.158 13.799 15.892 1.00 94.00 709 LEU A N 1
ATOM 5513 C CA . LEU A 1 709 ? -15.282 12.930 17.067 1.00 94.00 709 LEU A CA 1
ATOM 5514 C C . LEU A 1 709 ? -15.817 13.663 18.304 1.00 94.00 709 LEU A C 1
ATOM 5516 O O . LEU A 1 709 ? -16.404 13.018 19.162 1.00 94.00 709 LEU A O 1
ATOM 5520 N N . GLY A 1 710 ? -15.620 14.982 18.410 1.00 93.44 710 GLY A N 1
ATOM 5521 C CA . GLY A 1 710 ? -16.060 15.773 19.566 1.00 93.44 710 GLY A CA 1
ATOM 5522 C C . GLY A 1 710 ? -17.505 16.287 19.509 1.00 93.44 710 GLY A C 1
ATOM 5523 O O . GLY A 1 710 ? -17.996 16.837 20.499 1.00 93.44 710 GLY A O 1
ATOM 5524 N N . ILE A 1 711 ? -18.193 16.159 18.366 1.00 94.12 711 ILE A N 1
ATOM 5525 C CA . ILE A 1 711 ? -19.525 16.755 18.131 1.00 94.12 711 ILE A CA 1
ATOM 5526 C C . ILE A 1 711 ? -20.553 16.261 19.156 1.00 94.12 711 ILE A C 1
ATOM 5528 O O . ILE A 1 711 ? -21.351 17.040 19.690 1.00 94.12 711 ILE A O 1
ATOM 5532 N N . ASP A 1 712 ? -20.546 14.961 19.434 1.00 92.25 712 ASP A N 1
ATOM 5533 C CA . ASP A 1 712 ? -21.516 14.267 20.280 1.00 92.25 712 ASP A CA 1
ATOM 5534 C C . ASP A 1 712 ? -21.540 14.804 21.722 1.00 92.25 712 ASP A C 1
ATOM 5536 O O . ASP A 1 712 ? -22.614 14.898 22.329 1.00 92.25 712 ASP A O 1
ATOM 5540 N N . TYR A 1 713 ? -20.396 15.245 22.254 1.00 93.94 713 TYR A N 1
ATOM 5541 C CA . TYR A 1 713 ? -20.289 15.836 23.590 1.00 93.94 713 TYR A CA 1
ATOM 5542 C C . TYR A 1 713 ? -21.151 17.094 23.705 1.00 93.94 713 TYR A C 1
ATOM 5544 O O . TYR A 1 713 ? -21.910 17.253 24.669 1.00 93.94 713 TYR A O 1
ATOM 5552 N N . ALA A 1 714 ? -21.084 17.971 22.701 1.00 93.62 714 ALA A N 1
ATOM 5553 C CA . ALA A 1 714 ? -21.887 19.184 22.665 1.00 93.62 714 ALA A CA 1
ATOM 5554 C C . ALA A 1 714 ? -23.370 18.853 22.436 1.00 93.62 714 ALA A C 1
ATOM 5556 O O . ALA A 1 714 ? -24.223 19.373 23.163 1.00 93.62 714 ALA A O 1
ATOM 5557 N N . ILE A 1 715 ? -23.689 17.934 21.510 1.00 93.44 715 ILE A N 1
ATOM 5558 C CA . ILE A 1 715 ? -25.075 17.499 21.245 1.00 93.44 715 ILE A CA 1
ATOM 5559 C C . ILE A 1 715 ? -25.732 16.969 22.512 1.00 93.44 715 ILE A C 1
ATOM 5561 O O . ILE A 1 715 ? -26.802 17.443 22.895 1.00 93.44 715 ILE A O 1
ATOM 5565 N N . HIS A 1 716 ? -25.106 16.014 23.195 1.00 93.31 716 HIS A N 1
ATOM 5566 C CA . HIS A 1 716 ? -25.722 15.363 24.344 1.00 93.31 716 HIS A CA 1
ATOM 5567 C C . HIS A 1 716 ? -25.936 16.317 25.522 1.00 93.31 716 HIS A C 1
ATOM 5569 O O . HIS A 1 716 ? -26.998 16.270 26.152 1.00 93.31 716 HIS A O 1
ATOM 5575 N N . ILE A 1 717 ? -24.976 17.201 25.811 1.00 94.19 717 ILE A N 1
ATOM 5576 C CA . ILE A 1 717 ? -25.106 18.156 26.917 1.00 94.19 717 ILE A CA 1
ATOM 5577 C C . ILE A 1 717 ? -26.160 19.224 26.593 1.00 94.19 717 ILE A C 1
ATOM 5579 O O . ILE A 1 717 ? -27.020 19.490 27.439 1.00 94.19 717 ILE A O 1
ATOM 5583 N N . ILE A 1 718 ? -26.154 19.801 25.384 1.00 93.88 718 ILE A N 1
ATOM 5584 C CA . ILE A 1 718 ? -27.140 20.819 24.980 1.00 93.88 718 ILE A CA 1
ATOM 5585 C C . ILE A 1 718 ? -28.541 20.216 24.894 1.00 93.88 718 ILE A C 1
ATOM 5587 O O . ILE A 1 718 ? -29.480 20.818 25.414 1.00 93.88 718 ILE A O 1
ATOM 5591 N N . ALA A 1 719 ? -28.700 19.031 24.299 1.00 92.38 719 ALA A N 1
ATOM 5592 C CA . ALA A 1 719 ? -30.000 18.375 24.177 1.00 92.38 719 ALA A CA 1
ATOM 5593 C C . ALA A 1 719 ? -30.621 18.126 25.556 1.00 92.38 719 ALA A C 1
ATOM 5595 O O . ALA A 1 719 ? -31.776 18.488 25.789 1.00 92.38 719 ALA A O 1
ATOM 5596 N N . ARG A 1 720 ? -29.838 17.601 26.512 1.00 94.56 720 ARG A N 1
ATOM 5597 C CA . ARG A 1 720 ? -30.336 17.380 27.875 1.00 94.56 720 ARG A CA 1
ATOM 5598 C C . ARG A 1 720 ? -30.619 18.685 28.611 1.00 94.56 720 ARG A C 1
ATOM 5600 O O . ARG A 1 720 ? -31.603 18.774 29.337 1.00 94.56 720 ARG A O 1
ATOM 5607 N N . TYR A 1 721 ? -29.783 19.702 28.425 1.00 94.44 721 TYR A N 1
ATOM 5608 C CA . TYR A 1 721 ? -30.042 21.034 28.965 1.00 94.44 721 TYR A CA 1
ATOM 5609 C C . TYR A 1 721 ? -31.353 21.623 28.416 1.00 94.44 721 TYR A C 1
ATOM 5611 O O . TYR A 1 721 ? -32.157 22.140 29.191 1.00 94.44 721 TYR A O 1
ATOM 5619 N N . SER A 1 722 ? -31.587 21.515 27.107 1.00 91.31 722 SER A N 1
ATOM 5620 C CA . SER A 1 722 ? -32.791 22.006 26.430 1.00 91.31 722 SER A CA 1
ATOM 5621 C C . SER A 1 722 ? -34.053 21.290 26.923 1.00 91.31 722 SER A C 1
ATOM 5623 O O . SER A 1 722 ? -35.031 21.945 27.279 1.00 91.31 722 SER A O 1
ATOM 5625 N N . GLU A 1 723 ? -34.002 19.962 27.065 1.00 92.19 723 GLU A N 1
ATOM 5626 C CA . GLU A 1 723 ? -35.084 19.140 27.627 1.00 92.19 723 GLU A CA 1
ATOM 5627 C C . GLU A 1 723 ? -35.437 19.553 29.068 1.00 92.19 723 GLU A C 1
ATOM 5629 O O . GLU A 1 723 ? -36.598 19.704 29.442 1.00 92.19 723 GLU A O 1
ATOM 5634 N N . GLU A 1 724 ? -34.432 19.796 29.905 1.00 93.19 724 GLU A N 1
ATOM 5635 C CA . GLU A 1 724 ? -34.645 20.232 31.286 1.00 93.19 724 GLU A CA 1
ATOM 5636 C C . GLU A 1 724 ? -35.210 21.663 31.358 1.00 93.19 724 GLU A C 1
ATOM 5638 O O . GLU A 1 724 ? -35.989 21.991 32.259 1.00 93.19 724 GLU A O 1
ATOM 5643 N N . ARG A 1 725 ? -34.847 22.525 30.399 1.00 91.06 725 ARG A N 1
ATOM 5644 C CA . ARG A 1 725 ? -35.387 23.886 30.273 1.00 91.06 725 ARG A CA 1
ATOM 5645 C C . ARG A 1 725 ? -36.818 23.898 29.744 1.00 91.06 725 ARG A C 1
ATOM 5647 O O . ARG A 1 725 ? -37.593 24.726 30.223 1.00 91.06 725 ARG A O 1
ATOM 5654 N N . SER A 1 726 ? -37.184 22.998 28.830 1.00 89.94 726 SER A N 1
ATOM 5655 C CA . SER A 1 726 ? -38.561 22.872 28.329 1.00 89.94 726 SER A CA 1
ATOM 5656 C C . SER A 1 726 ? -39.521 22.371 29.412 1.00 89.94 726 SER A C 1
ATOM 5658 O O . SER A 1 726 ? -40.664 22.810 29.468 1.00 89.94 726 SER A O 1
ATOM 5660 N N . GLN A 1 727 ? -39.026 21.575 30.365 1.00 91.69 727 GLN A N 1
ATOM 5661 C CA . GLN A 1 727 ? -39.750 21.181 31.583 1.00 91.69 727 GLN A CA 1
ATOM 5662 C C . GLN A 1 727 ? -39.853 22.298 32.645 1.00 91.69 727 GLN A C 1
ATOM 5664 O O . GLN A 1 727 ? -40.244 22.042 33.783 1.00 91.69 727 GLN A O 1
ATOM 5669 N N . GLY A 1 728 ? -39.458 23.535 32.328 1.00 88.75 728 GLY A N 1
ATOM 5670 C CA . GLY A 1 728 ? -39.583 24.688 33.225 1.00 88.75 728 GLY A CA 1
ATOM 5671 C C . GLY A 1 728 ? -38.545 24.758 34.350 1.00 88.75 728 GLY A C 1
ATOM 5672 O O . GLY A 1 728 ? -38.645 25.620 35.226 1.00 88.75 728 GLY A O 1
ATOM 5673 N N . ARG A 1 729 ? -37.515 23.899 34.355 1.00 90.88 729 ARG A N 1
ATOM 5674 C CA . ARG A 1 729 ? -36.508 23.900 35.429 1.00 90.88 729 ARG A CA 1
ATOM 5675 C C . ARG A 1 729 ? -35.586 25.116 35.334 1.00 90.88 729 ARG A C 1
ATOM 5677 O O . ARG A 1 729 ? -35.311 25.652 34.256 1.00 90.88 729 ARG A O 1
ATOM 5684 N N . SER A 1 730 ? -35.081 25.563 36.485 1.00 91.62 730 SER A N 1
ATOM 5685 C CA . SER A 1 730 ? -34.164 26.706 36.560 1.00 91.62 730 SER A CA 1
ATOM 5686 C C . SER A 1 730 ? -32.853 26.432 35.813 1.00 91.62 730 SER A C 1
ATOM 5688 O O . SER A 1 730 ? -32.418 25.285 35.718 1.00 91.62 730 SER A O 1
ATOM 5690 N N . LEU A 1 731 ? -32.189 27.489 35.323 1.00 88.12 731 LEU A N 1
ATOM 5691 C CA . LEU A 1 731 ? -30.898 27.393 34.620 1.00 88.12 731 LEU A CA 1
ATOM 5692 C C . LEU A 1 731 ? -29.888 26.520 35.383 1.00 88.12 731 LEU A C 1
ATOM 5694 O O . LEU A 1 731 ? -29.266 25.635 34.804 1.00 88.12 731 LEU A O 1
ATOM 5698 N N . ASN A 1 732 ? -29.761 26.760 36.693 1.00 90.25 732 ASN A N 1
ATOM 5699 C CA . ASN A 1 732 ? -28.818 26.044 37.549 1.00 90.25 732 ASN A CA 1
ATOM 5700 C C . ASN A 1 732 ? -29.148 24.552 37.615 1.00 90.25 732 ASN A C 1
ATOM 5702 O O . ASN A 1 732 ? -28.246 23.724 37.521 1.00 90.25 732 ASN A O 1
ATOM 5706 N N . ARG A 1 733 ? -30.434 24.208 37.770 1.00 90.19 733 ARG A N 1
ATOM 5707 C CA . ARG A 1 733 ? -30.857 22.811 37.860 1.00 90.19 733 ARG A CA 1
ATOM 5708 C C . ARG A 1 733 ? -30.680 22.097 36.523 1.00 90.19 733 ARG A C 1
ATOM 5710 O O . ARG A 1 733 ? -30.147 20.995 36.521 1.00 90.19 733 ARG A O 1
ATOM 5717 N N . ALA A 1 734 ? -31.055 22.743 35.420 1.00 92.56 734 ALA A N 1
ATOM 5718 C CA . ALA A 1 734 ? -30.915 22.191 34.076 1.00 92.56 734 ALA A CA 1
ATOM 5719 C C . ALA A 1 734 ? -29.446 21.905 33.719 1.00 92.56 734 ALA A C 1
ATOM 5721 O O . ALA A 1 734 ? -29.125 20.795 33.305 1.00 92.56 734 ALA A O 1
ATOM 5722 N N . LEU A 1 735 ? -28.537 22.861 33.952 1.00 92.50 735 LEU A N 1
ATOM 5723 C CA . LEU A 1 735 ? -27.101 22.666 33.707 1.00 92.50 735 LEU A CA 1
ATOM 5724 C C . LEU A 1 735 ? -26.493 21.593 34.618 1.00 92.50 735 LEU A C 1
ATOM 5726 O O . LEU A 1 735 ? -25.725 20.761 34.145 1.00 92.50 735 LEU A O 1
ATOM 5730 N N . TYR A 1 736 ? -26.854 21.575 35.906 1.00 93.44 736 TYR A N 1
ATOM 5731 C CA . TYR A 1 736 ? -26.358 20.561 36.839 1.00 93.44 736 TYR A CA 1
ATOM 5732 C C . TYR A 1 736 ? -26.756 19.149 36.399 1.00 93.44 736 TYR A C 1
ATOM 5734 O O . TYR A 1 736 ? -25.919 18.249 36.367 1.00 93.44 736 TYR A O 1
ATOM 5742 N N . VAL A 1 737 ? -28.026 18.957 36.024 1.00 92.12 737 VAL A N 1
ATOM 5743 C CA . VAL A 1 737 ? -28.529 17.657 35.563 1.00 92.12 737 VAL A CA 1
ATOM 5744 C C . VAL A 1 737 ? -27.890 17.264 34.231 1.00 92.12 737 VAL A C 1
ATOM 5746 O O . VAL A 1 737 ? -27.494 16.109 34.083 1.00 92.12 737 VAL A O 1
ATOM 5749 N N . ALA A 1 738 ? -27.737 18.196 33.285 1.00 93.81 738 ALA A N 1
ATOM 5750 C CA . ALA A 1 738 ? -27.093 17.924 32.000 1.00 93.81 738 ALA A CA 1
ATOM 5751 C C . ALA A 1 738 ? -25.634 17.463 32.169 1.00 93.81 738 ALA A C 1
ATOM 5753 O O . ALA A 1 738 ? -25.261 16.420 31.636 1.00 93.81 738 ALA A O 1
ATOM 5754 N N . ILE A 1 739 ? -24.837 18.170 32.977 1.00 94.38 739 ILE A N 1
ATOM 5755 C CA . ILE A 1 739 ? -23.428 17.824 33.220 1.00 94.38 739 ILE A CA 1
ATOM 5756 C C . ILE A 1 739 ? -23.297 16.507 33.992 1.00 94.38 739 ILE A C 1
ATOM 5758 O O . ILE A 1 739 ? -22.479 15.670 33.627 1.00 94.38 739 ILE A O 1
ATOM 5762 N N . GLN A 1 740 ? -24.109 16.275 35.026 1.00 91.31 740 GLN A N 1
ATOM 5763 C CA . GLN A 1 740 ? -23.998 15.043 35.816 1.00 91.31 740 GLN A CA 1
ATOM 5764 C C . GLN A 1 740 ? -24.458 13.796 35.054 1.00 91.31 740 GLN A C 1
ATOM 5766 O O . GLN A 1 740 ? -23.861 12.733 35.194 1.00 91.31 740 GLN A O 1
ATOM 5771 N N . SER A 1 741 ? -25.515 13.908 34.245 1.00 90.06 741 SER A N 1
ATOM 5772 C CA . SER A 1 741 ? -26.036 12.763 33.491 1.00 90.06 741 SER A CA 1
ATOM 5773 C C . SER A 1 741 ? -25.257 12.527 32.198 1.00 90.06 741 SER A C 1
ATOM 5775 O O . SER A 1 741 ? -24.664 11.465 32.017 1.00 90.06 741 SER A O 1
ATOM 5777 N N . LYS A 1 742 ? -25.230 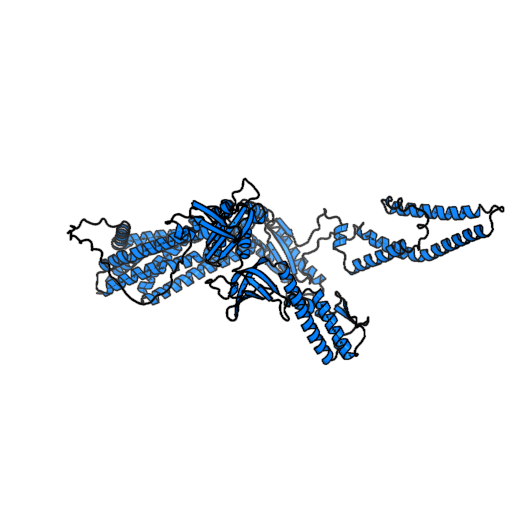13.517 31.300 1.00 93.75 742 LYS A N 1
ATOM 5778 C CA . LYS A 1 742 ? -24.613 13.382 29.978 1.00 93.75 742 LYS A CA 1
ATOM 5779 C C . LYS A 1 742 ? -23.109 13.599 30.013 1.00 93.75 742 LYS A C 1
ATOM 5781 O O . LYS A 1 742 ? -22.415 12.875 29.319 1.00 93.75 742 LYS A O 1
ATOM 5786 N N . GLY A 1 743 ? -22.592 14.458 30.892 1.00 92.12 743 GLY A N 1
ATOM 5787 C CA . GLY A 1 743 ? -21.142 14.612 31.061 1.00 92.12 743 GLY A CA 1
ATOM 5788 C C . GLY A 1 743 ? -20.445 13.330 31.533 1.00 92.12 743 GLY A C 1
ATOM 5789 O O . GLY A 1 743 ? -19.333 13.059 31.095 1.00 92.12 743 GLY A O 1
ATOM 5790 N N . LYS A 1 744 ? -21.105 12.487 32.344 1.00 90.94 744 LYS A N 1
ATOM 5791 C CA . LYS A 1 744 ? -20.566 11.169 32.730 1.00 90.94 744 LYS A CA 1
ATOM 5792 C C . LYS A 1 744 ? -20.507 10.200 31.546 1.00 90.94 744 LYS A C 1
ATOM 5794 O O . LYS A 1 744 ? -19.500 9.526 31.369 1.00 90.94 744 LYS A O 1
ATOM 5799 N N . ALA A 1 745 ? -21.560 10.155 30.727 1.00 92.50 745 ALA A N 1
ATOM 5800 C CA . ALA A 1 745 ? -21.575 9.343 29.509 1.00 92.50 745 ALA A CA 1
ATOM 5801 C C . ALA A 1 745 ? -20.508 9.813 28.503 1.00 92.50 745 ALA A C 1
ATOM 5803 O O . ALA A 1 745 ? -19.747 8.993 28.000 1.00 92.50 745 ALA A O 1
ATOM 5804 N N . SER A 1 746 ? -20.398 11.127 28.287 1.00 94.75 746 SER A N 1
ATOM 5805 C CA . SER A 1 746 ? -19.387 11.726 27.411 1.00 94.75 746 SER A CA 1
ATOM 5806 C C . SER A 1 746 ? -17.960 11.498 27.912 1.00 94.75 746 SER A C 1
ATOM 5808 O O . SER A 1 746 ? -17.083 11.248 27.097 1.00 94.75 746 SER A O 1
ATOM 5810 N N . LEU A 1 747 ? -17.716 11.507 29.231 1.00 95.06 747 LEU A N 1
ATOM 5811 C CA . LEU A 1 747 ? -16.400 11.176 29.791 1.00 95.06 747 LEU A CA 1
ATOM 5812 C C . LEU A 1 747 ? -15.993 9.740 29.453 1.00 95.06 747 LEU A C 1
ATOM 5814 O O . LEU A 1 747 ? -14.855 9.511 29.057 1.00 95.06 747 LEU A O 1
ATOM 5818 N N . TYR A 1 748 ? -16.907 8.776 29.609 1.00 94.25 748 TYR A N 1
ATOM 5819 C CA . TYR A 1 748 ? -16.610 7.388 29.260 1.00 94.25 748 TYR A CA 1
ATOM 5820 C C . TYR A 1 748 ? -16.378 7.225 27.761 1.00 94.25 748 TYR A C 1
ATOM 5822 O O . TYR A 1 748 ? -15.404 6.580 27.399 1.00 94.25 748 TYR A O 1
ATOM 5830 N N . ALA A 1 749 ? -17.195 7.858 26.914 1.00 94.62 749 ALA A N 1
ATOM 5831 C CA . ALA A 1 749 ? -17.010 7.833 25.464 1.00 94.62 749 ALA A CA 1
ATOM 5832 C C . ALA A 1 749 ? -15.653 8.430 25.045 1.00 94.62 749 ALA A C 1
ATOM 5834 O O . ALA A 1 749 ? -14.899 7.797 24.308 1.00 94.62 749 ALA A O 1
ATOM 5835 N N . ALA A 1 750 ? -15.294 9.604 25.574 1.00 96.31 750 ALA A N 1
ATOM 5836 C CA . ALA A 1 750 ? -14.007 10.241 25.307 1.00 96.31 750 ALA A CA 1
ATOM 5837 C C . ALA A 1 750 ? -12.830 9.388 25.799 1.00 96.31 750 ALA A C 1
ATOM 5839 O O . ALA A 1 750 ? -11.853 9.216 25.077 1.00 96.31 750 ALA A O 1
ATOM 5840 N N . ALA A 1 751 ? -12.932 8.808 27.000 1.00 96.50 751 ALA A N 1
ATOM 5841 C CA . ALA A 1 751 ? -11.896 7.945 27.558 1.00 96.50 751 ALA A CA 1
ATOM 5842 C C . ALA A 1 751 ? -11.722 6.649 26.754 1.00 96.50 751 ALA A C 1
ATOM 5844 O O . ALA A 1 751 ? -10.590 6.238 26.520 1.00 96.50 751 ALA A O 1
ATOM 5845 N N . THR A 1 752 ? -12.810 6.019 26.299 1.00 96.62 752 THR A N 1
ATOM 5846 C CA . THR A 1 752 ? -12.726 4.809 25.469 1.00 96.62 752 THR A CA 1
ATOM 5847 C C . THR A 1 752 ? -12.126 5.111 24.104 1.00 96.62 752 THR A C 1
ATOM 5849 O O . THR A 1 752 ? -11.245 4.380 23.666 1.00 96.62 752 THR A O 1
ATOM 5852 N N . THR A 1 753 ? -12.528 6.208 23.457 1.00 96.44 753 THR A N 1
ATOM 5853 C CA . THR A 1 753 ? -11.964 6.613 22.162 1.00 96.44 753 THR A CA 1
ATOM 5854 C C . THR A 1 753 ? -10.488 6.981 22.300 1.00 96.44 753 THR A C 1
ATOM 5856 O O . THR A 1 753 ? -9.667 6.521 21.512 1.00 96.44 753 THR A O 1
ATOM 5859 N N . ALA A 1 754 ? -10.117 7.734 23.341 1.00 97.12 754 ALA A N 1
ATOM 5860 C CA . ALA A 1 754 ? -8.719 8.043 23.626 1.00 97.12 754 ALA A CA 1
ATOM 5861 C C . ALA A 1 754 ? -7.893 6.773 23.891 1.00 97.12 754 ALA A C 1
ATOM 5863 O O . ALA A 1 754 ? -6.783 6.671 23.383 1.00 97.12 754 ALA A O 1
ATOM 5864 N N . LEU A 1 755 ? -8.437 5.788 24.618 1.00 97.19 755 LEU A N 1
ATOM 5865 C CA . LEU A 1 755 ? -7.770 4.506 24.869 1.00 97.19 755 LEU A CA 1
ATOM 5866 C C . LEU A 1 755 ? -7.543 3.702 23.580 1.00 97.19 755 LEU A C 1
ATOM 5868 O O . LEU A 1 755 ? -6.487 3.097 23.428 1.00 97.19 755 LEU A O 1
ATOM 5872 N N . VAL A 1 756 ? -8.494 3.726 22.642 1.00 96.50 756 VAL A N 1
ATOM 5873 C CA . VAL A 1 756 ? -8.330 3.094 21.321 1.00 96.50 756 VAL A CA 1
ATOM 5874 C C . VAL A 1 756 ? -7.168 3.732 20.559 1.00 96.50 756 VAL A C 1
ATOM 5876 O O . VAL A 1 756 ? -6.307 3.013 20.061 1.00 96.50 756 VAL A O 1
ATOM 5879 N N . PHE A 1 757 ? -7.087 5.066 20.524 1.00 95.88 757 PHE A N 1
ATOM 5880 C CA . PHE A 1 757 ? -5.967 5.760 19.878 1.00 95.88 757 PHE A CA 1
ATOM 5881 C C . PHE A 1 757 ? -4.637 5.565 20.614 1.00 95.88 757 PHE A C 1
ATOM 5883 O O . PHE A 1 757 ? -3.608 5.434 19.961 1.00 95.88 757 PHE A O 1
ATOM 5890 N N . LEU A 1 758 ? -4.639 5.465 21.948 1.00 96.62 758 LEU A N 1
ATOM 5891 C CA . LEU A 1 758 ? -3.445 5.090 22.718 1.00 96.62 758 LEU A CA 1
ATOM 5892 C C . LEU A 1 758 ? -2.953 3.677 22.378 1.00 96.62 758 LEU A C 1
ATOM 5894 O O . LEU A 1 758 ? -1.761 3.412 22.486 1.00 96.62 758 LEU A O 1
ATOM 5898 N N . GLY A 1 759 ? -3.836 2.784 21.924 1.00 96.00 759 GLY A N 1
ATOM 5899 C CA . GLY A 1 759 ? -3.441 1.478 21.396 1.00 96.00 759 GLY A CA 1
ATOM 5900 C C . GLY A 1 759 ? -2.506 1.578 20.187 1.00 96.00 759 GLY A C 1
ATOM 5901 O O . GLY A 1 759 ? -1.662 0.711 20.010 1.00 96.00 759 GLY A O 1
ATOM 5902 N N . LEU A 1 760 ? -2.577 2.659 19.401 1.00 94.75 760 LEU A N 1
ATOM 5903 C CA . LEU A 1 760 ? -1.666 2.871 18.270 1.00 94.75 760 LEU A CA 1
ATOM 5904 C C . LEU A 1 760 ? -0.227 3.177 18.706 1.00 94.75 760 LEU A C 1
ATOM 5906 O O . LEU A 1 760 ? 0.673 3.118 17.876 1.00 94.75 760 LEU A O 1
ATOM 5910 N N . LEU A 1 761 ? 0.023 3.453 19.991 1.00 93.75 761 LEU A N 1
ATOM 5911 C CA . LEU A 1 761 ? 1.383 3.654 20.501 1.00 93.75 761 LEU A CA 1
ATOM 5912 C C . LEU A 1 761 ? 2.224 2.377 20.509 1.00 93.75 761 LEU A C 1
ATOM 5914 O O . LEU A 1 761 ? 3.435 2.454 20.667 1.00 93.75 761 LEU A O 1
ATOM 5918 N N . THR A 1 762 ? 1.609 1.206 20.338 1.00 92.44 762 THR A N 1
ATOM 5919 C CA . THR A 1 762 ? 2.344 -0.054 20.174 1.00 92.44 762 THR A CA 1
ATOM 5920 C C . THR A 1 762 ? 2.735 -0.320 18.721 1.00 92.44 762 THR A C 1
ATOM 5922 O O . THR A 1 762 ? 3.256 -1.389 18.424 1.00 92.44 762 THR A O 1
ATOM 5925 N N . SER A 1 763 ? 2.409 0.589 17.798 1.00 90.19 763 SER A N 1
ATOM 5926 C CA . SER A 1 763 ? 2.724 0.445 16.380 1.00 90.19 763 SER A CA 1
ATOM 5927 C C . SER A 1 763 ? 4.189 0.770 16.105 1.00 90.19 763 SER A C 1
ATOM 5929 O O . SER A 1 763 ? 4.663 1.836 16.487 1.00 90.19 763 SER A O 1
ATOM 5931 N N . GLU A 1 764 ? 4.854 -0.092 15.338 1.00 85.25 764 GLU A N 1
ATOM 5932 C CA . GLU A 1 764 ? 6.196 0.155 14.788 1.00 85.25 764 GLU A CA 1
ATOM 5933 C C . GLU A 1 764 ? 6.181 1.231 13.688 1.00 85.25 764 GLU A C 1
ATOM 5935 O O . GLU A 1 764 ? 7.165 1.931 13.468 1.00 85.25 764 GLU A O 1
ATOM 5940 N N . SER A 1 765 ? 5.036 1.429 13.019 1.00 85.81 765 SER A N 1
ATOM 5941 C CA . SER A 1 765 ? 4.862 2.552 12.093 1.00 85.81 765 SER A CA 1
ATOM 5942 C C . SER A 1 765 ? 4.760 3.871 12.858 1.00 85.81 765 SER A C 1
ATOM 5944 O O . SER A 1 765 ? 3.781 4.102 13.583 1.00 85.81 765 SER A O 1
ATOM 5946 N N . ARG A 1 766 ? 5.721 4.773 12.616 1.00 83.94 766 ARG A N 1
ATOM 5947 C CA . ARG A 1 766 ? 5.767 6.118 13.205 1.00 83.94 766 ARG A CA 1
ATOM 5948 C C . ARG A 1 766 ? 4.525 6.941 12.873 1.00 83.94 766 ARG A C 1
ATOM 5950 O O . ARG A 1 766 ? 3.994 7.628 13.739 1.00 83.94 766 ARG A O 1
ATOM 5957 N N . ALA A 1 767 ? 3.993 6.809 11.659 1.00 85.06 767 ALA A N 1
ATOM 5958 C CA . ALA A 1 767 ? 2.772 7.504 11.256 1.00 85.06 767 ALA A CA 1
ATOM 5959 C C . ALA A 1 767 ? 1.569 7.153 12.155 1.00 85.06 767 ALA A C 1
ATOM 5961 O O . ALA A 1 767 ? 0.846 8.043 12.609 1.00 85.06 767 ALA A O 1
ATOM 5962 N N . LEU A 1 768 ? 1.378 5.861 12.448 1.00 90.12 768 LEU A N 1
ATOM 5963 C CA . LEU A 1 768 ? 0.299 5.382 13.316 1.00 90.12 768 LEU A CA 1
ATOM 5964 C C . LEU A 1 768 ? 0.552 5.732 14.787 1.00 90.12 768 LEU A C 1
ATOM 5966 O O . LEU A 1 768 ? -0.380 6.138 15.484 1.00 90.12 768 LEU A O 1
ATOM 5970 N N . PHE A 1 769 ? 1.804 5.639 15.242 1.00 91.50 769 PHE A N 1
ATOM 5971 C CA . PHE A 1 769 ? 2.204 6.053 16.587 1.00 91.50 769 PHE A CA 1
ATOM 5972 C C . PHE A 1 769 ? 1.863 7.529 16.846 1.00 91.50 769 PHE A C 1
ATOM 5974 O O . PHE A 1 769 ? 1.183 7.870 17.819 1.00 91.50 769 PHE A O 1
ATOM 5981 N N . GLU A 1 770 ? 2.268 8.414 15.934 1.00 91.75 770 GLU A N 1
ATOM 5982 C CA . GLU A 1 770 ? 2.013 9.852 16.030 1.00 91.75 770 GLU A CA 1
ATOM 5983 C C . GLU A 1 770 ? 0.514 10.166 15.953 1.00 91.75 770 GLU A C 1
ATOM 5985 O O . GLU A 1 770 ? 0.012 10.990 16.721 1.00 91.75 770 GLU A O 1
ATOM 5990 N N . MET A 1 771 ? -0.234 9.450 15.105 1.00 93.31 771 MET A N 1
ATOM 5991 C CA . MET A 1 771 ? -1.696 9.529 15.065 1.00 93.31 771 MET A CA 1
ATOM 5992 C C . MET A 1 771 ? -2.332 9.161 16.411 1.00 93.31 771 MET A C 1
ATOM 5994 O O . MET A 1 771 ? -3.266 9.841 16.852 1.00 93.31 771 MET A O 1
ATOM 5998 N N . GLY A 1 772 ? -1.815 8.134 17.087 1.00 94.31 772 GLY A N 1
ATOM 5999 C CA . GLY A 1 772 ? -2.231 7.754 18.435 1.00 94.31 772 GLY A CA 1
ATOM 6000 C C . GLY A 1 772 ? -1.995 8.858 19.465 1.00 94.31 772 GLY A C 1
ATOM 6001 O O . GLY A 1 772 ? -2.916 9.221 20.208 1.00 94.31 772 GLY A O 1
ATOM 6002 N N . MET A 1 773 ? -0.796 9.450 19.477 1.00 94.12 773 MET A N 1
ATOM 6003 C CA . MET A 1 773 ? -0.440 10.537 20.403 1.00 94.12 773 MET A CA 1
ATOM 6004 C C . MET A 1 773 ? -1.263 11.806 20.177 1.00 94.12 773 MET A C 1
ATOM 6006 O O . MET A 1 773 ? -1.746 12.406 21.140 1.00 94.12 773 MET A O 1
ATOM 6010 N N . ILE A 1 774 ? -1.449 12.215 18.920 1.00 94.94 774 ILE A N 1
ATOM 6011 C CA . ILE A 1 774 ? -2.197 13.431 18.583 1.00 94.94 774 ILE A CA 1
ATOM 6012 C C . ILE A 1 774 ? -3.684 13.240 18.893 1.00 94.94 774 ILE A C 1
ATOM 6014 O O . ILE A 1 774 ? -4.293 14.065 19.577 1.00 94.94 774 ILE A O 1
ATOM 6018 N N . THR A 1 775 ? -4.284 12.147 18.415 1.00 95.38 775 THR A N 1
ATOM 6019 C CA . THR A 1 775 ? -5.745 11.983 18.452 1.00 95.38 775 THR A CA 1
ATOM 6020 C C . THR A 1 775 ? -6.257 11.668 19.853 1.00 95.38 775 THR A C 1
ATOM 6022 O O . THR A 1 775 ? -7.314 12.168 20.238 1.00 95.38 775 THR A O 1
ATOM 6025 N N . SER A 1 776 ? -5.515 10.898 20.655 1.00 96.38 776 SER A N 1
ATOM 6026 C CA . SER A 1 776 ? -5.917 10.587 22.036 1.00 96.38 776 SER A CA 1
ATOM 6027 C C . SER A 1 776 ? -6.035 11.847 22.903 1.00 96.38 776 SER A C 1
ATOM 6029 O O . SER A 1 776 ? -7.050 12.047 23.580 1.00 96.38 776 SER A O 1
ATOM 6031 N N . VAL A 1 777 ? -5.045 12.743 22.826 1.00 96.19 777 VAL A N 1
ATOM 6032 C CA . VAL A 1 777 ? -5.070 14.043 23.510 1.00 96.19 777 VAL A CA 1
ATOM 6033 C C . VAL A 1 777 ? -6.092 14.976 22.869 1.00 96.19 777 VAL A C 1
ATOM 6035 O O . VAL A 1 777 ? -6.826 15.649 23.593 1.00 96.19 777 VAL A O 1
ATOM 6038 N N . GLY A 1 778 ? -6.216 14.966 21.539 1.00 96.19 778 GLY A N 1
ATOM 6039 C CA . GLY A 1 778 ? -7.211 15.755 20.814 1.00 96.19 778 GLY A CA 1
ATOM 6040 C C . GLY A 1 778 ? -8.641 15.465 21.272 1.00 96.19 778 GLY A C 1
ATOM 6041 O O . GLY A 1 778 ? -9.362 16.383 21.668 1.00 96.19 778 GLY A O 1
ATOM 6042 N N . VAL A 1 779 ? -9.029 14.191 21.352 1.00 97.06 779 VAL A N 1
ATOM 6043 C CA . VAL A 1 779 ? -10.351 13.757 21.837 1.00 97.06 779 VAL A CA 1
ATOM 6044 C C . VAL A 1 779 ? -10.584 14.165 23.295 1.00 97.06 779 VAL A C 1
ATOM 6046 O O . VAL A 1 779 ? -11.648 14.693 23.635 1.00 97.06 779 VAL A O 1
ATOM 6049 N N . MET A 1 780 ? -9.586 13.990 24.167 1.00 97.38 780 MET A N 1
ATOM 6050 C CA . MET A 1 780 ? -9.702 14.408 25.568 1.00 97.38 780 MET A CA 1
ATOM 6051 C C . MET A 1 780 ? -9.811 15.935 25.701 1.00 97.38 780 MET A C 1
ATOM 6053 O O . MET A 1 780 ? -10.589 16.438 26.514 1.00 97.38 780 MET A O 1
ATOM 6057 N N . SER A 1 781 ? -9.083 16.683 24.870 1.00 96.56 781 SER A N 1
ATOM 6058 C CA . SER A 1 781 ? -9.154 18.143 24.815 1.00 96.56 781 SER A CA 1
ATOM 6059 C C . SER A 1 781 ? -10.529 18.624 24.343 1.00 96.56 781 SER A C 1
ATOM 6061 O O . SER A 1 781 ? -11.073 19.549 24.945 1.00 96.56 781 SER A O 1
ATOM 6063 N N . ALA A 1 782 ? -11.147 17.952 23.363 1.00 96.75 782 ALA A N 1
ATOM 6064 C CA . ALA A 1 782 ? -12.506 18.230 22.894 1.00 96.75 782 ALA A CA 1
ATOM 6065 C C . ALA A 1 782 ? -13.550 18.007 23.991 1.00 96.75 782 ALA A C 1
ATOM 6067 O O . ALA A 1 782 ? -14.425 18.855 24.208 1.00 96.75 782 ALA A O 1
ATOM 6068 N N . PHE A 1 783 ? -13.424 16.914 24.748 1.00 97.38 783 PHE A N 1
ATOM 6069 C CA . PHE A 1 783 ? -14.276 16.660 25.906 1.00 97.38 783 PHE A CA 1
ATOM 6070 C C . PHE A 1 783 ? -14.106 17.735 26.987 1.00 97.38 783 PHE A C 1
ATOM 6072 O O . PHE A 1 783 ? -15.099 18.298 27.450 1.00 97.38 783 PHE A O 1
ATOM 6079 N N . LEU A 1 784 ? -12.869 18.059 27.379 1.00 96.81 784 LEU A N 1
ATOM 6080 C CA . LEU A 1 784 ? -12.593 19.052 28.423 1.00 96.81 784 LEU A CA 1
ATOM 6081 C C . LEU A 1 784 ? -13.034 20.459 28.006 1.00 96.81 784 LEU A C 1
ATOM 6083 O O . LEU A 1 784 ? -13.690 21.150 28.790 1.00 96.81 784 LEU A O 1
ATOM 6087 N N . ALA A 1 785 ? -12.741 20.869 26.772 1.00 96.88 785 ALA A N 1
ATOM 6088 C CA . ALA A 1 785 ? -13.208 22.132 26.214 1.00 96.88 785 ALA A CA 1
ATOM 6089 C C . ALA A 1 785 ? -14.733 22.197 26.281 1.00 96.88 785 ALA A C 1
ATOM 6091 O O . ALA A 1 785 ? -15.284 23.140 26.845 1.00 96.88 785 ALA A O 1
ATOM 6092 N N . THR A 1 786 ? -15.428 21.160 25.812 1.00 96.56 786 THR A N 1
ATOM 6093 C CA . THR A 1 786 ? -16.894 21.111 25.847 1.00 96.56 786 THR A CA 1
ATOM 6094 C C . THR A 1 786 ? -17.427 21.139 27.277 1.00 96.56 786 THR A C 1
ATOM 6096 O O . THR A 1 786 ? -18.317 21.929 27.584 1.00 96.56 786 THR A O 1
ATOM 6099 N N . LEU A 1 787 ? -16.864 20.352 28.192 1.00 96.44 787 LEU A N 1
ATOM 6100 C CA . LEU A 1 787 ? -17.313 20.276 29.582 1.00 96.44 787 LEU A CA 1
ATOM 6101 C C . LEU A 1 787 ? -17.205 21.625 30.313 1.00 96.44 787 LEU A C 1
ATOM 6103 O O . LEU A 1 787 ? -18.090 21.960 31.102 1.00 96.44 787 LEU A O 1
ATOM 6107 N N . PHE A 1 788 ? -16.144 22.399 30.062 1.00 96.25 788 PHE A N 1
ATOM 6108 C CA . PHE A 1 788 ? -15.894 23.662 30.760 1.00 96.25 788 PHE A CA 1
ATOM 6109 C C . PHE A 1 788 ? -16.438 24.892 30.026 1.00 96.25 788 PHE A C 1
ATOM 6111 O O . PHE A 1 788 ? -17.077 25.736 30.668 1.00 96.25 788 PHE A O 1
ATOM 6118 N N . LEU A 1 789 ? -16.215 25.017 28.714 1.00 96.06 789 LEU A N 1
ATOM 6119 C CA . LEU A 1 789 ? -16.625 26.186 27.928 1.00 96.06 789 LEU A CA 1
ATOM 6120 C C . LEU A 1 789 ? -18.121 26.194 27.639 1.00 96.06 789 LEU A C 1
ATOM 6122 O O . LEU A 1 789 ? -18.743 27.247 27.767 1.00 96.06 789 LEU A O 1
ATOM 6126 N N . LEU A 1 790 ? -18.735 25.053 27.320 1.00 95.38 790 LEU A N 1
ATOM 6127 C CA . LEU A 1 790 ? -20.147 25.025 26.934 1.00 95.38 790 LEU A CA 1
ATOM 6128 C C . LEU A 1 790 ? -21.075 25.564 28.045 1.00 95.38 790 LEU A C 1
ATOM 6130 O O . LEU A 1 790 ? -21.854 26.485 27.775 1.00 95.38 790 LEU A O 1
ATOM 6134 N N . PRO A 1 791 ? -20.990 25.108 29.317 1.00 95.00 791 PRO A N 1
ATOM 6135 C CA . PRO A 1 791 ? -21.838 25.650 30.380 1.00 95.00 791 PRO A CA 1
ATOM 6136 C C . PRO A 1 791 ? -21.484 27.102 30.726 1.00 95.00 791 PRO A C 1
ATOM 6138 O O . PRO A 1 791 ? -22.357 27.861 31.157 1.00 95.00 791 PRO A O 1
ATOM 6141 N N . THR A 1 792 ? -20.221 27.492 30.530 1.00 95.44 792 THR A N 1
ATOM 6142 C CA . THR A 1 792 ? -19.730 28.863 30.729 1.00 95.44 792 THR A CA 1
ATOM 6143 C C . THR A 1 792 ? -20.385 29.816 29.734 1.00 95.44 792 THR A C 1
ATOM 6145 O O . THR A 1 792 ? -20.973 30.817 30.143 1.00 95.44 792 THR A O 1
ATOM 6148 N N . LEU A 1 793 ? -20.377 29.472 28.444 1.00 95.12 793 LEU A N 1
ATOM 6149 C CA . LEU A 1 793 ? -20.999 30.250 27.372 1.00 95.12 793 LEU A CA 1
ATOM 6150 C C . LEU A 1 793 ? -22.518 30.363 27.568 1.00 95.12 793 LEU A C 1
ATOM 6152 O O . LEU A 1 793 ? -23.070 31.463 27.504 1.00 95.12 793 LEU A O 1
ATOM 6156 N N . ILE A 1 794 ? -23.195 29.263 27.920 1.00 93.44 794 ILE A N 1
ATOM 6157 C CA . ILE A 1 794 ? -24.628 29.285 28.264 1.00 93.44 794 ILE A CA 1
ATOM 6158 C C . ILE A 1 794 ? -24.886 30.198 29.477 1.00 93.44 794 ILE A C 1
ATOM 6160 O O . ILE A 1 794 ? -25.821 30.997 29.470 1.00 93.44 794 ILE A O 1
ATOM 6164 N N . THR A 1 795 ? -24.057 30.138 30.519 1.00 92.12 795 THR A N 1
ATOM 6165 C CA . THR A 1 795 ? -24.230 30.981 31.714 1.00 92.12 795 THR A CA 1
ATOM 6166 C C . THR A 1 795 ? -24.027 32.468 31.411 1.00 92.12 795 THR A C 1
ATOM 6168 O O . THR A 1 795 ? -24.843 33.293 31.828 1.00 92.12 795 THR A O 1
ATOM 6171 N N . LEU A 1 796 ? -22.964 32.817 30.682 1.00 92.31 796 LEU A N 1
ATOM 6172 C CA . LEU A 1 796 ? -22.643 34.200 30.316 1.00 92.31 796 LEU A CA 1
ATOM 6173 C C . LEU A 1 796 ? -23.691 34.790 29.378 1.00 92.31 796 LEU A C 1
ATOM 6175 O O . LEU A 1 796 ? -24.160 35.905 29.603 1.00 92.31 796 LEU A O 1
ATOM 6179 N N . SER A 1 797 ? -24.130 34.020 28.384 1.00 89.50 797 SER A N 1
ATOM 6180 C CA . SER A 1 797 ? -25.216 34.427 27.495 1.00 89.50 797 SER A CA 1
ATOM 6181 C C . SER A 1 797 ? -26.515 34.696 28.265 1.00 89.50 797 SER A C 1
ATOM 6183 O O . SER A 1 797 ? -27.170 35.711 28.037 1.00 89.50 797 SER A O 1
ATOM 6185 N N . HIS A 1 798 ? -26.855 33.861 29.255 1.00 85.88 798 HIS A N 1
ATOM 6186 C CA . HIS A 1 798 ? -28.037 34.083 30.084 1.00 85.88 798 HIS A CA 1
ATOM 6187 C C . HIS A 1 798 ? -27.919 35.372 30.892 1.00 85.88 798 HIS A C 1
ATOM 6189 O O . HIS A 1 798 ? -28.923 36.037 31.094 1.00 85.88 798 HIS A O 1
ATOM 6195 N N . TYR A 1 799 ? -26.722 35.754 31.341 1.00 82.44 799 TYR A N 1
ATOM 6196 C CA . TYR A 1 799 ? -26.495 37.027 32.030 1.00 82.44 799 TYR A CA 1
ATOM 6197 C C . TYR A 1 799 ? -26.621 38.229 31.078 1.00 82.44 799 TYR A C 1
ATOM 6199 O O . TYR A 1 799 ? -27.325 39.187 31.393 1.00 82.44 799 TYR A O 1
ATOM 6207 N N . LEU A 1 800 ? -26.009 38.145 29.893 1.00 81.31 800 LEU A N 1
ATOM 6208 C CA . LEU A 1 800 ? -25.985 39.210 28.884 1.00 81.31 800 LEU A CA 1
ATOM 6209 C C . LEU A 1 800 ? -27.369 39.486 28.270 1.00 81.31 800 LEU A C 1
ATOM 6211 O O . LEU A 1 800 ? -27.756 40.642 28.111 1.00 81.31 800 LEU A O 1
ATOM 6215 N N . PHE A 1 801 ? -28.154 38.448 27.969 1.00 75.56 801 PHE A N 1
ATOM 6216 C CA . PHE A 1 801 ? -29.459 38.601 27.311 1.00 75.56 801 PHE A CA 1
ATOM 6217 C C . PHE A 1 801 ? -30.631 38.853 28.279 1.00 75.56 801 PHE A C 1
ATOM 6219 O O . PHE A 1 801 ? -31.693 39.301 27.842 1.00 75.56 801 PHE A O 1
ATOM 6226 N N . ARG A 1 802 ? -30.466 38.651 29.598 1.00 62.50 802 ARG A N 1
ATOM 6227 C CA . ARG A 1 802 ? -31.522 38.951 30.592 1.00 62.50 802 ARG A CA 1
ATOM 6228 C C . ARG A 1 802 ? -31.785 40.446 30.766 1.00 62.50 802 ARG A C 1
ATOM 6230 O O . ARG A 1 802 ? -32.870 40.811 31.202 1.00 62.50 802 ARG A O 1
ATOM 6237 N N . GLY A 1 803 ? -30.831 41.302 30.392 1.00 48.22 803 GLY A N 1
ATOM 6238 C CA . GLY A 1 803 ? -30.989 42.759 30.425 1.00 48.22 803 GLY A CA 1
ATOM 6239 C C . GLY A 1 803 ? -31.948 43.329 29.370 1.00 48.22 803 GLY A C 1
ATOM 6240 O O . GLY A 1 803 ? -32.301 44.498 29.466 1.00 48.22 803 GLY A O 1
ATOM 6241 N N . ARG A 1 804 ? -32.391 42.532 28.381 1.00 47.62 804 ARG A N 1
ATOM 6242 C CA . ARG A 1 804 ? -33.245 42.982 27.259 1.00 47.62 804 ARG A CA 1
ATOM 6243 C C . ARG A 1 804 ? -34.699 42.490 27.294 1.00 47.62 804 ARG A C 1
ATOM 6245 O O . ARG A 1 804 ? -35.447 42.774 26.366 1.00 47.62 804 ARG A O 1
ATOM 6252 N N . ARG A 1 805 ? -35.121 41.772 28.339 1.00 43.62 805 ARG A N 1
ATOM 6253 C CA . ARG A 1 805 ? -36.539 41.447 28.588 1.00 43.62 805 ARG A CA 1
ATOM 6254 C C . ARG A 1 805 ? -36.970 42.055 29.924 1.00 43.62 805 ARG A C 1
ATOM 6256 O O . ARG A 1 805 ? -37.009 41.354 30.935 1.00 43.62 805 ARG A O 1
ATOM 6263 N N . LYS A 1 806 ? -37.215 43.364 29.917 1.00 35.69 806 LYS A N 1
ATOM 6264 C CA . LYS A 1 806 ? -38.158 44.017 30.829 1.00 35.69 806 LYS A CA 1
ATOM 6265 C C . LYS A 1 806 ? -39.394 44.376 30.031 1.00 35.69 806 LYS A C 1
ATOM 6267 O O . LYS A 1 806 ? -39.196 44.807 28.874 1.00 35.69 806 LYS A O 1
#

Foldseek 3Di:
DPVVLLVVLVVVCVVLVADSVLLVVQLQQLVQQLVCVVVNDDPDWDWDADNVPRFIDIPNHTDDPVPGDPVSNVSSVVSSVVSSQVRLQVVVLVVCQVVQLAKAKFFFADDDPQWTWTHRPSDIEIEDNVQDQPPDDHDGGDMAIWHFHHWADDPHHIHTYTHPQDQSVLVNLLVVLQVCCVVPQKDFPDWDDDQLAEIETEMEGPDPVDDGQDRSCDDVRPSVVVSCVSSVNYYYHYFYDDPPPFVRVCRRLPPFHWPDWDADPPVRDIDTDGPPVCVCSRPPDDDDDDDDDDDDDDDDDDDDDDDDDDDPDDDDPDDDDPLLVVLVVLLCCLFVVLVVLVVVLVVLLVVLVVLLPDFAEDADPLLQAFDPDPVSVVVVVVCQVVFWWKKKKKFFADDQDPDLVLLLVLSVLLLVLLQVLLVVDPFFDDKDFWAFDDPPDDVLVLLVVPDDPVLVVLLVVLVVLLCCLVPVCLVVLPPDDDPPPVVVPQPDPVSVVVVVVVSVVVVVVVVVVVVVPPDPDDDDVVVVVVVVVVVVVNVVSPVVSPVSVVSNVVSVVSVVCSVVPDPPPCSRPTHGQADPSSRMTMMIIGTPGHLVVGLVVLVVVVVSSVVSSVVSPSVVSSMDMDIDIDSVVSNVVVVVLVVVLVVLLVVLLVVLLVVQCVLPVDNLLSVLLSVLLVSLLSNLQSQLCVPPSGHYPLCSCLSSVLSVLLSVLSSQLVVQLVVCVVVVDDNSVSNSCSSSPSVVVLVVSLQVQLVVLCVQCVDSRPSSNSSSSSNSSSSVSSSSSCSNRSSSSVSVVCVVCVVPDD

Secondary structure (DSSP, 8-state):
--HHHHHHHHHHHHHHT--HHHHHHHHHHHHHHHHHHHH---S---EEE-TTT--EEETTEE--GGGS-HHHHHHHHHHHHHHHHHHHHHHHHHHHHTTTTSEEEEEEEEEETTEEEEE-SSSEEEE-GGGSPTT----TT-EEEEEEEEEE--SSS-EEEEESSSHHHHHHHHHHH-HHHHTTSEEEEEEEEETTTEEEEEEEESSTTS-HHHHHH-GGGHHHHHHHHHTTTPEEEEEE--SSHHHHHHHHHTTSPP-EEEEETTTTEEEEE--TTTHHHHH------S-----------PPPPP-----------PPPPHHHHHHHHHHHHHHHSHHHHHHHHHHHHHHHHHHHTT--EE--GGGTSPSS-HHHHHHHHHHHHS---EEEEEEE-SS--SSHHHHHHHHHHHHHHHHHHHTTSTTEEEEE-EEPPPTTS-HHHHHHHT--HHHHHHHHHHHHHHHHHHHS-SSGGGSSSS-HHHHTT--SHHHHHHHHHHHHHHHHHHHHHHHH---SSSS-HHHHHHHHHHHHHHHHHHHHHGGGHHHHHHHHHHHHHHHS--TTS-TTSPEE-B-TTSSEEEEEEEESS-GGG-HHHHHHHHHHHHHHHHHTTGGGGTEEEEEEEHHHHHHHHHHHHHHHHHHHHHHHHHHHHHHHHHHHS-HHHHHHHHHHHHHHHHHHHHHHHHHHSSEETTTTTHHHHHHHHTHHHHHHHHHHHHHHHHTT--HHHHHHHHHHHHHHHHHHHHHHHHHHHHHGGG-SSHHHHHHHHHHHHHHHHHHHHHHHHHHHHHHHHHHHHGGG--

Sequence (806 aa):
MNIDFIEALEEMAKEKGIPREDLYDAIRKGLAVAYEEEHGPQEETLVEIDTHSGDIHINGERIELAKFGRIATKKAEETIRQEVVQRRREIIYNLYVNRVGEIISGSIHRFEGKDVWVNLGEAEAVLPDAERIPGERYHAGERLRCYLLAVQATQGDPRIVLSRAAPEFVAELLRLEVPEIDDGTLVIRRIAREAGRRSKVAVESLDRNVDPVGTCVGAGGARVRVVTRELSGEKIDLIRWSDDVEQLLKNGLEPASVLSVELDTSQRTAKVLVPHDELSLATAREDRTFGCPRSSSGTMLRSPAPRKKTRDKASFPTMKSLSERFLEGAFRASRYRAWWVLLVWLIVSGVGIYFSLDIPFRGSFLDLLPQDDPLIDEYRENERYFGDAVGLLLELVGEIPEDPELRSERLLAAAERIAVILRAEEEITHVIYLQEIPEEIPDQYVQLFSLDAARLQRIQSSLVLARSAIGAGSLGLFSSLDRQTEYAAAGSLDQMYALISDQFTQAMLSAQGSLGSIQLGGAPAEEQLDVILALNEAVLDTLRGLGSLAPVTDALGDLSSIFMPDLAAGYRDPQPYLSSDHTMLLMVAQPRFPSQKGLEYSKLITHLVDDSIQASDVASLGVRVRQTGTYPFNTATTVAVNRDMLRTTIVSSIGVFVIFMVAFGSLFYSVIAVIPLLVSVVLTMAWARLAVDGFNLVTTFLPALVLGLGIDYAIHIIARYSEERSQGRSLNRALYVAIQSKGKASLYAAATTALVFLGLLTSESRALFEMGMITSVGVMSAFLATLFLLPTLITLSHYLFRGRRK

Solvent-accessible surface area (backbone atoms only — not comparable to full-atom values): 44623 Å² total; per-residue (Å²): 114,40,59,70,59,50,53,52,49,52,51,49,23,64,74,69,74,40,60,64,68,62,52,50,52,22,46,35,54,10,50,37,54,20,49,32,66,74,74,45,88,70,98,76,75,51,55,47,69,42,89,85,42,51,49,40,26,51,76,85,42,81,58,65,80,88,74,58,52,75,68,24,50,54,50,15,53,53,44,24,54,51,41,52,55,49,51,49,34,53,51,55,40,60,68,46,56,82,43,53,78,38,80,47,67,27,29,29,64,50,75,58,93,74,27,39,32,28,37,58,83,92,49,68,29,38,34,43,58,88,25,45,36,67,89,66,86,85,55,76,70,41,76,47,76,27,24,32,69,43,66,41,89,53,99,62,69,44,46,33,34,34,20,62,34,48,60,65,39,57,54,53,48,44,31,77,63,26,64,50,46,62,76,57,47,29,44,82,77,48,71,52,68,45,55,47,52,39,32,42,37,25,26,39,43,80,44,91,91,51,57,46,49,60,62,51,29,37,80,95,39,52,41,48,48,54,50,20,56,75,45,74,61,18,44,74,46,70,26,60,57,51,94,48,64,66,59,27,52,45,45,66,37,58,93,29,67,68,77,48,73,48,76,39,80,89,78,76,44,72,51,73,44,56,52,82,88,40,42,62,65,61,65,67,79,87,91,83,88,83,86,87,84,89,84,87,83,88,79,92,80,90,76,86,79,82,82,82,77,88,69,90,71,80,87,70,86,75,79,76,51,72,68,55,52,51,45,53,48,38,50,49,42,14,65,77,38,26,71,59,52,50,51,52,51,52,51,54,42,52,54,15,47,64,50,45,73,76,57,48,71,51,79,54,71,74,70,43,43,58,80,96,40,69,69,55,52,48,48,54,52,49,52,65,66,60,63,52,40,39,34,36,42,37,34,67,50,82,90,74,65,90,50,54,65,64,29,43,51,46,51,48,55,39,51,49,44,33,43,60,52,45,67,71,36,91,57,36,73,48,73,44,44,52,50,72,67,62,84,86,59,57,66,44,56,58,53,63,76,65,58,47,72,72,55,49,52,48,52,53,52,25,50,52,49,43,47,46,53,70,70,64,53,46,58,65,87,77,76,80,76,98,53,80,72,62,66,77,66,51,88,44,72,68,53,48,52,50,52,52,51,52,50,52,50,48,53,56,49,50,60,55,51,59,72,72,66,76,69,93,78,85,76,64,70,65,65,59,47,51,55,52,49,54,50,51,52,54,52,51,45,49,62,64,27,58,80,52,48,62,66,38,51,52,26,49,49,61,56,45,45,52,79,55,56,68,86,86,70,58,88,64,61,62,43,65,47,56,43,99,78,32,53,35,36,47,33,38,38,28,48,71,64,52,48,84,83,32,66,70,58,14,41,50,54,42,50,54,52,51,52,35,50,62,73,40,51,31,61,83,66,33,36,46,78,45,82,40,45,59,28,51,48,55,42,52,49,51,56,51,48,55,53,46,40,52,50,50,36,50,54,45,50,51,50,51,42,50,51,32,32,69,74,67,73,31,71,66,63,20,54,54,49,45,52,23,38,56,46,16,33,38,45,26,47,23,44,23,33,74,76,63,65,24,39,38,82,82,45,51,58,46,55,38,48,37,46,62,72,36,47,59,53,40,49,48,32,50,52,43,26,49,55,33,44,74,72,70,44,52,72,69,57,15,48,50,52,14,42,60,57,38,43,51,55,40,49,52,53,33,51,53,53,20,51,58,28,48,58,29,58,77,43,70,44,39,55,50,21,49,41,9,61,35,48,20,52,18,33,44,39,19,49,52,31,32,62,40,45,38,53,15,50,56,46,51,48,54,61,66,58,56,78,75,71,125

Nearest PDB structures (foldseek):
  4mtn-assembly1_A  TM=8.239E-01  e=1.156E-22  Planctopirus limnophila DSM 3776
  5lm9-assembly1_A  TM=8.869E-01  e=2.510E-17  Escherichia coli K-12
  2atw-assembly1_A  TM=9.237E-01  e=1.011E-15  Mycobacterium tuberculosis
  5lm7-assembly1_A  TM=6.687E-01  e=9.819E-20  Escherichia coli O157:H7
  1hh2-assembly1_P  TM=6.784E-01  e=1.305E-18  Thermotoga maritima

pLDDT: mean 81.04, std 18.1, range [24.5, 97.94]